Protein AF-0000000080786737 (afdb_homodimer)

Radius of gyration: 40.14 Å; Cα contacts (8 Å, |Δi|>4): 1150; chains: 2; bounding box: 91×126×85 Å

Foldseek 3Di:
DDDPDDPDDDDDPPPDPPPPDPPDPVCPCPPPPPPPPPCPPCPPPDPDDVPDCPPDDDDDDQPDPPHPDDDDPVVVVVVVVVVVVVVVVVVVVVLCVVPNQQDDPPPPPDDPQLVVVLVVLLVCLLVLLVQLLVLLVVVQVVLVVLVVVCVVPPDDPSLPPVVNVVSLVVSVVSLVVSLCCSQVVLLVCLLPPHQALVSSLVSNVSSVLSSLLSLQVSVVSSLLSVCVSDPDPPSCPDPQCVVPHPPNLSDPVNSVLSSLALFSHRDSDADFADAFDVVLLVVLVVLLVVLVVVLVSLCRSPVVVLLVVLLVCVVVVPVVVNLVSLQSNLVSVVSSVVSVLCNPLVRVNVSSCRVSRGDDNQQFDPLLLDLALVSNVCGSGPRLNVSLVPPQQVVCVVVPDDNLVSVLVSLQVVLVSQLSSNCSSLSHSPSLSSVLSNVSSVRRVVRVVLNVPPDPVSSVVSSVSNCCCVRRPRPSVSVSVSVSVSCCVPNPVVVVVD/DDDDDDPDDDDDPPPDPPPPDPPPPVCVCPPPPPPPPPCPPCPPPDPDPVPDCPPDDDDDDQPDPPHPDDDDPVVVVVVVVVVVVVVVVVVVVVLCVVPNQQDDPPPPPDDPQQVVVLVVLLVCLLVLLVQLLVLLVVVQVVLVVLVVVCVVPPDDPSLPPVVNVVSLVVSVVSLVVSLVCSQVVLLVCLLPRHQALVSSLVSNVSSVLSSLLSLQSSVVSSLLSVCVSDPDPPSCPDPQCVVQGPPSLSDPVNSVLSSLALFSHRDSDADFADAFDVVLLVVLVVLLVVLVVVLVSLCRSPVVVLLVVLLVCVVVVPVVVNLVSLVSNLVSVVSSVVSVLCNPLVRVNVSSCRVSRGDDNQQFDPLLLDLALVSNVCGSGPRLNVSLVPNQQVVCVVVPDDNLVSVLVSLQVVLVSQLSSNCSSLSHSPSLSSVLSNVSSVRRVVRVVLNVPPDPVSSVVSSVSNCCCVRRPRPSVSVSVSVSVSCCVPNPVVVVVD

Solvent-accessible surface area (backbone atoms only — not comparable to full-atom values): 53567 Å² total; per-residue (Å²): 140,83,81,82,73,78,80,80,79,77,84,78,82,73,78,77,77,74,75,71,76,70,71,79,70,76,67,73,68,68,63,72,69,67,69,62,67,62,66,64,60,79,73,60,71,33,81,50,46,48,57,66,65,87,52,71,51,71,34,62,30,56,89,41,85,80,32,89,58,82,72,78,62,63,29,56,52,53,47,50,52,49,51,49,52,48,54,51,51,32,50,52,50,51,45,40,72,74,66,47,82,61,77,51,86,81,67,60,85,73,51,67,62,35,53,53,50,41,51,50,48,60,64,50,54,61,50,51,51,54,51,49,48,53,53,50,50,52,50,48,53,51,49,52,50,52,55,52,48,50,69,69,46,84,71,88,69,65,78,71,46,69,67,59,57,52,52,53,50,51,50,53,49,52,52,48,50,46,36,49,47,44,40,51,53,51,47,51,47,24,46,75,63,25,74,51,42,70,59,19,30,55,44,42,45,50,29,51,52,52,30,46,36,40,48,28,44,51,48,22,50,51,46,48,50,48,45,66,76,52,78,49,91,64,46,60,69,52,74,69,36,69,84,39,46,82,67,72,43,77,41,70,67,53,49,53,48,52,70,66,41,80,52,38,64,57,62,75,50,68,36,59,52,93,69,69,58,63,70,58,35,52,51,22,48,50,48,25,52,52,40,52,50,49,42,50,48,47,40,54,58,47,47,48,56,52,51,56,54,39,51,56,31,56,75,67,66,38,64,69,58,39,53,37,42,44,49,54,40,13,55,52,47,43,54,42,49,53,43,48,47,45,24,45,58,59,15,43,40,47,27,46,18,40,77,68,23,47,24,57,40,53,43,35,51,74,30,66,54,22,23,16,45,54,54,26,63,58,20,56,43,26,42,61,36,51,34,44,40,36,71,45,32,45,45,38,39,72,75,67,43,52,69,65,60,26,46,52,50,51,36,48,55,50,10,51,51,40,26,49,44,51,15,34,17,54,66,46,81,78,52,58,50,25,50,55,40,50,51,44,55,61,48,24,62,69,21,47,62,27,53,69,39,88,43,72,64,28,36,50,50,15,28,46,51,37,47,46,47,50,36,58,52,42,53,34,48,51,50,49,53,53,48,51,53,36,30,51,70,72,31,69,58,35,54,70,73,96,138,81,86,84,70,82,81,75,76,80,78,81,79,77,74,77,74,77,77,72,79,70,72,79,71,74,67,71,67,70,63,72,70,64,67,62,65,61,66,63,58,80,72,60,72,34,80,49,46,47,57,65,65,84,51,72,51,72,34,62,30,56,86,41,86,79,34,89,58,82,73,78,62,64,27,56,53,52,48,50,54,50,52,50,51,48,55,51,50,33,50,51,50,51,46,40,72,74,65,46,82,60,76,51,88,81,68,60,86,73,53,67,62,35,52,52,50,42,53,49,48,62,65,51,53,61,52,50,50,54,50,49,48,53,54,49,51,52,50,48,52,51,50,53,50,52,53,52,47,52,70,69,46,84,71,88,69,63,79,72,45,69,66,57,56,50,51,53,50,52,50,53,48,50,52,50,52,48,33,49,46,44,40,50,52,51,49,50,45,25,46,76,65,26,74,52,41,70,58,18,31,54,45,42,47,50,29,50,53,51,28,47,36,41,49,28,45,50,49,23,51,51,47,46,49,49,45,68,76,52,76,50,92,63,46,60,69,52,74,68,37,70,83,38,45,82,66,70,44,76,41,69,68,54,49,54,49,52,70,66,42,82,55,38,63,57,62,73,49,68,35,60,52,92,70,68,58,64,70,58,34,51,51,21,48,49,46,26,52,52,36,50,50,50,42,49,47,48,40,54,57,48,46,48,55,52,52,56,54,39,52,56,31,55,75,67,66,37,65,68,57,40,54,37,42,45,50,55,41,13,56,52,47,43,53,42,49,55,41,47,48,45,23,46,56,61,14,44,41,45,27,46,20,40,77,68,24,47,23,57,40,52,44,33,51,74,30,68,54,23,23,17,45,55,53,26,63,58,19,56,43,26,42,62,37,50,36,43,41,36,71,46,31,46,45,39,39,72,74,67,43,51,69,66,59,27,46,51,48,52,37,49,56,49,9,51,53,42,26,51,43,50,15,33,17,54,66,47,80,79,53,57,50,24,49,55,42,49,52,44,55,62,47,23,61,68,21,47,62,26,54,68,38,88,43,71,64,29,36,51,49,14,28,47,51,36,47,45,46,51,36,58,52,43,55,34,48,51,50,50,52,53,47,50,54,36,29,51,71,72,31,68,58,34,57,70,71,95

InterPro domains:
  IPR004299 Membrane bound O-acyl transferase, MBOAT [PF03062] (257-482)
  IPR014371 Sterol O-acyltransferase, ACAT/DAG/ARE types [PIRSF000439] (31-489)
  IPR014371 Sterol O-acyltransferase, ACAT/DAG/ARE types [PTHR10408] (28-489)

pLDDT: mean 83.97, std 21.18, range [15.95, 98.56]

Sequence (996 aa):
MAGLSALSTPSALSCTSSTLSTPPTTSEEESPKRLQRVTHGSNRRSKYRHVAAYHSEIRPSCLSRESNASPSFFGFRNLMVIVLIVMNLRLVIENFMKYGVLICLRCHDYRRQDLILGVLLFSLVPCHLFIAYLIELAAAQRVKEVIGLRKKIDGREARQQPAAQLAWSYIAIAHTVNATLCLSLTSYAVYFYINHPGIGTLCEVHAIVVMLKNCSYAFTNRDLRHALLHPSPENNLPKIYNSCPYPQNITIKNLTYFWLAPTLVYQPVYPTTSYIRWNFVAKRVAEFCGLSVFMWIISAQYASPTLLNALEKIALREWASIAERVMKLSTISLVIWLAGFYALFQSFLNALAEVMRFGDREFYTDWWNSPSVGRYWRTWNIPVYQFMKRHIFSPLVGRGWSPFTASVMVFTVSAVLHELAVGIPTHNIIGVAFGGMMFQLPLIAVTLPLEKMNSQTGKILGNALFWLSFCLVGQPLAALLYFFAWQAKYGSISRAAKMAGLSALSTPSALSCTSSTLSTPPTTSEEESPKRLQRVTHGSNRRSKYRHVAAYHSEIRPSCLSRESNASPSFFGFRNLMVIVLIVMNLRLVIENFMKYGVLICLRCHDYRRQDLILGVLLFSLVPCHLFIAYLIELAAAQRVKEVIGLRKKIDGREARQQPAAQLAWSYIAIAHTVNATLCLSLTSYAVYFYINHPGIGTLCEVHAIVVMLKNCSYAFTNRDLRHALLHPSPENNLPKIYNSCPYPQNITIKNLTYFWLAPTLVYQPVYPTTSYIRWNFVAKRVAEFCGLSVFMWIISAQYASPTLLNALEKIALREWASIAERVMKLSTISLVIWLAGFYALFQSFLNALAEVMRFGDREFYTDWWNSPSVGRYWRTWNIPVYQFMKRHIFSPLVGRGWSPFTASVMVFTVSAVLHELAVGIPTHNIIGVAFGGMMFQLPLIAVTLPLEKMNSQTGKILGNALFWLSFCLVGQPLAALLYFFAWQAKYGSISRAAK

Secondary structure (DSSP, 8-state):
----------------------------------------------S-GGG--S--S-B--TTSTT-SSPPP-HHHHHHHHHHHHHHHHHHHHHHHHHH-----SS-----HHHHHHHHHHHHHTTHHHHHHHHHHHHHHHHHHHHHHHHHHS-STTGGG-HHHHHHHHHHHHHHHHHHHHHHHHHHHHHHHH---HHHHHHHHHHHHHHHHHHHHHHHHHHHHHHHHHS--GGG---GGGGGS-TTTT-SHHHHHHHHHSS-SS--S---B-SS--HHHHHHHHHHHHHHHHHHHHHIIIIIHHHHHHHHHHHHTT-HHHHHHHHHHHHHHHHHHHHHHHIIIIIIIHHHHHHHHTB-B--S---GGG-SSHHHHHHHS-HHHHHHHIIIIIHHHHHTT--HHHHHHHHHHHHHHHHHHHHHTTTT---SHHHHHHHTHHHHHHHHHHHHH--SHHHHHHHHHHHHIIIIIIIHHHHHHHHHHHHHHHHSHHHHHH-/----------------------------------------------S-GGG--S--S-B--TTSTT-SSPPP-HHHHHHHHHHHHHHHHHHHHHHHHHH-----STT----HHHHHHHHHHHHHTTHHHHHHHHHHHHHHHHHHHHHHHHHHS-STTTT--HHHHHHHHHHHHHHHHHHHHHHHHHHHHHHHH---HHHHHHHHHHHHHHHHHHHHHHHHHHHHHHHHHS--GGG---GGGGGS-TTTT-SHHHHHHHHHSS-SS--S---B-SS--HHHHHHHHHHHHHHHHHHHHHIIIIIHHHHHHHHHHHHTT-HHHHHHHHHHHHHHHHHHHHHHHIIIIIIIHHHHHHHHTB-B--S---GGG-SSHHHHHHHS-HHHHHHHIIIIIHHHHHTT--HHHHHHHHHHHHHHHHHHHHHTTTT---SHHHHHHHTHHHHHHHHHHHHH--SHHHHHHHHHHHHIIIIIIIHHHHHHHHHHHHHHHHSHHHHHH-

Nearest PDB structures (foldseek):
  8esm-assembly1_A  TM=7.474E-01  e=1.076E-17  Homo sapiens
  6vp0-assembly1_E  TM=7.236E-01  e=1.890E-18  Homo sapiens
  6vz1-assembly1_B  TM=7.148E-01  e=1.302E-18  Homo sapiens
  6vum-assembly1_A  TM=8.037E-01  e=9.662E-12  Homo sapiens
  6l47-assembly1_B  TM=7.816E-01  e=7.352E-11  Homo sapiens

Organism: Coccidioides immitis (strain RS) (NCBI:txid246410)

Structure (mmCIF, N/CA/C/O backbone):
data_AF-0000000080786737-model_v1
#
loop_
_entity.id
_entity.type
_entity.pdbx_description
1 polymer O-acyltransferase
#
loop_
_atom_site.group_PDB
_atom_site.id
_atom_site.type_symbol
_atom_site.label_atom_id
_atom_site.label_alt_id
_atom_site.label_comp_id
_atom_site.label_asym_id
_atom_site.label_entity_id
_atom_site.label_seq_id
_atom_site.pdbx_PDB_ins_code
_atom_site.Cartn_x
_atom_site.Cartn_y
_atom_site.Cartn_z
_atom_site.occupancy
_atom_site.B_iso_or_equiv
_atom_site.auth_seq_id
_atom_site.auth_comp_id
_atom_site.auth_asym_id
_atom_site.auth_atom_id
_atom_site.pdbx_PDB_model_num
ATOM 1 N N . MET A 1 1 ? 20.516 -46.062 39.438 1 16.3 1 MET A N 1
ATOM 2 C CA . MET A 1 1 ? 21.859 -46.125 40 1 16.3 1 MET A CA 1
ATOM 3 C C . MET A 1 1 ? 22.844 -45.375 39.094 1 16.3 1 MET A C 1
ATOM 5 O O . MET A 1 1 ? 22.5 -44.969 38 1 16.3 1 MET A O 1
ATOM 9 N N . ALA A 1 2 ? 24.016 -46.094 38.844 1 15.95 2 ALA A N 1
ATOM 10 C CA . ALA A 1 2 ? 25.406 -45.688 38.969 1 15.95 2 ALA A CA 1
ATOM 11 C C . ALA A 1 2 ? 25.875 -44.906 37.75 1 15.95 2 ALA A C 1
ATOM 13 O O . ALA A 1 2 ? 26.406 -43.781 37.875 1 15.95 2 ALA A O 1
ATOM 14 N N . GLY A 1 3 ? 26.453 -45.594 36.844 1 16.52 3 GLY A N 1
ATOM 15 C CA . GLY A 1 3 ? 27.859 -45.688 36.469 1 16.52 3 GLY A CA 1
ATOM 16 C C . GLY A 1 3 ? 28.203 -44.938 35.219 1 16.52 3 GLY A C 1
ATOM 17 O O . GLY A 1 3 ? 28.188 -45.5 34.125 1 16.52 3 GLY A O 1
ATOM 18 N N . LEU A 1 4 ? 27.531 -43.719 35.094 1 19.2 4 LEU A N 1
ATOM 19 C CA . LEU A 1 4 ? 27.375 -42.938 33.875 1 19.2 4 LEU A CA 1
ATOM 20 C C . LEU A 1 4 ? 28.719 -42.438 33.375 1 19.2 4 LEU A C 1
ATOM 22 O O . LEU A 1 4 ? 29.344 -41.562 34 1 19.2 4 LEU A O 1
ATOM 26 N N . SER A 1 5 ? 29.453 -43.469 32.906 1 17.27 5 SER A N 1
ATOM 27 C CA . SER A 1 5 ? 30.875 -43.531 32.594 1 17.27 5 SER A CA 1
ATOM 28 C C . SER A 1 5 ? 31.281 -42.375 31.672 1 17.27 5 SER A C 1
ATOM 30 O O . SER A 1 5 ? 30.469 -41.906 30.859 1 17.27 5 SER A O 1
ATOM 32 N N . ALA A 1 6 ? 32.531 -41.844 31.844 1 18.69 6 ALA A N 1
ATOM 33 C CA . ALA A 1 6 ? 33.469 -40.719 31.797 1 18.69 6 ALA A CA 1
ATOM 34 C C . ALA A 1 6 ? 34.031 -40.531 30.391 1 18.69 6 ALA A C 1
ATOM 36 O O . ALA A 1 6 ? 34.906 -41.281 29.984 1 18.69 6 ALA A O 1
ATOM 37 N N . LEU A 1 7 ? 33.125 -40.594 29.328 1 18.84 7 LEU A N 1
ATOM 38 C CA . LEU A 1 7 ? 33.688 -40.75 27.984 1 18.84 7 LEU A CA 1
ATOM 39 C C . LEU A 1 7 ? 34.812 -39.719 27.75 1 18.84 7 LEU A C 1
ATOM 41 O O . LEU A 1 7 ? 34.688 -38.562 28.109 1 18.84 7 LEU A O 1
ATOM 45 N N . SER A 1 8 ? 36 -40.219 27.406 1 18.34 8 SER A N 1
ATOM 46 C CA . SER A 1 8 ? 37.406 -39.875 27.312 1 18.34 8 SER A CA 1
ATOM 47 C C . SER A 1 8 ? 37.656 -38.688 26.391 1 18.34 8 SER A C 1
ATOM 49 O O . SER A 1 8 ? 36.938 -38.5 25.406 1 18.34 8 SER A O 1
ATOM 51 N N . THR A 1 9 ? 38.469 -37.656 26.828 1 20.69 9 THR A N 1
ATOM 52 C CA . THR A 1 9 ? 38.844 -36.25 26.75 1 20.69 9 THR A CA 1
ATOM 53 C C . THR A 1 9 ? 39.812 -36.031 25.594 1 20.69 9 THR A C 1
ATOM 55 O O . THR A 1 9 ? 40.344 -34.906 25.422 1 20.69 9 THR A O 1
ATOM 58 N N . PRO A 1 10 ? 39.469 -36.594 24.359 1 19.12 10 PRO A N 1
ATOM 59 C CA . PRO A 1 10 ? 40.656 -36.719 23.516 1 19.12 10 PRO A CA 1
ATOM 60 C C . PRO A 1 10 ? 41.469 -35.438 23.438 1 19.12 10 PRO A C 1
ATOM 62 O O . PRO A 1 10 ? 40.969 -34.375 23.688 1 19.12 10 PRO A O 1
ATOM 65 N N . SER A 1 11 ? 42.75 -35.594 23.156 1 17.72 11 SER A N 1
ATOM 66 C CA . SER A 1 11 ? 44.062 -34.969 23.25 1 17.72 11 SER A CA 1
ATOM 67 C C . SER A 1 11 ? 44.156 -33.75 22.328 1 17.72 11 SER A C 1
ATOM 69 O O . SER A 1 11 ? 43.438 -33.656 21.328 1 17.72 11 SER A O 1
ATOM 71 N N . ALA A 1 12 ? 45.094 -32.781 22.656 1 20.56 12 ALA A N 1
ATOM 72 C CA . ALA A 1 12 ? 45.5 -31.359 22.656 1 20.56 12 ALA A CA 1
ATOM 73 C C . ALA A 1 12 ? 46.281 -31.016 21.375 1 20.56 12 ALA A C 1
ATOM 75 O O . ALA A 1 12 ? 47.281 -30.328 21.438 1 20.56 12 ALA A O 1
ATOM 76 N N . LEU A 1 13 ? 46.062 -31.766 20.188 1 19.44 13 LEU A N 1
ATOM 77 C CA . LEU A 1 13 ? 47.156 -31.609 19.234 1 19.44 13 LEU A CA 1
ATOM 78 C C . LEU A 1 13 ? 47.438 -30.141 19 1 19.44 13 LEU A C 1
ATOM 80 O O . LEU A 1 13 ? 46.531 -29.312 18.875 1 19.44 13 LEU A O 1
ATOM 84 N N . SER A 1 14 ? 48.75 -29.719 19.188 1 20.36 14 SER A N 1
ATOM 85 C CA . SER A 1 14 ? 49.562 -28.516 19.344 1 20.36 14 SER A CA 1
ATOM 86 C C . SER A 1 14 ? 49.656 -27.734 18.031 1 20.36 14 SER A C 1
ATOM 88 O O . SER A 1 14 ? 50.719 -27.203 17.719 1 20.36 14 SER A O 1
ATOM 90 N N . CYS A 1 15 ? 48.594 -27.641 17.297 1 20.23 15 CYS A N 1
ATOM 91 C CA . CYS A 1 15 ? 48.781 -27.109 15.953 1 20.23 15 CYS A CA 1
ATOM 92 C C . CYS A 1 15 ? 49.594 -25.812 15.984 1 20.23 15 CYS A C 1
ATOM 94 O O . CYS A 1 15 ? 49.25 -24.891 16.75 1 20.23 15 CYS A O 1
ATOM 96 N N . THR A 1 16 ? 50.812 -25.891 15.617 1 21.14 16 THR A N 1
ATOM 97 C CA . THR A 1 16 ? 51.906 -24.938 15.477 1 21.14 16 THR A CA 1
ATOM 98 C C . THR A 1 16 ? 51.438 -23.688 14.75 1 21.14 16 THR A C 1
ATOM 100 O O . THR A 1 16 ? 50.812 -23.766 13.711 1 21.14 16 THR A O 1
ATOM 103 N N . SER A 1 17 ? 51.406 -22.562 15.422 1 21.81 17 SER A N 1
ATOM 104 C CA . SER A 1 17 ? 50.844 -21.219 15.281 1 21.81 17 SER A CA 1
ATOM 105 C C . SER A 1 17 ? 51.625 -20.422 14.234 1 21.81 17 SER A C 1
ATOM 107 O O . SER A 1 17 ? 52.75 -20.016 14.469 1 21.81 17 SER A O 1
ATOM 109 N N . SER A 1 18 ? 51.812 -21.125 13.055 1 21.33 18 SER A N 1
ATOM 110 C CA . SER A 1 18 ? 52.688 -20.391 12.148 1 21.33 18 SER A CA 1
ATOM 111 C C . SER A 1 18 ? 52.312 -18.922 12.086 1 21.33 18 SER A C 1
ATOM 113 O O . SER A 1 18 ? 51.156 -18.562 12.109 1 21.33 18 SER A O 1
ATOM 115 N N . THR A 1 19 ? 53.281 -18.047 12.406 1 22.73 19 THR A N 1
ATOM 116 C CA . THR A 1 19 ? 53.438 -16.625 12.703 1 22.73 19 THR A CA 1
ATOM 117 C C . THR A 1 19 ? 53.188 -15.781 11.461 1 22.73 19 THR A C 1
ATOM 119 O O . THR A 1 19 ? 54 -15.719 10.555 1 22.73 19 THR A O 1
ATOM 122 N N . LEU A 1 20 ? 52.188 -16.203 10.68 1 22.75 20 LEU A N 1
ATOM 123 C CA . LEU A 1 20 ? 52.094 -15.508 9.406 1 22.75 20 LEU A CA 1
ATOM 124 C C . LEU A 1 20 ? 52.25 -14 9.594 1 22.75 20 LEU A C 1
ATOM 126 O O . LEU A 1 20 ? 51.594 -13.422 10.469 1 22.75 20 LEU A O 1
ATOM 130 N N . SER A 1 21 ? 53.344 -13.508 9.133 1 22.36 21 SER A N 1
ATOM 131 C CA . SER A 1 21 ? 53.875 -12.156 9.102 1 22.36 21 SER A CA 1
ATOM 132 C C . SER A 1 21 ? 52.875 -11.156 8.578 1 22.36 21 SER A C 1
ATOM 134 O O . SER A 1 21 ? 52.312 -11.352 7.496 1 22.36 21 SER A O 1
ATOM 136 N N . THR A 1 22 ? 52.094 -10.641 9.391 1 24.91 22 THR A N 1
ATOM 137 C CA . THR A 1 22 ? 51 -9.742 9.102 1 24.91 22 THR A CA 1
ATOM 138 C C . THR A 1 22 ? 51.469 -8.539 8.289 1 24.91 22 THR A C 1
ATOM 140 O O . THR A 1 22 ? 52.469 -7.934 8.609 1 24.91 22 THR A O 1
ATOM 143 N N . PRO A 1 23 ? 51.219 -8.703 7 1 27.64 23 PRO A N 1
ATOM 144 C CA . PRO A 1 23 ? 51.688 -7.602 6.168 1 27.64 23 PRO A CA 1
ATOM 145 C C . PRO A 1 23 ? 51.438 -6.234 6.805 1 27.64 23 PRO A C 1
ATOM 147 O O . PRO A 1 23 ? 50.531 -6.082 7.625 1 27.64 23 PRO A O 1
ATOM 150 N N . PRO A 1 24 ? 52.531 -5.395 6.789 1 25.03 24 PRO A N 1
ATOM 151 C CA . PRO A 1 24 ? 52.562 -4.109 7.492 1 25.03 24 PRO A CA 1
ATOM 152 C C . PRO A 1 24 ? 51.344 -3.227 7.133 1 25.03 24 PRO A C 1
ATOM 154 O O . PRO A 1 24 ? 50.938 -3.201 5.977 1 25.03 24 PRO A O 1
ATOM 157 N N . THR A 1 25 ? 50.344 -3.338 7.922 1 25.36 25 THR A N 1
ATOM 158 C CA . THR A 1 25 ? 49.125 -2.512 7.762 1 25.36 25 THR A CA 1
ATOM 159 C C . THR A 1 25 ? 49.5 -1.041 7.613 1 25.36 25 THR A C 1
ATOM 161 O O . THR A 1 25 ? 50.094 -0.445 8.531 1 25.36 25 THR A O 1
ATOM 164 N N . THR A 1 26 ? 50.188 -0.739 6.5 1 24.27 26 THR A N 1
ATOM 165 C CA . THR A 1 26 ? 50.5 0.679 6.367 1 24.27 26 THR A CA 1
ATOM 166 C C . THR A 1 26 ? 49.281 1.538 6.777 1 24.27 26 THR A C 1
ATOM 168 O O . THR A 1 26 ? 48.219 1.435 6.188 1 24.27 26 THR A O 1
ATOM 171 N N . SER A 1 27 ? 49.156 1.632 8.07 1 25.14 27 SER A N 1
ATOM 172 C CA . SER A 1 27 ? 48.156 2.461 8.734 1 25.14 27 SER A CA 1
ATOM 173 C C . SER A 1 27 ? 48.125 3.869 8.148 1 25.14 27 SER A C 1
ATOM 175 O O . SER A 1 27 ? 49.031 4.656 8.367 1 25.14 27 SER A O 1
ATOM 177 N N . GLU A 1 28 ? 48.062 3.939 6.801 1 24.56 28 GLU A N 1
ATOM 178 C CA . GLU A 1 28 ? 48 5.352 6.434 1 24.56 28 GLU A CA 1
ATOM 179 C C . GLU A 1 28 ? 47.031 6.109 7.332 1 24.56 28 GLU A C 1
ATOM 181 O O . GLU A 1 28 ? 45.844 5.738 7.445 1 24.56 28 GLU A O 1
ATOM 186 N N . GLU A 1 29 ? 47.562 6.484 8.445 1 25.09 29 GLU A N 1
ATOM 187 C CA . GLU A 1 29 ? 46.969 7.363 9.422 1 25.09 29 GLU A CA 1
ATOM 188 C C . GLU A 1 29 ? 46.188 8.5 8.742 1 25.09 29 GLU A C 1
ATOM 190 O O . GLU A 1 29 ? 46.781 9.328 8.055 1 25.09 29 GLU A O 1
ATOM 195 N N . GLU A 1 30 ? 45.219 8.047 7.965 1 25.25 30 GLU A N 1
ATOM 196 C CA . GLU A 1 30 ? 44.438 9.203 7.52 1 25.25 30 GLU A CA 1
ATOM 197 C C . GLU A 1 30 ? 44.25 10.211 8.648 1 25.25 30 GLU A C 1
ATOM 199 O O . GLU A 1 30 ? 43.781 9.867 9.727 1 25.25 30 GLU A O 1
ATOM 204 N N . SER A 1 31 ? 45.25 10.992 8.789 1 26.75 31 SER A N 1
ATOM 205 C CA . SER A 1 31 ? 45.188 12.055 9.789 1 26.75 31 SER A CA 1
ATOM 206 C C . SER A 1 31 ? 43.75 12.609 9.898 1 26.75 31 SER A C 1
ATOM 208 O O . SER A 1 31 ? 43.062 12.742 8.891 1 26.75 31 SER A O 1
ATOM 210 N N . PRO A 1 32 ? 43.125 12.195 11.016 1 25.89 32 PRO A N 1
ATOM 211 C CA . PRO A 1 32 ? 41.812 12.797 11.188 1 25.89 32 PRO A CA 1
ATOM 212 C C . PRO A 1 32 ? 41.75 14.242 10.688 1 25.89 32 PRO A C 1
ATOM 214 O O . PRO A 1 32 ? 42.625 15.047 11.016 1 25.89 32 PRO A O 1
ATOM 217 N N . LYS A 1 33 ? 41.531 14.383 9.461 1 28.03 33 LYS A N 1
ATOM 218 C CA . LYS A 1 33 ? 41.312 15.781 9.086 1 28.03 33 LYS A CA 1
ATOM 219 C C . LYS A 1 33 ? 40.656 16.562 10.227 1 28.03 33 LYS A C 1
ATOM 221 O O . LYS A 1 33 ? 39.594 16.188 10.711 1 28.03 33 LYS A O 1
ATOM 226 N N . ARG A 1 34 ? 41.594 16.953 11.055 1 24.03 34 ARG A N 1
ATOM 227 C CA . ARG A 1 34 ? 41.094 17.875 12.062 1 24.03 34 ARG A CA 1
ATOM 228 C C . ARG A 1 34 ? 39.938 18.703 11.5 1 24.03 34 ARG A C 1
ATOM 230 O O . ARG A 1 34 ? 40.094 19.422 10.508 1 24.03 34 ARG A O 1
ATOM 237 N N . LEU A 1 35 ? 38.781 18.031 11.406 1 26.61 35 LEU A N 1
ATOM 238 C CA . LEU A 1 35 ? 37.688 19 11.32 1 26.61 35 LEU A CA 1
ATOM 239 C C . LEU A 1 35 ? 38.094 20.312 11.992 1 26.61 35 LEU A C 1
ATOM 241 O O . LEU A 1 35 ? 38.312 20.359 13.203 1 26.61 35 LEU A O 1
ATOM 245 N N . GLN A 1 36 ? 38.969 20.875 11.344 1 24.61 36 GLN A N 1
ATOM 246 C CA . GLN A 1 36 ? 39.031 22.234 11.852 1 24.61 36 GLN A CA 1
ATOM 247 C C . GLN A 1 36 ? 37.688 22.688 12.391 1 24.61 36 GLN A C 1
ATOM 249 O O . GLN A 1 36 ? 36.688 22.641 11.68 1 24.61 36 GLN A O 1
ATOM 254 N N . ARG A 1 37 ? 37.406 22.391 13.594 1 27.98 37 ARG A N 1
ATOM 255 C CA . ARG A 1 37 ? 36.438 23.203 14.266 1 27.98 37 ARG A CA 1
ATOM 256 C C . ARG A 1 37 ? 36.344 24.594 13.625 1 27.98 37 ARG A C 1
ATOM 258 O O . ARG A 1 37 ? 37.25 25.406 13.773 1 27.98 37 ARG A O 1
ATOM 265 N N . VAL A 1 38 ? 36.156 24.5 12.32 1 28.8 38 VAL A N 1
ATOM 266 C CA . VAL A 1 38 ? 35.812 25.875 12.023 1 28.8 38 VAL A CA 1
ATOM 267 C C . VAL A 1 38 ? 35.25 26.547 13.281 1 28.8 38 VAL A C 1
ATOM 269 O O . VAL A 1 38 ? 34.312 26.031 13.898 1 28.8 38 VAL A O 1
ATOM 272 N N . THR A 1 39 ? 36.094 26.984 13.961 1 29 39 THR A N 1
ATOM 273 C CA . THR A 1 39 ? 35.688 27.969 14.945 1 29 39 THR A CA 1
ATOM 274 C C . THR A 1 39 ? 34.406 28.672 14.484 1 29 39 THR A C 1
ATOM 276 O O . THR A 1 39 ? 34.438 29.453 13.531 1 29 39 THR A O 1
ATOM 279 N N . HIS A 1 40 ? 33.438 27.875 14.141 1 30.94 40 HIS A N 1
ATOM 280 C CA . HIS A 1 40 ? 32.219 28.688 14.156 1 30.94 40 HIS A CA 1
ATOM 281 C C . HIS A 1 40 ? 32.375 29.875 15.109 1 30.94 40 HIS A C 1
ATOM 283 O O . HIS A 1 40 ? 32.719 29.703 16.281 1 30.94 40 HIS A O 1
ATOM 289 N N . GLY A 1 41 ? 33.062 30.781 14.648 1 32.28 41 GLY A N 1
ATOM 290 C CA . GLY A 1 41 ? 33.031 32 15.445 1 32.28 41 GLY A CA 1
ATOM 291 C C . GLY A 1 41 ? 31.953 31.969 16.516 1 32.28 41 GLY A C 1
ATOM 292 O O . GLY A 1 41 ? 30.984 31.203 16.422 1 32.28 41 GLY A O 1
ATOM 293 N N . SER A 1 42 ? 32.375 32.125 17.719 1 37.72 42 SER A N 1
ATOM 294 C CA . SER A 1 42 ? 31.453 32.281 18.844 1 37.72 42 SER A CA 1
ATOM 295 C C . SER A 1 42 ? 30.094 32.781 18.391 1 37.72 42 SER A C 1
ATOM 297 O O . SER A 1 42 ? 29.938 33.938 18.031 1 37.72 42 SER A O 1
ATOM 299 N N . ASN A 1 43 ? 29.562 32.375 17.375 1 41.72 43 ASN A N 1
ATOM 300 C CA . ASN A 1 43 ? 28.188 32.812 17.203 1 41.72 43 ASN A CA 1
ATOM 301 C C . ASN A 1 43 ? 27.5 33.031 18.547 1 41.72 43 ASN A C 1
ATOM 303 O O . ASN A 1 43 ? 26.891 32.125 19.109 1 41.72 43 ASN A O 1
ATOM 307 N N . ARG A 1 44 ? 28.062 33.656 19.406 1 49.88 44 ARG A N 1
ATOM 308 C CA . ARG A 1 44 ? 27.531 34.094 20.688 1 49.88 44 ARG A CA 1
ATOM 309 C C . ARG A 1 44 ? 26.062 34.5 20.562 1 49.88 44 ARG A C 1
ATOM 311 O O . ARG A 1 44 ? 25.703 35.375 19.766 1 49.88 44 ARG A O 1
ATOM 318 N N . ARG A 1 45 ? 25.297 33.625 20.906 1 64.88 45 ARG A N 1
ATOM 319 C CA . ARG A 1 45 ? 23.844 33.781 20.938 1 64.88 45 ARG A CA 1
ATOM 320 C C . ARG A 1 45 ? 23.453 35.156 21.453 1 64.88 45 ARG A C 1
ATOM 322 O O . ARG A 1 45 ? 23.984 35.625 22.469 1 64.88 45 ARG A O 1
ATOM 329 N N . SER A 1 46 ? 22.875 35.812 20.688 1 75.94 46 SER A N 1
ATOM 330 C CA . SER A 1 46 ? 22.406 37.156 21.031 1 75.94 46 SER A CA 1
ATOM 331 C C . SER A 1 46 ? 21.672 37.156 22.375 1 75.94 46 SER A C 1
ATOM 333 O O . SER A 1 46 ? 21.016 36.188 22.719 1 75.94 46 SER A O 1
ATOM 335 N N . LYS A 1 47 ? 22.047 38.094 23.109 1 80 47 LYS A N 1
ATOM 336 C CA . LYS A 1 47 ? 21.344 38.344 24.359 1 80 47 LYS A CA 1
ATOM 337 C C . LYS A 1 47 ? 19.828 38.469 24.125 1 80 47 LYS A C 1
ATOM 339 O O . LYS A 1 47 ? 19.031 38.062 24.969 1 80 47 LYS A O 1
ATOM 344 N N . TYR A 1 48 ? 19.531 38.844 22.906 1 87.62 48 TYR A N 1
ATOM 345 C CA . TYR A 1 48 ? 18.125 39.031 22.547 1 87.62 48 TYR A CA 1
ATOM 346 C C . TYR A 1 48 ? 17.609 37.875 21.734 1 87.62 48 TYR A C 1
ATOM 348 O O . TYR A 1 48 ? 18.031 37.656 20.609 1 87.62 48 TYR A O 1
ATOM 356 N N . ARG A 1 49 ? 16.641 37.188 22.266 1 88.5 49 ARG A N 1
ATOM 357 C CA . ARG A 1 49 ? 16.203 35.906 21.703 1 88.5 49 ARG A CA 1
ATOM 358 C C . ARG A 1 49 ? 15.086 36.125 20.688 1 88.5 49 ARG A C 1
ATOM 360 O O . ARG A 1 49 ? 14.898 35.312 19.781 1 88.5 49 ARG A O 1
ATOM 367 N N . HIS A 1 50 ? 14.336 37.25 20.781 1 93.94 50 HIS A N 1
ATOM 368 C CA . HIS A 1 50 ? 13.18 37.469 19.922 1 93.94 50 HIS A CA 1
ATOM 369 C C . HIS A 1 50 ? 13.586 38.094 18.578 1 93.94 50 HIS A C 1
ATOM 371 O O . HIS A 1 50 ? 12.734 38.375 17.734 1 93.94 50 HIS A O 1
ATOM 377 N N . VAL A 1 51 ? 14.953 38.219 18.344 1 90.44 51 VAL A N 1
ATOM 378 C CA . VAL A 1 51 ? 15.383 38.938 17.141 1 90.44 51 VAL A CA 1
ATOM 379 C C . VAL A 1 51 ? 16.109 37.938 16.219 1 90.44 51 VAL A C 1
ATOM 381 O O . VAL A 1 51 ? 16.562 38.312 15.133 1 90.44 51 VAL A O 1
ATOM 384 N N . ALA A 1 52 ? 16.172 36.656 16.609 1 90.56 52 ALA A N 1
ATOM 385 C CA . ALA A 1 52 ? 16.828 35.688 15.734 1 90.56 52 ALA A CA 1
ATOM 386 C C . ALA A 1 52 ? 16.219 35.719 14.336 1 90.56 52 ALA A C 1
ATOM 388 O O . ALA A 1 52 ? 15 35.75 14.188 1 90.56 52 ALA A O 1
ATOM 389 N N . ALA A 1 53 ? 17.031 35.719 13.344 1 93.19 53 ALA A N 1
ATOM 390 C CA . ALA A 1 53 ? 16.562 35.781 11.961 1 93.19 53 ALA A CA 1
ATOM 391 C C . ALA A 1 53 ? 16.359 34.406 11.391 1 93.19 53 ALA A C 1
ATOM 393 O O . ALA A 1 53 ? 17.266 33.812 10.773 1 93.19 53 ALA A O 1
ATOM 394 N N . TYR A 1 54 ? 15.195 33.938 11.469 1 92.69 54 TYR A N 1
ATOM 395 C CA . TYR A 1 54 ? 14.875 32.625 10.938 1 92.69 54 TYR A CA 1
ATOM 396 C C . TYR A 1 54 ? 14.773 32.656 9.422 1 92.69 54 TYR A C 1
ATOM 398 O O . TYR A 1 54 ? 14.969 31.625 8.75 1 92.69 54 TYR A O 1
ATOM 406 N N . HIS A 1 55 ? 14.414 33.812 8.875 1 95.69 55 HIS A N 1
ATOM 407 C CA . HIS A 1 55 ? 14.367 34 7.43 1 95.69 55 HIS A CA 1
ATOM 408 C C . HIS A 1 55 ? 15.57 34.781 6.934 1 95.69 55 HIS A C 1
ATOM 410 O O . HIS A 1 55 ? 15.516 36.031 6.824 1 95.69 55 HIS A O 1
ATOM 416 N N . SER A 1 56 ? 16.656 34.125 6.672 1 93.5 56 SER A N 1
ATOM 417 C CA . SER A 1 56 ? 17.891 34.812 6.254 1 93.5 56 SER A CA 1
ATOM 418 C C . SER A 1 56 ? 18.328 34.375 4.863 1 93.5 56 SER A C 1
ATOM 420 O O . SER A 1 56 ? 19.141 35.031 4.223 1 93.5 56 SER A O 1
ATOM 422 N N . GLU A 1 57 ? 17.734 33.219 4.402 1 92.25 57 GLU A N 1
ATOM 423 C CA . GLU A 1 57 ? 18.141 32.688 3.109 1 92.25 57 GLU A CA 1
ATOM 424 C C . GLU A 1 57 ? 16.922 32.312 2.262 1 92.25 57 GLU A C 1
ATOM 426 O O . GLU A 1 57 ? 15.828 32.094 2.793 1 92.25 57 GLU A O 1
ATOM 431 N N . ILE A 1 58 ? 17.188 32.281 1.012 1 90.88 58 ILE A N 1
ATOM 432 C CA . ILE A 1 58 ? 16.172 31.844 0.076 1 90.88 58 ILE A CA 1
ATOM 433 C C . ILE A 1 58 ? 16.156 30.312 0.026 1 90.88 58 ILE A C 1
ATOM 435 O O . ILE A 1 58 ? 17.188 29.688 -0.215 1 90.88 58 ILE A O 1
ATOM 439 N N . ARG A 1 59 ? 14.992 29.766 0.353 1 89.25 59 ARG A N 1
ATOM 440 C CA . ARG A 1 59 ? 14.859 28.312 0.355 1 89.25 59 ARG A CA 1
ATOM 441 C C . ARG A 1 59 ? 13.617 27.875 -0.413 1 89.25 59 ARG A C 1
ATOM 443 O O . ARG A 1 59 ? 12.531 28.422 -0.208 1 89.25 59 ARG A O 1
ATOM 450 N N . PRO A 1 60 ? 13.812 26.875 -1.24 1 87.81 60 PRO A N 1
ATOM 451 C CA . PRO A 1 60 ? 12.633 26.344 -1.936 1 87.81 60 PRO A CA 1
ATOM 452 C C . PRO A 1 60 ? 11.828 25.375 -1.075 1 87.81 60 PRO A C 1
ATOM 454 O O . PRO A 1 60 ? 12.312 24.906 -0.046 1 87.81 60 PRO A O 1
ATOM 457 N N . SER A 1 61 ? 10.578 25.141 -1.511 1 88.94 61 SER A N 1
ATOM 458 C CA . SER A 1 61 ? 9.742 24.172 -0.81 1 88.94 61 SER A CA 1
ATOM 459 C C . SER A 1 61 ? 10.219 22.75 -1.073 1 88.94 61 SER A C 1
ATOM 461 O O . SER A 1 61 ? 10.766 22.453 -2.141 1 88.94 61 SER A O 1
ATOM 463 N N . CYS A 1 62 ? 9.992 21.891 -0.118 1 86.06 62 CYS A N 1
ATOM 464 C CA . CYS A 1 62 ? 10.469 20.5 -0.141 1 86.06 62 CYS A CA 1
ATOM 465 C C . CYS A 1 62 ? 9.922 19.766 -1.356 1 86.06 62 CYS A C 1
ATOM 467 O O . CYS A 1 62 ? 10.648 19 -1.992 1 86.06 62 CYS A O 1
ATOM 469 N N . LEU A 1 63 ? 8.727 19.984 -1.775 1 84.56 63 LEU A N 1
ATOM 470 C CA . LEU A 1 63 ? 8.094 19.234 -2.854 1 84.56 63 LEU A CA 1
ATOM 471 C C . LEU A 1 63 ? 8.195 19.984 -4.176 1 84.56 63 LEU A C 1
ATOM 473 O O . LEU A 1 63 ? 7.746 19.484 -5.211 1 84.56 63 LEU A O 1
ATOM 477 N N . SER A 1 64 ? 8.844 21.141 -4.09 1 81.94 64 SER A N 1
ATOM 478 C CA . SER A 1 64 ? 8.977 21.906 -5.328 1 81.94 64 SER A CA 1
ATOM 479 C C . SER A 1 64 ? 10.109 21.359 -6.191 1 81.94 64 SER A C 1
ATOM 481 O O . SER A 1 64 ? 11.062 20.766 -5.676 1 81.94 64 SER A O 1
ATOM 483 N N . ARG A 1 65 ? 10.031 21.438 -7.48 1 73.56 65 ARG A N 1
ATOM 484 C CA . ARG A 1 65 ? 10.992 20.938 -8.461 1 73.56 65 ARG A CA 1
ATOM 485 C C . ARG A 1 65 ? 12.336 21.656 -8.312 1 73.56 65 ARG A C 1
ATOM 487 O O . ARG A 1 65 ? 13.367 21.141 -8.758 1 73.56 65 ARG A O 1
ATOM 494 N N . GLU A 1 66 ? 12.227 22.781 -7.656 1 72.88 66 GLU A N 1
ATOM 495 C CA . GLU A 1 66 ? 13.438 23.594 -7.523 1 72.88 66 GLU A CA 1
ATOM 496 C C . GLU A 1 66 ? 14.328 23.062 -6.402 1 72.88 66 GLU A C 1
ATOM 498 O O . GLU A 1 66 ? 15.492 23.453 -6.301 1 72.88 66 GLU A O 1
ATOM 503 N N . SER A 1 67 ? 13.727 22.125 -5.758 1 72.38 67 SER A N 1
ATOM 504 C CA . SER A 1 67 ? 14.523 21.594 -4.66 1 72.38 67 SER A CA 1
ATOM 505 C C . SER A 1 67 ? 15.609 20.656 -5.18 1 72.38 67 SER A C 1
ATOM 507 O O . SER A 1 67 ? 15.406 19.938 -6.164 1 72.38 67 SER A O 1
ATOM 509 N N . ASN A 1 68 ? 16.781 20.688 -4.777 1 67.56 68 ASN A N 1
ATOM 510 C CA . ASN A 1 68 ? 17.969 19.953 -5.219 1 67.56 68 ASN A CA 1
ATOM 511 C C . ASN A 1 68 ? 17.906 18.484 -4.793 1 67.56 68 ASN A C 1
ATOM 513 O O . ASN A 1 68 ? 18.562 17.625 -5.402 1 67.56 68 ASN A O 1
ATOM 517 N N . ALA A 1 69 ? 17.172 18.219 -3.77 1 69.81 69 ALA A N 1
ATOM 518 C CA . ALA A 1 69 ? 17.172 16.844 -3.285 1 69.81 69 ALA A CA 1
ATOM 519 C C . ALA A 1 69 ? 15.812 16.188 -3.508 1 69.81 69 ALA A C 1
ATOM 521 O O . ALA A 1 69 ? 14.773 16.828 -3.334 1 69.81 69 ALA A O 1
ATOM 522 N N . SER A 1 70 ? 15.875 15.039 -4.18 1 72.19 70 SER A N 1
ATOM 523 C CA . SER A 1 70 ? 14.633 14.289 -4.312 1 72.19 70 SER A CA 1
ATOM 524 C C . SER A 1 70 ? 14.18 13.727 -2.969 1 72.19 70 SER A C 1
ATOM 526 O O . SER A 1 70 ? 14.938 13.023 -2.301 1 72.19 70 SER A O 1
ATOM 528 N N . PRO A 1 71 ? 13.055 14.156 -2.588 1 75.5 71 PRO A N 1
ATOM 529 C CA . PRO A 1 71 ? 12.586 13.688 -1.279 1 75.5 71 PRO A CA 1
ATOM 530 C C . PRO A 1 71 ? 12.312 12.188 -1.251 1 75.5 71 PRO A C 1
ATOM 532 O O . PRO A 1 71 ? 11.945 11.602 -2.273 1 75.5 71 PRO A O 1
ATOM 535 N N . SER A 1 72 ? 12.742 11.602 -0.186 1 80.38 72 SER A N 1
ATOM 536 C CA . SER A 1 72 ? 12.414 10.203 0.05 1 80.38 72 SER A CA 1
ATOM 537 C C . SER A 1 72 ? 10.945 10.039 0.431 1 80.38 72 SER A C 1
ATOM 539 O O . SER A 1 72 ? 10.398 10.852 1.171 1 80.38 72 SER A O 1
ATOM 541 N N . PHE A 1 73 ? 10.305 9.117 -0.176 1 78.25 73 PHE A N 1
ATOM 542 C CA . PHE A 1 73 ? 8.898 8.883 0.127 1 78.25 73 PHE A CA 1
ATOM 543 C C . PHE A 1 73 ? 8.727 7.586 0.915 1 78.25 73 PHE A C 1
ATOM 545 O O . PHE A 1 73 ? 7.699 6.91 0.788 1 78.25 73 PHE A O 1
ATOM 552 N N . PHE A 1 74 ? 9.664 7.25 1.674 1 81.62 74 PHE A N 1
ATOM 553 C CA . PHE A 1 74 ? 9.656 6.059 2.512 1 81.62 74 PHE A CA 1
ATOM 554 C C . PHE A 1 74 ? 8.477 6.082 3.479 1 81.62 74 PHE A C 1
ATOM 556 O O . PHE A 1 74 ? 7.824 5.062 3.697 1 81.62 74 PHE A O 1
ATOM 563 N N . GLY A 1 75 ? 8.195 7.191 4.039 1 86.81 75 GLY A N 1
ATOM 564 C CA . GLY A 1 75 ? 7.109 7.328 5 1 86.81 75 GLY A CA 1
ATOM 565 C C . GLY A 1 75 ? 5.742 7.062 4.402 1 86.81 75 GLY A C 1
ATOM 566 O O . GLY A 1 75 ? 4.879 6.465 5.051 1 86.81 75 GLY A O 1
ATOM 567 N N . PHE A 1 76 ? 5.566 7.418 3.205 1 86.69 76 PHE A N 1
ATOM 568 C CA . PHE A 1 76 ? 4.285 7.184 2.549 1 86.69 76 PHE A CA 1
ATOM 569 C C . PHE A 1 76 ? 4.09 5.699 2.258 1 86.69 76 PHE A C 1
ATOM 571 O O . PHE A 1 76 ? 2.961 5.199 2.27 1 86.69 76 PHE A O 1
ATOM 578 N N . ARG A 1 77 ? 5.16 5.023 2.061 1 86 77 ARG A N 1
ATOM 579 C CA . ARG A 1 77 ? 5.07 3.576 1.91 1 86 77 ARG A CA 1
ATOM 580 C C . ARG A 1 77 ? 4.594 2.92 3.201 1 86 77 ARG A C 1
ATOM 582 O O . ARG A 1 77 ? 3.742 2.027 3.172 1 86 77 ARG A O 1
ATOM 589 N N . ASN A 1 78 ? 5.145 3.352 4.238 1 88.12 78 ASN A N 1
ATOM 590 C CA . ASN A 1 78 ? 4.699 2.854 5.535 1 88.12 78 ASN A CA 1
ATOM 591 C C . ASN A 1 78 ? 3.227 3.168 5.781 1 88.12 78 ASN A C 1
ATOM 593 O O . ASN A 1 78 ? 2.488 2.332 6.305 1 88.12 78 ASN A O 1
ATOM 597 N N . LEU A 1 79 ? 2.865 4.32 5.398 1 90.12 79 LEU A N 1
ATOM 598 C CA . LEU A 1 79 ? 1.471 4.719 5.547 1 90.12 79 LEU A CA 1
ATOM 599 C C . LEU A 1 79 ? 0.555 3.809 4.734 1 90.12 79 LEU A C 1
ATOM 601 O O . LEU A 1 79 ? -0.493 3.381 5.223 1 90.12 79 LEU A O 1
ATOM 605 N N . MET A 1 80 ? 0.965 3.516 3.555 1 89.38 80 MET A N 1
ATOM 606 C CA . MET A 1 80 ? 0.161 2.656 2.688 1 89.38 80 MET A CA 1
ATOM 607 C C . MET A 1 80 ? -0.037 1.282 3.318 1 89.38 80 MET A C 1
ATOM 609 O O . MET A 1 80 ? -1.139 0.731 3.283 1 89.38 80 MET A O 1
ATOM 613 N N . VAL A 1 81 ? 1.011 0.777 3.879 1 89.38 81 VAL A N 1
ATOM 614 C CA . VAL A 1 81 ? 0.935 -0.526 4.527 1 89.38 81 VAL A CA 1
ATOM 615 C C . VAL A 1 81 ? -0.032 -0.46 5.707 1 89.38 81 VAL A C 1
ATOM 617 O O . VAL A 1 81 ? -0.872 -1.346 5.883 1 89.38 81 VAL A O 1
ATOM 620 N N . ILE A 1 82 ? 0.058 0.557 6.43 1 89.44 82 ILE A N 1
ATOM 621 C CA . ILE A 1 82 ? -0.791 0.716 7.605 1 89.44 82 ILE A CA 1
ATOM 622 C C . ILE A 1 82 ? -2.25 0.853 7.176 1 89.44 82 ILE A C 1
ATOM 624 O O . ILE A 1 82 ? -3.137 0.223 7.758 1 89.44 82 ILE A O 1
ATOM 628 N N . VAL A 1 83 ? -2.492 1.663 6.191 1 90.5 83 VAL A N 1
ATOM 629 C CA . VAL A 1 83 ? -3.852 1.871 5.703 1 90.5 83 VAL A CA 1
ATOM 630 C C . VAL A 1 83 ? -4.422 0.555 5.18 1 90.5 83 VAL A C 1
ATOM 632 O O . VAL A 1 83 ? -5.59 0.238 5.418 1 90.5 83 VAL A O 1
ATOM 635 N N . LEU A 1 84 ? -3.613 -0.185 4.52 1 90.5 84 LEU A N 1
ATOM 636 C CA . LEU A 1 84 ? -4.043 -1.482 4.012 1 90.5 84 LEU A CA 1
ATOM 637 C C . LEU A 1 84 ? -4.414 -2.42 5.156 1 90.5 84 LEU A C 1
ATOM 639 O O . LEU A 1 84 ? -5.426 -3.121 5.086 1 90.5 84 LEU A O 1
ATOM 643 N N . ILE A 1 85 ? -3.623 -2.439 6.168 1 88.94 85 ILE A N 1
ATOM 644 C CA . ILE A 1 85 ? -3.883 -3.293 7.324 1 88.94 85 ILE A CA 1
ATOM 645 C C . ILE A 1 85 ? -5.188 -2.871 7.992 1 88.94 85 ILE A C 1
ATOM 647 O O . ILE A 1 85 ? -6.027 -3.715 8.32 1 88.94 85 ILE A O 1
ATOM 651 N N . VAL A 1 86 ? -5.363 -1.629 8.117 1 89 86 VAL A N 1
ATOM 652 C CA . VAL A 1 86 ? -6.547 -1.104 8.789 1 89 86 VAL A CA 1
ATOM 653 C C . VAL A 1 86 ? -7.789 -1.392 7.945 1 89 86 VAL A C 1
ATOM 655 O O . VAL A 1 86 ? -8.82 -1.805 8.477 1 89 86 VAL A O 1
ATOM 658 N N . MET A 1 87 ? -7.703 -1.199 6.691 1 89.12 87 MET A N 1
ATOM 659 C CA . MET A 1 87 ? -8.836 -1.438 5.805 1 89.12 87 MET A CA 1
ATOM 660 C C . MET A 1 87 ? -9.219 -2.914 5.797 1 89.12 87 MET A C 1
ATOM 662 O O . MET A 1 87 ? -10.406 -3.252 5.762 1 89.12 87 MET A O 1
ATOM 666 N N . ASN A 1 88 ? -8.227 -3.787 5.816 1 89.56 88 ASN A N 1
ATOM 667 C CA . ASN A 1 88 ? -8.523 -5.215 5.863 1 89.56 88 ASN A CA 1
ATOM 668 C C . ASN A 1 88 ? -9.086 -5.629 7.219 1 89.56 88 ASN A C 1
ATOM 670 O O . ASN A 1 88 ? -9.961 -6.492 7.293 1 89.56 88 ASN A O 1
ATOM 674 N N . LEU A 1 89 ? -8.562 -5.055 8.297 1 89.5 89 LEU A N 1
ATOM 675 C CA . LEU A 1 89 ? -9.117 -5.324 9.625 1 89.5 89 LEU A CA 1
ATOM 676 C C . LEU A 1 89 ? -10.578 -4.891 9.695 1 89.5 89 LEU A C 1
ATOM 678 O O . LEU A 1 89 ? -11.406 -5.578 10.305 1 89.5 89 LEU A O 1
ATOM 682 N N . ARG A 1 90 ? -10.844 -3.766 9.078 1 90.38 90 ARG A N 1
ATOM 683 C CA . ARG A 1 90 ? -12.227 -3.295 9.008 1 90.38 90 ARG A CA 1
ATOM 684 C C . ARG A 1 90 ? -13.117 -4.32 8.312 1 90.38 90 ARG A C 1
ATOM 686 O O . ARG A 1 90 ? -14.219 -4.609 8.789 1 90.38 90 ARG A O 1
ATOM 693 N N . LEU A 1 91 ? -12.656 -4.898 7.266 1 87.62 91 LEU A N 1
ATOM 694 C CA . LEU A 1 91 ? -13.414 -5.902 6.523 1 87.62 91 LEU A CA 1
ATOM 695 C C . LEU A 1 91 ? -13.625 -7.156 7.363 1 87.62 91 LEU A C 1
ATOM 697 O O . LEU A 1 91 ? -14.68 -7.793 7.293 1 87.62 91 LEU A O 1
ATOM 701 N N . VAL A 1 92 ? -12.664 -7.484 8.156 1 90.69 92 VAL A N 1
ATOM 702 C CA . VAL A 1 92 ? -12.75 -8.648 9.031 1 90.69 92 VAL A CA 1
ATOM 703 C C . VAL A 1 92 ? -13.836 -8.414 10.086 1 90.69 92 VAL A C 1
ATOM 705 O O . VAL A 1 92 ? -14.664 -9.297 10.344 1 90.69 92 VAL A O 1
ATOM 708 N N . ILE A 1 93 ? -13.828 -7.234 10.625 1 91.12 93 ILE A N 1
ATOM 709 C CA . ILE A 1 93 ? -14.82 -6.898 11.641 1 91.12 93 ILE A CA 1
ATOM 710 C C . ILE A 1 93 ? -16.219 -6.855 11.016 1 91.12 93 ILE A C 1
ATOM 712 O O . ILE A 1 93 ? -17.172 -7.387 11.578 1 91.12 93 ILE A O 1
ATOM 716 N N . GLU A 1 94 ? -16.297 -6.234 9.898 1 88.69 94 GLU A N 1
ATOM 717 C CA . GLU A 1 94 ? -17.562 -6.172 9.195 1 88.69 94 GLU A CA 1
ATOM 718 C C . GLU A 1 94 ? -18.094 -7.566 8.875 1 88.69 94 GLU A C 1
ATOM 720 O O . GLU A 1 94 ? -19.281 -7.836 9.023 1 88.69 94 GLU A O 1
ATOM 725 N N . ASN A 1 95 ? -17.234 -8.469 8.422 1 89.56 95 ASN A N 1
ATOM 726 C CA . ASN A 1 95 ? -17.594 -9.852 8.133 1 89.56 95 ASN A CA 1
ATOM 727 C C . ASN A 1 95 ? -18.078 -10.578 9.383 1 89.56 95 ASN A C 1
ATOM 729 O O . ASN A 1 95 ? -19.078 -11.305 9.336 1 89.56 95 ASN A O 1
ATOM 733 N N . PHE A 1 96 ? -17.438 -10.375 10.492 1 90.06 96 PHE A N 1
ATOM 734 C CA . PHE A 1 96 ? -17.797 -11 11.75 1 90.06 96 PHE A CA 1
ATOM 735 C C . PHE A 1 96 ? -19.156 -10.516 12.219 1 90.06 96 PHE A C 1
ATOM 737 O O . PHE A 1 96 ? -19.984 -11.305 12.711 1 90.06 96 PHE A O 1
ATOM 744 N N . MET A 1 97 ? -19.406 -9.273 12.031 1 89.88 97 MET A N 1
ATOM 745 C CA . MET A 1 97 ? -20.688 -8.695 12.469 1 89.88 97 MET A CA 1
ATOM 746 C C . MET A 1 97 ? -21.828 -9.172 11.578 1 89.88 97 MET A C 1
ATOM 748 O O . MET A 1 97 ? -22.938 -9.398 12.055 1 89.88 97 MET A O 1
ATOM 752 N N . LYS A 1 98 ? -21.547 -9.352 10.352 1 88 98 LYS A N 1
ATOM 753 C CA . LYS A 1 98 ? -22.594 -9.711 9.398 1 88 98 LYS A CA 1
ATOM 754 C C . LYS A 1 98 ? -22.891 -11.211 9.445 1 88 98 LYS A C 1
ATOM 756 O O . LYS A 1 98 ? -24.047 -11.625 9.398 1 88 98 LYS A O 1
ATOM 761 N N . TYR A 1 99 ? -21.812 -12.07 9.578 1 89.5 99 TYR A N 1
ATOM 762 C CA . TYR A 1 99 ? -22 -13.5 9.375 1 89.5 99 TYR A CA 1
ATOM 763 C C . TYR A 1 99 ? -21.641 -14.289 10.633 1 89.5 99 TYR A C 1
ATOM 765 O O . TYR A 1 99 ? -21.984 -15.461 10.766 1 89.5 99 TYR A O 1
ATOM 773 N N . GLY A 1 100 ? -20.953 -13.68 11.57 1 89.81 100 GLY A N 1
ATOM 774 C CA . GLY A 1 100 ? -20.391 -14.445 12.664 1 89.81 100 GLY A CA 1
ATOM 775 C C . GLY A 1 100 ? -19.297 -15.406 12.219 1 89.81 100 GLY A C 1
ATOM 776 O O . GLY A 1 100 ? -18.609 -15.156 11.234 1 89.81 100 GLY A O 1
ATOM 777 N N . VAL A 1 101 ? -19.016 -16.406 12.922 1 86.5 101 VAL A N 1
ATOM 778 C CA . VAL A 1 101 ? -18 -17.391 12.578 1 86.5 101 VAL A CA 1
ATOM 779 C C . VAL A 1 101 ? -18.641 -18.516 11.766 1 86.5 101 VAL A C 1
ATOM 781 O O . VAL A 1 101 ? -19.516 -19.234 12.258 1 86.5 101 VAL A O 1
ATOM 784 N N . LEU A 1 102 ? -18.25 -18.594 10.57 1 85.88 102 LEU A N 1
ATOM 785 C CA . LEU A 1 102 ? -18.844 -19.562 9.656 1 85.88 102 LEU A CA 1
ATOM 786 C C . LEU A 1 102 ? -18 -20.844 9.602 1 85.88 102 LEU A C 1
ATOM 788 O O . LEU A 1 102 ? -18.422 -21.844 9.016 1 85.88 102 LEU A O 1
ATOM 792 N N . ILE A 1 103 ? -16.891 -20.828 10.25 1 80 103 ILE A N 1
ATOM 793 C CA . ILE A 1 103 ? -15.977 -21.969 10.188 1 80 103 ILE A CA 1
ATOM 794 C C . ILE A 1 103 ? -16.562 -23.141 10.961 1 80 103 ILE A C 1
ATOM 796 O O . ILE A 1 103 ? -17 -22.984 12.109 1 80 103 ILE A O 1
ATOM 800 N N . CYS A 1 104 ? -16.969 -24.125 10.219 1 75.94 104 CYS A N 1
ATOM 801 C CA . CYS A 1 104 ? -17.453 -25.344 10.852 1 75.94 104 CYS A CA 1
ATOM 802 C C . CYS A 1 104 ? -16.578 -26.531 10.492 1 75.94 104 CYS A C 1
ATOM 804 O O . CYS A 1 104 ? -16.484 -26.922 9.328 1 75.94 104 CYS A O 1
ATOM 806 N N . LEU A 1 105 ? -15.781 -26.938 11.406 1 65.56 105 LEU A N 1
ATOM 807 C CA . LEU A 1 105 ? -14.914 -28.078 11.18 1 65.56 105 LEU A CA 1
ATOM 808 C C . LEU A 1 105 ? -15.734 -29.344 10.898 1 65.56 105 LEU A C 1
ATOM 810 O O . LEU A 1 105 ? -15.344 -30.172 10.086 1 65.56 105 LEU A O 1
ATOM 814 N N . ARG A 1 106 ? -16.828 -29.453 11.578 1 62.19 106 ARG A N 1
ATOM 815 C CA . ARG A 1 106 ? -17.609 -30.672 11.477 1 62.19 106 ARG A CA 1
ATOM 816 C C . ARG A 1 106 ? -18.672 -30.562 10.375 1 62.19 106 ARG A C 1
ATOM 818 O O . ARG A 1 106 ? -19.266 -31.562 9.984 1 62.19 106 ARG A O 1
ATOM 825 N N . CYS A 1 107 ? -18.828 -29.406 9.852 1 63.22 107 CYS A N 1
ATOM 826 C CA . CYS A 1 107 ? -19.938 -29.219 8.93 1 63.22 107 CYS A CA 1
ATOM 827 C C . CYS A 1 107 ? -19.516 -29.531 7.5 1 63.22 107 CYS A C 1
ATOM 829 O O . CYS A 1 107 ? -20.328 -29.453 6.574 1 63.22 107 CYS A O 1
ATOM 831 N N . HIS A 1 108 ? -18.281 -29.938 7.348 1 62.5 108 HIS A N 1
ATOM 832 C CA . HIS A 1 108 ? -17.906 -30.219 5.965 1 62.5 108 HIS A CA 1
ATOM 833 C C . HIS A 1 108 ? -18.438 -31.578 5.523 1 62.5 108 HIS A C 1
ATOM 835 O O . HIS A 1 108 ? -18.328 -32.562 6.258 1 62.5 108 HIS A O 1
ATOM 841 N N . ASP A 1 109 ? -19.422 -31.562 4.641 1 64.31 109 ASP A N 1
ATOM 842 C CA . ASP A 1 109 ? -20.062 -32.75 4.094 1 64.31 109 ASP A CA 1
ATOM 843 C C . ASP A 1 109 ? -19.094 -33.531 3.221 1 64.31 109 ASP A C 1
ATOM 845 O O . ASP A 1 109 ? -19.125 -33.438 1.993 1 64.31 109 ASP A O 1
ATOM 849 N N . TYR A 1 110 ? -18.094 -34.125 3.879 1 77.31 110 TYR A N 1
ATOM 850 C CA . TYR A 1 110 ? -17.266 -35.062 3.139 1 77.31 110 TYR A CA 1
ATOM 851 C C . TYR A 1 110 ? -17.953 -36.438 3.039 1 77.31 110 TYR A C 1
ATOM 853 O O . TYR A 1 110 ? -18.203 -37.094 4.055 1 77.31 110 TYR A O 1
ATOM 861 N N . ARG A 1 111 ? -18.344 -36.781 1.816 1 84.38 111 ARG A N 1
ATOM 862 C CA . ARG A 1 111 ? -18.906 -38.094 1.603 1 84.38 111 ARG A CA 1
ATOM 863 C C . ARG A 1 111 ? -17.828 -39.188 1.71 1 84.38 111 ARG A C 1
ATOM 865 O O . ARG A 1 111 ? -16.703 -39 1.208 1 84.38 111 ARG A O 1
ATOM 872 N N . ARG A 1 112 ? -18.125 -40.219 2.416 1 89.75 112 ARG A N 1
ATOM 873 C CA . ARG A 1 112 ? -17.188 -41.312 2.576 1 89.75 112 ARG A CA 1
ATOM 874 C C . ARG A 1 112 ? -16.734 -41.844 1.222 1 89.75 112 ARG A C 1
ATOM 876 O O . ARG A 1 112 ? -15.562 -42.188 1.049 1 89.75 112 ARG A O 1
ATOM 883 N N . GLN A 1 113 ? -17.609 -41.875 0.301 1 91.69 113 GLN A N 1
ATOM 884 C CA . GLN A 1 113 ? -17.266 -42.375 -1.035 1 91.69 113 GLN A CA 1
ATOM 885 C C . GLN A 1 113 ? -16.203 -41.5 -1.688 1 91.69 113 GLN A C 1
ATOM 887 O O . GLN A 1 113 ? -15.289 -42 -2.342 1 91.69 113 GLN A O 1
ATOM 892 N N . ASP A 1 114 ? -16.344 -40.219 -1.559 1 92.56 114 ASP A N 1
ATOM 893 C CA . ASP A 1 114 ? -15.367 -39.281 -2.141 1 92.56 114 ASP A CA 1
ATOM 894 C C . ASP A 1 114 ? -13.984 -39.5 -1.523 1 92.56 114 ASP A C 1
ATOM 896 O O . ASP A 1 114 ? -12.977 -39.469 -2.23 1 92.56 114 ASP A O 1
ATOM 900 N N . LEU A 1 115 ? -14.008 -39.75 -0.239 1 91.75 115 LEU A N 1
ATOM 901 C CA . LEU A 1 115 ? -12.742 -39.938 0.451 1 91.75 115 LEU A CA 1
ATOM 902 C C . LEU A 1 115 ? -12.086 -41.25 0.013 1 91.75 115 LEU A C 1
ATOM 904 O O . LEU A 1 115 ? -10.891 -41.281 -0.285 1 91.75 115 LEU A O 1
ATOM 908 N N . ILE A 1 116 ? -12.836 -42.281 -0.058 1 94.88 116 ILE A N 1
ATOM 909 C CA . ILE A 1 116 ? -12.305 -43.594 -0.423 1 94.88 116 ILE A CA 1
ATOM 910 C C . ILE A 1 116 ? -11.82 -43.594 -1.87 1 94.88 116 ILE A C 1
ATOM 912 O O . ILE A 1 116 ? -10.703 -44 -2.162 1 94.88 116 ILE A O 1
ATOM 916 N N . LEU A 1 117 ? -12.625 -43.094 -2.699 1 94.31 117 LEU A N 1
ATOM 917 C CA . LEU A 1 117 ? -12.25 -43.031 -4.109 1 94.31 117 LEU A CA 1
ATOM 918 C C . LEU A 1 117 ? -11.07 -42.094 -4.316 1 94.31 117 LEU A C 1
ATOM 920 O O . LEU A 1 117 ? -10.211 -42.344 -5.164 1 94.31 117 LEU A O 1
ATOM 924 N N . GLY A 1 118 ? -11.102 -41 -3.59 1 95 118 GLY A N 1
ATOM 925 C CA . GLY A 1 118 ? -9.969 -40.094 -3.672 1 95 118 GLY A CA 1
ATOM 926 C C . GLY A 1 118 ? -8.656 -40.719 -3.295 1 95 118 GLY A C 1
ATOM 927 O O . GLY A 1 118 ? -7.66 -40.594 -4.016 1 95 118 GLY A O 1
ATOM 928 N N . VAL A 1 119 ? -8.703 -41.469 -2.234 1 95.44 119 VAL A N 1
ATOM 929 C CA . VAL A 1 119 ? -7.492 -42.125 -1.769 1 95.44 119 VAL A CA 1
ATOM 930 C C . VAL A 1 119 ? -7.09 -43.219 -2.762 1 95.44 119 VAL A C 1
ATOM 932 O O . VAL A 1 119 ? -5.906 -43.375 -3.064 1 95.44 119 VAL A O 1
ATOM 935 N N . LEU A 1 120 ? -8.023 -43.906 -3.266 1 95.5 120 LEU A N 1
ATOM 936 C CA . LEU A 1 120 ? -7.758 -44.969 -4.238 1 95.5 120 LEU A CA 1
ATOM 937 C C . LEU A 1 120 ? -7.129 -44.375 -5.504 1 95.5 120 LEU A C 1
ATOM 939 O O . LEU A 1 120 ? -6.133 -44.906 -6.004 1 95.5 120 LEU A O 1
ATOM 943 N N . LEU A 1 121 ? -7.688 -43.375 -5.988 1 94.69 121 LEU A N 1
ATOM 944 C CA . LEU A 1 121 ? -7.152 -42.75 -7.191 1 94.69 121 LEU A CA 1
ATOM 945 C C . LEU A 1 121 ? -5.754 -42.188 -6.941 1 94.69 121 LEU A C 1
ATOM 947 O O . LEU A 1 121 ? -4.855 -42.375 -7.77 1 94.69 121 LEU A O 1
ATOM 951 N N . PHE A 1 122 ? -5.633 -41.594 -5.828 1 91.88 122 PHE A N 1
ATOM 952 C CA . PHE A 1 122 ? -4.348 -41 -5.492 1 91.88 122 PHE A CA 1
ATOM 953 C C . PHE A 1 122 ? -3.26 -42.062 -5.414 1 91.88 122 PHE A C 1
ATOM 955 O O . PHE A 1 122 ? -2.113 -41.812 -5.789 1 91.88 122 PHE A O 1
ATOM 962 N N . SER A 1 123 ? -3.623 -43.281 -5.062 1 93.38 123 SER A N 1
ATOM 963 C CA . SER A 1 123 ? -2.67 -44.375 -4.934 1 93.38 123 SER A CA 1
ATOM 964 C C . SER A 1 123 ? -2.461 -45.094 -6.266 1 93.38 123 SER A C 1
ATOM 966 O O . SER A 1 123 ? -1.385 -45.625 -6.52 1 93.38 123 SER A O 1
ATOM 968 N N . LEU A 1 124 ? -3.363 -45.031 -7.145 1 94.44 124 LEU A N 1
ATOM 969 C CA . LEU A 1 124 ? -3.305 -45.812 -8.375 1 94.44 124 LEU A CA 1
ATOM 970 C C . LEU A 1 124 ? -2.645 -45 -9.492 1 94.44 124 LEU A C 1
ATOM 972 O O . LEU A 1 124 ? -2.023 -45.562 -10.391 1 94.44 124 LEU A O 1
ATOM 976 N N . VAL A 1 125 ? -2.725 -43.719 -9.398 1 94.94 125 VAL A N 1
ATOM 977 C CA . VAL A 1 125 ? -2.268 -42.875 -10.484 1 94.94 125 VAL A CA 1
ATOM 978 C C . VAL A 1 125 ? -0.77 -43.062 -10.703 1 94.94 125 VAL A C 1
ATOM 980 O O . VAL A 1 125 ? -0.319 -43.188 -11.844 1 94.94 125 VAL A O 1
ATOM 983 N N . PRO A 1 126 ? 0.029 -43.25 -9.688 1 95.12 126 PRO A N 1
ATOM 984 C CA . PRO A 1 126 ? 1.47 -43.406 -9.898 1 95.12 126 PRO A CA 1
ATOM 985 C C . PRO A 1 126 ? 1.824 -44.719 -10.562 1 95.12 126 PRO A C 1
ATOM 987 O O . PRO A 1 126 ? 2.943 -44.906 -11.055 1 95.12 126 PRO A O 1
ATOM 990 N N . CYS A 1 127 ? 0.901 -45.656 -10.633 1 96.38 127 CYS A N 1
ATOM 991 C CA . CYS A 1 127 ? 1.152 -46.938 -11.289 1 96.38 127 CYS A CA 1
ATOM 992 C C . CYS A 1 127 ? 1.458 -46.75 -12.766 1 96.38 127 CYS A C 1
ATOM 994 O O . CYS A 1 127 ? 2.172 -47.531 -13.375 1 96.38 127 CYS A O 1
ATOM 996 N N . HIS A 1 128 ? 0.963 -45.688 -13.273 1 97.44 128 HIS A N 1
ATOM 997 C CA . HIS A 1 128 ? 1.209 -45.375 -14.68 1 97.44 128 HIS A CA 1
ATOM 998 C C . HIS A 1 128 ? 2.68 -45.062 -14.93 1 97.44 128 HIS A C 1
ATOM 1000 O O . HIS A 1 128 ? 3.172 -45.219 -16.047 1 97.44 128 HIS A O 1
ATOM 1006 N N . LEU A 1 129 ? 3.412 -44.594 -13.938 1 97.5 129 LEU A N 1
ATOM 1007 C CA . LEU A 1 129 ? 4.852 -44.406 -14.07 1 97.5 129 LEU A CA 1
ATOM 1008 C C . LEU A 1 129 ? 5.574 -45.75 -14.148 1 97.5 129 LEU A C 1
ATOM 1010 O O . LEU A 1 129 ? 6.527 -45.906 -14.914 1 97.5 129 LEU A O 1
ATOM 1014 N N . PHE A 1 130 ? 5.078 -46.688 -13.438 1 97.31 130 PHE A N 1
ATOM 1015 C CA . PHE A 1 130 ? 5.684 -48.031 -13.461 1 97.31 130 PHE A CA 1
ATOM 1016 C C . PHE A 1 130 ? 5.398 -48.719 -14.789 1 97.31 130 PHE A C 1
ATOM 1018 O O . PHE A 1 130 ? 6.238 -49.469 -15.297 1 97.31 130 PHE A O 1
ATOM 1025 N N . ILE A 1 131 ? 4.227 -48.469 -15.281 1 98.06 131 ILE A N 1
ATOM 1026 C CA . ILE A 1 131 ? 3.926 -48.969 -16.609 1 98.06 131 ILE A CA 1
ATOM 1027 C C . ILE A 1 131 ? 4.887 -48.375 -17.625 1 98.06 131 ILE A C 1
ATOM 1029 O O . ILE A 1 131 ? 5.398 -49.062 -18.5 1 98.06 131 ILE A O 1
ATOM 1033 N N . ALA A 1 132 ? 5.148 -47.094 -17.516 1 98.31 132 ALA A N 1
ATOM 1034 C CA . ALA A 1 132 ? 6.113 -46.438 -18.391 1 98.31 132 ALA A CA 1
ATOM 1035 C C . ALA A 1 132 ? 7.496 -47.062 -18.266 1 98.31 132 ALA A C 1
ATOM 1037 O O . ALA A 1 132 ? 8.203 -47.219 -19.25 1 98.31 132 ALA A O 1
ATOM 1038 N N . TYR A 1 133 ? 7.84 -47.375 -17.078 1 97.75 133 TYR A N 1
ATOM 1039 C CA . TYR A 1 133 ? 9.109 -48.062 -16.828 1 97.75 133 TYR A CA 1
ATOM 1040 C C . TYR A 1 133 ? 9.18 -49.406 -17.578 1 97.75 133 TYR A C 1
ATOM 1042 O O . TYR A 1 133 ? 10.188 -49.688 -18.203 1 97.75 133 TYR A O 1
ATOM 1050 N N . LEU A 1 134 ? 8.125 -50.188 -17.516 1 98 134 LEU A N 1
ATOM 1051 C CA . LEU A 1 134 ? 8.086 -51.469 -18.203 1 98 134 LEU A CA 1
ATOM 1052 C C . LEU A 1 134 ? 8.203 -51.281 -19.703 1 98 134 LEU A C 1
ATOM 1054 O O . LEU A 1 134 ? 8.875 -52.062 -20.375 1 98 134 LEU A O 1
ATOM 1058 N N . ILE A 1 135 ? 7.559 -50.281 -20.203 1 97.94 135 ILE A N 1
ATOM 1059 C CA . ILE A 1 135 ? 7.656 -50 -21.625 1 97.94 135 ILE A CA 1
ATOM 1060 C C . ILE A 1 135 ? 9.102 -49.656 -21.984 1 97.94 135 ILE A C 1
ATOM 1062 O O . ILE A 1 135 ? 9.633 -50.188 -22.969 1 97.94 135 ILE A O 1
ATOM 1066 N N . GLU A 1 136 ? 9.758 -48.875 -21.219 1 97.62 136 GLU A N 1
ATOM 1067 C CA . GLU A 1 136 ? 11.133 -48.5 -21.5 1 97.62 136 GLU A CA 1
ATOM 1068 C C . GLU A 1 136 ? 12.102 -49.656 -21.281 1 97.62 136 GLU A C 1
ATOM 1070 O O . GLU A 1 136 ? 13.141 -49.75 -21.938 1 97.62 136 GLU A O 1
ATOM 1075 N N . LEU A 1 137 ? 11.758 -50.531 -20.344 1 97 137 LEU A N 1
ATOM 1076 C CA . LEU A 1 137 ? 12.555 -51.719 -20.156 1 97 137 LEU A CA 1
ATOM 1077 C C . LEU A 1 137 ? 12.539 -52.594 -21.422 1 97 137 LEU A C 1
ATOM 1079 O O . LEU A 1 137 ? 13.578 -53.094 -21.844 1 97 137 LEU A O 1
ATOM 1083 N N . ALA A 1 138 ? 11.383 -52.719 -22 1 96.56 138 ALA A N 1
ATOM 1084 C CA . ALA A 1 138 ? 11.25 -53.469 -23.25 1 96.56 138 ALA A CA 1
ATOM 1085 C C . ALA A 1 138 ? 12.016 -52.75 -24.375 1 96.56 138 ALA A C 1
ATOM 1087 O O . ALA A 1 138 ? 12.656 -53.406 -25.203 1 96.56 138 ALA A O 1
ATOM 1088 N N . ALA A 1 139 ? 11.953 -51.5 -24.391 1 96.38 139 ALA A N 1
ATOM 1089 C CA . ALA A 1 139 ? 12.68 -50.719 -25.391 1 96.38 139 ALA A CA 1
ATOM 1090 C C . ALA A 1 139 ? 14.188 -50.906 -25.234 1 96.38 139 ALA A C 1
ATOM 1092 O O . ALA A 1 139 ? 14.906 -51.062 -26.234 1 96.38 139 ALA A O 1
ATOM 1093 N N . ALA A 1 140 ? 14.625 -50.844 -24.031 1 95.69 140 ALA A N 1
ATOM 1094 C CA . ALA A 1 140 ? 16.047 -51.031 -23.766 1 95.69 140 ALA A CA 1
ATOM 1095 C C . ALA A 1 140 ? 16.547 -52.406 -24.203 1 95.69 140 ALA A C 1
ATOM 1097 O O . ALA A 1 140 ? 17.656 -52.531 -24.734 1 95.69 140 ALA A O 1
ATOM 1098 N N . GLN A 1 141 ? 15.766 -53.406 -24 1 94.06 141 GLN A N 1
ATOM 1099 C CA . GLN A 1 141 ? 16.125 -54.75 -24.438 1 94.06 141 GLN A CA 1
ATOM 1100 C C . GLN A 1 141 ? 16.203 -54.812 -25.969 1 94.06 141 GLN A C 1
ATOM 1102 O O . GLN A 1 141 ? 17.094 -55.469 -26.516 1 94.06 141 GLN A O 1
ATOM 1107 N N . ARG A 1 142 ? 15.266 -54.219 -26.547 1 92.12 142 ARG A N 1
ATOM 1108 C CA . ARG A 1 142 ? 15.258 -54.219 -28.016 1 92.12 142 ARG A CA 1
ATOM 1109 C C . ARG A 1 142 ? 16.5 -53.5 -28.547 1 92.12 142 ARG A C 1
ATOM 1111 O O . ARG A 1 142 ? 17.047 -53.906 -29.594 1 92.12 142 ARG A O 1
ATOM 1118 N N . VAL A 1 143 ? 16.906 -52.438 -27.953 1 92.81 143 VAL A N 1
ATOM 1119 C CA . VAL A 1 143 ? 18.094 -51.719 -28.359 1 92.81 143 VAL A CA 1
ATOM 1120 C C . VAL A 1 143 ? 19.328 -52.625 -28.25 1 92.81 143 VAL A C 1
ATOM 1122 O O . VAL A 1 143 ? 20.188 -52.625 -29.141 1 92.81 143 VAL A O 1
ATOM 1125 N N . LYS A 1 144 ? 19.422 -53.344 -27.234 1 90.62 144 LYS A N 1
ATOM 1126 C CA . LYS A 1 144 ? 20.547 -54.281 -27.047 1 90.62 144 LYS A CA 1
ATOM 1127 C C . LYS A 1 144 ? 20.562 -55.344 -28.156 1 90.62 144 LYS A C 1
ATOM 1129 O O . LYS A 1 144 ? 21.641 -55.688 -28.641 1 90.62 144 LYS A O 1
ATOM 1134 N N . GLU A 1 145 ? 19.453 -55.719 -28.516 1 89.62 145 GLU A N 1
ATOM 1135 C CA . GLU A 1 145 ? 19.344 -56.719 -29.594 1 89.62 145 GLU A CA 1
ATOM 1136 C C . GLU A 1 145 ? 19.797 -56.125 -30.922 1 89.62 145 GLU A C 1
ATOM 1138 O O . GLU A 1 145 ? 20.5 -56.781 -31.688 1 89.62 145 GLU A O 1
ATOM 1143 N N . VAL A 1 146 ? 19.344 -54.969 -31.109 1 87.75 146 VAL A N 1
ATOM 1144 C CA . VAL A 1 146 ? 19.672 -54.312 -32.375 1 87.75 146 VAL A CA 1
ATOM 1145 C C . VAL A 1 146 ? 21.188 -54.062 -32.438 1 87.75 146 VAL A C 1
ATOM 1147 O O . VAL A 1 146 ? 21.812 -54.281 -33.469 1 87.75 146 VAL A O 1
ATOM 1150 N N . ILE A 1 147 ? 21.734 -53.594 -31.406 1 87.31 147 ILE A N 1
ATOM 1151 C CA . ILE A 1 147 ? 23.156 -53.344 -31.344 1 87.31 147 ILE A CA 1
ATOM 1152 C C . ILE A 1 147 ? 23.938 -54.656 -31.469 1 87.31 147 ILE A C 1
ATOM 1154 O O . ILE A 1 147 ? 24.969 -54.719 -32.156 1 87.31 147 ILE A O 1
ATOM 1158 N N . GLY A 1 148 ? 23.469 -55.688 -30.891 1 85.19 148 GLY A N 1
ATOM 1159 C CA . GLY A 1 148 ? 24.094 -57 -31 1 85.19 148 GLY A CA 1
ATOM 1160 C C . GLY A 1 148 ? 24.062 -57.562 -32.438 1 85.19 148 GLY A C 1
ATOM 1161 O O . GLY A 1 148 ? 25.047 -58.125 -32.875 1 85.19 148 GLY A O 1
ATOM 1162 N N . LEU A 1 149 ? 23.031 -57.344 -33.031 1 83.56 149 LEU A N 1
ATOM 1163 C CA . LEU A 1 149 ? 22.891 -57.812 -34.406 1 83.56 149 LEU A CA 1
ATOM 1164 C C . LEU A 1 149 ? 23.812 -57.031 -35.344 1 83.56 149 LEU A C 1
ATOM 1166 O O . LEU A 1 149 ? 24.391 -57.594 -36.281 1 83.56 149 LEU A O 1
ATOM 1170 N N . ARG A 1 150 ? 23.859 -55.688 -35.188 1 81.56 150 ARG A N 1
ATOM 1171 C CA . ARG A 1 150 ? 24.719 -54.844 -36 1 81.56 150 ARG A CA 1
ATOM 1172 C C . ARG A 1 150 ? 26.188 -55.25 -35.844 1 81.56 150 ARG A C 1
ATOM 1174 O O . ARG A 1 150 ? 26.969 -55.156 -36.812 1 81.56 150 ARG A O 1
ATOM 1181 N N . LYS A 1 151 ? 26.562 -55.656 -34.719 1 79.94 151 LYS A N 1
ATOM 1182 C CA . LYS A 1 151 ? 27.938 -56.125 -34.5 1 79.94 151 LYS A CA 1
ATOM 1183 C C . LYS A 1 151 ? 28.203 -57.438 -35.219 1 79.94 151 LYS A C 1
ATOM 1185 O O . LYS A 1 151 ? 29.344 -57.688 -35.656 1 79.94 151 LYS A O 1
ATOM 1190 N N . LYS A 1 152 ? 27.281 -58.219 -35.406 1 79.62 152 LYS A N 1
ATOM 1191 C CA . LYS A 1 152 ? 27.438 -59.5 -36.031 1 79.62 152 LYS A CA 1
ATOM 1192 C C . LYS A 1 152 ? 27.422 -59.375 -37.562 1 79.62 152 LYS A C 1
ATOM 1194 O O . LYS A 1 152 ? 28.125 -60.125 -38.25 1 79.62 152 LYS A O 1
ATOM 1199 N N . ILE A 1 153 ? 26.562 -58.531 -37.969 1 66.69 153 ILE A N 1
ATOM 1200 C CA . ILE A 1 153 ? 26.438 -58.406 -39.406 1 66.69 153 ILE A CA 1
ATOM 1201 C C . ILE A 1 153 ? 27.344 -57.312 -39.938 1 66.69 153 ILE A C 1
ATOM 1203 O O . ILE A 1 153 ? 27.344 -56.188 -39.375 1 66.69 153 ILE A O 1
ATOM 1207 N N . ASP A 1 154 ? 28.625 -57.438 -40.281 1 57.22 154 ASP A N 1
ATOM 1208 C CA . ASP A 1 154 ? 29.578 -56.438 -40.719 1 57.22 154 ASP A CA 1
ATOM 1209 C C . ASP A 1 154 ? 28.844 -55.25 -41.406 1 57.22 154 ASP A C 1
ATOM 1211 O O . ASP A 1 154 ? 29.422 -54.188 -41.562 1 57.22 154 ASP A O 1
ATOM 1215 N N . GLY A 1 155 ? 28.234 -55.469 -42.719 1 45 155 GLY A N 1
ATOM 1216 C CA . GLY A 1 155 ? 27.984 -54.625 -43.875 1 45 155 GLY A CA 1
ATOM 1217 C C . GLY A 1 155 ? 26.906 -53.562 -43.625 1 45 155 GLY A C 1
ATOM 1218 O O . GLY A 1 155 ? 26.234 -53.594 -42.594 1 45 155 GLY A O 1
ATOM 1219 N N . ARG A 1 156 ? 26.547 -52.562 -44.719 1 50.34 156 ARG A N 1
ATOM 1220 C CA . ARG A 1 156 ? 25.734 -51.406 -45.094 1 50.34 156 ARG A CA 1
ATOM 1221 C C . ARG A 1 156 ? 24.266 -51.625 -44.75 1 50.34 156 ARG A C 1
ATOM 1223 O O . ARG A 1 156 ? 23.453 -50.688 -44.781 1 50.34 156 ARG A O 1
ATOM 1230 N N . GLU A 1 157 ? 23.797 -52.844 -44.875 1 46.09 157 GLU A N 1
ATOM 1231 C CA . GLU A 1 157 ? 22.375 -53.125 -44.969 1 46.09 157 GLU A CA 1
ATOM 1232 C C . GLU A 1 157 ? 21.703 -53.094 -43.594 1 46.09 157 GLU A C 1
ATOM 1234 O O . GLU A 1 157 ? 20.484 -53.125 -43.5 1 46.09 157 GLU A O 1
ATOM 1239 N N . ALA A 1 158 ? 22.25 -53.188 -42.562 1 50.72 158 ALA A N 1
ATOM 1240 C CA . ALA A 1 158 ? 21.656 -53.344 -41.25 1 50.72 158 ALA A CA 1
ATOM 1241 C C . ALA A 1 158 ? 20.969 -52.062 -40.812 1 50.72 158 ALA A C 1
ATOM 1243 O O . ALA A 1 158 ? 20.266 -52.031 -39.781 1 50.72 158 ALA A O 1
ATOM 1244 N N . ARG A 1 159 ? 21.375 -51.031 -41.281 1 52.09 159 ARG A N 1
ATOM 1245 C CA . ARG A 1 159 ? 20.969 -49.688 -40.844 1 52.09 159 ARG A CA 1
ATOM 1246 C C . ARG A 1 159 ? 19.453 -49.531 -40.938 1 52.09 159 ARG A C 1
ATOM 1248 O O . ARG A 1 159 ? 18.875 -48.75 -40.219 1 52.09 159 ARG A O 1
ATOM 1255 N N . GLN A 1 160 ? 18.875 -50.062 -42.094 1 54.34 160 GLN A N 1
ATOM 1256 C CA . GLN A 1 160 ? 17.469 -49.719 -42.312 1 54.34 160 GLN A CA 1
ATOM 1257 C C . GLN A 1 160 ? 16.578 -50.938 -42.031 1 54.34 160 GLN A C 1
ATOM 1259 O O . GLN A 1 160 ? 16.156 -51.625 -42.969 1 54.34 160 GLN A O 1
ATOM 1264 N N . GLN A 1 161 ? 16.797 -51.5 -40.875 1 59.59 161 GLN A N 1
ATOM 1265 C CA . GLN A 1 161 ? 15.891 -52.625 -40.656 1 59.59 161 GLN A CA 1
ATOM 1266 C C . GLN A 1 161 ? 14.469 -52.125 -40.406 1 59.59 161 GLN A C 1
ATOM 1268 O O . GLN A 1 161 ? 14.188 -51.531 -39.375 1 59.59 161 GLN A O 1
ATOM 1273 N N . PRO A 1 162 ? 13.578 -52.125 -41.375 1 66.75 162 PRO A N 1
ATOM 1274 C CA . PRO A 1 162 ? 12.164 -51.75 -41.25 1 66.75 162 PRO A CA 1
ATOM 1275 C C . PRO A 1 162 ? 11.531 -52.281 -39.969 1 66.75 162 PRO A C 1
ATOM 1277 O O . PRO A 1 162 ? 10.68 -51.625 -39.375 1 66.75 162 PRO A O 1
ATOM 1280 N N . ALA A 1 163 ? 12.031 -53.375 -39.469 1 68.31 163 ALA A N 1
ATOM 1281 C CA . ALA A 1 163 ? 11.453 -54 -38.281 1 68.31 163 ALA A CA 1
ATOM 1282 C C . ALA A 1 163 ? 11.781 -53.156 -37.031 1 68.31 163 ALA A C 1
ATOM 1284 O O . ALA A 1 163 ? 10.953 -53.031 -36.125 1 68.31 163 ALA A O 1
ATOM 1285 N N . ALA A 1 164 ? 12.898 -52.562 -37.094 1 74.06 164 ALA A N 1
ATOM 1286 C CA . ALA A 1 164 ? 13.297 -51.75 -35.938 1 74.06 164 ALA A CA 1
ATOM 1287 C C . ALA A 1 164 ? 12.484 -50.469 -35.875 1 74.06 164 ALA A C 1
ATOM 1289 O O . ALA A 1 164 ? 12.086 -50.031 -34.781 1 74.06 164 ALA A O 1
ATOM 1290 N N . GLN A 1 165 ? 12.141 -50.031 -36.969 1 79.44 165 GLN A N 1
ATOM 1291 C CA . GLN A 1 165 ? 11.344 -48.812 -37.031 1 79.44 165 GLN A CA 1
ATOM 1292 C C . GLN A 1 165 ? 9.93 -49.062 -36.531 1 79.44 165 GLN A C 1
ATOM 1294 O O . GLN A 1 165 ? 9.352 -48.188 -35.844 1 79.44 165 GLN A O 1
ATOM 1299 N N . LEU A 1 166 ? 9.492 -50.156 -36.781 1 84 166 LEU A N 1
ATOM 1300 C CA . LEU A 1 166 ? 8.156 -50.531 -36.344 1 84 166 LEU A CA 1
ATOM 1301 C C . LEU A 1 166 ? 8.133 -50.688 -34.812 1 84 166 LEU A C 1
ATOM 1303 O O . LEU A 1 166 ? 7.16 -50.312 -34.156 1 84 166 LEU A O 1
ATOM 1307 N N . ALA A 1 167 ? 9.141 -51.188 -34.281 1 87.06 167 ALA A N 1
ATOM 1308 C CA . ALA A 1 167 ? 9.227 -51.344 -32.812 1 87.06 167 ALA A CA 1
ATOM 1309 C C . ALA A 1 167 ? 9.203 -50 -32.094 1 87.06 167 ALA A C 1
ATOM 1311 O O . ALA A 1 167 ? 8.555 -49.875 -31.062 1 87.06 167 ALA A O 1
ATOM 1312 N N . TRP A 1 168 ? 9.859 -49.094 -32.719 1 90.06 168 TRP A N 1
ATOM 1313 C CA . TRP A 1 168 ? 9.906 -47.781 -32.094 1 90.06 168 TRP A CA 1
ATOM 1314 C C . TRP A 1 168 ? 8.539 -47.094 -32.156 1 90.06 168 TRP A C 1
ATOM 1316 O O . TRP A 1 168 ? 8.148 -46.406 -31.203 1 90.06 168 TRP A O 1
ATOM 1326 N N . SER A 1 169 ? 7.777 -47.375 -33.156 1 93.31 169 SER A N 1
ATOM 1327 C CA . SER A 1 169 ? 6.422 -46.844 -33.25 1 93.31 169 SER A CA 1
ATOM 1328 C C . SER A 1 169 ? 5.5 -47.469 -32.219 1 93.31 169 SER A C 1
ATOM 1330 O O . SER A 1 169 ? 4.656 -46.781 -31.625 1 93.31 169 SER A O 1
ATOM 1332 N N . TYR A 1 170 ? 5.715 -48.688 -31.969 1 94.5 170 TYR A N 1
ATOM 1333 C CA . TYR A 1 170 ? 4.902 -49.375 -30.969 1 94.5 170 TYR A CA 1
ATOM 1334 C C . TYR A 1 170 ? 5.207 -48.844 -29.562 1 94.5 170 TYR A C 1
ATOM 1336 O O . TYR A 1 170 ? 4.309 -48.719 -28.734 1 94.5 170 TYR A O 1
ATOM 1344 N N . ILE A 1 171 ? 6.418 -48.562 -29.375 1 95.38 171 ILE A N 1
ATOM 1345 C CA . ILE A 1 171 ? 6.828 -48.031 -28.078 1 95.38 171 ILE A CA 1
ATOM 1346 C C . ILE A 1 171 ? 6.223 -46.656 -27.891 1 95.38 171 ILE A C 1
ATOM 1348 O O . ILE A 1 171 ? 5.695 -46.344 -26.812 1 95.38 171 ILE A O 1
ATOM 1352 N N . ALA A 1 172 ? 6.238 -45.875 -28.891 1 95.88 172 ALA A N 1
ATOM 1353 C CA . ALA A 1 172 ? 5.656 -44.531 -28.844 1 95.88 172 ALA A CA 1
ATOM 1354 C C . ALA A 1 172 ? 4.152 -44.594 -28.578 1 95.88 172 ALA A C 1
ATOM 1356 O O . ALA A 1 172 ? 3.619 -43.844 -27.781 1 95.88 172 ALA A O 1
ATOM 1357 N N . ILE A 1 173 ? 3.52 -45.531 -29.25 1 97.31 173 ILE A N 1
ATOM 1358 C CA . ILE A 1 173 ? 2.078 -45.719 -29.094 1 97.31 173 ILE A CA 1
ATOM 1359 C C . ILE A 1 173 ? 1.765 -46.188 -27.672 1 97.31 173 ILE A C 1
ATOM 1361 O O . ILE A 1 173 ? 0.814 -45.688 -27.047 1 97.31 173 ILE A O 1
ATOM 1365 N N . ALA A 1 174 ? 2.559 -47.062 -27.156 1 97.69 174 ALA A N 1
ATOM 1366 C CA . ALA A 1 174 ? 2.354 -47.562 -25.797 1 97.69 174 ALA A CA 1
ATOM 1367 C C . ALA A 1 174 ? 2.467 -46.438 -24.766 1 97.69 174 ALA A C 1
ATOM 1369 O O . ALA A 1 174 ? 1.643 -46.344 -23.859 1 97.69 174 ALA A O 1
ATOM 1370 N N . HIS A 1 175 ? 3.473 -45.625 -24.906 1 97.69 175 HIS A N 1
ATOM 1371 C CA . HIS A 1 175 ? 3.639 -44.5 -24 1 97.69 175 HIS A CA 1
ATOM 1372 C C . HIS A 1 175 ? 2.463 -43.531 -24.094 1 97.69 175 HIS A C 1
ATOM 1374 O O . HIS A 1 175 ? 1.982 -43 -23.094 1 97.69 175 HIS A O 1
ATOM 1380 N N . THR A 1 176 ? 1.968 -43.281 -25.312 1 97.44 176 THR A N 1
ATOM 1381 C CA . THR A 1 176 ? 0.861 -42.375 -25.547 1 97.44 176 THR A CA 1
ATOM 1382 C C . THR A 1 176 ? -0.423 -42.906 -24.906 1 97.44 176 THR A C 1
ATOM 1384 O O . THR A 1 176 ? -1.161 -42.156 -24.266 1 97.44 176 THR A O 1
ATOM 1387 N N . VAL A 1 177 ? -0.64 -44.156 -25.078 1 97.75 177 VAL A N 1
ATOM 1388 C CA . VAL A 1 177 ? -1.829 -44.781 -24.516 1 97.75 177 VAL A CA 1
ATOM 1389 C C . VAL A 1 177 ? -1.753 -44.719 -22.984 1 97.75 177 VAL A C 1
ATOM 1391 O O . VAL A 1 177 ? -2.742 -44.406 -22.312 1 97.75 177 VAL A O 1
ATOM 1394 N N . ASN A 1 178 ? -0.597 -44.969 -22.422 1 97.94 178 ASN A N 1
ATOM 1395 C CA . ASN A 1 178 ? -0.405 -44.938 -20.984 1 97.94 178 ASN A CA 1
ATOM 1396 C C . ASN A 1 178 ? -0.658 -43.562 -20.406 1 97.94 178 ASN A C 1
ATOM 1398 O O . ASN A 1 178 ? -1.388 -43.406 -19.422 1 97.94 178 ASN A O 1
ATOM 1402 N N . ALA A 1 179 ? -0.093 -42.625 -21.031 1 96.81 179 ALA A N 1
ATOM 1403 C CA . ALA A 1 179 ? -0.257 -41.25 -20.578 1 96.81 179 ALA A CA 1
ATOM 1404 C C . ALA A 1 179 ? -1.709 -40.781 -20.688 1 96.81 179 ALA A C 1
ATOM 1406 O O . ALA A 1 179 ? -2.244 -40.156 -19.781 1 96.81 179 ALA A O 1
ATOM 1407 N N . THR A 1 180 ? -2.367 -41.156 -21.781 1 97 180 THR A N 1
ATOM 1408 C CA . THR A 1 180 ? -3.756 -40.781 -22.016 1 97 180 THR A CA 1
ATOM 1409 C C . THR A 1 180 ? -4.68 -41.469 -21.016 1 97 180 THR A C 1
ATOM 1411 O O . THR A 1 180 ? -5.629 -40.875 -20.516 1 97 180 THR A O 1
ATOM 1414 N N . LEU A 1 181 ? -4.383 -42.688 -20.75 1 96.94 181 LEU A N 1
ATOM 1415 C CA . LEU A 1 181 ? -5.195 -43.469 -19.812 1 96.94 181 LEU A CA 1
ATOM 1416 C C . LEU A 1 181 ? -5.055 -42.906 -18.391 1 96.94 181 LEU A C 1
ATOM 1418 O O . LEU A 1 181 ? -6.02 -42.875 -17.625 1 96.94 181 LEU A O 1
ATOM 1422 N N . CYS A 1 182 ? -3.875 -42.5 -18.062 1 96.75 182 CYS A N 1
ATOM 1423 C CA . CYS A 1 182 ? -3.631 -41.906 -16.766 1 96.75 182 CYS A CA 1
ATOM 1424 C C . CYS A 1 182 ? -4.562 -40.719 -16.531 1 96.75 182 CYS A C 1
ATOM 1426 O O . CYS A 1 182 ? -5.246 -40.656 -15.5 1 96.75 182 CYS A O 1
ATOM 1428 N N . LEU A 1 183 ? -4.66 -39.844 -17.469 1 96.44 183 LEU A N 1
ATOM 1429 C CA . LEU A 1 183 ? -5.453 -38.656 -17.328 1 96.44 183 LEU A CA 1
ATOM 1430 C C . LEU A 1 183 ? -6.938 -38.938 -17.531 1 96.44 183 LEU A C 1
ATOM 1432 O O . LEU A 1 183 ? -7.777 -38.469 -16.75 1 96.44 183 LEU A O 1
ATOM 1436 N N . SER A 1 184 ? -7.332 -39.781 -18.5 1 96.88 184 SER A N 1
ATOM 1437 C CA . SER A 1 184 ? -8.727 -40.031 -18.844 1 96.88 184 SER A CA 1
ATOM 1438 C C . SER A 1 184 ? -9.445 -40.812 -17.75 1 96.88 184 SER A C 1
ATOM 1440 O O . SER A 1 184 ? -10.594 -40.5 -17.422 1 96.88 184 SER A O 1
ATOM 1442 N N . LEU A 1 185 ? -8.766 -41.75 -17.219 1 96.44 185 LEU A N 1
ATOM 1443 C CA . LEU A 1 185 ? -9.391 -42.562 -16.172 1 96.44 185 LEU A CA 1
ATOM 1444 C C . LEU A 1 185 ? -9.625 -41.719 -14.914 1 96.44 185 LEU A C 1
ATOM 1446 O O . LEU A 1 185 ? -10.688 -41.812 -14.289 1 96.44 185 LEU A O 1
ATOM 1450 N N . THR A 1 186 ? -8.648 -40.969 -14.539 1 97 186 THR A N 1
ATOM 1451 C CA . THR A 1 186 ? -8.789 -40.094 -13.367 1 97 186 THR A CA 1
ATOM 1452 C C . THR A 1 186 ? -9.867 -39.031 -13.594 1 97 186 THR A C 1
ATOM 1454 O O . THR A 1 186 ? -10.719 -38.812 -12.734 1 97 186 THR A O 1
ATOM 1457 N N . SER A 1 187 ? -9.859 -38.375 -14.75 1 97.38 187 SER A N 1
ATOM 1458 C CA . SER A 1 187 ? -10.852 -37.375 -15.07 1 97.38 187 SER A CA 1
ATOM 1459 C C . SER A 1 187 ? -12.266 -37.938 -15.055 1 97.38 187 SER A C 1
ATOM 1461 O O . SER A 1 187 ? -13.195 -37.312 -14.555 1 97.38 187 SER A O 1
ATOM 1463 N N . TYR A 1 188 ? -12.344 -39.125 -15.594 1 96.94 188 TYR A N 1
ATOM 1464 C CA . TYR A 1 188 ? -13.641 -39.812 -15.625 1 96.94 188 TYR A CA 1
ATOM 1465 C C . TYR A 1 188 ? -14.125 -40.094 -14.211 1 96.94 188 TYR A C 1
ATOM 1467 O O . TYR A 1 188 ? -15.281 -39.812 -13.875 1 96.94 188 TYR A O 1
ATOM 1475 N N . ALA A 1 189 ? -13.305 -40.594 -13.375 1 96.62 189 ALA A N 1
ATOM 1476 C CA . ALA A 1 189 ? -13.664 -40.938 -12 1 96.62 189 ALA A CA 1
ATOM 1477 C C . ALA A 1 189 ? -14.023 -39.688 -11.195 1 96.62 189 ALA A C 1
ATOM 1479 O O . ALA A 1 189 ? -14.992 -39.688 -10.438 1 96.62 189 ALA A O 1
ATOM 1480 N N . VAL A 1 190 ? -13.297 -38.625 -11.383 1 96.31 190 VAL A N 1
ATOM 1481 C CA . VAL A 1 190 ? -13.508 -37.406 -10.633 1 96.31 190 VAL A CA 1
ATOM 1482 C C . VAL A 1 190 ? -14.805 -36.719 -11.102 1 96.31 190 VAL A C 1
ATOM 1484 O O . VAL A 1 190 ? -15.609 -36.281 -10.281 1 96.31 190 VAL A O 1
ATOM 1487 N N . TYR A 1 191 ? -15.039 -36.719 -12.406 1 95.62 191 TYR A N 1
ATOM 1488 C CA . TYR A 1 191 ? -16.188 -36.031 -12.969 1 95.62 191 TYR A CA 1
ATOM 1489 C C . TYR A 1 191 ? -17.484 -36.719 -12.578 1 95.62 191 TYR A C 1
ATOM 1491 O O . TYR A 1 191 ? -18.484 -36.062 -12.266 1 95.62 191 TYR A O 1
ATOM 1499 N N . PHE A 1 192 ? -17.484 -38.062 -12.445 1 94.88 192 PHE A N 1
ATOM 1500 C CA . PHE A 1 192 ? -18.75 -38.75 -12.305 1 94.88 192 PHE A CA 1
ATOM 1501 C C . PHE A 1 192 ? -18.922 -39.281 -10.891 1 94.88 192 PHE A C 1
ATOM 1503 O O . PHE A 1 192 ? -20.047 -39.469 -10.414 1 94.88 192 PHE A O 1
ATOM 1510 N N . TYR A 1 193 ? -17.797 -39.438 -10.195 1 94.88 193 TYR A N 1
ATOM 1511 C CA . TYR A 1 193 ? -17.969 -40.219 -8.961 1 94.88 193 TYR A CA 1
ATOM 1512 C C . TYR A 1 193 ? -17.484 -39.438 -7.754 1 94.88 193 TYR A C 1
ATOM 1514 O O . TYR A 1 193 ? -17.734 -39.812 -6.613 1 94.88 193 TYR A O 1
ATOM 1522 N N . ILE A 1 194 ? -16.781 -38.344 -7.891 1 93.56 194 ILE A N 1
ATOM 1523 C CA . ILE A 1 194 ? -16.328 -37.531 -6.777 1 93.56 194 ILE A CA 1
ATOM 1524 C C . ILE A 1 194 ? -17.078 -36.188 -6.781 1 93.56 194 ILE A C 1
ATOM 1526 O O . ILE A 1 194 ? -16.969 -35.406 -7.727 1 93.56 194 ILE A O 1
ATOM 1530 N N . ASN A 1 195 ? -17.797 -35.938 -5.727 1 88.75 195 ASN A N 1
ATOM 1531 C CA . ASN A 1 195 ? -18.656 -34.75 -5.676 1 88.75 195 ASN A CA 1
ATOM 1532 C C . ASN A 1 195 ? -17.938 -33.562 -5.047 1 88.75 195 ASN A C 1
ATOM 1534 O O . ASN A 1 195 ? -18.141 -32.438 -5.457 1 88.75 195 ASN A O 1
ATOM 1538 N N . HIS A 1 196 ? -17.109 -33.844 -4.09 1 88.56 196 HIS A N 1
ATOM 1539 C CA . HIS A 1 196 ? -16.422 -32.75 -3.406 1 88.56 196 HIS A CA 1
ATOM 1540 C C . HIS A 1 196 ? -15.352 -32.125 -4.297 1 88.56 196 HIS A C 1
ATOM 1542 O O . HIS A 1 196 ? -14.375 -32.781 -4.656 1 88.56 196 HIS A O 1
ATOM 1548 N N . PRO A 1 197 ? -15.469 -30.844 -4.562 1 88.31 197 PRO A N 1
ATOM 1549 C CA . PRO A 1 197 ? -14.539 -30.219 -5.504 1 88.31 197 PRO A CA 1
ATOM 1550 C C . PRO A 1 197 ? -13.102 -30.188 -4.988 1 88.31 197 PRO A C 1
ATOM 1552 O O . PRO A 1 197 ? -12.156 -30.281 -5.777 1 88.31 197 PRO A O 1
ATOM 1555 N N . GLY A 1 198 ? -12.93 -30.047 -3.715 1 88.88 198 GLY A N 1
ATOM 1556 C CA . GLY A 1 198 ? -11.586 -30.047 -3.158 1 88.88 198 GLY A CA 1
ATOM 1557 C C . GLY A 1 198 ? -10.844 -31.344 -3.381 1 88.88 198 GLY A C 1
ATOM 1558 O O . GLY A 1 198 ? -9.688 -31.328 -3.824 1 88.88 198 GLY A O 1
ATOM 1559 N N . ILE A 1 199 ? -11.508 -32.469 -3.125 1 92.12 199 ILE A N 1
ATOM 1560 C CA . ILE A 1 199 ? -10.914 -33.781 -3.326 1 92.12 199 ILE A CA 1
ATOM 1561 C C . ILE A 1 199 ? -10.695 -34.031 -4.816 1 92.12 199 ILE A C 1
ATOM 1563 O O . ILE A 1 199 ? -9.648 -34.531 -5.223 1 92.12 199 ILE A O 1
ATOM 1567 N N . GLY A 1 200 ? -11.68 -33.594 -5.543 1 93.69 200 GLY A N 1
ATOM 1568 C CA . GLY A 1 200 ? -11.555 -33.75 -6.984 1 93.69 200 GLY A CA 1
ATOM 1569 C C . GLY A 1 200 ? -10.375 -32.969 -7.559 1 93.69 200 GLY A C 1
ATOM 1570 O O . GLY A 1 200 ? -9.664 -33.469 -8.438 1 93.69 200 GLY A O 1
ATOM 1571 N N . THR A 1 201 ? -10.203 -31.797 -7.09 1 94.5 201 THR A N 1
ATOM 1572 C CA . THR A 1 201 ? -9.109 -30.969 -7.574 1 94.5 201 THR A CA 1
ATOM 1573 C C . THR A 1 201 ? -7.762 -31.594 -7.234 1 94.5 201 THR A C 1
ATOM 1575 O O . THR A 1 201 ? -6.863 -31.641 -8.078 1 94.5 201 THR A O 1
ATOM 1578 N N . LEU A 1 202 ? -7.613 -32.094 -6.07 1 94.31 202 LEU A N 1
ATOM 1579 C CA . LEU A 1 202 ? -6.359 -32.719 -5.656 1 94.31 202 LEU A CA 1
ATOM 1580 C C . LEU A 1 202 ? -6.047 -33.938 -6.516 1 94.31 202 LEU A C 1
ATOM 1582 O O . LEU A 1 202 ? -4.906 -34.125 -6.949 1 94.31 202 LEU A O 1
ATOM 1586 N N . CYS A 1 203 ? -7.02 -34.719 -6.785 1 96.12 203 CYS A N 1
ATOM 1587 C CA . CYS A 1 203 ? -6.844 -35.906 -7.605 1 96.12 203 CYS A CA 1
ATOM 1588 C C . CYS A 1 203 ? -6.512 -35.531 -9.047 1 96.12 203 CYS A C 1
ATOM 1590 O O . CYS A 1 203 ? -5.602 -36.094 -9.648 1 96.12 203 CYS A O 1
ATOM 1592 N N . GLU A 1 204 ? -7.254 -34.625 -9.531 1 97.12 204 GLU A N 1
ATOM 1593 C CA . GLU A 1 204 ? -7.055 -34.219 -10.914 1 97.12 204 GLU A CA 1
ATOM 1594 C C . GLU A 1 204 ? -5.676 -33.594 -11.117 1 97.12 204 GLU A C 1
ATOM 1596 O O . GLU A 1 204 ? -4.992 -33.875 -12.102 1 97.12 204 GLU A O 1
ATOM 1601 N N . VAL A 1 205 ? -5.285 -32.75 -10.234 1 97.06 205 VAL A N 1
ATOM 1602 C CA . VAL A 1 205 ? -3.975 -32.125 -10.328 1 97.06 205 VAL A CA 1
ATOM 1603 C C . VAL A 1 205 ? -2.881 -33.188 -10.227 1 97.06 205 VAL A C 1
ATOM 1605 O O . VAL A 1 205 ? -1.894 -33.125 -10.961 1 97.06 205 VAL A O 1
ATOM 1608 N N . HIS A 1 206 ? -3.049 -34.125 -9.367 1 97.38 206 HIS A N 1
ATOM 1609 C CA . HIS A 1 206 ? -2.102 -35.219 -9.242 1 97.38 206 HIS A CA 1
ATOM 1610 C C . HIS A 1 206 ? -1.971 -36 -10.547 1 97.38 206 HIS A C 1
ATOM 1612 O O . HIS A 1 206 ? -0.859 -36.312 -10.977 1 97.38 206 HIS A O 1
ATOM 1618 N N . ALA A 1 207 ? -3.064 -36.281 -11.133 1 97.94 207 ALA A N 1
ATOM 1619 C CA . ALA A 1 207 ? -3.066 -37 -12.398 1 97.94 207 ALA A CA 1
ATOM 1620 C C . ALA A 1 207 ? -2.355 -36.219 -13.484 1 97.94 207 ALA A C 1
ATOM 1622 O O . ALA A 1 207 ? -1.625 -36.781 -14.305 1 97.94 207 ALA A O 1
ATOM 1623 N N . ILE A 1 208 ? -2.592 -34.938 -13.477 1 98 208 ILE A N 1
ATOM 1624 C CA . ILE A 1 208 ? -1.953 -34.094 -14.477 1 98 208 ILE A CA 1
ATOM 1625 C C . ILE A 1 208 ? -0.439 -34.094 -14.266 1 98 208 ILE A C 1
ATOM 1627 O O . ILE A 1 208 ? 0.322 -34.25 -15.227 1 98 208 ILE A O 1
ATOM 1631 N N . VAL A 1 209 ? -0.002 -34 -13.07 1 97.88 209 VAL A N 1
ATOM 1632 C CA . VAL A 1 209 ? 1.422 -33.969 -12.75 1 97.88 209 VAL A CA 1
ATOM 1633 C C . VAL A 1 209 ? 2.057 -35.312 -13.188 1 97.88 209 VAL A C 1
ATOM 1635 O O . VAL A 1 209 ? 3.1 -35.312 -13.852 1 97.88 209 VAL A O 1
ATOM 1638 N N . VAL A 1 210 ? 1.462 -36.406 -12.898 1 97.94 210 VAL A N 1
ATOM 1639 C CA . VAL A 1 210 ? 2.002 -37.719 -13.227 1 97.94 210 VAL A CA 1
ATOM 1640 C C . VAL A 1 210 ? 2.002 -37.938 -14.742 1 97.94 210 VAL A C 1
ATOM 1642 O O . VAL A 1 210 ? 2.936 -38.5 -15.305 1 97.94 210 VAL A O 1
ATOM 1645 N N . MET A 1 211 ? 0.933 -37.5 -15.352 1 98.19 211 MET A N 1
ATOM 1646 C CA . MET A 1 211 ? 0.875 -37.594 -16.812 1 98.19 211 MET A CA 1
ATOM 1647 C C . MET A 1 211 ? 2.021 -36.812 -17.438 1 98.19 211 MET A C 1
ATOM 1649 O O . MET A 1 211 ? 2.66 -37.281 -18.375 1 98.19 211 MET A O 1
ATOM 1653 N N . LEU A 1 212 ? 2.301 -35.625 -16.969 1 98.38 212 LEU A N 1
ATOM 1654 C CA . LEU A 1 212 ? 3.404 -34.812 -17.484 1 98.38 212 LEU A CA 1
ATOM 1655 C C . LEU A 1 212 ? 4.742 -35.5 -17.234 1 98.38 212 LEU A C 1
ATOM 1657 O O . LEU A 1 212 ? 5.613 -35.531 -18.109 1 98.38 212 LEU A O 1
ATOM 1661 N N . LYS A 1 213 ? 4.918 -36.062 -16.094 1 98.5 213 LYS A N 1
ATOM 1662 C CA . LYS A 1 213 ? 6.145 -36.781 -15.781 1 98.5 213 LYS A CA 1
ATOM 1663 C C . LYS A 1 213 ? 6.309 -38 -16.672 1 98.5 213 LYS A C 1
ATOM 1665 O O . LYS A 1 213 ? 7.414 -38.281 -17.125 1 98.5 213 LYS A O 1
ATOM 1670 N N . ASN A 1 214 ? 5.195 -38.656 -16.906 1 98.19 214 ASN A N 1
ATOM 1671 C CA . ASN A 1 214 ? 5.215 -39.812 -17.828 1 98.19 214 ASN A CA 1
ATOM 1672 C C . ASN A 1 214 ? 5.68 -39.375 -19.219 1 98.19 214 ASN A C 1
ATOM 1674 O O . ASN A 1 214 ? 6.512 -40.062 -19.828 1 98.19 214 ASN A O 1
ATOM 1678 N N . CYS A 1 215 ? 5.164 -38.344 -19.625 1 98.12 215 CYS A N 1
ATOM 1679 C CA . CYS A 1 215 ? 5.531 -37.844 -20.953 1 98.12 215 CYS A CA 1
ATOM 1680 C C . CYS A 1 215 ? 7.012 -37.469 -21 1 98.12 215 CYS A C 1
ATOM 1682 O O . CYS A 1 215 ? 7.711 -37.812 -21.953 1 98.12 215 CYS A O 1
ATOM 1684 N N . SER A 1 216 ? 7.461 -36.75 -20 1 98.56 216 SER A N 1
ATOM 1685 C CA . SER A 1 216 ? 8.867 -36.375 -19.953 1 98.56 216 SER A CA 1
ATOM 1686 C C . SER A 1 216 ? 9.781 -37.562 -19.969 1 98.56 216 SER A C 1
ATOM 1688 O O . SER A 1 216 ? 10.789 -37.594 -20.672 1 98.56 216 SER A O 1
ATOM 1690 N N . TYR A 1 217 ? 9.406 -38.562 -19.172 1 98.5 217 TYR A N 1
ATOM 1691 C CA . TYR A 1 217 ? 10.172 -39.781 -19.109 1 98.5 217 TYR A CA 1
ATOM 1692 C C . TYR A 1 217 ? 10.242 -40.469 -20.469 1 98.5 217 TYR A C 1
ATOM 1694 O O . TYR A 1 217 ? 11.312 -40.875 -20.906 1 98.5 217 TYR A O 1
ATOM 1702 N N . ALA A 1 218 ? 9.164 -40.531 -21.156 1 98 218 ALA A N 1
ATOM 1703 C CA . ALA A 1 218 ? 9.07 -41.156 -22.453 1 98 218 ALA A CA 1
ATOM 1704 C C . ALA A 1 218 ? 9.859 -40.406 -23.516 1 98 218 ALA A C 1
ATOM 1706 O O . ALA A 1 218 ? 10.656 -41 -24.25 1 98 218 ALA A O 1
ATOM 1707 N N . PHE A 1 219 ? 9.672 -39.094 -23.578 1 97.81 219 PHE A N 1
ATOM 1708 C CA . PHE A 1 219 ? 10.328 -38.281 -24.594 1 97.81 219 PHE A CA 1
ATOM 1709 C C . PHE A 1 219 ? 11.836 -38.281 -24.406 1 97.81 219 PHE A C 1
ATOM 1711 O O . PHE A 1 219 ? 12.594 -38.406 -25.375 1 97.81 219 PHE A O 1
ATOM 1718 N N . THR A 1 220 ? 12.273 -38.156 -23.188 1 97.81 220 THR A N 1
ATOM 1719 C CA . THR A 1 220 ? 13.703 -38.094 -22.891 1 97.81 220 THR A CA 1
ATOM 1720 C C . THR A 1 220 ? 14.375 -39.406 -23.25 1 97.81 220 THR A C 1
ATOM 1722 O O . THR A 1 220 ? 15.406 -39.438 -23.922 1 97.81 220 THR A O 1
ATOM 1725 N N . ASN A 1 221 ? 13.781 -40.531 -22.844 1 97.5 221 ASN A N 1
ATOM 1726 C CA . ASN A 1 221 ? 14.383 -41.844 -23.109 1 97.5 221 ASN A CA 1
ATOM 1727 C C . ASN A 1 221 ? 14.328 -42.188 -24.594 1 97.5 221 ASN A C 1
ATOM 1729 O O . ASN A 1 221 ? 15.203 -42.875 -25.094 1 97.5 221 ASN A O 1
ATOM 1733 N N . ARG A 1 222 ? 13.328 -41.75 -25.266 1 96.06 222 ARG A N 1
ATOM 1734 C CA . ARG A 1 222 ? 13.297 -41.906 -26.719 1 96.06 222 ARG A CA 1
ATOM 1735 C C . ARG A 1 222 ? 14.516 -41.25 -27.375 1 96.06 222 ARG A C 1
ATOM 1737 O O . ARG A 1 222 ? 15.188 -41.875 -28.203 1 96.06 222 ARG A O 1
ATOM 1744 N N . ASP A 1 223 ? 14.797 -40.031 -26.984 1 95.19 223 ASP A N 1
ATOM 1745 C CA . ASP A 1 223 ? 15.922 -39.312 -27.562 1 95.19 223 ASP A CA 1
ATOM 1746 C C . ASP A 1 223 ? 17.25 -39.938 -27.141 1 95.19 223 ASP A C 1
ATOM 1748 O O . A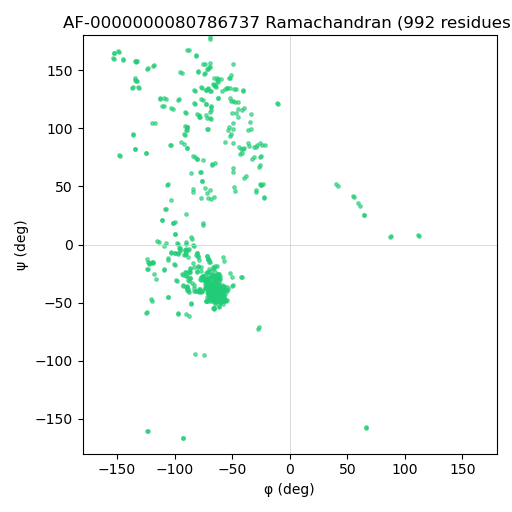SP A 1 223 ? 18.188 -40.031 -27.938 1 95.19 223 ASP A O 1
ATOM 1752 N N . LEU A 1 224 ? 17.328 -40.344 -25.906 1 95.44 224 LEU A N 1
ATOM 1753 C CA . LEU A 1 224 ? 18.531 -41 -25.453 1 95.44 224 LEU A CA 1
ATOM 1754 C C . LEU A 1 224 ? 18.766 -42.312 -26.203 1 95.44 224 LEU A C 1
ATOM 1756 O O . LEU A 1 224 ? 19.891 -42.656 -26.562 1 95.44 224 LEU A O 1
ATOM 1760 N N . ARG A 1 225 ? 17.734 -43.031 -26.438 1 94.06 225 ARG A N 1
ATOM 1761 C CA . ARG A 1 225 ? 17.797 -44.25 -27.203 1 94.06 225 ARG A CA 1
ATOM 1762 C C . ARG A 1 225 ? 18.281 -44 -28.625 1 94.06 225 ARG A C 1
ATOM 1764 O O . ARG A 1 225 ? 19.141 -44.719 -29.141 1 94.06 225 ARG A O 1
ATOM 1771 N N . HIS A 1 226 ? 17.75 -43.031 -29.203 1 92.19 226 HIS A N 1
ATOM 1772 C CA . HIS A 1 226 ? 18.156 -42.656 -30.547 1 92.19 226 HIS A CA 1
ATOM 1773 C C . HIS A 1 226 ? 19.625 -42.25 -30.594 1 92.19 226 HIS A C 1
ATOM 1775 O O . HIS A 1 226 ? 20.344 -42.562 -31.547 1 92.19 226 HIS A O 1
ATOM 1781 N N . ALA A 1 227 ? 20 -41.531 -29.625 1 92.38 227 ALA A N 1
ATOM 1782 C CA . ALA A 1 227 ? 21.391 -41.094 -29.562 1 92.38 227 ALA A CA 1
ATOM 1783 C C . ALA A 1 227 ? 22.328 -42.281 -29.422 1 92.38 227 ALA A C 1
ATOM 1785 O O . ALA A 1 227 ? 23.438 -42.281 -29.969 1 92.38 227 ALA A O 1
ATOM 1786 N N . LEU A 1 228 ? 21.922 -43.25 -28.734 1 91.5 228 LEU A N 1
ATOM 1787 C CA . LEU A 1 228 ? 22.719 -44.469 -28.547 1 91.5 228 LEU A CA 1
ATOM 1788 C C . LEU A 1 228 ? 22.797 -45.281 -29.844 1 91.5 228 LEU A C 1
ATOM 1790 O O . LEU A 1 228 ? 23.844 -45.812 -30.188 1 91.5 228 LEU A O 1
ATOM 1794 N N . LEU A 1 229 ? 21.75 -45.344 -30.562 1 90.19 229 LEU A N 1
ATOM 1795 C CA . LEU A 1 229 ? 21.656 -46.125 -31.781 1 90.19 229 LEU A CA 1
ATOM 1796 C C . LEU A 1 229 ? 22.375 -45.438 -32.938 1 90.19 229 LEU A C 1
ATOM 1798 O O . LEU A 1 229 ? 22.844 -46.094 -33.875 1 90.19 229 LEU A O 1
ATOM 1802 N N . HIS A 1 230 ? 22.422 -44.125 -32.844 1 88.56 230 HIS A N 1
ATOM 1803 C CA . HIS A 1 230 ? 23.078 -43.344 -33.875 1 88.56 230 HIS A CA 1
ATOM 1804 C C . HIS A 1 230 ? 24.156 -42.438 -33.281 1 88.56 230 HIS A C 1
ATOM 1806 O O . HIS A 1 230 ? 24 -41.219 -33.25 1 88.56 230 HIS A O 1
ATOM 1812 N N . PRO A 1 231 ? 25.297 -43.094 -33 1 86.06 231 PRO A N 1
ATOM 1813 C CA . PRO A 1 231 ? 26.359 -42.312 -32.375 1 86.06 231 PRO A CA 1
ATOM 1814 C C . PRO A 1 231 ? 26.969 -41.281 -33.344 1 86.06 231 PRO A C 1
ATOM 1816 O O . PRO A 1 231 ? 27.25 -41.625 -34.5 1 86.06 231 PRO A O 1
ATOM 1819 N N . SER A 1 232 ? 26.781 -40.094 -33.062 1 86 232 SER A N 1
ATOM 1820 C CA . SER A 1 232 ? 27.375 -39 -33.844 1 86 232 SER A CA 1
ATOM 1821 C C . SER A 1 232 ? 28.016 -37.969 -32.938 1 86 232 SER A C 1
ATOM 1823 O O . SER A 1 232 ? 27.562 -37.75 -31.812 1 86 232 SER A O 1
ATOM 1825 N N . PRO A 1 233 ? 29.172 -37.469 -33.375 1 77.94 233 PRO A N 1
ATOM 1826 C CA . PRO A 1 233 ? 29.797 -36.406 -32.562 1 77.94 233 PRO A CA 1
ATOM 1827 C C . PRO A 1 233 ? 28.891 -35.188 -32.375 1 77.94 233 PRO A C 1
ATOM 1829 O O . PRO A 1 233 ? 29.078 -34.406 -31.438 1 77.94 233 PRO A O 1
ATOM 1832 N N . GLU A 1 234 ? 27.828 -35.125 -33.094 1 80.5 234 GLU A N 1
ATOM 1833 C CA . GLU A 1 234 ? 26.922 -34 -33.031 1 80.5 234 GLU A CA 1
ATOM 1834 C C . GLU A 1 234 ? 25.828 -34.188 -32 1 80.5 234 GLU A C 1
ATOM 1836 O O . GLU A 1 234 ? 25.047 -33.281 -31.703 1 80.5 234 GLU A O 1
ATOM 1841 N N . ASN A 1 235 ? 25.828 -35.375 -31.375 1 84.69 235 ASN A N 1
ATOM 1842 C CA . ASN A 1 235 ? 24.766 -35.625 -30.406 1 84.69 235 ASN A CA 1
ATOM 1843 C C . ASN A 1 235 ? 24.875 -34.719 -29.188 1 84.69 235 ASN A C 1
ATOM 1845 O O . ASN A 1 235 ? 23.875 -34.281 -28.641 1 84.69 235 ASN A O 1
ATOM 1849 N N . ASN A 1 236 ? 26.016 -34.25 -28.734 1 85.88 236 ASN A N 1
ATOM 1850 C CA . ASN A 1 236 ? 26.297 -33.281 -27.703 1 85.88 236 ASN A CA 1
ATOM 1851 C C . ASN A 1 236 ? 25.406 -33.469 -26.484 1 85.88 236 ASN A C 1
ATOM 1853 O O . ASN A 1 236 ? 24.734 -32.562 -26.031 1 85.88 236 ASN A O 1
ATOM 1857 N N . LEU A 1 237 ? 25.297 -34.688 -25.922 1 90.75 237 LEU A N 1
ATOM 1858 C CA . LEU A 1 237 ? 24.531 -34.938 -24.703 1 90.75 237 LEU A CA 1
ATOM 1859 C C . LEU A 1 237 ? 25.125 -34.188 -23.531 1 90.75 237 LEU A C 1
ATOM 1861 O O . LEU A 1 237 ? 26.344 -34 -23.469 1 90.75 237 LEU A O 1
ATOM 1865 N N . PRO A 1 238 ? 24.25 -33.688 -22.656 1 92.62 238 PRO A N 1
ATOM 1866 C CA . PRO A 1 238 ? 24.75 -32.969 -21.484 1 92.62 238 PRO A CA 1
ATOM 1867 C C . PRO A 1 238 ? 25.797 -33.75 -20.703 1 92.62 238 PRO A C 1
ATOM 1869 O O . PRO A 1 238 ? 25.641 -34.969 -20.547 1 92.62 238 PRO A O 1
ATOM 1872 N N . LYS A 1 239 ? 26.812 -33.094 -20.156 1 92.25 239 LYS A N 1
ATOM 1873 C CA . LYS A 1 239 ? 27.922 -33.719 -19.469 1 92.25 239 LYS A CA 1
ATOM 1874 C C . LYS A 1 239 ? 27.453 -34.438 -18.203 1 92.25 239 LYS A C 1
ATOM 1876 O O . LYS A 1 239 ? 28.016 -35.469 -17.828 1 92.25 239 LYS A O 1
ATOM 1881 N N . ILE A 1 240 ? 26.438 -34 -17.641 1 93.94 240 ILE A N 1
ATOM 1882 C CA . ILE A 1 240 ? 25.953 -34.531 -16.375 1 93.94 240 ILE A CA 1
ATOM 1883 C C . ILE A 1 240 ? 25.406 -35.969 -16.594 1 93.94 240 ILE A C 1
ATOM 1885 O O . ILE A 1 240 ? 25.375 -36.781 -15.672 1 93.94 240 ILE A O 1
ATOM 1889 N N . TYR A 1 241 ? 25.031 -36.281 -17.828 1 94.31 241 TYR A N 1
ATOM 1890 C CA . TYR A 1 241 ? 24.438 -37.594 -18.141 1 94.31 241 TYR A CA 1
ATOM 1891 C C . TYR A 1 241 ? 25.516 -38.656 -18.266 1 94.31 241 TYR A C 1
ATOM 1893 O O . TYR A 1 241 ? 25.203 -39.844 -18.281 1 94.31 241 TYR A O 1
ATOM 1901 N N . ASN A 1 242 ? 26.766 -38.219 -18.281 1 93.31 242 ASN A N 1
ATOM 1902 C CA . ASN A 1 242 ? 27.859 -39.188 -18.422 1 93.31 242 ASN A CA 1
ATOM 1903 C C . ASN A 1 242 ? 27.953 -40.094 -17.203 1 93.31 242 ASN A C 1
ATOM 1905 O O . ASN A 1 242 ? 28.438 -41.219 -17.312 1 93.31 242 ASN A O 1
ATOM 1909 N N . SER A 1 243 ? 27.422 -39.656 -16.156 1 94.69 243 SER A N 1
ATOM 1910 C CA . SER A 1 243 ? 27.5 -40.438 -14.93 1 94.69 243 SER A CA 1
ATOM 1911 C C . SER A 1 243 ? 26.469 -41.562 -14.938 1 94.69 243 SER A C 1
ATOM 1913 O O . SER A 1 243 ? 26.578 -42.531 -14.172 1 94.69 243 SER A O 1
ATOM 1915 N N . CYS A 1 244 ? 25.469 -41.438 -15.797 1 96.06 244 CYS A N 1
ATOM 1916 C CA . CYS A 1 244 ? 24.453 -42.469 -15.938 1 96.06 244 CYS A CA 1
ATOM 1917 C C . CYS A 1 244 ? 23.922 -42.531 -17.359 1 96.06 244 CYS A C 1
ATOM 1919 O O . CYS A 1 244 ? 22.781 -42.156 -17.625 1 96.06 244 CYS A O 1
ATOM 1921 N N . PRO A 1 245 ? 24.672 -43.094 -18.203 1 94.38 245 PRO A N 1
ATOM 1922 C CA . PRO A 1 245 ? 24.281 -43.156 -19.609 1 94.38 245 PRO A CA 1
ATOM 1923 C C . PRO A 1 245 ? 23.172 -44.156 -19.891 1 94.38 245 PRO A C 1
ATOM 1925 O O . PRO A 1 245 ? 23.031 -45.125 -19.156 1 94.38 245 PRO A O 1
ATOM 1928 N N . TYR A 1 246 ? 22.406 -44 -20.922 1 95.12 246 TYR A N 1
ATOM 1929 C CA . TYR A 1 246 ? 21.375 -44.938 -21.375 1 95.12 246 TYR A CA 1
ATOM 1930 C C . TYR A 1 246 ? 22.016 -46.25 -21.812 1 95.12 246 TYR A C 1
ATOM 1932 O O . TYR A 1 246 ? 23.047 -46.25 -22.484 1 95.12 246 TYR A O 1
ATOM 1940 N N . PRO A 1 247 ? 21.453 -47.312 -21.438 1 96.44 247 PRO A N 1
ATOM 1941 C CA . PRO A 1 247 ? 20.188 -47.625 -20.781 1 96.44 247 PRO A CA 1
ATOM 1942 C C . PRO A 1 247 ? 20.359 -47.906 -19.281 1 96.44 247 PRO A C 1
ATOM 1944 O O . PRO A 1 247 ? 19.5 -48.531 -18.672 1 96.44 247 PRO A O 1
ATOM 1947 N N . GLN A 1 248 ? 21.484 -47.469 -18.703 1 96.12 248 GLN A N 1
ATOM 1948 C CA . GLN A 1 248 ? 21.75 -47.719 -17.281 1 96.12 248 GLN A CA 1
ATOM 1949 C C . GLN A 1 248 ? 20.75 -46.938 -16.406 1 96.12 248 GLN A C 1
ATOM 1951 O O . GLN A 1 248 ? 20.578 -47.281 -15.234 1 96.12 248 GLN A O 1
ATOM 1956 N N . ASN A 1 249 ? 20.156 -45.938 -17.016 1 97.25 249 ASN A N 1
ATOM 1957 C CA . ASN A 1 249 ? 19.219 -45.094 -16.281 1 97.25 249 ASN A CA 1
ATOM 1958 C C . ASN A 1 249 ? 17.859 -45.781 -16.156 1 97.25 249 ASN A C 1
ATOM 1960 O O . ASN A 1 249 ? 17.016 -45.344 -15.367 1 97.25 249 ASN A O 1
ATOM 1964 N N . ILE A 1 250 ? 17.609 -46.844 -16.906 1 97.88 250 ILE A N 1
ATOM 1965 C CA . ILE A 1 250 ? 16.312 -47.531 -16.891 1 97.88 250 ILE A CA 1
ATOM 1966 C C . ILE A 1 250 ? 16.25 -48.5 -15.703 1 97.88 250 ILE A C 1
ATOM 1968 O O . ILE A 1 250 ? 16.359 -49.719 -15.883 1 97.88 250 ILE A O 1
ATOM 1972 N N . THR A 1 251 ? 16.078 -48 -14.484 1 97.5 251 THR A N 1
ATOM 1973 C CA . THR A 1 251 ? 15.945 -48.719 -13.234 1 97.5 251 THR A CA 1
ATOM 1974 C C . THR A 1 251 ? 14.781 -48.188 -12.406 1 97.5 251 THR A C 1
ATOM 1976 O O . THR A 1 251 ? 14.352 -47.031 -12.594 1 97.5 251 THR A O 1
ATOM 1979 N N . ILE A 1 252 ? 14.297 -49 -11.547 1 96.81 252 ILE A N 1
ATOM 1980 C CA . ILE A 1 252 ? 13.172 -48.625 -10.695 1 96.81 252 ILE A CA 1
ATOM 1981 C C . ILE A 1 252 ? 13.602 -47.5 -9.734 1 96.81 252 ILE A C 1
ATOM 1983 O O . ILE A 1 252 ? 12.812 -46.625 -9.398 1 96.81 252 ILE A O 1
ATOM 1987 N N . LYS A 1 253 ? 14.812 -47.562 -9.312 1 97 253 LYS A N 1
ATOM 1988 C CA . LYS A 1 253 ? 15.344 -46.562 -8.406 1 97 253 LYS A CA 1
ATOM 1989 C C . LYS A 1 253 ? 15.383 -45.188 -9.07 1 97 253 LYS A C 1
ATOM 1991 O O . LYS A 1 253 ? 14.984 -44.188 -8.469 1 97 253 LYS A O 1
ATOM 1996 N N . ASN A 1 254 ? 15.852 -45.188 -10.258 1 97.81 254 ASN A N 1
ATOM 1997 C CA . ASN A 1 254 ? 15.922 -43.969 -11.016 1 97.81 254 ASN A CA 1
ATOM 1998 C C . ASN A 1 254 ? 14.539 -43.375 -11.266 1 97.81 254 ASN A C 1
ATOM 2000 O O . ASN A 1 254 ? 14.328 -42.156 -11.086 1 97.81 254 ASN A O 1
ATOM 2004 N N . LEU A 1 255 ? 13.625 -44.219 -11.602 1 97.62 255 LEU A N 1
ATOM 2005 C CA . LEU A 1 255 ? 12.266 -43.781 -11.875 1 97.62 255 LEU A CA 1
ATOM 2006 C C . LEU A 1 255 ? 11.586 -43.281 -10.602 1 97.62 255 LEU A C 1
ATOM 2008 O O . LEU A 1 255 ? 10.891 -42.281 -10.617 1 97.62 255 LEU A O 1
ATOM 2012 N N . THR A 1 256 ? 11.75 -44.031 -9.508 1 97.31 256 THR A N 1
ATOM 2013 C CA . THR A 1 256 ? 11.125 -43.656 -8.242 1 97.31 256 THR A CA 1
ATOM 2014 C C . THR A 1 256 ? 11.648 -42.312 -7.762 1 97.31 256 THR A C 1
ATOM 2016 O O . THR A 1 256 ? 10.898 -41.5 -7.207 1 97.31 256 THR A O 1
ATOM 2019 N N . TYR A 1 257 ? 12.906 -42.031 -7.953 1 97.75 257 TYR A N 1
ATOM 2020 C CA . TYR A 1 257 ? 13.445 -40.719 -7.621 1 97.75 257 TYR A CA 1
ATOM 2021 C C . TYR A 1 257 ? 12.758 -39.625 -8.43 1 97.75 257 TYR A C 1
ATOM 2023 O O . TYR A 1 257 ? 12.336 -38.594 -7.875 1 97.75 257 TYR A O 1
ATOM 2031 N N . PHE A 1 258 ? 12.633 -39.844 -9.711 1 98 258 PHE A N 1
ATOM 2032 C CA . PHE A 1 258 ? 11.984 -38.875 -10.586 1 98 258 PHE A CA 1
ATOM 2033 C C . PHE A 1 258 ? 10.531 -38.688 -10.18 1 98 258 PHE A C 1
ATOM 2035 O O . PHE A 1 258 ? 10.031 -37.562 -10.219 1 98 258 PHE A O 1
ATOM 2042 N N . TRP A 1 259 ? 9.93 -39.75 -9.805 1 97.62 259 TRP A N 1
ATOM 2043 C CA . TRP A 1 259 ? 8.539 -39.688 -9.367 1 97.62 259 TRP A CA 1
ATOM 2044 C C . TRP A 1 259 ? 8.367 -38.688 -8.234 1 97.62 259 TRP A C 1
ATOM 2046 O O . TRP A 1 259 ? 7.465 -37.844 -8.273 1 97.62 259 TRP A O 1
ATOM 2056 N N . LEU A 1 260 ? 9.281 -38.594 -7.309 1 96.94 260 LEU A N 1
ATOM 2057 C CA . LEU A 1 260 ? 9.125 -37.781 -6.102 1 96.94 260 LEU A CA 1
ATOM 2058 C C . LEU A 1 260 ? 9.852 -36.438 -6.234 1 96.94 260 LEU A C 1
ATOM 2060 O O . LEU A 1 260 ? 9.586 -35.531 -5.473 1 96.94 260 LEU A O 1
ATOM 2064 N N . ALA A 1 261 ? 10.758 -36.375 -7.188 1 97.5 261 ALA A N 1
ATOM 2065 C CA . ALA A 1 261 ? 11.539 -35.125 -7.352 1 97.5 261 ALA A CA 1
ATOM 2066 C C . ALA A 1 261 ? 10.648 -33.969 -7.711 1 97.5 261 ALA A C 1
ATOM 2068 O O . ALA A 1 261 ? 9.664 -34.125 -8.438 1 97.5 261 ALA A O 1
ATOM 2069 N N . PRO A 1 262 ? 10.906 -32.781 -7.16 1 97.38 262 PRO A N 1
ATOM 2070 C CA . PRO A 1 262 ? 10.078 -31.594 -7.43 1 97.38 262 PRO A CA 1
ATOM 2071 C C . PRO A 1 262 ? 10.352 -30.984 -8.805 1 97.38 262 PRO A C 1
ATOM 2073 O O . PRO A 1 262 ? 10.734 -29.828 -8.898 1 97.38 262 PRO A O 1
ATOM 2076 N N . THR A 1 263 ? 10.273 -31.688 -9.789 1 98.06 263 THR A N 1
ATOM 2077 C CA . THR A 1 263 ? 10.438 -31.281 -11.18 1 98.06 263 THR A CA 1
ATOM 2078 C C . THR A 1 263 ? 9.5 -32.062 -12.094 1 98.06 263 THR A C 1
ATOM 2080 O O . THR A 1 263 ? 8.945 -33.094 -11.688 1 98.06 263 THR A O 1
ATOM 2083 N N . LEU A 1 264 ? 9.258 -31.562 -13.219 1 98.44 264 LEU A N 1
ATOM 2084 C CA . LEU A 1 264 ? 8.422 -32.25 -14.203 1 98.44 264 LEU A CA 1
ATOM 2085 C C . LEU A 1 264 ? 9.266 -32.75 -15.375 1 98.44 264 LEU A C 1
ATOM 2087 O O . LEU A 1 264 ? 8.758 -33.406 -16.281 1 98.44 264 LEU A O 1
ATOM 2091 N N . VAL A 1 265 ? 10.539 -32.469 -15.305 1 98.19 265 VAL A N 1
ATOM 2092 C CA . VAL A 1 265 ? 11.453 -32.844 -16.375 1 98.19 265 VAL A CA 1
ATOM 2093 C C . VAL A 1 265 ? 12.336 -34 -15.922 1 98.19 265 VAL A C 1
ATOM 2095 O O . VAL A 1 265 ? 13.016 -33.906 -14.898 1 98.19 265 VAL A O 1
ATOM 2098 N N . TYR A 1 266 ? 12.328 -35.062 -16.703 1 98.56 266 TYR A N 1
ATOM 2099 C CA . TYR A 1 266 ? 13.133 -36.25 -16.375 1 98.56 266 TYR A CA 1
ATOM 2100 C C . TYR A 1 266 ? 14.578 -36.062 -16.828 1 98.56 266 TYR A C 1
ATOM 2102 O O . TYR A 1 266 ? 14.828 -35.625 -17.953 1 98.56 266 TYR A O 1
ATOM 2110 N N . GLN A 1 267 ? 15.477 -36.344 -15.969 1 97.88 267 GLN A N 1
ATOM 2111 C CA . GLN A 1 267 ? 16.906 -36.438 -16.219 1 97.88 267 GLN A CA 1
ATOM 2112 C C . GLN A 1 267 ? 17.484 -37.688 -15.57 1 97.88 267 GLN A C 1
ATOM 2114 O O . GLN A 1 267 ? 17.094 -38.062 -14.461 1 97.88 267 GLN A O 1
ATOM 2119 N N . PRO A 1 268 ? 18.391 -38.281 -16.281 1 97.44 268 PRO A N 1
ATOM 2120 C CA . PRO A 1 268 ? 19.031 -39.438 -15.648 1 97.44 268 PRO A CA 1
ATOM 2121 C C . PRO A 1 268 ? 19.781 -39.094 -14.367 1 97.44 268 PRO A C 1
ATOM 2123 O O . PRO A 1 268 ? 19.891 -39.906 -13.461 1 97.44 268 PRO A O 1
ATOM 2126 N N . VAL A 1 269 ? 20.25 -37.938 -14.375 1 97.06 269 VAL A N 1
ATOM 2127 C CA . VAL A 1 269 ? 21.031 -37.469 -13.227 1 97.06 269 VAL A CA 1
ATOM 2128 C C . VAL A 1 269 ? 20.641 -36.031 -12.867 1 97.06 269 VAL A C 1
ATOM 2130 O O . VAL A 1 269 ? 20.453 -35.188 -13.742 1 97.06 269 VAL A O 1
ATOM 2133 N N . TYR A 1 270 ? 20.469 -35.875 -11.539 1 97.12 270 TYR A N 1
ATOM 2134 C CA . TYR A 1 270 ? 20.172 -34.531 -11.008 1 97.12 270 TYR A CA 1
ATOM 2135 C C . TYR A 1 270 ? 21.266 -34.062 -10.062 1 97.12 270 TYR A C 1
ATOM 2137 O O . TYR A 1 270 ? 21.969 -34.875 -9.461 1 97.12 270 TYR A O 1
ATOM 2145 N N . PRO A 1 271 ? 21.391 -32.75 -9.953 1 96.31 271 PRO A N 1
ATOM 2146 C CA . PRO A 1 271 ? 22.266 -32.281 -8.875 1 96.31 271 PRO A CA 1
ATOM 2147 C C . PRO A 1 271 ? 21.688 -32.531 -7.488 1 96.31 271 PRO A C 1
ATOM 2149 O O . PRO A 1 271 ? 20.5 -32.312 -7.262 1 96.31 271 PRO A O 1
ATOM 2152 N N . THR A 1 272 ? 22.453 -33.062 -6.629 1 96.31 272 THR A N 1
ATOM 2153 C CA . THR A 1 272 ? 21.969 -33.438 -5.305 1 96.31 272 THR A CA 1
ATOM 2154 C C . THR A 1 272 ? 22.797 -32.75 -4.219 1 96.31 272 THR A C 1
ATOM 2156 O O . THR A 1 272 ? 23.953 -32.406 -4.434 1 96.31 272 THR A O 1
ATOM 2159 N N . THR A 1 273 ? 22.219 -32.5 -3.086 1 94.56 273 THR A N 1
ATOM 2160 C CA . THR A 1 273 ? 22.906 -31.984 -1.908 1 94.56 273 THR A CA 1
ATOM 2161 C C . THR A 1 273 ? 23.469 -33.125 -1.071 1 94.56 273 THR A C 1
ATOM 2163 O O . THR A 1 273 ? 23.109 -34.281 -1.258 1 94.56 273 THR A O 1
ATOM 2166 N N . SER A 1 274 ? 24.328 -32.812 -0.111 1 93.62 274 SER A N 1
ATOM 2167 C CA . SER A 1 274 ? 25.109 -33.844 0.6 1 93.62 274 SER A CA 1
ATOM 2168 C C . SER A 1 274 ? 24.312 -34.438 1.756 1 93.62 274 SER A C 1
ATOM 2170 O O . SER A 1 274 ? 24.5 -35.594 2.1 1 93.62 274 SER A O 1
ATOM 2172 N N . TYR A 1 275 ? 23.469 -33.625 2.387 1 94.69 275 TYR A N 1
ATOM 2173 C CA . TYR A 1 275 ? 22.719 -34.125 3.521 1 94.69 275 TYR A CA 1
ATOM 2174 C C . TYR A 1 275 ? 21.359 -33.469 3.637 1 94.69 275 TYR A C 1
ATOM 2176 O O . TYR A 1 275 ? 21.094 -32.469 2.965 1 94.69 275 TYR A O 1
ATOM 2184 N N . ILE A 1 276 ? 20.469 -34.031 4.438 1 96.88 276 ILE A N 1
ATOM 2185 C CA . ILE A 1 276 ? 19.125 -33.531 4.66 1 96.88 276 ILE A CA 1
ATOM 2186 C C . ILE A 1 276 ? 19.078 -32.688 5.941 1 96.88 276 ILE A C 1
ATOM 2188 O O . ILE A 1 276 ? 19.5 -33.156 7.004 1 96.88 276 ILE A O 1
ATOM 2192 N N . ARG A 1 277 ? 18.656 -31.453 5.984 1 94.81 277 ARG A N 1
ATOM 2193 C CA . ARG A 1 277 ? 18.438 -30.609 7.148 1 94.81 277 ARG A CA 1
ATOM 2194 C C . ARG A 1 277 ? 17 -30.766 7.676 1 94.81 277 ARG A C 1
ATOM 2196 O O . ARG A 1 277 ? 16.094 -30.078 7.207 1 94.81 277 ARG A O 1
ATOM 2203 N N . TRP A 1 278 ? 16.859 -31.484 8.664 1 97 278 TRP A N 1
ATOM 2204 C CA . TRP A 1 278 ? 15.531 -31.859 9.141 1 97 278 TRP A CA 1
ATOM 2205 C C . TRP A 1 278 ? 14.828 -30.672 9.797 1 97 278 TRP A C 1
ATOM 2207 O O . TRP A 1 278 ? 13.602 -30.594 9.789 1 97 278 TRP A O 1
ATOM 2217 N N . ASN A 1 279 ? 15.547 -29.734 10.422 1 96.38 279 ASN A N 1
ATOM 2218 C CA . ASN A 1 279 ? 14.938 -28.516 10.93 1 96.38 279 ASN A CA 1
ATOM 2219 C C . ASN A 1 279 ? 14.32 -27.688 9.812 1 96.38 279 ASN A C 1
ATOM 2221 O O . ASN A 1 279 ? 13.25 -27.094 9.984 1 96.38 279 ASN A O 1
ATOM 2225 N N . PHE A 1 280 ? 15.016 -27.688 8.734 1 95.12 2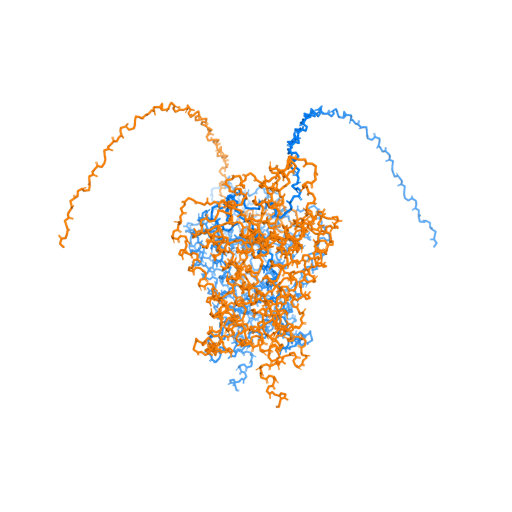80 PHE A N 1
ATOM 2226 C CA . PHE A 1 280 ? 14.5 -27 7.562 1 95.12 280 PHE A CA 1
ATOM 2227 C C . PHE A 1 280 ? 13.219 -27.641 7.066 1 95.12 280 PHE A C 1
ATOM 2229 O O . PHE A 1 280 ? 12.25 -26.953 6.75 1 95.12 280 PHE A O 1
ATOM 2236 N N . VAL A 1 281 ? 13.219 -28.922 7.043 1 97.62 281 VAL A N 1
ATOM 2237 C CA . VAL A 1 281 ? 12.047 -29.672 6.594 1 97.62 281 VAL A CA 1
ATOM 2238 C C . VAL A 1 281 ? 10.875 -29.406 7.535 1 97.62 281 VAL A C 1
ATOM 2240 O O . VAL A 1 281 ? 9.758 -29.141 7.086 1 97.62 281 VAL A O 1
ATOM 2243 N N . ALA A 1 282 ? 11.117 -29.406 8.812 1 98.06 282 ALA A N 1
ATOM 2244 C CA . ALA A 1 282 ? 10.055 -29.188 9.797 1 98.06 282 ALA A CA 1
ATOM 2245 C C . ALA A 1 282 ? 9.461 -27.781 9.664 1 98.06 282 ALA A C 1
ATOM 2247 O O . ALA A 1 282 ? 8.242 -27.609 9.734 1 98.06 282 ALA A O 1
ATOM 2248 N N . LYS A 1 283 ? 10.297 -26.875 9.469 1 97.12 283 LYS A N 1
ATOM 2249 C CA . LYS A 1 283 ? 9.844 -25.484 9.305 1 97.12 283 LYS A CA 1
ATOM 2250 C C . LYS A 1 283 ? 8.977 -25.344 8.062 1 97.12 283 LYS A C 1
ATOM 2252 O O . LYS A 1 283 ? 7.906 -24.734 8.109 1 97.12 283 LYS A O 1
ATOM 2257 N N . ARG A 1 284 ? 9.445 -25.891 6.977 1 97.69 284 ARG A N 1
ATOM 2258 C CA . ARG A 1 284 ? 8.711 -25.781 5.719 1 97.69 284 ARG A CA 1
ATOM 2259 C C . ARG A 1 284 ? 7.383 -26.531 5.797 1 97.69 284 ARG A C 1
ATOM 2261 O O . ARG A 1 284 ? 6.371 -26.062 5.273 1 97.69 284 ARG A O 1
ATOM 2268 N N . VAL A 1 285 ? 7.41 -27.609 6.449 1 98.25 285 VAL A N 1
ATOM 2269 C CA . VAL A 1 285 ? 6.188 -28.391 6.594 1 98.25 285 VAL A CA 1
ATOM 2270 C C . VAL A 1 285 ? 5.203 -27.656 7.496 1 98.25 285 VAL A C 1
ATOM 2272 O O . VAL A 1 285 ? 4.004 -27.609 7.211 1 98.25 285 VAL A O 1
ATOM 2275 N N . ALA A 1 286 ? 5.672 -27.062 8.547 1 98.25 286 ALA A N 1
ATOM 2276 C CA . ALA A 1 286 ? 4.816 -26.266 9.422 1 98.25 286 ALA A CA 1
ATOM 2277 C C . ALA A 1 286 ? 4.211 -25.078 8.672 1 98.25 286 ALA A C 1
ATOM 2279 O O . ALA A 1 286 ? 3.031 -24.766 8.844 1 98.25 286 ALA A O 1
ATOM 2280 N N . GLU A 1 287 ? 5.039 -24.469 7.863 1 97.62 287 GLU A N 1
ATOM 2281 C CA . GLU A 1 287 ? 4.555 -23.359 7.043 1 97.62 287 GLU A CA 1
ATOM 2282 C C . GLU A 1 287 ? 3.473 -23.828 6.074 1 97.62 287 GLU A C 1
ATOM 2284 O O . GLU A 1 287 ? 2.451 -23.156 5.91 1 97.62 287 GLU A O 1
ATOM 2289 N N . PHE A 1 288 ? 3.723 -24.906 5.512 1 97.94 288 PHE A N 1
ATOM 2290 C CA . PHE A 1 288 ? 2.764 -25.453 4.559 1 97.94 288 PHE A CA 1
ATOM 2291 C C . PHE A 1 288 ? 1.436 -25.75 5.242 1 97.94 288 PHE A C 1
ATOM 2293 O O . PHE A 1 288 ? 0.373 -25.375 4.742 1 97.94 288 PHE A O 1
ATOM 2300 N N . CYS A 1 289 ? 1.459 -26.375 6.316 1 97.88 289 CYS A N 1
ATOM 2301 C CA . CYS A 1 289 ? 0.25 -26.719 7.055 1 97.88 289 CYS A CA 1
ATOM 2302 C C . CYS A 1 289 ? -0.462 -25.469 7.559 1 97.88 289 CYS A C 1
ATOM 2304 O O . CYS A 1 289 ? -1.681 -25.344 7.418 1 97.88 289 CYS A O 1
ATOM 2306 N N . GLY A 1 290 ? 0.297 -24.578 8.125 1 97.69 290 GLY A N 1
ATOM 2307 C CA . GLY A 1 290 ? -0.285 -23.328 8.594 1 97.69 290 GLY A CA 1
ATOM 2308 C C . GLY A 1 290 ? -0.965 -22.531 7.5 1 97.69 290 GLY A C 1
ATOM 2309 O O . GLY A 1 290 ? -2.078 -22.031 7.684 1 97.69 290 GLY A O 1
ATOM 2310 N N . LEU A 1 291 ? -0.336 -22.406 6.348 1 97.62 291 LEU A N 1
ATOM 2311 C CA . LEU A 1 291 ? -0.883 -21.656 5.219 1 97.62 291 LEU A CA 1
ATOM 2312 C C . LEU A 1 291 ? -2.088 -22.375 4.621 1 97.62 291 LEU A C 1
ATOM 2314 O O . LEU A 1 291 ? -3.021 -21.734 4.133 1 97.62 291 LEU A O 1
ATOM 2318 N N . SER A 1 292 ? -2.057 -23.734 4.684 1 96 292 SER A N 1
ATOM 2319 C CA . SER A 1 292 ? -3.209 -24.484 4.203 1 96 292 SER A CA 1
ATOM 2320 C C . SER A 1 292 ? -4.441 -24.219 5.062 1 96 292 SER A C 1
ATOM 2322 O O . SER A 1 292 ? -5.539 -24.031 4.539 1 96 292 SER A O 1
ATOM 2324 N N . VAL A 1 293 ? -4.25 -24.172 6.32 1 94.25 293 VAL A N 1
ATOM 2325 C CA . VAL A 1 293 ? -5.348 -23.875 7.23 1 94.25 293 VAL A CA 1
ATOM 2326 C C . VAL A 1 293 ? -5.805 -22.422 7.023 1 94.25 293 VAL A C 1
ATOM 2328 O O . VAL A 1 293 ? -7.004 -22.156 6.996 1 94.25 293 VAL A O 1
ATOM 2331 N N . PHE A 1 294 ? -4.91 -21.547 6.906 1 95.31 294 PHE A N 1
ATOM 2332 C CA . PHE A 1 294 ? -5.203 -20.141 6.66 1 95.31 294 PHE A CA 1
ATOM 2333 C C . PHE A 1 294 ? -6.047 -19.984 5.398 1 95.31 294 PHE A C 1
ATOM 2335 O O . PHE A 1 294 ? -7.051 -19.266 5.406 1 95.31 294 PHE A O 1
ATOM 2342 N N . MET A 1 295 ? -5.629 -20.641 4.348 1 95.12 295 MET A N 1
ATOM 2343 C CA . MET A 1 295 ? -6.371 -20.578 3.09 1 95.12 295 MET A CA 1
ATOM 2344 C C . MET A 1 295 ? -7.781 -21.141 3.262 1 95.12 295 MET A C 1
ATOM 2346 O O . MET A 1 295 ? -8.742 -20.594 2.711 1 95.12 295 MET A O 1
ATOM 2350 N N . TRP A 1 296 ? -7.879 -22.141 3.99 1 90.94 296 TRP A N 1
ATOM 2351 C CA . TRP A 1 296 ? -9.188 -22.75 4.25 1 90.94 296 TRP A CA 1
ATOM 2352 C C . TRP A 1 296 ? -10.086 -21.781 5.02 1 90.94 296 TRP A C 1
ATOM 2354 O O . TRP A 1 296 ? -11.258 -21.625 4.691 1 90.94 296 TRP A O 1
ATOM 2364 N N . ILE A 1 297 ? -9.539 -21.109 5.965 1 91.31 297 ILE A N 1
ATOM 2365 C CA . ILE A 1 297 ? -10.297 -20.172 6.785 1 91.31 297 ILE A CA 1
ATOM 2366 C C . ILE A 1 297 ? -10.766 -19 5.922 1 91.31 297 ILE A C 1
ATOM 2368 O O . ILE A 1 297 ? -11.938 -18.625 5.969 1 91.31 297 ILE A O 1
ATOM 2372 N N . ILE A 1 298 ? -9.891 -18.469 5.152 1 92.88 298 ILE A N 1
ATOM 2373 C CA . ILE A 1 298 ? -10.234 -17.328 4.316 1 92.88 298 ILE A CA 1
ATOM 2374 C C . ILE A 1 298 ? -11.281 -17.734 3.283 1 92.88 298 ILE A C 1
ATOM 2376 O O . ILE A 1 298 ? -12.18 -16.953 2.959 1 92.88 298 ILE A O 1
ATOM 2380 N N . SER A 1 299 ? -11.203 -18.953 2.793 1 91.06 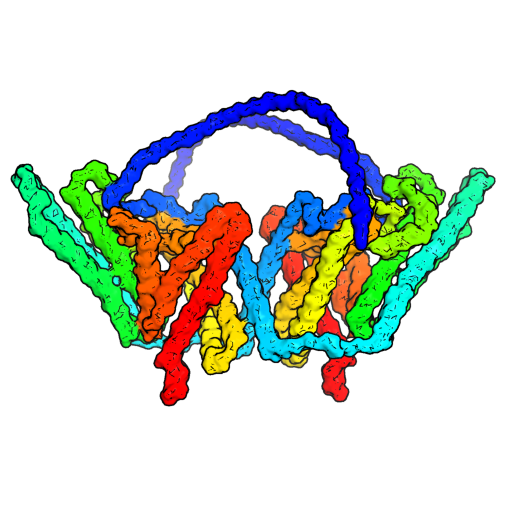299 SER A N 1
ATOM 2381 C CA . SER A 1 299 ? -12.156 -19.422 1.8 1 91.06 299 SER A CA 1
ATOM 2382 C C . SER A 1 299 ? -13.539 -19.625 2.41 1 91.06 299 SER A C 1
ATOM 2384 O O . SER A 1 299 ? -14.539 -19.156 1.849 1 91.06 299 SER A O 1
ATOM 2386 N N . ALA A 1 300 ? -13.594 -20.172 3.584 1 89.06 300 ALA A N 1
ATOM 2387 C CA . ALA A 1 300 ? -14.875 -20.484 4.219 1 89.06 300 ALA A CA 1
ATOM 2388 C C . ALA A 1 300 ? -15.508 -19.234 4.824 1 89.06 300 ALA A C 1
ATOM 2390 O O . ALA A 1 300 ? -16.719 -19.047 4.734 1 89.06 300 ALA A O 1
ATOM 2391 N N . GLN A 1 301 ? -14.68 -18.422 5.379 1 91.56 301 GLN A N 1
ATOM 2392 C CA . GLN A 1 301 ? -15.195 -17.281 6.148 1 91.56 301 GLN A CA 1
ATOM 2393 C C . GLN A 1 301 ? -15.445 -16.078 5.25 1 91.56 301 GLN A C 1
ATOM 2395 O O . GLN A 1 301 ? -16.359 -15.297 5.488 1 91.56 301 GLN A O 1
ATOM 2400 N N . TYR A 1 302 ? -14.664 -15.914 4.18 1 91.69 302 TYR A N 1
ATOM 2401 C CA . TYR A 1 302 ? -14.719 -14.672 3.43 1 91.69 302 TYR A CA 1
ATOM 2402 C C . TYR A 1 302 ? -15.133 -14.922 1.983 1 91.69 302 TYR A C 1
ATOM 2404 O O . TYR A 1 302 ? -16.062 -14.281 1.477 1 91.69 302 TYR A O 1
ATOM 2412 N N . ALA A 1 303 ? -14.516 -15.859 1.336 1 90.5 303 ALA A N 1
ATOM 2413 C CA . ALA A 1 303 ? -14.758 -16.078 -0.088 1 90.5 303 ALA A CA 1
ATOM 2414 C C . ALA A 1 303 ? -16.156 -16.641 -0.326 1 90.5 303 ALA A C 1
ATOM 2416 O O . ALA A 1 303 ? -16.891 -16.156 -1.185 1 90.5 303 ALA A O 1
ATOM 2417 N N . SER A 1 304 ? -16.594 -17.625 0.427 1 88.62 304 SER A N 1
ATOM 2418 C CA . SER A 1 304 ? -17.859 -18.312 0.204 1 88.62 304 SER A CA 1
ATOM 2419 C C . SER A 1 304 ? -19.047 -17.375 0.38 1 88.62 304 SER A C 1
ATOM 2421 O O . SER A 1 304 ? -19.891 -17.266 -0.508 1 88.62 304 SER A O 1
ATOM 2423 N N . PRO A 1 305 ? -19.062 -16.672 1.464 1 89.5 305 PRO A N 1
ATOM 2424 C CA . PRO A 1 305 ? -20.203 -15.758 1.604 1 89.5 305 PRO A CA 1
ATOM 2425 C C . PRO A 1 305 ? -20.203 -14.648 0.55 1 89.5 305 PRO A C 1
ATOM 2427 O O . PRO A 1 305 ? -21.266 -14.227 0.096 1 89.5 305 PRO A O 1
ATOM 2430 N N . THR A 1 306 ? -19.031 -14.164 0.199 1 89.44 306 THR A N 1
ATOM 2431 C CA . THR A 1 306 ? -18.938 -13.133 -0.823 1 89.44 306 THR A CA 1
ATOM 2432 C C . THR A 1 306 ? -19.453 -13.648 -2.164 1 89.44 306 THR A C 1
ATOM 2434 O O . THR A 1 306 ? -20.172 -12.938 -2.877 1 89.44 306 THR A O 1
ATOM 2437 N N . LEU A 1 307 ? -19.172 -14.859 -2.5 1 89.31 307 LEU A N 1
ATOM 2438 C CA . LEU A 1 307 ? -19.609 -15.469 -3.744 1 89.31 307 LEU A CA 1
ATOM 2439 C C . LEU A 1 307 ? -21.125 -15.68 -3.732 1 89.31 307 LEU A C 1
ATOM 2441 O O . LEU A 1 307 ? -21.797 -15.406 -4.727 1 89.31 307 LEU A O 1
ATOM 2445 N N . LEU A 1 308 ? -21.672 -16.078 -2.633 1 88.56 308 LEU A N 1
ATOM 2446 C CA . LEU A 1 308 ? -23.109 -16.297 -2.508 1 88.56 308 LEU A CA 1
ATOM 2447 C C . LEU A 1 308 ? -23.891 -14.984 -2.656 1 88.56 308 LEU A C 1
ATOM 2449 O O . LEU A 1 308 ? -24.906 -14.938 -3.336 1 88.56 308 LEU A O 1
ATOM 2453 N N . ASN A 1 309 ? -23.312 -14.008 -2.051 1 87.56 309 ASN A N 1
ATOM 2454 C CA . ASN A 1 309 ? -23.953 -12.695 -2.162 1 87.56 309 ASN A CA 1
ATOM 2455 C C . ASN A 1 309 ? -23.859 -12.148 -3.584 1 87.56 309 ASN A C 1
ATOM 2457 O O . ASN A 1 309 ? -24.781 -11.484 -4.055 1 87.56 309 ASN A O 1
ATOM 2461 N N . ALA A 1 310 ? -22.797 -12.438 -4.215 1 86.81 310 ALA A N 1
ATOM 2462 C CA . ALA A 1 310 ? -22.609 -11.977 -5.59 1 86.81 310 ALA A CA 1
ATOM 2463 C C . ALA A 1 310 ? -23.609 -12.633 -6.527 1 86.81 310 ALA A C 1
ATOM 2465 O O . ALA A 1 310 ? -24.109 -12 -7.465 1 86.81 310 ALA A O 1
ATOM 2466 N N . LEU A 1 311 ? -23.984 -13.859 -6.27 1 86.19 311 LEU A N 1
ATOM 2467 C CA . LEU A 1 311 ? -24.953 -14.578 -7.094 1 86.19 311 LEU A CA 1
ATOM 2468 C C . LEU A 1 311 ? -26.312 -13.906 -7.035 1 86.19 311 LEU A C 1
ATOM 2470 O O . LEU A 1 311 ? -26.984 -13.773 -8.055 1 86.19 311 LEU A O 1
ATOM 2474 N N . GLU A 1 312 ? -26.625 -13.492 -5.879 1 85.75 312 GLU A N 1
ATOM 2475 C CA . GLU A 1 312 ? -27.922 -12.82 -5.699 1 85.75 312 GLU A CA 1
ATOM 2476 C C . GLU A 1 312 ? -27.953 -11.5 -6.457 1 85.75 312 GLU A C 1
ATOM 2478 O O . GLU A 1 312 ? -28.969 -11.164 -7.078 1 85.75 312 GLU A O 1
ATOM 2483 N N . LYS A 1 313 ? -26.844 -10.867 -6.457 1 86.81 313 LYS A N 1
ATOM 2484 C CA . LYS A 1 313 ? -26.812 -9.562 -7.113 1 86.81 313 LYS A CA 1
ATOM 2485 C C . LYS A 1 313 ? -26.75 -9.719 -8.633 1 86.81 313 LYS A C 1
ATOM 2487 O O . LYS A 1 313 ? -27.281 -8.875 -9.359 1 86.81 313 LYS A O 1
ATOM 2492 N N . ILE A 1 314 ? -26.156 -10.742 -9.109 1 82.88 314 ILE A N 1
ATOM 2493 C CA . ILE A 1 314 ? -26.109 -11.023 -10.539 1 82.88 314 ILE A CA 1
ATOM 2494 C C . ILE A 1 314 ? -27.516 -11.375 -11.039 1 82.88 314 ILE A C 1
ATOM 2496 O O . ILE A 1 314 ? -27.922 -10.914 -12.109 1 82.88 314 ILE A O 1
ATOM 2500 N N . ALA A 1 315 ? -28.234 -12.117 -10.242 1 82.81 315 ALA A N 1
ATOM 2501 C CA . ALA A 1 315 ? -29.609 -12.477 -10.594 1 82.81 315 ALA A CA 1
ATOM 2502 C C . ALA A 1 315 ? -30.484 -11.234 -10.711 1 82.81 315 ALA A C 1
ATOM 2504 O O . ALA A 1 315 ? -31.375 -11.164 -11.562 1 82.81 315 ALA A O 1
ATOM 2505 N N . LEU A 1 316 ? -30.125 -10.195 -9.969 1 89.06 316 LEU A N 1
ATOM 2506 C CA . LEU A 1 316 ? -30.922 -8.969 -9.945 1 89.06 316 LEU A CA 1
ATOM 2507 C C . LEU A 1 316 ? -30.375 -7.949 -10.93 1 89.06 316 LEU A C 1
ATOM 2509 O O . LEU A 1 316 ? -30.969 -6.879 -11.117 1 89.06 316 LEU A O 1
ATOM 2513 N N . ARG A 1 317 ? -29.297 -8.234 -11.602 1 88.56 317 ARG A N 1
ATOM 2514 C CA . ARG A 1 317 ? -28.641 -7.406 -12.609 1 88.56 317 ARG A CA 1
ATOM 2515 C C . ARG A 1 317 ? -28.312 -6.023 -12.055 1 88.56 317 ARG A C 1
ATOM 2517 O O . ARG A 1 317 ? -28.594 -5.008 -12.703 1 88.56 317 ARG A O 1
ATOM 2524 N N . GLU A 1 318 ? -27.844 -5.988 -10.859 1 91.31 318 GLU A N 1
ATOM 2525 C CA . GLU A 1 318 ? -27.375 -4.758 -10.234 1 91.31 318 GLU A CA 1
ATOM 2526 C C . GLU A 1 318 ? -25.891 -4.535 -10.508 1 91.31 318 GLU A C 1
ATOM 2528 O O . GLU A 1 318 ? -25.031 -4.977 -9.734 1 91.31 318 GLU A O 1
ATOM 2533 N N . TRP A 1 319 ? -25.531 -3.756 -11.43 1 88.88 319 TRP A N 1
ATOM 2534 C CA . TRP A 1 319 ? -24.172 -3.66 -11.953 1 88.88 319 TRP A CA 1
ATOM 2535 C C . TRP A 1 319 ? -23.234 -3.039 -10.922 1 88.88 319 TRP A C 1
ATOM 2537 O O . TRP A 1 319 ? -22.078 -3.467 -10.781 1 88.88 319 TRP A O 1
ATOM 2547 N N . ALA A 1 320 ? -23.719 -2.033 -10.211 1 89.38 320 ALA A N 1
ATOM 2548 C CA . ALA A 1 320 ? -22.859 -1.401 -9.203 1 89.38 320 ALA A CA 1
ATOM 2549 C C . ALA A 1 320 ? -22.547 -2.369 -8.07 1 89.38 320 ALA A C 1
ATOM 2551 O O . ALA A 1 320 ? -21.406 -2.422 -7.59 1 89.38 320 ALA A O 1
ATOM 2552 N N . SER A 1 321 ? -23.5 -3.146 -7.773 1 89.12 321 SER A N 1
ATOM 2553 C CA . SER A 1 321 ? -23.297 -4.121 -6.707 1 89.12 321 SER A CA 1
ATOM 2554 C C . SER A 1 321 ? -22.375 -5.25 -7.152 1 89.12 321 SER A C 1
ATOM 2556 O O . SER A 1 321 ? -21.578 -5.758 -6.363 1 89.12 321 SER A O 1
ATOM 2558 N N . ILE A 1 322 ? -22.547 -5.574 -8.391 1 86.88 322 ILE A N 1
ATOM 2559 C CA . ILE A 1 322 ? -21.688 -6.621 -8.938 1 86.88 322 ILE A CA 1
ATOM 2560 C C . ILE A 1 322 ? -20.234 -6.145 -8.938 1 86.88 322 ILE A C 1
ATOM 2562 O O . ILE A 1 322 ? -19.328 -6.883 -8.531 1 86.88 322 ILE A O 1
ATOM 2566 N N . ALA A 1 323 ? -20.031 -4.945 -9.375 1 87.94 323 ALA A N 1
ATOM 2567 C CA . ALA A 1 323 ? -18.688 -4.379 -9.391 1 87.94 323 ALA A CA 1
ATOM 2568 C C . ALA A 1 323 ? -18.078 -4.34 -7.988 1 87.94 323 ALA A C 1
ATOM 2570 O O . ALA A 1 323 ? -16.922 -4.688 -7.793 1 87.94 323 ALA A O 1
ATOM 2571 N N . GLU A 1 324 ? -18.859 -3.973 -7.062 1 89.94 324 GLU A N 1
ATOM 2572 C CA . GLU A 1 324 ? -18.422 -3.912 -5.672 1 89.94 324 GLU A CA 1
ATOM 2573 C C . GLU A 1 324 ? -18.031 -5.297 -5.152 1 89.94 324 GLU A C 1
ATOM 2575 O O . GLU A 1 324 ? -17.016 -5.449 -4.48 1 89.94 324 GLU A O 1
ATOM 2580 N N . ARG A 1 325 ? -18.781 -6.25 -5.488 1 87.62 325 ARG A N 1
ATOM 2581 C CA . ARG A 1 325 ? -18.531 -7.605 -5.016 1 87.62 325 ARG A CA 1
ATOM 2582 C C . ARG A 1 325 ? -17.312 -8.211 -5.707 1 87.62 325 ARG A C 1
ATOM 2584 O O . ARG A 1 325 ? -16.547 -8.961 -5.094 1 87.62 325 ARG A O 1
ATOM 2591 N N . VAL A 1 326 ? -17.188 -7.891 -6.906 1 86.62 326 VAL A N 1
ATOM 2592 C CA . VAL A 1 326 ? -16.031 -8.383 -7.641 1 86.62 326 VAL A CA 1
ATOM 2593 C C . VAL A 1 326 ? -14.75 -7.797 -7.051 1 86.62 326 VAL A C 1
ATOM 2595 O O . VAL A 1 326 ? -13.75 -8.5 -6.91 1 86.62 326 VAL A O 1
ATOM 2598 N N . MET A 1 327 ? -14.789 -6.559 -6.68 1 88.81 327 MET A N 1
ATOM 2599 C CA . MET A 1 327 ? -13.617 -5.93 -6.074 1 88.81 327 MET A CA 1
ATOM 2600 C C . MET A 1 327 ? -13.32 -6.531 -4.707 1 88.81 327 MET A C 1
ATOM 2602 O O . MET A 1 327 ? -12.164 -6.73 -4.348 1 88.81 327 MET A O 1
ATOM 2606 N N . LYS A 1 328 ? -14.328 -6.781 -4.004 1 89 328 LYS A N 1
ATOM 2607 C CA . LYS A 1 328 ? -14.164 -7.457 -2.721 1 89 328 LYS A CA 1
ATOM 2608 C C . LYS A 1 328 ? -13.555 -8.844 -2.904 1 89 328 LYS A C 1
ATOM 2610 O O . LYS A 1 328 ? -12.641 -9.227 -2.176 1 89 328 LYS A O 1
ATOM 2615 N N . LEU A 1 329 ? -14.055 -9.539 -3.844 1 89.19 329 LEU A N 1
ATOM 2616 C CA . LEU A 1 329 ? -13.578 -10.883 -4.137 1 89.19 329 LEU A CA 1
ATOM 2617 C C . LEU A 1 329 ? -12.133 -10.852 -4.625 1 89.19 329 LEU A C 1
ATOM 2619 O O . LEU A 1 329 ? -11.359 -11.766 -4.34 1 89.19 329 LEU A O 1
ATOM 2623 N N . SER A 1 330 ? -11.812 -9.805 -5.316 1 89.25 330 SER A N 1
ATOM 2624 C CA . SER A 1 330 ? -10.461 -9.68 -5.848 1 89.25 330 SER A CA 1
ATOM 2625 C C . SER A 1 330 ? -9.43 -9.633 -4.727 1 89.25 330 SER A C 1
ATOM 2627 O O . SER A 1 330 ? -8.375 -10.266 -4.82 1 89.25 330 SER A O 1
ATOM 2629 N N . THR A 1 331 ? -9.734 -8.961 -3.715 1 88.12 331 THR A N 1
ATOM 2630 C CA . THR A 1 331 ? -8.812 -8.867 -2.59 1 88.12 331 THR A CA 1
ATOM 2631 C C . THR A 1 331 ? -8.688 -10.211 -1.88 1 88.12 331 THR A C 1
ATOM 2633 O O . THR A 1 331 ? -7.59 -10.641 -1.526 1 88.12 331 THR A O 1
ATOM 2636 N N . ILE A 1 332 ? -9.766 -10.859 -1.725 1 90.62 332 ILE A N 1
ATOM 2637 C CA . ILE A 1 332 ? -9.789 -12.156 -1.056 1 90.62 332 ILE A CA 1
ATOM 2638 C C . ILE A 1 332 ? -9.023 -13.18 -1.891 1 90.62 332 ILE A C 1
ATOM 2640 O O . ILE A 1 332 ? -8.172 -13.906 -1.368 1 90.62 332 ILE A O 1
ATOM 2644 N N . SER A 1 333 ? -9.32 -13.195 -3.146 1 91.56 333 SER A N 1
ATOM 2645 C CA . SER A 1 333 ? -8.664 -14.133 -4.051 1 91.56 333 SER A CA 1
ATOM 2646 C C . SER A 1 333 ? -7.16 -13.891 -4.109 1 91.56 333 SER A C 1
ATOM 2648 O O . SER A 1 333 ? -6.375 -14.836 -4.211 1 91.56 333 SER A O 1
ATOM 2650 N N . LEU A 1 334 ? -6.789 -12.633 -4.09 1 91.19 334 LEU A N 1
ATOM 2651 C CA . LEU A 1 334 ? -5.371 -12.297 -4.105 1 91.19 334 LEU A CA 1
ATOM 2652 C C . LEU A 1 334 ? -4.66 -12.867 -2.883 1 91.19 334 LEU A C 1
ATOM 2654 O O . LEU A 1 334 ? -3.582 -13.453 -3.004 1 91.19 334 LEU A O 1
ATOM 2658 N N . VAL A 1 335 ? -5.238 -12.742 -1.759 1 91.25 335 VAL A N 1
ATOM 2659 C CA . VAL A 1 335 ? -4.641 -13.234 -0.521 1 91.25 335 VAL A CA 1
ATOM 2660 C C . VAL A 1 335 ? -4.504 -14.758 -0.578 1 91.25 335 VAL A C 1
ATOM 2662 O O . VAL A 1 335 ? -3.465 -15.305 -0.214 1 91.25 335 VAL A O 1
ATOM 2665 N N . ILE A 1 336 ? -5.477 -15.383 -1.061 1 92.88 336 ILE A N 1
ATOM 2666 C CA . ILE A 1 336 ? -5.457 -16.844 -1.165 1 92.88 336 ILE A CA 1
ATOM 2667 C C . ILE A 1 336 ? -4.395 -17.266 -2.174 1 92.88 336 ILE A C 1
ATOM 2669 O O . ILE A 1 336 ? -3.662 -18.234 -1.939 1 92.88 336 ILE A O 1
ATOM 2673 N N . TRP A 1 337 ? -4.305 -16.562 -3.238 1 92.56 337 TRP A N 1
ATOM 2674 C CA . TRP A 1 337 ? -3.332 -16.891 -4.273 1 92.56 337 TRP A CA 1
ATOM 2675 C C . TRP A 1 337 ? -1.908 -16.734 -3.75 1 92.56 337 TRP A C 1
ATOM 2677 O O . TRP A 1 337 ? -1.058 -17.609 -3.975 1 92.56 337 TRP A O 1
ATOM 2687 N N . LEU A 1 338 ? -1.676 -15.641 -3.115 1 92.75 338 LEU A N 1
ATOM 2688 C CA . LEU A 1 338 ? -0.34 -15.414 -2.576 1 92.75 338 LEU A CA 1
ATOM 2689 C C . LEU A 1 338 ? 0.007 -16.453 -1.518 1 92.75 338 LEU A C 1
ATOM 2691 O O . LEU A 1 338 ? 1.132 -16.953 -1.483 1 92.75 338 LEU A O 1
ATOM 2695 N N . ALA A 1 339 ? -0.965 -16.781 -0.715 1 95.25 339 ALA A N 1
ATOM 2696 C CA . ALA A 1 339 ? -0.756 -17.812 0.287 1 95.25 339 ALA A CA 1
ATOM 2697 C C . ALA A 1 339 ? -0.502 -19.172 -0.373 1 95.25 339 ALA A C 1
ATOM 2699 O O . ALA A 1 339 ? 0.372 -19.922 0.061 1 95.25 339 ALA A O 1
ATOM 2700 N N . GLY A 1 340 ? -1.228 -19.438 -1.364 1 95.81 340 GLY A N 1
ATOM 2701 C CA . GLY A 1 340 ? -1.055 -20.688 -2.088 1 95.81 340 GLY A CA 1
ATOM 2702 C C . GLY A 1 340 ? 0.284 -20.797 -2.795 1 95.81 340 GLY A C 1
ATOM 2703 O O . GLY A 1 340 ? 0.925 -21.844 -2.777 1 95.81 340 GLY A O 1
ATOM 2704 N N . PHE A 1 341 ? 0.668 -19.688 -3.391 1 94.75 341 PHE A N 1
ATOM 2705 C CA . PHE A 1 341 ? 1.978 -19.656 -4.031 1 94.75 341 PHE A CA 1
ATOM 2706 C C . PHE A 1 341 ? 3.08 -19.969 -3.025 1 94.75 341 PHE A C 1
ATOM 2708 O O . PHE A 1 341 ? 3.939 -20.812 -3.277 1 94.75 341 PHE A O 1
ATOM 2715 N N . TYR A 1 342 ? 3.027 -19.25 -1.934 1 96.44 342 TYR A N 1
ATOM 2716 C CA . TYR A 1 342 ? 4.047 -19.438 -0.91 1 96.44 342 TYR A CA 1
ATOM 2717 C C . TYR A 1 342 ? 3.998 -20.859 -0.353 1 96.44 342 TYR A C 1
ATOM 2719 O O . TYR A 1 342 ? 5.039 -21.5 -0.167 1 96.44 342 TYR A O 1
ATOM 2727 N N . ALA A 1 343 ? 2.867 -21.359 -0.139 1 97.44 343 ALA A N 1
ATOM 2728 C CA . ALA A 1 343 ? 2.697 -22.703 0.425 1 97.44 343 ALA A CA 1
ATOM 2729 C C . ALA A 1 343 ? 3.248 -23.766 -0.516 1 97.44 343 ALA A C 1
ATOM 2731 O O . ALA A 1 343 ? 3.979 -24.656 -0.087 1 97.44 343 ALA A O 1
ATOM 2732 N N . LEU A 1 344 ? 3.025 -23.609 -1.741 1 97.06 344 LEU A N 1
ATOM 2733 C CA . LEU A 1 344 ? 3.389 -24.656 -2.693 1 97.06 344 LEU A CA 1
ATOM 2734 C C . LEU A 1 344 ? 4.848 -24.516 -3.119 1 97.06 344 LEU A C 1
ATOM 2736 O O . LEU A 1 344 ? 5.629 -25.469 -2.98 1 97.06 344 LEU A O 1
ATOM 2740 N N . PHE A 1 345 ? 5.223 -23.359 -3.531 1 96.88 345 PHE A N 1
ATOM 2741 C CA . PHE A 1 345 ? 6.512 -23.203 -4.191 1 96.88 345 PHE A CA 1
ATOM 2742 C C . PHE A 1 345 ? 7.609 -22.922 -3.176 1 96.88 345 PHE A C 1
ATOM 2744 O O . PHE A 1 345 ? 8.75 -23.375 -3.336 1 96.88 345 PHE A O 1
ATOM 2751 N N . GLN A 1 346 ? 7.262 -22.203 -2.219 1 95.56 346 GLN A N 1
ATOM 2752 C CA . GLN A 1 346 ? 8.281 -21.859 -1.228 1 95.56 346 GLN A CA 1
ATOM 2753 C C . GLN A 1 346 ? 8.359 -22.922 -0.138 1 95.56 346 GLN A C 1
ATOM 2755 O O . GLN A 1 346 ? 9.453 -23.312 0.277 1 95.56 346 GLN A O 1
ATOM 2760 N N . SER A 1 347 ? 7.273 -23.422 0.302 1 97.38 347 SER A N 1
ATOM 2761 C CA . SER A 1 347 ? 7.285 -24.312 1.459 1 97.38 347 SER A CA 1
ATOM 2762 C C . SER A 1 347 ? 7.281 -25.766 1.031 1 97.38 347 SER A C 1
ATOM 2764 O O . SER A 1 347 ? 8.25 -26.5 1.266 1 97.38 347 SER A O 1
ATOM 2766 N N . PHE A 1 348 ? 6.348 -26.234 0.333 1 97.81 348 PHE A N 1
ATOM 2767 C CA . PHE A 1 348 ? 6.164 -27.641 0.005 1 97.81 348 PHE A CA 1
ATOM 2768 C C . PHE A 1 348 ? 7.297 -28.141 -0.884 1 97.81 348 PHE A C 1
ATOM 2770 O O . PHE A 1 348 ? 7.941 -29.141 -0.57 1 97.81 348 PHE A O 1
ATOM 2777 N N . LEU A 1 349 ? 7.559 -27.516 -1.986 1 97.88 349 LEU A N 1
ATOM 2778 C CA . LEU A 1 349 ? 8.57 -27.984 -2.926 1 97.88 349 LEU A CA 1
ATOM 2779 C C . LEU A 1 349 ? 9.961 -27.938 -2.295 1 97.88 349 LEU A C 1
ATOM 2781 O O . LEU A 1 349 ? 10.797 -28.797 -2.566 1 97.88 349 LEU A O 1
ATOM 2785 N N . ASN A 1 350 ? 10.164 -26.906 -1.52 1 97.12 350 ASN A N 1
ATOM 2786 C CA . ASN A 1 350 ? 11.453 -26.859 -0.842 1 97.12 350 ASN A CA 1
ATOM 2787 C C . ASN A 1 350 ? 11.594 -27.984 0.187 1 97.12 350 ASN A C 1
ATOM 2789 O O . ASN A 1 350 ? 12.672 -28.547 0.36 1 97.12 350 ASN A O 1
ATOM 2793 N N . ALA A 1 351 ? 10.547 -28.25 0.921 1 97.75 351 ALA A N 1
ATOM 2794 C CA . ALA A 1 351 ? 10.578 -29.375 1.849 1 97.75 351 ALA A CA 1
ATOM 2795 C C . ALA A 1 351 ? 10.844 -30.688 1.112 1 97.75 351 ALA A C 1
ATOM 2797 O O . ALA A 1 351 ? 11.68 -31.484 1.538 1 97.75 351 ALA A O 1
ATOM 2798 N N . LEU A 1 352 ? 10.18 -30.891 0.026 1 97.88 352 LEU A N 1
ATOM 2799 C CA . LEU A 1 352 ? 10.352 -32.094 -0.786 1 97.88 352 LEU A CA 1
ATOM 2800 C C . LEU A 1 352 ? 11.766 -32.188 -1.348 1 97.88 352 LEU A C 1
ATOM 2802 O O . LEU A 1 352 ? 12.383 -33.25 -1.34 1 97.88 352 LEU A O 1
ATOM 2806 N N . ALA A 1 353 ? 12.219 -31.047 -1.857 1 97.94 353 ALA A N 1
ATOM 2807 C CA . ALA A 1 353 ? 13.57 -31 -2.398 1 97.94 353 ALA A CA 1
ATOM 2808 C C . ALA A 1 353 ? 14.602 -31.391 -1.337 1 97.94 353 ALA A C 1
ATOM 2810 O O . ALA A 1 353 ? 15.57 -32.094 -1.632 1 97.94 353 ALA A O 1
ATOM 2811 N N . GLU A 1 354 ? 14.359 -30.938 -0.178 1 97.31 354 GLU A N 1
ATOM 2812 C CA . GLU A 1 354 ? 15.289 -31.25 0.908 1 97.31 354 GLU A CA 1
ATOM 2813 C C . GLU A 1 354 ? 15.297 -32.75 1.218 1 97.31 354 GLU A C 1
ATOM 2815 O O . GLU A 1 354 ? 16.359 -33.344 1.339 1 97.31 354 GLU A O 1
ATOM 2820 N N . VAL A 1 355 ? 14.141 -33.375 1.314 1 97.81 355 VAL A N 1
ATOM 2821 C CA . VAL A 1 355 ? 14.016 -34.781 1.628 1 97.81 355 VAL A CA 1
ATOM 2822 C C . VAL A 1 355 ? 14.625 -35.625 0.503 1 97.81 355 VAL A C 1
ATOM 2824 O O . VAL A 1 355 ? 15.258 -36.656 0.756 1 97.81 355 VAL A O 1
ATOM 2827 N N . MET A 1 356 ? 14.562 -35.188 -0.735 1 97.62 356 MET A N 1
ATOM 2828 C CA . MET A 1 356 ? 15.062 -35.875 -1.909 1 97.62 356 MET A CA 1
ATOM 2829 C C . MET A 1 356 ? 16.516 -35.531 -2.189 1 97.62 356 MET A C 1
ATOM 2831 O O . MET A 1 356 ? 17.141 -36.094 -3.088 1 97.62 356 MET A O 1
ATOM 2835 N N . ARG A 1 357 ? 16.984 -34.562 -1.497 1 97.75 357 ARG A N 1
ATOM 2836 C CA . ARG A 1 357 ? 18.312 -34 -1.729 1 97.75 357 ARG A CA 1
ATOM 2837 C C . ARG A 1 357 ? 18.438 -33.469 -3.146 1 97.75 357 ARG A C 1
ATOM 2839 O O . ARG A 1 357 ? 19.484 -33.625 -3.789 1 97.75 357 ARG A O 1
ATOM 2846 N N . PHE A 1 358 ? 17.344 -32.938 -3.613 1 97.44 358 PHE A N 1
ATOM 2847 C CA . PHE A 1 358 ? 17.297 -32.312 -4.922 1 97.44 358 PHE A CA 1
ATOM 2848 C C . PHE A 1 358 ? 17.984 -30.938 -4.879 1 97.44 358 PHE A C 1
ATOM 2850 O O . PHE A 1 358 ? 17.547 -30.047 -4.148 1 97.44 358 PHE A O 1
ATOM 2857 N N . GLY A 1 359 ? 18.938 -30.625 -5.656 1 95.75 359 GLY A N 1
ATOM 2858 C CA . GLY A 1 359 ? 19.812 -29.484 -5.508 1 95.75 359 GLY A CA 1
ATOM 2859 C C . GLY A 1 359 ? 19.297 -28.234 -6.219 1 95.75 359 GLY A C 1
ATOM 2860 O O . GLY A 1 359 ? 19.625 -27.109 -5.84 1 95.75 359 GLY A O 1
ATOM 2861 N N . ASP A 1 360 ? 18.531 -28.359 -7.25 1 96 360 ASP A N 1
ATOM 2862 C CA . ASP A 1 360 ? 18.031 -27.219 -7.992 1 96 360 ASP A CA 1
ATOM 2863 C C . ASP A 1 360 ? 16.688 -26.766 -7.43 1 96 360 ASP A C 1
ATOM 2865 O O . ASP A 1 360 ? 15.633 -27.266 -7.836 1 96 360 ASP A O 1
ATOM 2869 N N . ARG A 1 361 ? 16.734 -25.703 -6.664 1 95.38 361 ARG A N 1
ATOM 2870 C CA . ARG A 1 361 ? 15.539 -25.281 -5.949 1 95.38 361 ARG A CA 1
ATOM 2871 C C . ARG A 1 361 ? 15 -23.969 -6.508 1 95.38 361 ARG A C 1
ATOM 2873 O O . ARG A 1 361 ? 14.352 -23.203 -5.793 1 95.38 361 ARG A O 1
ATOM 2880 N N . GLU A 1 362 ? 15.328 -23.641 -7.652 1 94.94 362 GLU A N 1
ATOM 2881 C CA . GLU A 1 362 ? 14.766 -22.469 -8.32 1 94.94 362 GLU A CA 1
ATOM 2882 C C . GLU A 1 362 ? 13.398 -22.766 -8.914 1 94.94 362 GLU A C 1
ATOM 2884 O O . GLU A 1 362 ? 13.242 -22.828 -10.133 1 94.94 362 GLU A O 1
ATOM 2889 N N . PHE A 1 363 ? 12.484 -22.859 -8.047 1 97.06 363 PHE A N 1
ATOM 2890 C CA . PHE A 1 363 ? 11.125 -23.188 -8.461 1 97.06 363 PHE A CA 1
ATOM 2891 C C . PHE A 1 363 ? 10.406 -21.953 -9 1 97.06 363 PHE A C 1
ATOM 2893 O O . PHE A 1 363 ? 9.398 -22.078 -9.695 1 97.06 363 PHE A O 1
ATOM 2900 N N . TYR A 1 364 ? 10.875 -20.812 -8.586 1 95.69 364 TYR A N 1
ATOM 2901 C CA . TYR A 1 364 ? 10.367 -19.516 -9.016 1 95.69 364 TYR A CA 1
ATOM 2902 C C . TYR A 1 364 ? 11.445 -18.453 -8.922 1 95.69 364 TYR A C 1
ATOM 2904 O O . TYR A 1 364 ? 12.484 -18.656 -8.297 1 95.69 364 TYR A O 1
ATOM 2912 N N . THR A 1 365 ? 11.227 -17.422 -9.617 1 93.81 365 THR A N 1
ATOM 2913 C CA . THR A 1 365 ? 12.07 -16.234 -9.477 1 93.81 365 THR A CA 1
ATOM 2914 C C . THR A 1 365 ? 11.227 -15.008 -9.141 1 93.81 365 THR A C 1
ATOM 2916 O O . THR A 1 365 ? 10.133 -15.133 -8.586 1 93.81 365 THR A O 1
ATOM 2919 N N . ASP A 1 366 ? 11.68 -13.805 -9.344 1 91.75 366 ASP A N 1
ATOM 2920 C CA . ASP A 1 366 ? 11.008 -12.602 -8.875 1 91.75 366 ASP A CA 1
ATOM 2921 C C . ASP A 1 366 ? 9.82 -12.25 -9.766 1 91.75 366 ASP A C 1
ATOM 2923 O O . ASP A 1 366 ? 9.719 -11.133 -10.273 1 91.75 366 ASP A O 1
ATOM 2927 N N . TRP A 1 367 ? 8.859 -13.117 -9.812 1 93.31 367 TRP A N 1
ATOM 2928 C CA . TRP A 1 367 ? 7.699 -12.961 -10.688 1 93.31 367 TRP A CA 1
ATOM 2929 C C . TRP A 1 367 ? 6.879 -11.742 -10.289 1 93.31 367 TRP A C 1
ATOM 2931 O O . TRP A 1 367 ? 6.207 -11.141 -11.133 1 93.31 367 TRP A O 1
ATOM 2941 N N . TRP A 1 368 ? 6.891 -11.312 -9.062 1 91.94 368 TRP A N 1
ATOM 2942 C CA . TRP A 1 368 ? 6.105 -10.172 -8.586 1 91.94 368 TRP A CA 1
ATOM 2943 C C . TRP A 1 368 ? 6.637 -8.867 -9.164 1 91.94 368 TRP A C 1
ATOM 2945 O O . TRP A 1 368 ? 5.949 -7.844 -9.133 1 91.94 368 TRP A O 1
ATOM 2955 N N . ASN A 1 369 ? 7.84 -8.898 -9.711 1 90.44 369 ASN A N 1
ATOM 2956 C CA . ASN A 1 369 ? 8.445 -7.723 -10.328 1 90.44 369 ASN A CA 1
ATOM 2957 C C . ASN A 1 369 ? 8.305 -7.746 -11.844 1 90.44 369 ASN A C 1
ATOM 2959 O O . ASN A 1 369 ? 8.898 -6.918 -12.547 1 90.44 369 ASN A O 1
ATOM 2963 N N . SER A 1 370 ? 7.551 -8.656 -12.32 1 91.12 370 SER A N 1
ATOM 2964 C CA . SER A 1 370 ? 7.48 -8.844 -13.766 1 91.12 370 SER A CA 1
ATOM 2965 C C . SER A 1 370 ? 6.93 -7.605 -14.461 1 91.12 370 SER A C 1
ATOM 2967 O O . SER A 1 370 ? 5.84 -7.129 -14.133 1 91.12 370 SER A O 1
ATOM 2969 N N . PRO A 1 371 ? 7.652 -7.066 -15.453 1 90.38 371 PRO A N 1
ATOM 2970 C CA . PRO A 1 371 ? 7.184 -5.891 -16.188 1 90.38 371 PRO A CA 1
ATOM 2971 C C . PRO A 1 371 ? 6.227 -6.246 -17.328 1 90.38 371 PRO A C 1
ATOM 2973 O O . PRO A 1 371 ? 5.773 -5.359 -18.047 1 90.38 371 PRO A O 1
ATOM 2976 N N . SER A 1 372 ? 5.961 -7.531 -17.5 1 90.69 372 SER A N 1
ATOM 2977 C CA . SER A 1 372 ? 5.055 -8.008 -18.531 1 90.69 372 SER A CA 1
ATOM 2978 C C . SER A 1 372 ? 4.414 -9.336 -18.141 1 90.69 372 SER A C 1
ATOM 2980 O O . SER A 1 372 ? 4.926 -10.039 -17.266 1 90.69 372 SER A O 1
ATOM 2982 N N . VAL A 1 373 ? 3.396 -9.648 -18.859 1 91.06 373 VAL A N 1
ATOM 2983 C CA . VAL A 1 373 ? 2.68 -10.891 -18.594 1 91.06 373 VAL A CA 1
ATOM 2984 C C . VAL A 1 373 ? 3.516 -12.078 -19.062 1 91.06 373 VAL A C 1
ATOM 2986 O O . VAL A 1 373 ? 3.506 -13.141 -18.438 1 91.06 373 VAL A O 1
ATOM 2989 N N . GLY A 1 374 ? 4.285 -11.883 -20.078 1 92.25 374 GLY A N 1
ATOM 2990 C CA . GLY A 1 374 ? 5.156 -12.938 -20.578 1 92.25 374 GLY A CA 1
ATOM 2991 C C . GLY A 1 374 ? 6.223 -13.344 -19.562 1 92.25 374 GLY A C 1
ATOM 2992 O O . GLY A 1 374 ? 6.449 -14.531 -19.344 1 92.25 374 GLY A O 1
ATOM 2993 N N . ARG A 1 375 ? 6.824 -12.383 -19 1 92.81 375 ARG A N 1
ATOM 2994 C CA . ARG A 1 375 ? 7.844 -12.656 -18 1 92.81 375 ARG A CA 1
ATOM 2995 C C . ARG A 1 375 ? 7.234 -13.344 -16.781 1 92.81 375 ARG A C 1
ATOM 2997 O O . ARG A 1 375 ? 7.867 -14.203 -16.172 1 92.81 375 ARG A O 1
ATOM 3004 N N . TYR A 1 376 ? 6.078 -12.969 -16.469 1 92.38 376 TYR A N 1
ATOM 3005 C CA . TYR A 1 376 ? 5.391 -13.602 -15.352 1 92.38 376 TYR A CA 1
ATOM 3006 C C . TYR A 1 376 ? 5.254 -15.102 -15.57 1 92.38 376 TYR A C 1
ATOM 3008 O O . TYR A 1 376 ? 5.609 -15.898 -14.703 1 92.38 376 TYR A O 1
ATOM 3016 N N . TRP A 1 377 ? 4.809 -15.523 -16.719 1 93.25 377 TRP A N 1
ATOM 3017 C CA . TRP A 1 377 ? 4.523 -16.922 -17.016 1 93.25 377 TRP A CA 1
ATOM 3018 C C . TRP A 1 377 ? 5.816 -17.734 -17.125 1 93.25 377 TRP A C 1
ATOM 3020 O O . TRP A 1 377 ? 5.797 -18.953 -17.031 1 93.25 377 TRP A O 1
ATOM 3030 N N . ARG A 1 378 ? 6.922 -17.031 -17.203 1 94.75 378 ARG A N 1
ATOM 3031 C CA . ARG A 1 378 ? 8.203 -17.734 -17.312 1 94.75 378 ARG A CA 1
ATOM 3032 C C . ARG A 1 378 ? 8.898 -17.797 -15.953 1 94.75 378 ARG A C 1
ATOM 3034 O O . ARG A 1 378 ? 9.883 -18.531 -15.789 1 94.75 378 ARG A O 1
ATOM 3041 N N . THR A 1 379 ? 8.305 -17.078 -14.938 1 95.06 379 THR A N 1
ATOM 3042 C CA . THR A 1 379 ? 9.125 -16.922 -13.742 1 95.06 379 THR A CA 1
ATOM 3043 C C . THR A 1 379 ? 8.391 -17.438 -12.516 1 95.06 379 THR A C 1
ATOM 3045 O O . THR A 1 379 ? 9.016 -17.734 -11.492 1 95.06 379 THR A O 1
ATOM 3048 N N . TRP A 1 380 ? 7.07 -17.547 -12.516 1 93.88 380 TRP A N 1
ATOM 3049 C CA . TRP A 1 380 ? 6.352 -17.844 -11.281 1 93.88 380 TRP A CA 1
ATOM 3050 C C . TRP A 1 380 ? 6.277 -19.359 -11.047 1 93.88 380 TRP A C 1
ATOM 3052 O O . TRP A 1 380 ? 6.215 -19.812 -9.898 1 93.88 380 TRP A O 1
ATOM 3062 N N . ASN A 1 381 ? 6.281 -20.141 -12.102 1 96.12 381 ASN A N 1
ATOM 3063 C CA . ASN A 1 381 ? 6.188 -21.594 -12.094 1 96.12 381 ASN A CA 1
ATOM 3064 C C . ASN A 1 381 ? 7.219 -22.219 -13.031 1 96.12 381 ASN A C 1
ATOM 3066 O O . ASN A 1 381 ? 6.871 -22.703 -14.109 1 96.12 381 ASN A O 1
ATOM 3070 N N . ILE A 1 382 ? 8.414 -22.359 -12.555 1 97.5 382 ILE A N 1
ATOM 3071 C CA . ILE A 1 382 ? 9.547 -22.734 -13.391 1 97.5 382 ILE A CA 1
ATOM 3072 C C . ILE A 1 382 ? 9.453 -24.219 -13.758 1 97.5 382 ILE A C 1
ATOM 3074 O O . ILE A 1 382 ? 9.75 -24.609 -14.891 1 97.5 382 ILE A O 1
ATOM 3078 N N . PRO A 1 383 ? 8.992 -25.094 -12.859 1 97.62 383 PRO A N 1
ATOM 3079 C CA . PRO A 1 383 ? 8.875 -26.5 -13.25 1 97.62 383 PRO A CA 1
ATOM 3080 C C . PRO A 1 383 ? 7.98 -26.703 -14.469 1 97.62 383 PRO A C 1
ATOM 3082 O O . PRO A 1 383 ? 8.352 -27.406 -15.406 1 97.62 383 PRO A O 1
ATOM 3085 N N . VAL A 1 384 ? 6.836 -26.047 -14.469 1 97.75 384 VAL A N 1
ATOM 3086 C CA . VAL A 1 384 ? 5.93 -26.188 -15.602 1 97.75 384 VAL A CA 1
ATOM 3087 C C . VAL A 1 384 ? 6.523 -25.5 -16.828 1 97.75 384 VAL A C 1
ATOM 3089 O O . VAL A 1 384 ? 6.43 -26 -17.938 1 97.75 384 VAL A O 1
ATOM 3092 N N . TYR A 1 385 ? 7.109 -24.344 -16.609 1 97.56 385 TYR A N 1
ATOM 3093 C CA . TYR A 1 385 ? 7.75 -23.625 -17.703 1 97.56 385 TYR A CA 1
ATOM 3094 C C . TYR A 1 385 ? 8.82 -24.469 -18.359 1 97.56 385 TYR A C 1
ATOM 3096 O O . TYR A 1 385 ? 8.891 -24.547 -19.594 1 97.56 385 TYR A O 1
ATOM 3104 N N . GLN A 1 386 ? 9.664 -25.141 -17.594 1 97.88 386 GLN A N 1
ATOM 3105 C CA . GLN A 1 386 ? 10.75 -25.969 -18.125 1 97.88 386 GLN A CA 1
ATOM 3106 C C . GLN A 1 386 ? 10.195 -27.156 -18.922 1 97.88 386 GLN A C 1
ATOM 3108 O O . GLN A 1 386 ? 10.758 -27.531 -19.953 1 97.88 386 GLN A O 1
ATOM 3113 N N . PHE A 1 387 ? 9.148 -27.719 -18.391 1 98.31 387 PHE A N 1
ATOM 3114 C CA . PHE A 1 387 ? 8.523 -28.812 -19.125 1 98.31 387 PHE A CA 1
ATOM 3115 C C . PHE A 1 387 ? 8.039 -28.344 -20.484 1 98.31 387 PHE A C 1
ATOM 3117 O O . PHE A 1 387 ? 8.32 -28.969 -21.516 1 98.31 387 PHE A O 1
ATOM 3124 N N . MET A 1 388 ? 7.297 -27.219 -20.5 1 98.19 388 MET A N 1
ATOM 3125 C CA . MET A 1 388 ? 6.727 -26.703 -21.734 1 98.19 388 MET A CA 1
ATOM 3126 C C . MET A 1 388 ? 7.824 -26.297 -22.719 1 98.19 388 MET A C 1
ATOM 3128 O O . MET A 1 388 ? 7.719 -26.547 -23.922 1 98.19 388 MET A O 1
ATOM 3132 N N . LYS A 1 389 ? 8.836 -25.75 -22.188 1 97.38 389 LYS A N 1
ATOM 3133 C CA . LYS A 1 389 ? 9.953 -25.297 -23.031 1 97.38 389 LYS A CA 1
ATOM 3134 C C . LYS A 1 389 ? 10.688 -26.484 -23.641 1 97.38 389 LYS A C 1
ATOM 3136 O O . LYS A 1 389 ? 10.938 -26.516 -24.844 1 97.38 389 LYS A O 1
ATOM 3141 N N . ARG A 1 390 ? 10.977 -27.484 -22.859 1 97.44 390 ARG A N 1
ATOM 3142 C CA . ARG A 1 390 ? 11.812 -28.594 -23.281 1 97.44 390 ARG A CA 1
ATOM 3143 C C . ARG A 1 390 ? 11.039 -29.547 -24.188 1 97.44 390 ARG A C 1
ATOM 3145 O O . ARG A 1 390 ? 11.602 -30.078 -25.156 1 97.44 390 ARG A O 1
ATOM 3152 N N . HIS A 1 391 ? 9.797 -29.812 -23.891 1 97.88 391 HIS A N 1
ATOM 3153 C CA . HIS A 1 391 ? 9.109 -30.922 -24.531 1 97.88 391 HIS A CA 1
ATOM 3154 C C . HIS A 1 391 ? 8.117 -30.422 -25.578 1 97.88 391 HIS A C 1
ATOM 3156 O O . HIS A 1 391 ? 7.609 -31.219 -26.391 1 97.88 391 HIS A O 1
ATOM 3162 N N . ILE A 1 392 ? 7.809 -29.109 -25.578 1 97.62 392 ILE A N 1
ATOM 3163 C CA . ILE A 1 392 ? 6.84 -28.609 -26.547 1 97.62 392 ILE A CA 1
ATOM 3164 C C . ILE A 1 392 ? 7.457 -27.484 -27.375 1 97.62 392 ILE A C 1
ATOM 3166 O O . ILE A 1 392 ? 7.656 -27.625 -28.578 1 97.62 392 ILE A O 1
ATOM 3170 N N . PHE A 1 393 ? 7.891 -26.469 -26.766 1 97.31 393 PHE A N 1
ATOM 3171 C CA . PHE A 1 393 ? 8.344 -25.266 -27.453 1 97.31 393 PHE A CA 1
ATOM 3172 C C . PHE A 1 393 ? 9.594 -25.562 -28.281 1 97.31 393 PHE A C 1
ATOM 3174 O O . PHE A 1 393 ? 9.594 -25.359 -29.5 1 97.31 393 PHE A O 1
ATOM 3181 N N . SER A 1 394 ? 10.656 -26.094 -27.688 1 96.44 394 SER A N 1
ATOM 3182 C CA . SER A 1 394 ? 11.953 -26.297 -28.328 1 96.44 394 SER A CA 1
ATOM 3183 C C . SER A 1 394 ? 11.852 -27.312 -29.469 1 96.44 394 SER A C 1
ATOM 3185 O O . SER A 1 394 ? 12.352 -27.062 -30.562 1 96.44 394 SER A O 1
ATOM 3187 N N . PRO A 1 395 ? 11.211 -28.391 -29.266 1 96 395 PRO A N 1
ATOM 3188 C CA . PRO A 1 395 ? 11.086 -29.344 -30.359 1 96 395 PRO A CA 1
ATOM 3189 C C . PRO A 1 395 ? 10.312 -28.766 -31.547 1 96 395 PRO A C 1
ATOM 3191 O O . PRO A 1 395 ? 10.648 -29.031 -32.719 1 96 395 PRO A O 1
ATOM 3194 N N . LEU A 1 396 ? 9.297 -27.984 -31.281 1 96.75 396 LEU A N 1
ATOM 3195 C CA . LEU A 1 396 ? 8.523 -27.391 -32.344 1 96.75 396 LEU A CA 1
ATOM 3196 C C . LEU A 1 396 ? 9.359 -26.359 -33.125 1 96.75 396 LEU A C 1
ATOM 3198 O O . LEU A 1 396 ? 9.336 -26.328 -34.344 1 96.75 396 LEU A O 1
ATOM 3202 N N . VAL A 1 397 ? 10.062 -25.594 -32.438 1 95.38 397 VAL A N 1
ATOM 3203 C CA . VAL A 1 397 ? 10.953 -24.641 -33.094 1 95.38 397 VAL A CA 1
ATOM 3204 C C . VAL A 1 397 ? 12.031 -25.375 -33.875 1 95.38 397 VAL A C 1
ATOM 3206 O O . VAL A 1 397 ? 12.398 -24.953 -35 1 95.38 397 VAL A O 1
ATOM 3209 N N . GLY A 1 398 ? 12.531 -26.469 -33.312 1 92.69 398 GLY A N 1
ATOM 3210 C CA . GLY A 1 398 ? 13.5 -27.297 -34 1 92.69 398 GLY A CA 1
ATOM 3211 C C . GLY A 1 398 ? 12.977 -27.891 -35.281 1 92.69 398 GLY A C 1
ATOM 3212 O O . GLY A 1 398 ? 13.742 -28.125 -36.219 1 92.69 398 GLY A O 1
ATOM 3213 N N . ARG A 1 399 ? 11.719 -28.078 -35.438 1 94.56 399 ARG A N 1
ATOM 3214 C CA . ARG A 1 399 ? 11.094 -28.625 -36.625 1 94.56 399 ARG A CA 1
ATOM 3215 C C . ARG A 1 399 ? 10.758 -27.516 -37.625 1 94.56 399 ARG A C 1
ATOM 3217 O O . ARG A 1 399 ? 10.109 -27.766 -38.656 1 94.56 399 ARG A O 1
ATOM 3224 N N . GLY A 1 400 ? 10.977 -26.25 -37.25 1 95 400 GLY A N 1
ATOM 3225 C CA . GLY A 1 400 ? 10.836 -25.156 -38.188 1 95 400 GLY A CA 1
ATOM 3226 C C . GLY A 1 400 ? 9.664 -24.234 -37.875 1 95 400 GLY A C 1
ATOM 3227 O O . GLY A 1 400 ? 9.383 -23.297 -38.625 1 95 400 GLY A O 1
ATOM 3228 N N . TRP A 1 401 ? 9.023 -24.438 -36.719 1 96.38 401 TRP A N 1
ATOM 3229 C CA . TRP A 1 401 ? 7.926 -23.562 -36.344 1 96.38 401 TRP A CA 1
ATOM 3230 C C . TRP A 1 401 ? 8.453 -22.203 -35.906 1 96.38 401 TRP A C 1
ATOM 3232 O O . TRP A 1 401 ? 9.555 -22.109 -35.344 1 96.38 401 TRP A O 1
ATOM 3242 N N . SER A 1 402 ? 7.648 -21.203 -36.188 1 96.62 402 SER A N 1
ATOM 3243 C CA . SER A 1 402 ? 8.008 -19.891 -35.656 1 96.62 402 SER A CA 1
ATOM 3244 C C . SER A 1 402 ? 7.828 -19.859 -34.125 1 96.62 402 SER A C 1
ATOM 3246 O O . SER A 1 402 ? 7.012 -20.594 -33.562 1 96.62 402 SER A O 1
ATOM 3248 N N . PRO A 1 403 ? 8.57 -19.031 -33.469 1 93.94 403 PRO A N 1
ATOM 3249 C CA . PRO A 1 403 ? 8.414 -18.906 -32.031 1 93.94 403 PRO A CA 1
ATOM 3250 C C . PRO A 1 403 ? 6.996 -18.531 -31.609 1 93.94 403 PRO A C 1
ATOM 3252 O O . PRO A 1 403 ? 6.5 -19.016 -30.594 1 93.94 403 PRO A O 1
ATOM 3255 N N . PHE A 1 404 ? 6.375 -17.75 -32.344 1 93.38 404 PHE A N 1
ATOM 3256 C CA . PHE A 1 404 ? 5.004 -17.359 -32.031 1 93.38 404 PHE A CA 1
ATOM 3257 C C . PHE A 1 404 ? 4.066 -18.547 -32.125 1 93.38 404 PHE A C 1
ATOM 3259 O O . PHE A 1 404 ? 3.271 -18.781 -31.203 1 93.38 404 PHE A O 1
ATOM 3266 N N . THR A 1 405 ? 4.156 -19.281 -33.125 1 96.38 405 THR A N 1
ATOM 3267 C CA . THR A 1 405 ? 3.281 -20.438 -33.312 1 96.38 405 THR A CA 1
ATOM 3268 C C . THR A 1 405 ? 3.568 -21.5 -32.25 1 96.38 405 THR A C 1
ATOM 3270 O O . THR A 1 405 ? 2.65 -22.172 -31.766 1 96.38 405 THR A O 1
ATOM 3273 N N . ALA A 1 406 ? 4.816 -21.656 -31.906 1 97.25 406 ALA A N 1
ATOM 3274 C CA . ALA A 1 406 ? 5.18 -22.578 -30.828 1 97.25 406 ALA A CA 1
ATOM 3275 C C . ALA A 1 406 ? 4.582 -22.156 -29.5 1 97.25 406 ALA A C 1
ATOM 3277 O O . ALA A 1 406 ? 4.09 -22.984 -28.734 1 97.25 406 ALA A O 1
ATOM 3278 N N . SER A 1 407 ? 4.574 -20.875 -29.344 1 95.62 407 SER A N 1
ATOM 3279 C CA . SER A 1 407 ? 3.994 -20.344 -28.125 1 95.62 407 SER A CA 1
ATOM 3280 C C . SER A 1 407 ? 2.484 -20.562 -28.078 1 95.62 407 SER A C 1
ATOM 3282 O O . SER A 1 407 ? 1.922 -20.859 -27.016 1 95.62 407 SER A O 1
ATOM 3284 N N . VAL A 1 408 ? 1.856 -20.359 -29.141 1 97.12 408 VAL A N 1
ATOM 3285 C CA . VAL A 1 408 ? 0.419 -20.594 -29.219 1 97.12 408 VAL A CA 1
ATOM 3286 C C . VAL A 1 408 ? 0.112 -22.047 -28.844 1 97.12 408 VAL A C 1
ATOM 3288 O O . VAL A 1 408 ? -0.856 -22.312 -28.141 1 97.12 408 VAL A O 1
ATOM 3291 N N . MET A 1 409 ? 0.929 -22.922 -29.266 1 97.38 409 MET A N 1
ATOM 3292 C CA . MET A 1 409 ? 0.733 -24.328 -28.938 1 97.38 409 MET A CA 1
ATOM 3293 C C . MET A 1 409 ? 0.935 -24.578 -27.438 1 97.38 409 MET A C 1
ATOM 3295 O O . MET A 1 409 ? 0.162 -25.297 -26.812 1 97.38 409 MET A O 1
ATOM 3299 N N . VAL A 1 410 ? 1.951 -23.969 -26.906 1 97.69 410 VAL A N 1
ATOM 3300 C CA . VAL A 1 410 ? 2.219 -24.094 -25.484 1 97.69 410 VAL A CA 1
ATOM 3301 C C . VAL A 1 410 ? 1.009 -23.625 -24.688 1 97.69 410 VAL A C 1
ATOM 3303 O O . VAL A 1 410 ? 0.544 -24.312 -23.766 1 97.69 410 VAL A O 1
ATOM 3306 N N . PHE A 1 411 ? 0.43 -22.5 -25.078 1 97.31 411 PHE A N 1
ATOM 3307 C CA . PHE A 1 411 ? -0.69 -21.938 -24.344 1 97.31 411 PHE A CA 1
ATOM 3308 C C . PHE A 1 411 ? -1.969 -22.719 -24.609 1 97.31 411 PHE A C 1
ATOM 3310 O O . PHE A 1 411 ? -2.84 -22.797 -23.734 1 97.31 411 PHE A O 1
ATOM 3317 N N . THR A 1 412 ? -2.043 -23.328 -25.734 1 97.94 412 THR A N 1
ATOM 3318 C CA . THR A 1 412 ? -3.193 -24.172 -26.016 1 97.94 412 THR A CA 1
ATOM 3319 C C . THR A 1 412 ? -3.17 -25.422 -25.125 1 97.94 412 THR A C 1
ATOM 3321 O O . THR A 1 412 ? -4.18 -25.781 -24.516 1 97.94 412 THR A O 1
ATOM 3324 N N . VAL A 1 413 ? -2.014 -26.047 -25.047 1 97.56 413 VAL A N 1
ATOM 3325 C CA . VAL A 1 413 ? -1.869 -27.219 -24.188 1 97.56 413 VAL A CA 1
ATOM 3326 C C . VAL A 1 413 ? -2.143 -26.828 -22.734 1 97.56 413 VAL A C 1
ATOM 3328 O O . VAL A 1 413 ? -2.871 -27.531 -22.016 1 97.56 413 VAL A O 1
ATOM 3331 N N . SER A 1 414 ? -1.619 -25.734 -22.344 1 97.06 414 SER A N 1
ATOM 3332 C CA . SER A 1 414 ? -1.839 -25.219 -20.984 1 97.06 414 SER A CA 1
ATOM 3333 C C . SER A 1 414 ? -3.316 -24.938 -20.734 1 97.06 414 SER A C 1
ATOM 3335 O O . SER A 1 414 ? -3.836 -25.219 -19.656 1 97.06 414 SER A O 1
ATOM 3337 N N . ALA A 1 415 ? -3.982 -24.344 -21.734 1 97.12 415 ALA A N 1
ATOM 3338 C CA . ALA A 1 415 ? -5.402 -24.016 -21.625 1 97.12 415 ALA A CA 1
ATOM 3339 C C . ALA A 1 415 ? -6.238 -25.266 -21.406 1 97.12 415 ALA A C 1
ATOM 3341 O O . ALA A 1 415 ? -7.141 -25.281 -20.562 1 97.12 415 ALA A O 1
ATOM 3342 N N . VAL A 1 416 ? -5.883 -26.297 -22.078 1 97.38 416 VAL A N 1
ATOM 3343 C CA . VAL A 1 416 ? -6.605 -27.547 -21.953 1 97.38 416 VAL A CA 1
ATOM 3344 C C . VAL A 1 416 ? -6.391 -28.141 -20.562 1 97.38 416 VAL A C 1
ATOM 3346 O O . VAL A 1 416 ? -7.344 -28.562 -19.891 1 97.38 416 VAL A O 1
ATOM 3349 N N . LEU A 1 417 ? -5.219 -28.141 -20.141 1 97.12 417 LEU A N 1
ATOM 3350 C CA . LEU A 1 417 ? -4.902 -28.703 -18.828 1 97.12 417 LEU A CA 1
ATOM 3351 C C . LEU A 1 417 ? -5.57 -27.891 -17.719 1 97.12 417 LEU A C 1
ATOM 3353 O O . LEU A 1 417 ? -6.035 -28.453 -16.734 1 97.12 417 LEU A O 1
ATOM 3357 N N . HIS A 1 418 ? -5.648 -26.594 -17.906 1 95.31 418 HIS A N 1
ATOM 3358 C CA . HIS A 1 418 ? -6.312 -25.766 -16.922 1 95.31 418 HIS A CA 1
ATOM 3359 C C . HIS A 1 418 ? -7.812 -26.047 -16.875 1 95.31 418 HIS A C 1
ATOM 3361 O O . HIS A 1 418 ? -8.406 -26.078 -15.797 1 95.31 418 HIS A O 1
ATOM 3367 N N . GLU A 1 419 ? -8.359 -26.219 -17.984 1 96 419 GLU A N 1
ATOM 3368 C CA . GLU A 1 419 ? -9.789 -26.547 -18.016 1 96 419 GLU A CA 1
ATOM 3369 C C . GLU A 1 419 ? -10.055 -27.891 -17.359 1 96 419 GLU A C 1
ATOM 3371 O O . GLU A 1 419 ? -11.047 -28.047 -16.641 1 96 419 GLU A O 1
ATOM 3376 N N . LEU A 1 420 ? -9.164 -28.781 -17.594 1 96.56 420 LEU A N 1
ATOM 3377 C CA . LEU A 1 420 ? -9.312 -30.078 -16.953 1 96.56 420 LEU A CA 1
ATOM 3378 C C . LEU A 1 420 ? -9.141 -29.953 -15.438 1 96.56 420 LEU A C 1
ATOM 3380 O O . LEU A 1 420 ? -9.867 -30.578 -14.672 1 96.56 420 LEU A O 1
ATOM 3384 N N . ALA A 1 421 ? -8.273 -29.109 -15.031 1 95.5 421 ALA A N 1
ATOM 3385 C CA . ALA A 1 421 ? -7.945 -28.969 -13.609 1 95.5 421 ALA A CA 1
ATOM 3386 C C . ALA A 1 421 ? -9.07 -28.281 -12.852 1 95.5 421 ALA A C 1
ATOM 3388 O O . ALA A 1 421 ? -9.266 -28.516 -11.656 1 95.5 421 ALA A O 1
ATOM 3389 N N . VAL A 1 422 ? -9.781 -27.422 -13.547 1 93.81 422 VAL A N 1
ATOM 3390 C CA . VAL A 1 422 ? -10.812 -26.641 -12.859 1 93.81 422 VAL A CA 1
ATOM 3391 C C . VAL A 1 422 ? -12.188 -27.188 -13.234 1 93.81 422 VAL A C 1
ATOM 3393 O O . VAL A 1 422 ? -13.023 -27.438 -12.359 1 93.81 422 VAL A O 1
ATOM 3396 N N . GLY A 1 423 ? -12.453 -27.453 -14.453 1 94.56 423 GLY A N 1
ATOM 3397 C CA . GLY A 1 423 ? -13.758 -27.844 -14.961 1 94.56 423 GLY A CA 1
ATOM 3398 C C . GLY A 1 423 ? -14.18 -29.234 -14.508 1 94.56 423 GLY A C 1
ATOM 3399 O O . GLY A 1 423 ? -15.352 -29.469 -14.195 1 94.56 423 GLY A O 1
ATOM 3400 N N . ILE A 1 424 ? -13.273 -30.141 -14.438 1 95.75 424 ILE A N 1
ATOM 3401 C CA . ILE A 1 424 ? -13.602 -31.516 -14.125 1 95.75 424 ILE A CA 1
ATOM 3402 C C . ILE A 1 424 ? -13.992 -31.641 -12.648 1 95.75 424 ILE A C 1
ATOM 3404 O O . ILE A 1 424 ? -15.055 -32.156 -12.32 1 95.75 424 ILE A O 1
ATOM 3408 N N . PRO A 1 425 ? -13.219 -31.094 -11.75 1 93.75 425 PRO A N 1
ATOM 3409 C CA . PRO A 1 425 ? -13.578 -31.219 -10.336 1 93.75 425 PRO A CA 1
ATOM 3410 C C . PRO A 1 425 ? -14.852 -30.453 -9.984 1 93.75 425 PRO A C 1
ATOM 3412 O O . PRO A 1 425 ? -15.547 -30.797 -9.031 1 93.75 425 PRO A O 1
ATOM 3415 N N . THR A 1 426 ? -15.18 -29.422 -10.719 1 92 426 THR A N 1
ATOM 3416 C CA . THR A 1 426 ? -16.391 -28.641 -10.469 1 92 426 THR A CA 1
ATOM 3417 C C . THR A 1 426 ? -17.562 -29.203 -11.273 1 92 426 THR A C 1
ATOM 3419 O O . THR A 1 426 ? -18.672 -28.672 -11.203 1 92 426 THR A O 1
ATOM 3422 N N . HIS A 1 427 ? -17.328 -30.141 -12.07 1 92.56 427 HIS A N 1
ATOM 3423 C CA . HIS A 1 427 ? -18.328 -30.797 -12.906 1 92.56 427 HIS A CA 1
ATOM 3424 C C . HIS A 1 427 ? -18.922 -29.828 -13.922 1 92.56 427 HIS A C 1
ATOM 3426 O O . HIS A 1 427 ? -20.109 -29.922 -14.242 1 92.56 427 HIS A O 1
ATOM 3432 N N . ASN A 1 428 ? -18.188 -28.828 -14.258 1 92.88 428 ASN A N 1
ATOM 3433 C CA . ASN A 1 428 ? -18.609 -27.797 -15.211 1 92.88 428 ASN A CA 1
ATOM 3434 C C . ASN A 1 428 ? -17.5 -27.453 -16.188 1 92.88 428 ASN A C 1
ATOM 3436 O O . ASN A 1 428 ? -16.688 -26.562 -15.922 1 92.88 428 ASN A O 1
ATOM 3440 N N . ILE A 1 429 ? -17.531 -28.078 -17.312 1 93.94 429 ILE A N 1
ATOM 3441 C CA . ILE A 1 429 ? -16.562 -27.734 -18.344 1 93.94 429 ILE A CA 1
ATOM 3442 C C . ILE A 1 429 ? -17.125 -26.625 -19.219 1 93.94 429 ILE A C 1
ATOM 3444 O O . ILE A 1 429 ? -17.672 -26.875 -20.297 1 93.94 429 ILE A O 1
ATOM 3448 N N . ILE A 1 430 ? -17.016 -25.406 -18.812 1 93.44 430 ILE A N 1
ATOM 3449 C CA . ILE A 1 430 ? -17.656 -24.266 -19.469 1 93.44 430 ILE A CA 1
ATOM 3450 C C . ILE A 1 430 ? -16.641 -23.484 -20.297 1 93.44 430 ILE A C 1
ATOM 3452 O O . ILE A 1 430 ? -17 -22.531 -20.984 1 93.44 430 ILE A O 1
ATOM 3456 N N . GLY A 1 431 ? -15.359 -23.797 -20.25 1 94.31 431 GLY A N 1
ATOM 3457 C CA . GLY A 1 431 ? -14.359 -23.219 -21.141 1 94.31 431 GLY A CA 1
ATOM 3458 C C . GLY A 1 431 ? -13.773 -21.922 -20.609 1 94.31 431 GLY A C 1
ATOM 3459 O O . GLY A 1 431 ? -12.984 -21.266 -21.281 1 94.31 431 GLY A O 1
ATOM 3460 N N . VAL A 1 432 ? -14.094 -21.531 -19.391 1 91.81 432 VAL A N 1
ATOM 3461 C CA . VAL A 1 432 ? -13.625 -20.266 -18.828 1 91.81 432 VAL A CA 1
ATOM 3462 C C . VAL A 1 432 ? -12.133 -20.359 -18.516 1 91.81 432 VAL A C 1
ATOM 3464 O O . VAL A 1 432 ? -11.375 -19.438 -18.812 1 91.81 432 VAL A O 1
ATOM 3467 N N . ALA A 1 433 ? -11.742 -21.422 -17.922 1 93.5 433 ALA A N 1
ATOM 3468 C CA . ALA A 1 433 ? -10.32 -21.609 -17.641 1 93.5 433 ALA A CA 1
ATOM 3469 C C . ALA A 1 433 ? -9.508 -21.703 -18.922 1 93.5 433 ALA A C 1
ATOM 3471 O O . ALA A 1 433 ? -8.422 -21.125 -19.031 1 93.5 433 ALA A O 1
ATOM 3472 N N . PHE A 1 434 ? -10.039 -22.344 -19.891 1 95.44 434 PHE A N 1
ATOM 3473 C CA . PHE A 1 434 ? -9.43 -22.438 -21.219 1 95.44 434 PHE A CA 1
ATOM 3474 C C . PHE A 1 434 ? -9.297 -21.062 -21.844 1 95.44 434 PHE A C 1
ATOM 3476 O O . PHE A 1 434 ? -8.211 -20.672 -22.281 1 95.44 434 PHE A O 1
ATOM 3483 N N . GLY A 1 435 ? -10.398 -20.375 -21.891 1 93.5 435 GLY A N 1
ATOM 3484 C CA . GLY A 1 435 ? -10.383 -19.031 -22.453 1 93.5 435 GLY A CA 1
ATOM 3485 C C . GLY A 1 435 ? -9.453 -18.078 -21.703 1 93.5 435 GLY A C 1
ATOM 3486 O O . GLY A 1 435 ? -8.766 -17.281 -22.328 1 93.5 435 GLY A O 1
ATOM 3487 N N . GLY A 1 436 ? -9.43 -18.234 -20.375 1 90.38 436 GLY A N 1
ATOM 3488 C CA . GLY A 1 436 ? -8.523 -17.422 -19.578 1 90.38 436 GLY A CA 1
ATOM 3489 C C . GLY A 1 436 ? -7.066 -17.609 -19.922 1 90.38 436 GLY A C 1
ATOM 3490 O O . GLY A 1 436 ? -6.301 -16.656 -20 1 90.38 436 GLY A O 1
ATOM 3491 N N . MET A 1 437 ? -6.68 -18.812 -20.172 1 91.94 437 MET A N 1
ATOM 3492 C CA . MET A 1 437 ? -5.305 -19.125 -20.547 1 91.94 437 MET A CA 1
ATOM 3493 C C . MET A 1 437 ? -4.992 -18.625 -21.953 1 91.94 437 MET A C 1
ATOM 3495 O O . MET A 1 437 ? -3.93 -18.047 -22.188 1 91.94 437 MET A O 1
ATOM 3499 N N . MET A 1 438 ? -5.91 -18.797 -22.828 1 94.12 438 MET A N 1
ATOM 3500 C CA . MET A 1 438 ? -5.695 -18.375 -24.203 1 94.12 438 MET A CA 1
ATOM 3501 C C . MET A 1 438 ? -5.594 -16.859 -24.312 1 94.12 438 MET A C 1
ATOM 3503 O O . MET A 1 438 ? -4.84 -16.328 -25.125 1 94.12 438 MET A O 1
ATOM 3507 N N . PHE A 1 439 ? -6.312 -16.203 -23.516 1 91.88 439 PHE A N 1
ATOM 3508 C CA . PHE A 1 439 ? -6.352 -14.742 -23.531 1 91.88 439 PHE A CA 1
ATOM 3509 C C . PHE A 1 439 ? -5.055 -14.148 -22.984 1 91.88 439 PHE A C 1
ATOM 3511 O O . PHE A 1 439 ? -4.809 -12.953 -23.125 1 91.88 439 PHE A O 1
ATOM 3518 N N . GLN A 1 440 ? -4.238 -14.992 -22.422 1 91.19 440 GLN A N 1
ATOM 3519 C CA . GLN A 1 440 ? -2.936 -14.523 -21.969 1 91.19 440 GLN A CA 1
ATOM 3520 C C . GLN A 1 440 ? -2.059 -14.125 -23.156 1 91.19 440 GLN A C 1
ATOM 3522 O O . GLN A 1 440 ? -1.202 -13.242 -23.031 1 91.19 440 GLN A O 1
ATOM 3527 N N . LEU A 1 441 ? -2.291 -14.719 -24.297 1 93.06 441 LEU A N 1
ATOM 3528 C CA . LEU A 1 441 ? -1.46 -14.453 -25.469 1 93.06 441 LEU A CA 1
ATOM 3529 C C . LEU A 1 441 ? -1.606 -13.008 -25.922 1 93.06 441 LEU A C 1
ATOM 3531 O O . LEU A 1 441 ? -0.612 -12.297 -26.062 1 93.06 441 LEU A O 1
ATOM 3535 N N . PRO A 1 442 ? -2.857 -12.508 -26.109 1 91.38 442 PRO A N 1
ATOM 3536 C CA . PRO A 1 442 ? -2.992 -11.086 -26.438 1 91.38 442 PRO A CA 1
ATOM 3537 C C . PRO A 1 442 ? -2.461 -10.172 -25.328 1 91.38 442 PRO A C 1
ATOM 3539 O O . PRO A 1 442 ? -1.919 -9.102 -25.625 1 91.38 442 PRO A O 1
ATOM 3542 N N . LEU A 1 443 ? -2.596 -10.555 -24.125 1 90 443 LEU A N 1
ATOM 3543 C CA . LEU A 1 443 ? -2.1 -9.742 -23.031 1 90 443 LEU A CA 1
ATOM 3544 C C . LEU A 1 443 ? -0.575 -9.68 -23.047 1 90 443 LEU A C 1
ATOM 3546 O O . LEU A 1 443 ? 0.01 -8.641 -22.703 1 90 443 LEU A O 1
ATOM 3550 N N . ILE A 1 444 ? 0.05 -10.789 -23.391 1 91.69 444 ILE A N 1
ATOM 3551 C CA . ILE A 1 444 ? 1.502 -10.82 -23.516 1 91.69 444 ILE A CA 1
ATOM 3552 C C . ILE A 1 444 ? 1.935 -9.875 -24.641 1 91.69 444 ILE A C 1
ATOM 3554 O O . ILE A 1 444 ? 2.885 -9.102 -24.469 1 91.69 444 ILE A O 1
ATOM 3558 N N . ALA A 1 445 ? 1.198 -9.867 -25.703 1 90.62 445 ALA A N 1
ATOM 3559 C CA . ALA A 1 445 ? 1.519 -9.008 -26.844 1 90.62 445 ALA A CA 1
ATOM 3560 C C . ALA A 1 445 ? 1.394 -7.531 -26.469 1 90.62 445 ALA A C 1
ATOM 3562 O O . ALA A 1 445 ? 2.232 -6.715 -26.844 1 90.62 445 ALA A O 1
ATOM 3563 N N . VAL A 1 446 ? 0.447 -7.191 -25.672 1 89.56 446 VAL A N 1
ATOM 3564 C CA . VAL A 1 446 ? 0.173 -5.809 -25.297 1 89.56 446 VAL A CA 1
ATOM 3565 C C . VAL A 1 446 ? 1.227 -5.32 -24.312 1 89.56 446 VAL A C 1
ATOM 3567 O O . VAL A 1 446 ? 1.611 -4.152 -24.328 1 89.56 446 VAL A O 1
ATOM 3570 N N . THR A 1 447 ? 1.766 -6.199 -23.5 1 90.5 447 THR A N 1
ATOM 3571 C CA . THR A 1 447 ? 2.684 -5.789 -22.453 1 90.5 447 THR A CA 1
ATOM 3572 C C . THR A 1 447 ? 4.133 -5.949 -22.891 1 90.5 447 THR A C 1
ATOM 3574 O O . THR A 1 447 ? 5.055 -5.488 -22.219 1 90.5 447 THR A O 1
ATOM 3577 N N . LEU A 1 448 ? 4.402 -6.551 -24.031 1 88.56 448 LEU A N 1
ATOM 3578 C CA . LEU A 1 448 ? 5.758 -6.809 -24.516 1 88.56 448 LEU A CA 1
ATOM 3579 C C . LEU A 1 448 ? 6.512 -5.504 -24.734 1 88.56 448 LEU A C 1
ATOM 3581 O O . LEU A 1 448 ? 7.672 -5.375 -24.328 1 88.56 448 LEU A O 1
ATOM 3585 N N . PRO A 1 449 ? 5.848 -4.488 -25.328 1 88.94 449 PRO A N 1
ATOM 3586 C CA . PRO A 1 449 ? 6.57 -3.232 -25.531 1 88.94 449 PRO A CA 1
ATOM 3587 C C . PRO A 1 449 ? 6.953 -2.553 -24.219 1 88.94 449 PRO A C 1
ATOM 3589 O O . PRO A 1 449 ? 7.973 -1.863 -24.156 1 88.94 449 PRO A O 1
ATOM 3592 N N . LEU A 1 450 ? 6.188 -2.756 -23.25 1 86.94 450 LEU A N 1
ATOM 3593 C CA . LEU A 1 450 ? 6.469 -2.152 -21.953 1 86.94 450 LEU A CA 1
ATOM 3594 C C . LEU A 1 450 ? 7.707 -2.781 -21.328 1 86.94 450 LEU A C 1
ATOM 3596 O O . LEU A 1 450 ? 8.461 -2.105 -20.609 1 86.94 450 LEU A O 1
ATOM 3600 N N . GLU A 1 451 ? 7.844 -3.99 -21.547 1 83.62 451 GLU A N 1
ATOM 3601 C CA . GLU A 1 451 ? 9.023 -4.695 -21.062 1 83.62 451 GLU A CA 1
ATOM 3602 C C . GLU A 1 451 ? 10.297 -4.164 -21.719 1 83.62 451 GLU A C 1
ATOM 3604 O O . GLU A 1 451 ? 11.352 -4.113 -21.078 1 83.62 451 GLU A O 1
ATOM 3609 N N . LYS A 1 452 ? 10.195 -3.688 -22.891 1 84.88 452 LYS A N 1
ATOM 3610 C CA . LYS A 1 452 ? 11.352 -3.221 -23.641 1 84.88 452 LYS A CA 1
ATOM 3611 C C . LYS A 1 452 ? 11.672 -1.766 -23.312 1 84.88 452 LYS A C 1
ATOM 3613 O O . LYS A 1 452 ? 12.797 -1.304 -23.547 1 84.88 452 LYS A O 1
ATOM 3618 N N . MET A 1 453 ? 10.664 -1.104 -22.797 1 82.69 453 MET A N 1
ATOM 3619 C CA . MET A 1 453 ? 10.875 0.288 -22.406 1 82.69 453 MET A CA 1
ATOM 3620 C C . MET A 1 453 ? 11.805 0.381 -21.203 1 82.69 453 MET A C 1
ATOM 3622 O O . MET A 1 453 ? 11.578 -0.291 -20.188 1 82.69 453 MET A O 1
ATOM 3626 N N . ASN A 1 454 ? 12.992 0.797 -21.234 1 78.31 454 ASN A N 1
ATOM 3627 C CA . ASN A 1 454 ? 13.961 0.872 -20.141 1 78.31 454 ASN A CA 1
ATOM 3628 C C . ASN A 1 454 ? 13.656 2.037 -19.203 1 78.31 454 ASN A C 1
ATOM 3630 O O . ASN A 1 454 ? 14.477 2.387 -18.359 1 78.31 454 ASN A O 1
ATOM 3634 N N . SER A 1 455 ? 12.461 2.508 -19.281 1 82.5 455 SER A N 1
ATOM 3635 C CA . SER A 1 455 ? 12.109 3.607 -18.391 1 82.5 455 SER A CA 1
ATOM 3636 C C . SER A 1 455 ? 11.43 3.094 -17.125 1 82.5 455 SER A C 1
ATOM 3638 O O . SER A 1 455 ? 10.812 2.027 -17.141 1 82.5 455 SER A O 1
ATOM 3640 N N . GLN A 1 456 ? 11.633 3.781 -16.078 1 82.31 456 GLN A N 1
ATOM 3641 C CA . GLN A 1 456 ? 11.008 3.424 -14.805 1 82.31 456 GLN A CA 1
ATOM 3642 C C . GLN A 1 456 ? 9.492 3.408 -14.922 1 82.31 456 GLN A C 1
ATOM 3644 O O . GLN A 1 456 ? 8.828 2.531 -14.359 1 82.31 456 GLN A O 1
ATOM 3649 N N . THR A 1 457 ? 9.008 4.293 -15.664 1 84.31 457 THR A N 1
ATOM 3650 C CA . THR A 1 457 ? 7.566 4.379 -15.844 1 84.31 457 THR A CA 1
ATOM 3651 C C . THR A 1 457 ? 7.047 3.18 -16.641 1 84.31 457 THR A C 1
ATOM 3653 O O . THR A 1 457 ? 5.977 2.652 -16.328 1 84.31 457 THR A O 1
ATOM 3656 N N . GLY A 1 458 ? 7.859 2.812 -17.578 1 84.75 458 GLY A N 1
ATOM 3657 C CA . GLY A 1 458 ? 7.469 1.641 -18.344 1 84.75 458 GLY A CA 1
ATOM 3658 C C . GLY A 1 458 ? 7.41 0.373 -17.516 1 84.75 458 GLY A C 1
ATOM 3659 O O . GLY A 1 458 ? 6.465 -0.411 -17.625 1 84.75 458 GLY A O 1
ATOM 3660 N N . LYS A 1 459 ? 8.312 0.213 -16.672 1 86.94 459 LYS A N 1
ATOM 3661 C CA . LYS A 1 459 ? 8.352 -0.962 -15.805 1 86.94 459 LYS A CA 1
ATOM 3662 C C . LYS A 1 459 ? 7.199 -0.95 -14.805 1 86.94 459 LYS A C 1
ATOM 3664 O O . LYS A 1 459 ? 6.598 -1.991 -14.531 1 86.94 459 LYS A O 1
ATOM 3669 N N . ILE A 1 460 ? 6.879 0.21 -14.336 1 88.81 460 ILE A N 1
ATOM 3670 C CA . ILE A 1 460 ? 5.793 0.344 -13.375 1 88.81 460 ILE A CA 1
ATOM 3671 C C . ILE A 1 460 ? 4.461 0.045 -14.055 1 88.81 460 ILE A C 1
ATOM 3673 O O . ILE A 1 460 ? 3.629 -0.688 -13.508 1 88.81 460 ILE A O 1
ATOM 3677 N N . LEU A 1 461 ? 4.344 0.557 -15.25 1 90.25 461 LEU A N 1
ATOM 3678 C CA . LEU A 1 461 ? 3.094 0.355 -15.969 1 90.25 461 LEU A CA 1
ATOM 3679 C C . LEU A 1 461 ? 2.928 -1.106 -16.375 1 90.25 461 LEU A C 1
ATOM 3681 O O . LEU A 1 461 ? 1.834 -1.665 -16.266 1 90.25 461 LEU A O 1
ATOM 3685 N N . GLY A 1 462 ? 4.012 -1.659 -16.828 1 90.19 462 GLY A N 1
ATOM 3686 C CA . GLY A 1 462 ? 3.959 -3.07 -17.188 1 90.19 462 GLY A CA 1
ATOM 3687 C C . GLY A 1 462 ? 3.633 -3.967 -16 1 90.19 462 GLY A C 1
ATOM 3688 O O . GLY A 1 462 ? 2.811 -4.879 -16.109 1 90.19 462 GLY A O 1
ATOM 3689 N N . ASN A 1 463 ? 4.215 -3.656 -14.914 1 92.19 463 ASN A N 1
ATOM 3690 C CA . ASN A 1 463 ? 3.947 -4.43 -13.703 1 92.19 463 ASN A CA 1
ATOM 3691 C C . ASN A 1 463 ? 2.525 -4.203 -13.203 1 92.19 463 ASN A C 1
ATOM 3693 O O . ASN A 1 463 ? 1.87 -5.141 -12.734 1 92.19 463 ASN A O 1
ATOM 3697 N N . ALA A 1 464 ? 2.055 -3.021 -13.305 1 90.69 464 ALA A N 1
ATOM 3698 C CA . ALA A 1 464 ? 0.693 -2.705 -12.883 1 90.69 464 ALA A CA 1
ATOM 3699 C C . ALA A 1 464 ? -0.331 -3.438 -13.742 1 90.69 464 ALA A C 1
ATOM 3701 O O . ALA A 1 464 ? -1.322 -3.963 -13.234 1 90.69 464 ALA A O 1
ATOM 3702 N N . LEU A 1 465 ? -0.073 -3.445 -14.961 1 88.38 465 LEU A N 1
ATOM 3703 C CA . LEU A 1 465 ? -0.988 -4.129 -15.875 1 88.38 465 LEU A CA 1
ATOM 3704 C C . LEU A 1 465 ? -1.019 -5.625 -15.586 1 88.38 465 LEU A C 1
ATOM 3706 O O . LEU A 1 465 ? -2.078 -6.254 -15.648 1 88.38 465 LEU A O 1
ATOM 3710 N N . PHE A 1 466 ? 0.072 -6.152 -15.336 1 89.5 466 PHE A N 1
ATOM 3711 C CA . PHE A 1 466 ? 0.149 -7.551 -14.945 1 89.5 466 PHE A CA 1
ATOM 3712 C C . PHE A 1 466 ? -0.692 -7.812 -13.703 1 89.5 466 PHE A C 1
ATOM 3714 O O . PHE A 1 466 ? -1.515 -8.727 -13.68 1 89.5 466 PHE A O 1
ATOM 3721 N N . TRP A 1 467 ? -0.526 -6.977 -12.688 1 90 467 TRP A N 1
ATOM 3722 C CA . TRP A 1 467 ? -1.251 -7.184 -11.438 1 90 467 TRP A CA 1
ATOM 3723 C C . TRP A 1 467 ? -2.748 -6.965 -11.633 1 90 467 TRP A C 1
ATOM 3725 O O . TRP A 1 467 ? -3.566 -7.703 -11.086 1 90 467 TRP A O 1
ATOM 3735 N N . LEU A 1 468 ? -3.119 -6.012 -12.375 1 88.06 468 LEU A N 1
ATOM 3736 C CA . LEU A 1 468 ? -4.527 -5.711 -12.617 1 88.06 468 LEU A CA 1
ATOM 3737 C C . LEU A 1 468 ? -5.211 -6.855 -13.359 1 88.06 468 LEU A C 1
ATOM 3739 O O . LEU A 1 468 ? -6.324 -7.246 -13.008 1 88.06 468 LEU A O 1
ATOM 3743 N N . SER A 1 469 ? -4.523 -7.34 -14.32 1 83.38 469 SER A N 1
ATOM 3744 C CA . SER A 1 469 ? -5.098 -8.445 -15.078 1 83.38 469 SER A CA 1
ATOM 3745 C C . SER A 1 469 ? -5.176 -9.711 -14.227 1 83.38 469 SER A C 1
ATOM 3747 O O . SER A 1 469 ? -6.152 -10.461 -14.312 1 83.38 469 SER A O 1
ATOM 3749 N N . PHE A 1 470 ? -4.203 -9.883 -13.516 1 78.94 470 PHE A N 1
ATOM 3750 C CA . PHE A 1 470 ? -4.105 -11.086 -12.695 1 78.94 470 PHE A CA 1
ATOM 3751 C C . PHE A 1 470 ? -5.082 -11.023 -11.523 1 78.94 470 PHE A C 1
ATOM 3753 O O . PHE A 1 470 ? -5.828 -11.977 -11.281 1 78.94 470 PHE A O 1
ATOM 3760 N N . CYS A 1 471 ? -5.113 -9.867 -10.75 1 71.25 471 CYS A N 1
ATOM 3761 C CA . CYS A 1 471 ? -5.797 -9.781 -9.461 1 71.25 471 CYS A CA 1
ATOM 3762 C C . CYS A 1 471 ? -7.246 -9.344 -9.641 1 71.25 471 CYS A C 1
ATOM 3764 O O . CYS A 1 471 ? -8.133 -9.797 -8.914 1 71.25 471 CYS A O 1
ATOM 3766 N N . LEU A 1 472 ? -7.48 -8.484 -10.562 1 67.69 472 LEU A N 1
ATOM 3767 C CA . LEU A 1 472 ? -8.797 -7.855 -10.539 1 67.69 472 LEU A CA 1
ATOM 3768 C C . LEU A 1 472 ? -9.734 -8.531 -11.539 1 67.69 472 LEU A C 1
ATOM 3770 O O . LEU A 1 472 ? -10.914 -8.727 -11.25 1 67.69 472 LEU A O 1
ATOM 3774 N N . VAL A 1 473 ? -9.109 -9.039 -12.625 1 68.12 473 VAL A N 1
ATOM 3775 C CA . VAL A 1 473 ? -10.055 -9.43 -13.664 1 68.12 473 VAL A CA 1
ATOM 3776 C C . VAL A 1 473 ? -9.953 -10.93 -13.922 1 68.12 473 VAL A C 1
ATOM 3778 O O . VAL A 1 473 ? -10.977 -11.617 -14.031 1 68.12 473 VAL A O 1
ATOM 3781 N N . GLY A 1 474 ? -8.883 -11.484 -13.664 1 77 474 GLY A N 1
ATOM 3782 C CA . GLY A 1 474 ? -8.727 -12.844 -14.156 1 77 474 GLY A CA 1
ATOM 3783 C C . GLY A 1 474 ? -9.203 -13.898 -13.172 1 77 474 GLY A C 1
ATOM 3784 O O . GLY A 1 474 ? -10.289 -14.461 -13.344 1 77 474 GLY A O 1
ATOM 3785 N N . GLN A 1 475 ? -8.617 -13.93 -12.016 1 78.19 475 GLN A N 1
ATOM 3786 C CA . GLN A 1 475 ? -8.859 -15.039 -11.102 1 78.19 475 GLN A CA 1
ATOM 3787 C C . GLN A 1 475 ? -10.211 -14.898 -10.398 1 78.19 475 GLN A C 1
ATOM 3789 O O . GLN A 1 475 ? -11.008 -15.836 -10.383 1 78.19 475 GLN A O 1
ATOM 3794 N N . PRO A 1 476 ? -10.586 -13.703 -9.984 1 78.56 476 PRO A N 1
ATOM 3795 C CA . PRO A 1 476 ? -11.867 -13.594 -9.289 1 78.56 476 PRO A CA 1
ATOM 3796 C C . PRO A 1 476 ? -13.062 -13.812 -10.219 1 78.56 476 PRO A C 1
ATOM 3798 O O . PRO A 1 476 ? -14.047 -14.438 -9.82 1 78.56 476 PRO A O 1
ATOM 3801 N N . LEU A 1 477 ? -12.93 -13.398 -11.422 1 80.94 477 LEU A N 1
ATOM 3802 C CA . LEU A 1 477 ? -14.016 -13.586 -12.375 1 80.94 477 LEU A CA 1
ATOM 3803 C C . LEU A 1 477 ? -14.18 -15.062 -12.734 1 80.94 477 LEU A C 1
ATOM 3805 O O . LEU A 1 477 ? -15.297 -15.562 -12.828 1 80.94 477 LEU A O 1
ATOM 3809 N N . ALA A 1 478 ? -13.086 -15.719 -12.898 1 84.38 478 ALA A N 1
ATOM 3810 C CA . ALA A 1 478 ? -13.133 -17.156 -13.195 1 84.38 478 ALA A CA 1
ATOM 3811 C C . ALA A 1 478 ? -13.734 -17.938 -12.031 1 84.38 478 ALA A C 1
ATOM 3813 O O . ALA A 1 478 ? -14.562 -18.828 -12.234 1 84.38 478 ALA A O 1
ATOM 3814 N N . ALA A 1 479 ? -13.336 -17.531 -10.859 1 81.69 479 ALA A N 1
ATOM 3815 C CA . ALA A 1 479 ? -13.867 -18.188 -9.672 1 81.69 479 ALA A CA 1
ATOM 3816 C C . ALA A 1 479 ? -15.367 -17.953 -9.539 1 81.69 479 ALA A C 1
ATOM 3818 O O . ALA A 1 479 ? -16.125 -18.875 -9.211 1 81.69 479 ALA A O 1
ATOM 3819 N N . LEU A 1 480 ? -15.758 -16.781 -9.828 1 83.31 480 LEU A N 1
ATOM 3820 C CA . LEU A 1 480 ? -17.172 -16.438 -9.75 1 83.31 480 LEU A CA 1
ATOM 3821 C C . LEU A 1 480 ? -17.984 -17.234 -10.766 1 83.31 480 LEU A C 1
ATOM 3823 O O . LEU A 1 480 ? -19.047 -17.766 -10.438 1 83.31 480 LEU A O 1
ATOM 3827 N N . LEU A 1 481 ? -17.484 -17.391 -11.961 1 85.12 481 LEU A N 1
ATOM 3828 C CA . LEU A 1 481 ? -18.219 -18.062 -13.031 1 85.12 481 LEU A CA 1
ATOM 3829 C C . LEU A 1 481 ? -18.328 -19.562 -12.75 1 85.12 481 LEU A C 1
ATOM 3831 O O . LEU A 1 481 ? -19.391 -20.156 -12.961 1 85.12 481 LEU A O 1
ATOM 3835 N N . TYR A 1 482 ? -17.312 -20.141 -12.281 1 87.94 482 TYR A N 1
ATOM 3836 C CA . TYR A 1 482 ? -17.375 -21.562 -11.961 1 87.94 482 TYR A CA 1
ATOM 3837 C C . TYR A 1 482 ? -18.234 -21.812 -10.727 1 87.94 482 TYR A C 1
ATOM 3839 O O . TYR A 1 482 ? -18.922 -22.828 -10.633 1 87.94 482 TYR A O 1
ATOM 3847 N N . PHE A 1 483 ? -18.156 -20.875 -9.844 1 85 483 PHE A N 1
ATOM 3848 C CA . PHE A 1 483 ? -19.016 -20.984 -8.672 1 85 483 PHE A CA 1
ATOM 3849 C C . PHE A 1 483 ? -20.484 -20.875 -9.062 1 85 483 PHE A C 1
ATOM 3851 O O . PHE A 1 483 ? -21.328 -21.609 -8.555 1 85 483 PHE A O 1
ATOM 3858 N N . PHE A 1 484 ? -20.75 -19.969 -9.891 1 84.06 484 PHE A N 1
ATOM 3859 C CA . PHE A 1 484 ? -22.109 -19.797 -10.398 1 84.06 484 PHE A CA 1
ATOM 3860 C C . PHE A 1 484 ? -22.594 -21.078 -11.078 1 84.06 484 PHE A C 1
ATOM 3862 O O . PHE A 1 484 ? -23.719 -21.516 -10.836 1 84.06 484 PHE A O 1
ATOM 3869 N N . ALA A 1 485 ? -21.766 -21.609 -11.883 1 86.31 485 ALA A N 1
ATOM 3870 C CA . ALA A 1 485 ? -22.125 -22.828 -12.602 1 86.31 485 ALA A CA 1
ATOM 3871 C C . ALA A 1 485 ? -22.359 -23.984 -11.633 1 86.31 485 ALA A C 1
ATOM 3873 O O . ALA A 1 485 ? -23.281 -24.781 -11.812 1 86.31 485 ALA A O 1
ATOM 3874 N N . TRP A 1 486 ? -21.547 -24 -10.656 1 85.62 486 TRP A N 1
ATOM 3875 C CA . TRP A 1 486 ? -21.672 -25.062 -9.656 1 85.62 486 TRP A CA 1
ATOM 3876 C C . TRP A 1 486 ? -22.969 -24.906 -8.875 1 85.62 486 TRP A C 1
ATOM 3878 O O . TRP A 1 486 ? -23.688 -25.891 -8.641 1 85.62 486 TRP A O 1
ATOM 3888 N N . GLN A 1 487 ? -23.312 -23.719 -8.484 1 81.75 487 GLN A N 1
ATOM 3889 C CA . GLN A 1 487 ? -24.531 -23.453 -7.719 1 81.75 487 GLN A CA 1
ATOM 3890 C C . GLN A 1 487 ? -25.781 -23.672 -8.57 1 81.75 487 GLN A C 1
ATOM 3892 O O . GLN A 1 487 ? -26.812 -24.109 -8.062 1 81.75 487 GLN A O 1
ATOM 3897 N N . ALA A 1 488 ? -25.641 -23.359 -9.773 1 80.19 488 ALA A N 1
ATOM 3898 C CA . ALA A 1 488 ? -26.766 -23.594 -10.688 1 80.19 488 ALA A CA 1
ATOM 3899 C C . ALA A 1 488 ? -27.062 -25.078 -10.82 1 80.19 488 AL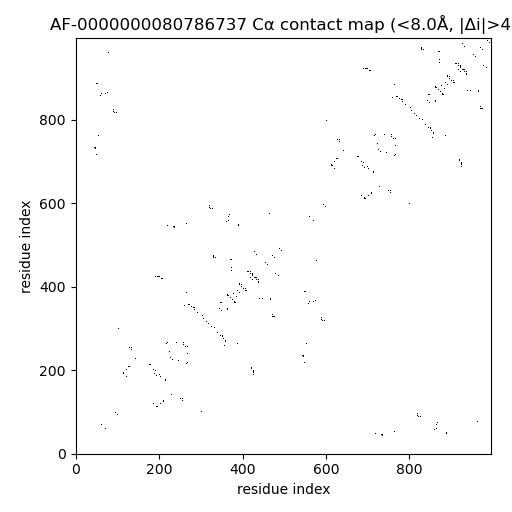A A C 1
ATOM 3901 O O . ALA A 1 488 ? -28.219 -25.484 -10.938 1 80.19 488 ALA A O 1
ATOM 3902 N N . LYS A 1 489 ? -26.031 -25.891 -10.734 1 81.94 489 LYS A N 1
ATOM 3903 C CA . LYS A 1 489 ? -26.203 -27.344 -10.922 1 81.94 489 LYS A CA 1
ATOM 3904 C C . LYS A 1 489 ? -26.516 -28.031 -9.602 1 81.94 489 LYS A C 1
ATOM 3906 O O . LYS A 1 489 ? -27.359 -28.938 -9.547 1 81.94 489 LYS A O 1
ATOM 3911 N N . TYR A 1 490 ? -25.844 -27.562 -8.453 1 75.88 490 TYR A N 1
ATOM 3912 C CA . TYR A 1 490 ? -25.938 -28.328 -7.215 1 75.88 490 TYR A CA 1
ATOM 3913 C C . TYR A 1 490 ? -26.516 -27.469 -6.09 1 75.88 490 TYR A C 1
ATOM 3915 O O . TYR A 1 490 ? -26.844 -27.984 -5.02 1 75.88 490 TYR A O 1
ATOM 3923 N N . GLY A 1 491 ? -26.516 -26.188 -6.277 1 67.31 491 GLY A N 1
ATOM 3924 C CA . GLY A 1 491 ? -26.891 -25.312 -5.176 1 67.31 491 GLY A CA 1
ATOM 3925 C C . GLY A 1 491 ? -28.359 -24.969 -5.164 1 67.31 491 GLY A C 1
ATOM 3926 O O . GLY A 1 491 ? -29.172 -25.672 -5.777 1 67.31 491 GLY A O 1
ATOM 3927 N N . SER A 1 492 ? -28.625 -23.891 -4.289 1 55.81 492 SER A N 1
ATOM 3928 C CA . SER A 1 492 ? -29.969 -23.438 -3.969 1 55.81 492 SER A CA 1
ATOM 3929 C C . SER A 1 492 ? -30.688 -22.953 -5.215 1 55.81 492 SER A C 1
ATOM 3931 O O . SER A 1 492 ? -31.922 -23.047 -5.309 1 55.81 492 SER A O 1
ATOM 3933 N N . ILE A 1 493 ? -29.922 -22.484 -6.137 1 49.09 493 ILE A N 1
ATOM 3934 C CA . ILE A 1 493 ? -30.609 -21.984 -7.328 1 49.09 493 ILE A CA 1
ATOM 3935 C C . ILE A 1 493 ? -31.281 -23.141 -8.055 1 49.09 493 ILE A C 1
ATOM 3937 O O . ILE A 1 493 ? -32.375 -22.984 -8.617 1 49.09 493 ILE A O 1
ATOM 3941 N N . SER A 1 494 ? -30.594 -24.297 -8.102 1 45.56 494 SER A N 1
ATOM 3942 C CA . SER A 1 494 ? -31.25 -25.453 -8.688 1 45.56 494 SER A CA 1
ATOM 3943 C C . SER A 1 494 ? -32.5 -25.844 -7.906 1 45.56 494 SER A C 1
ATOM 3945 O O . SER A 1 494 ? -33.469 -26.312 -8.492 1 45.56 494 SER A O 1
ATOM 3947 N N . ARG A 1 495 ? -32.438 -25.625 -6.672 1 49.06 495 ARG A N 1
ATOM 3948 C CA . ARG A 1 495 ? -33.625 -25.969 -5.895 1 49.06 495 ARG A CA 1
ATOM 3949 C C . ARG A 1 495 ? -34.75 -24.969 -6.133 1 49.06 495 ARG A C 1
ATOM 3951 O O . ARG A 1 495 ? -35.938 -25.344 -6.09 1 49.06 495 ARG A O 1
ATOM 3958 N N . ALA A 1 496 ? -34.562 -23.719 -6.348 1 42.12 496 ALA A N 1
ATOM 3959 C CA . ALA A 1 496 ? -35.594 -22.734 -6.602 1 42.12 496 ALA A CA 1
ATOM 3960 C C . ALA A 1 496 ? -36.219 -22.922 -7.988 1 42.12 496 ALA A C 1
ATOM 3962 O O . ALA A 1 496 ? -37.344 -22.531 -8.234 1 42.12 496 ALA A O 1
ATOM 3963 N N . ALA A 1 497 ? -35.438 -23.438 -8.859 1 38.28 497 ALA A N 1
ATOM 3964 C CA . ALA A 1 497 ? -35.969 -23.703 -10.195 1 38.28 497 ALA A CA 1
ATOM 3965 C C . ALA A 1 497 ? -36.688 -25.047 -10.234 1 38.28 497 ALA A C 1
ATOM 3967 O O . ALA A 1 497 ? -37.438 -25.328 -11.188 1 38.28 497 ALA A O 1
ATOM 3968 N N . LYS A 1 498 ? -36.562 -25.844 -9.414 1 31.73 498 LYS A N 1
ATOM 3969 C CA . LYS A 1 498 ? -37.438 -27.016 -9.367 1 31.73 498 LYS A CA 1
ATOM 3970 C C . LYS A 1 498 ? -38.656 -26.734 -8.531 1 31.73 498 LYS A C 1
ATOM 3972 O O . LYS A 1 498 ? -38.562 -26.172 -7.438 1 31.73 498 LYS A O 1
ATOM 3977 N N . MET B 1 1 ? -7.723 50.25 -37.281 1 19.84 1 MET B N 1
ATOM 3978 C CA . MET B 1 1 ? -7.027 50.344 -38.562 1 19.84 1 MET B CA 1
ATOM 3979 C C . MET B 1 1 ? -5.527 50.531 -38.375 1 19.84 1 MET B C 1
ATOM 3981 O O . MET B 1 1 ? -4.797 50.844 -39.312 1 19.84 1 MET B O 1
ATOM 3985 N N . ALA B 1 2 ? -5.16 50.656 -37.062 1 20.25 2 ALA B N 1
ATOM 3986 C CA . ALA B 1 2 ? -4.051 51.406 -36.469 1 20.25 2 ALA B CA 1
ATOM 3987 C C . ALA B 1 2 ? -2.709 50.812 -36.906 1 20.25 2 ALA B C 1
ATOM 3989 O O . ALA B 1 2 ? -2.594 49.594 -37.094 1 20.25 2 ALA B O 1
ATOM 3990 N N . GLY B 1 3 ? -1.713 51.625 -37.125 1 18.67 3 GLY B N 1
ATOM 3991 C CA . GLY B 1 3 ? -0.481 51.812 -37.875 1 18.67 3 GLY B CA 1
ATOM 3992 C C . GLY B 1 3 ? 0.612 50.844 -37.469 1 18.67 3 GLY B C 1
ATOM 3993 O O . GLY B 1 3 ? 0.625 50.344 -36.344 1 18.67 3 GLY B O 1
ATOM 3994 N N . LEU B 1 4 ? 1.437 50.219 -38.344 1 19.59 4 LEU B N 1
ATOM 3995 C CA . LEU B 1 4 ? 2.221 49.125 -38.906 1 19.59 4 LEU B CA 1
ATOM 3996 C C . LEU B 1 4 ? 3.611 49.094 -38.281 1 19.59 4 LEU B C 1
ATOM 3998 O O . LEU B 1 4 ? 4.336 48.094 -38.438 1 19.59 4 LEU B O 1
ATOM 4002 N N . SER B 1 5 ? 4.043 50.281 -37.75 1 17.27 5 SER B N 1
ATOM 4003 C CA . SER B 1 5 ? 5.344 50.625 -38.312 1 17.27 5 SER B CA 1
ATOM 4004 C C . SER B 1 5 ? 6.449 49.75 -37.719 1 17.27 5 SER B C 1
ATOM 4006 O O . SER B 1 5 ? 7.242 49.156 -38.438 1 17.27 5 SER B O 1
ATOM 4008 N N . ALA B 1 6 ? 7.137 50.188 -36.688 1 18.78 6 ALA B N 1
ATOM 4009 C CA . ALA B 1 6 ? 8.516 50.688 -36.656 1 18.78 6 ALA B CA 1
ATOM 4010 C C . ALA B 1 6 ? 9.477 49.594 -36.156 1 18.78 6 ALA B C 1
ATOM 4012 O O . ALA B 1 6 ? 9.945 49.656 -35.031 1 18.78 6 ALA B O 1
ATOM 4013 N N . LEU B 1 7 ? 9.109 48.25 -36.188 1 19.78 7 LEU B N 1
ATOM 4014 C CA . LEU B 1 7 ? 9.648 47.344 -35.188 1 19.78 7 LEU B CA 1
ATOM 4015 C C . LEU B 1 7 ? 11.109 47 -35.5 1 19.78 7 LEU B C 1
ATOM 4017 O O . LEU B 1 7 ? 11.398 46.312 -36.469 1 19.78 7 LEU B O 1
ATOM 4021 N N . SER B 1 8 ? 12.016 48.062 -35.25 1 19.5 8 SER B N 1
ATOM 4022 C CA . SER B 1 8 ? 13.398 48.156 -35.688 1 19.5 8 SER B CA 1
ATOM 4023 C C . SER B 1 8 ? 14.227 46.969 -35.219 1 19.5 8 SER B C 1
ATOM 4025 O O . SER B 1 8 ? 13.984 46.438 -34.125 1 19.5 8 SER B O 1
ATOM 4027 N N . THR B 1 9 ? 15.047 46.344 -36.062 1 21.34 9 THR B N 1
ATOM 4028 C CA . THR B 1 9 ? 15.742 45.094 -36.406 1 21.34 9 THR B CA 1
ATOM 4029 C C . THR B 1 9 ? 17.062 45 -35.656 1 21.34 9 THR B C 1
ATOM 4031 O O . THR B 1 9 ? 18 45.75 -35.906 1 21.34 9 THR B O 1
ATOM 4034 N N . PRO B 1 10 ? 17 44.969 -34.25 1 19.72 10 PRO B N 1
ATOM 4035 C CA . PRO B 1 10 ? 18.234 45.25 -33.531 1 19.72 10 PRO B CA 1
ATOM 4036 C C . PRO B 1 10 ? 19.406 44.406 -34 1 19.72 10 PRO B C 1
ATOM 4038 O O . PRO B 1 10 ? 19.203 43.312 -34.531 1 19.72 10 PRO B O 1
ATOM 4041 N N . SER B 1 11 ? 20.531 45.031 -34.188 1 18.27 11 SER B N 1
ATOM 4042 C CA . SER B 1 11 ? 21.859 44.812 -34.781 1 18.27 11 SER B CA 1
ATOM 4043 C C . SER B 1 11 ? 22.578 43.656 -34.125 1 18.27 11 SER B C 1
ATOM 4045 O O . SER B 1 11 ? 22.375 43.375 -32.938 1 18.27 11 SER B O 1
ATOM 4047 N N . ALA B 1 12 ? 23.328 42.875 -34.969 1 21.16 12 ALA B N 1
ATOM 4048 C CA . ALA B 1 12 ? 23.984 41.562 -35.156 1 21.16 12 ALA B CA 1
ATOM 4049 C C . ALA B 1 12 ? 25.281 41.5 -34.375 1 21.16 12 ALA B C 1
ATOM 4051 O O . ALA B 1 12 ? 26.312 42.031 -34.781 1 21.16 12 ALA B O 1
ATOM 4052 N N . LEU B 1 13 ? 25.312 42.094 -33.062 1 19.34 13 LEU B N 1
ATOM 4053 C CA . LEU B 1 13 ? 26.672 42.25 -32.531 1 19.34 13 LEU B CA 1
ATOM 4054 C C . LEU B 1 13 ? 27.438 40.938 -32.625 1 19.34 13 LEU B C 1
ATOM 4056 O O . LEU B 1 13 ? 26.891 39.844 -32.406 1 19.34 13 LEU B O 1
ATOM 4060 N N . SER B 1 14 ? 28.625 40.969 -33.312 1 20.88 14 SER B N 1
ATOM 4061 C CA . SER B 1 14 ? 29.625 40.062 -33.906 1 20.88 14 SER B CA 1
ATOM 4062 C C . SER B 1 14 ? 30.391 39.312 -32.844 1 20.88 14 SER B C 1
ATOM 4064 O O . SER B 1 14 ? 31.219 39.906 -32.125 1 20.88 14 SER B O 1
ATOM 4066 N N . CYS B 1 15 ? 29.688 38.75 -31.859 1 20.34 15 CYS B N 1
ATOM 4067 C CA . CYS B 1 15 ? 30.422 38.219 -30.734 1 20.34 15 CYS B CA 1
ATOM 4068 C C . CYS B 1 15 ? 31.516 37.25 -31.203 1 20.34 15 CYS B C 1
ATOM 4070 O O . CYS B 1 15 ? 31.25 36.344 -31.969 1 20.34 15 CYS B O 1
ATOM 4072 N N . THR B 1 16 ? 32.75 37.75 -31.234 1 21.23 16 THR B N 1
ATOM 4073 C CA . THR B 1 16 ? 34.031 37.188 -31.578 1 21.23 16 THR B CA 1
ATOM 4074 C C . THR B 1 16 ? 34.219 35.812 -30.938 1 21.23 16 THR B C 1
ATOM 4076 O O . THR B 1 16 ? 33.938 35.656 -29.75 1 21.23 16 THR B O 1
ATOM 4079 N N . SER B 1 17 ? 34.344 34.75 -31.719 1 21.64 17 SER B N 1
ATOM 4080 C CA . SER B 1 17 ? 34.312 33.312 -31.672 1 21.64 17 SER B CA 1
ATOM 4081 C C . SER B 1 17 ? 35.562 32.75 -30.969 1 21.64 17 SER B C 1
ATOM 4083 O O . SER B 1 17 ? 35.844 31.547 -31.016 1 21.64 17 SER B O 1
ATOM 4085 N N . SER B 1 18 ? 35.938 33.406 -29.797 1 21.39 18 SER B N 1
ATOM 4086 C CA . SER B 1 18 ? 37.219 32.969 -29.297 1 21.39 18 SER B CA 1
ATOM 4087 C C . SER B 1 18 ? 37.312 31.438 -29.281 1 21.39 18 SER B C 1
ATOM 4089 O O . SER B 1 18 ? 36.344 30.766 -28.984 1 21.39 18 SER B O 1
ATOM 4091 N N . THR B 1 19 ? 38.344 30.875 -30 1 22.31 19 THR B N 1
ATOM 4092 C CA . THR B 1 19 ? 38.781 29.562 -30.453 1 22.31 19 THR B CA 1
ATOM 4093 C C . THR B 1 19 ? 39.156 28.672 -29.266 1 22.31 19 THR B C 1
ATOM 4095 O O . THR B 1 19 ? 40.219 28.844 -28.672 1 22.31 19 THR B O 1
ATOM 4098 N N . LEU B 1 20 ? 38.406 28.703 -28.219 1 21.94 20 LEU B N 1
ATOM 4099 C CA . LEU B 1 20 ? 38.938 28 -27.062 1 21.94 20 LEU B CA 1
ATOM 4100 C C . LEU B 1 20 ? 39.375 26.594 -27.438 1 21.94 20 LEU B C 1
ATOM 4102 O O . LEU B 1 20 ? 38.656 25.875 -28.125 1 21.94 20 LEU B O 1
ATOM 4106 N N . SER B 1 21 ? 40.719 26.391 -27.359 1 22.25 21 SER B N 1
ATOM 4107 C CA . SER B 1 21 ? 41.531 25.219 -27.641 1 22.25 21 SER B CA 1
ATOM 4108 C C . SER B 1 21 ? 40.969 23.984 -26.953 1 22.25 21 SER B C 1
ATOM 4110 O O . SER B 1 21 ? 40.625 24.016 -25.766 1 22.25 21 SER B O 1
ATOM 4112 N N . THR B 1 22 ? 40.25 23.188 -27.688 1 24.94 22 THR B N 1
ATOM 4113 C CA . THR B 1 22 ? 39.531 21.969 -27.312 1 24.94 22 THR B CA 1
ATOM 4114 C C . THR B 1 22 ? 40.5 20.969 -26.672 1 24.94 22 THR B C 1
ATOM 4116 O O . THR B 1 22 ? 41.562 20.672 -27.234 1 24.94 22 THR B O 1
ATOM 4119 N N . PRO B 1 23 ? 40.625 21.141 -25.328 1 27.09 23 PRO B N 1
ATOM 4120 C CA . PRO B 1 23 ? 41.594 20.188 -24.75 1 27.09 23 PRO B CA 1
ATOM 4121 C C . PRO B 1 23 ? 41.469 18.781 -25.344 1 27.09 23 PRO B C 1
ATOM 4123 O O . PRO B 1 23 ? 40.375 18.422 -25.828 1 27.09 23 PRO B O 1
ATOM 4126 N N . PRO B 1 24 ? 42.656 18.219 -25.719 1 24.45 24 PRO B N 1
ATOM 4127 C CA . PRO B 1 24 ? 42.75 16.938 -26.438 1 24.45 24 PRO B CA 1
ATOM 4128 C C . PRO B 1 24 ? 41.938 15.828 -25.75 1 24.45 24 PRO B C 1
ATOM 4130 O O . PRO B 1 24 ? 41.906 15.773 -24.516 1 24.45 24 PRO B O 1
ATOM 4133 N N . THR B 1 25 ? 40.719 15.672 -26.234 1 25.03 25 THR B N 1
ATOM 4134 C CA . THR B 1 25 ? 39.875 14.586 -25.766 1 25.03 25 THR B CA 1
ATOM 4135 C C . THR B 1 25 ? 40.625 13.258 -25.797 1 25.03 25 THR B C 1
ATOM 4137 O O . THR B 1 25 ? 40.969 12.766 -26.875 1 25.03 25 THR B O 1
ATOM 4140 N N . THR B 1 26 ? 41.719 13.211 -24.984 1 23.75 26 THR B N 1
ATOM 4141 C CA . THR B 1 26 ? 42.375 11.906 -25.016 1 23.75 26 THR B CA 1
ATOM 4142 C C . THR B 1 26 ? 41.344 10.781 -24.969 1 23.75 26 THR B C 1
ATOM 4144 O O . THR B 1 26 ? 40.594 10.68 -24.016 1 23.75 26 THR B O 1
ATOM 4147 N N . SER B 1 27 ? 40.781 10.617 -26.156 1 24.42 27 SER B N 1
ATOM 4148 C CA . SER B 1 27 ? 39.844 9.531 -26.406 1 24.42 27 SER B CA 1
ATOM 4149 C C . SER B 1 27 ? 40.375 8.203 -25.891 1 24.42 27 SER B C 1
ATOM 4151 O O . SER B 1 27 ? 41.312 7.641 -26.484 1 24.42 27 SER B O 1
ATOM 4153 N N . GLU B 1 28 ? 40.906 8.242 -24.609 1 23.78 28 GLU B N 1
ATOM 4154 C CA . GLU B 1 28 ? 41.344 6.875 -24.281 1 23.78 28 GLU B CA 1
ATOM 4155 C C . GLU B 1 28 ? 40.281 5.859 -24.75 1 23.78 28 GLU B C 1
ATOM 4157 O O . GLU B 1 28 ? 39.125 5.93 -24.359 1 23.78 28 GLU B O 1
ATOM 4162 N N . GLU B 1 29 ? 40.438 5.613 -26.047 1 24.36 29 GLU B N 1
ATOM 4163 C CA . GLU B 1 29 ? 39.719 4.547 -26.719 1 24.36 29 GLU B CA 1
ATOM 4164 C C . GLU B 1 29 ? 39.625 3.297 -25.844 1 24.36 29 GLU B C 1
ATOM 4166 O O . GLU B 1 29 ? 40.656 2.682 -25.531 1 24.36 29 GLU B O 1
ATOM 4171 N N . GLU B 1 30 ? 39.031 3.533 -24.625 1 24.69 30 GLU B N 1
ATOM 4172 C CA . GLU B 1 30 ? 38.875 2.238 -23.969 1 24.69 30 GLU B CA 1
ATOM 4173 C C . GLU B 1 30 ? 38.438 1.167 -24.969 1 24.69 30 GLU B C 1
ATOM 4175 O O . GLU B 1 30 ? 37.438 1.324 -25.672 1 24.69 30 GLU B O 1
ATOM 4180 N N . SER B 1 31 ? 39.469 0.689 -25.641 1 26.39 31 SER B N 1
ATOM 4181 C CA . SER B 1 31 ? 39.219 -0.394 -26.594 1 26.39 31 SER B CA 1
ATOM 4182 C C . SER B 1 31 ? 38.094 -1.309 -26.109 1 26.39 31 SER B C 1
ATOM 4184 O O . SER B 1 31 ? 37.938 -1.529 -24.906 1 26.39 31 SER B O 1
ATOM 4186 N N . PRO B 1 32 ? 37 -1.22 -26.875 1 25.62 32 PRO B N 1
ATOM 4187 C CA . PRO B 1 32 ? 35.938 -2.143 -26.453 1 25.62 32 PRO B CA 1
ATOM 4188 C C . PRO B 1 32 ? 36.5 -3.477 -25.953 1 25.62 32 PRO B C 1
ATOM 4190 O O . PRO B 1 32 ? 37.375 -4.066 -26.594 1 25.62 32 PRO B O 1
ATOM 4193 N N . LYS B 1 33 ? 36.812 -3.533 -24.719 1 27.36 33 LYS B N 1
ATOM 4194 C CA . LYS B 1 33 ? 37.125 -4.906 -24.328 1 27.36 33 LYS B CA 1
ATOM 4195 C C . LYS B 1 33 ? 36.344 -5.906 -25.172 1 27.36 33 LYS B C 1
ATOM 4197 O O . LYS B 1 33 ? 35.125 -5.863 -25.219 1 27.36 33 LYS B O 1
ATOM 4202 N N . ARG B 1 34 ? 36.969 -6.113 -26.297 1 23.11 34 ARG B N 1
ATOM 4203 C CA . ARG B 1 34 ? 36.406 -7.211 -27.062 1 23.11 34 ARG B CA 1
ATOM 4204 C C . ARG B 1 34 ? 35.844 -8.289 -26.156 1 23.11 34 ARG B C 1
ATOM 4206 O O . ARG B 1 34 ? 36.562 -8.883 -25.359 1 23.11 34 ARG B O 1
ATOM 4213 N N . LEU B 1 35 ? 34.688 -7.887 -25.578 1 25.78 35 LEU B N 1
ATOM 4214 C CA . LEU B 1 35 ? 34.031 -9.109 -25.094 1 25.78 35 LEU B CA 1
ATOM 4215 C C . LEU B 1 35 ? 34.469 -10.312 -25.938 1 25.78 35 LEU B C 1
ATOM 4217 O O . LEU B 1 35 ? 34.188 -10.359 -27.141 1 25.78 35 LEU B O 1
ATOM 4221 N N . GLN B 1 36 ? 35.719 -10.539 -25.734 1 24.45 36 GLN B N 1
ATOM 4222 C CA . GLN B 1 36 ? 35.938 -11.859 -26.312 1 24.45 36 GLN B CA 1
ATOM 4223 C C . GLN B 1 36 ? 34.656 -12.68 -26.328 1 24.45 36 GLN B C 1
ATOM 4225 O O . GLN B 1 36 ? 34 -12.844 -25.297 1 24.45 36 GLN B O 1
ATOM 4230 N N . ARG B 1 37 ? 33.906 -12.516 -27.359 1 27.44 37 ARG B N 1
ATOM 4231 C CA . ARG B 1 37 ? 33 -13.617 -27.625 1 27.44 37 ARG B CA 1
ATOM 4232 C C . ARG B 1 37 ? 33.531 -14.93 -27.078 1 27.44 37 ARG B C 1
ATOM 4234 O O . ARG B 1 37 ? 34.531 -15.477 -27.594 1 27.44 37 ARG B O 1
ATOM 4241 N N . VAL B 1 38 ? 33.875 -14.797 -25.766 1 28.45 38 VAL B N 1
ATOM 4242 C CA . VAL B 1 38 ? 34.031 -16.219 -25.438 1 28.45 38 VAL B CA 1
ATOM 4243 C C . VAL B 1 38 ? 33.25 -17.062 -26.453 1 28.45 38 VAL B C 1
ATOM 4245 O O . VAL B 1 38 ? 32.062 -16.812 -26.688 1 28.45 38 VAL B O 1
ATOM 4248 N N . THR B 1 39 ? 33.938 -17.266 -27.438 1 29.09 39 THR B N 1
ATOM 4249 C CA . THR B 1 39 ? 33.469 -18.375 -28.234 1 29.09 39 THR B CA 1
ATOM 4250 C C . THR B 1 39 ? 32.656 -19.359 -27.375 1 29.09 39 THR B C 1
ATOM 4252 O O . THR B 1 39 ? 33.219 -20.047 -26.516 1 29.09 39 THR B O 1
ATOM 4255 N N . HIS B 1 40 ? 31.719 -18.781 -26.688 1 31.2 40 HIS B N 1
ATOM 4256 C CA . HIS B 1 40 ? 30.828 -19.859 -26.312 1 31.2 40 HIS B CA 1
ATOM 4257 C C . HIS B 1 40 ? 30.922 -21.016 -27.297 1 31.2 40 HIS B C 1
ATOM 4259 O O . HIS B 1 40 ? 30.734 -20.828 -28.5 1 31.2 40 HIS B O 1
ATOM 4265 N N . GLY B 1 41 ? 31.984 -21.703 -27.156 1 32.28 41 GLY B N 1
ATOM 4266 C CA . GLY B 1 41 ? 31.953 -22.922 -27.938 1 32.28 41 GLY B CA 1
ATOM 4267 C C . GLY B 1 41 ? 30.594 -23.219 -28.547 1 32.28 41 GLY B C 1
ATOM 4268 O O . GLY B 1 41 ? 29.578 -22.719 -28.078 1 32.28 41 GLY B O 1
ATOM 4269 N N . SER B 1 42 ? 30.609 -23.297 -29.812 1 37.91 42 SER B N 1
ATOM 4270 C CA . SER B 1 42 ? 29.422 -23.75 -30.531 1 37.91 42 SER B CA 1
ATOM 4271 C C . SER B 1 42 ? 28.516 -24.578 -29.625 1 37.91 42 SER B C 1
ATOM 4273 O O . SER B 1 42 ? 28.844 -25.719 -29.297 1 37.91 42 SER B O 1
ATOM 4275 N N . ASN B 1 43 ? 28.328 -24.281 -28.469 1 42.12 43 ASN B N 1
ATOM 4276 C CA . ASN B 1 43 ? 27.281 -25.047 -27.812 1 42.12 43 ASN B CA 1
ATOM 4277 C C . ASN B 1 43 ? 26.219 -25.5 -28.812 1 42.12 43 ASN B C 1
ATOM 4279 O O . ASN B 1 43 ? 25.219 -24.797 -29.016 1 42.12 43 ASN B O 1
ATOM 4283 N N . ARG B 1 44 ? 26.562 -25.969 -29.859 1 49.97 44 ARG B N 1
ATOM 4284 C CA . ARG B 1 44 ? 25.719 -26.594 -30.875 1 49.97 44 ARG B CA 1
ATOM 4285 C C . ARG B 1 44 ? 24.547 -27.344 -30.234 1 49.97 44 ARG B C 1
ATOM 4287 O O . ARG B 1 44 ? 24.766 -28.25 -29.422 1 49.97 44 ARG B O 1
ATOM 4294 N N . ARG B 1 45 ? 23.547 -26.75 -30.25 1 65.38 45 ARG B N 1
ATOM 4295 C CA . ARG B 1 45 ? 22.281 -27.266 -29.75 1 65.38 45 ARG B CA 1
ATOM 4296 C C . ARG B 1 45 ? 22.094 -28.719 -30.156 1 65.38 45 ARG B C 1
ATOM 4298 O O . ARG B 1 45 ? 22.312 -29.078 -31.328 1 65.38 45 ARG B O 1
ATOM 4305 N N . SER B 1 46 ? 22.062 -29.484 -29.266 1 76.56 46 SER B N 1
ATOM 4306 C CA . SER B 1 46 ? 21.875 -30.906 -29.484 1 76.56 46 SER B CA 1
ATOM 4307 C C . SER B 1 46 ? 20.719 -31.156 -30.469 1 76.56 46 SER B C 1
ATOM 4309 O O . SER B 1 46 ? 19.75 -30.406 -30.5 1 76.56 46 SER B O 1
ATOM 4311 N N . LYS B 1 47 ? 21.047 -32 -31.344 1 80.56 47 LYS B N 1
ATOM 4312 C CA . LYS B 1 47 ? 20.016 -32.5 -32.25 1 80.56 47 LYS B CA 1
ATOM 4313 C C . LYS B 1 47 ? 18.797 -32.969 -31.484 1 80.56 47 LYS B C 1
ATOM 4315 O O . LYS B 1 47 ? 17.656 -32.875 -31.969 1 80.56 47 LYS B O 1
ATOM 4320 N N . TYR B 1 48 ? 19.062 -33.375 -30.281 1 87.94 48 TYR B N 1
ATOM 4321 C CA . TYR B 1 48 ? 18 -33.906 -29.438 1 87.94 48 TYR B CA 1
ATOM 4322 C C . TYR B 1 48 ? 17.531 -32.875 -28.422 1 87.94 48 TYR B C 1
ATOM 4324 O O . TYR B 1 48 ? 18.266 -32.5 -27.516 1 87.94 48 TYR B O 1
ATOM 4332 N N . ARG B 1 49 ? 16.312 -32.5 -28.531 1 88.88 49 ARG B N 1
ATOM 4333 C CA . ARG B 1 49 ? 15.789 -31.359 -27.781 1 88.88 49 ARG B CA 1
ATOM 4334 C C . ARG B 1 49 ? 15.219 -31.797 -26.438 1 88.88 49 ARG B C 1
ATOM 4336 O O . ARG B 1 49 ? 15.188 -31.016 -25.484 1 88.88 49 ARG B O 1
ATOM 4343 N N . HIS B 1 50 ? 14.805 -33.094 -26.312 1 94.31 50 HIS B N 1
ATOM 4344 C CA . HIS B 1 50 ? 14.133 -33.562 -25.094 1 94.31 50 HIS B CA 1
ATOM 4345 C C . HIS B 1 50 ? 15.148 -33.969 -24.047 1 94.31 50 HIS B C 1
ATOM 4347 O O . HIS B 1 50 ? 14.773 -34.438 -22.953 1 94.31 50 HIS B O 1
ATOM 4353 N N . VAL B 1 51 ? 16.484 -33.75 -24.344 1 91 51 VAL B N 1
ATOM 4354 C CA . VAL B 1 51 ? 17.5 -34.25 -23.406 1 91 51 VAL B CA 1
ATOM 4355 C C . VAL B 1 51 ? 18.219 -33.062 -22.766 1 91 51 VAL B C 1
ATOM 4357 O O . VAL B 1 51 ? 19.125 -33.281 -21.953 1 91 51 VAL B O 1
ATOM 4360 N N . ALA B 1 52 ? 17.812 -31.844 -23.094 1 91.06 52 ALA B N 1
ATOM 4361 C CA . ALA B 1 52 ? 18.469 -30.703 -22.469 1 91.06 52 ALA B CA 1
ATOM 4362 C C . ALA B 1 52 ? 18.438 -30.812 -20.953 1 91.06 52 ALA B C 1
ATOM 4364 O O . ALA B 1 52 ? 17.406 -31.141 -20.359 1 91.06 52 ALA B O 1
ATOM 4365 N N . ALA B 1 53 ? 19.531 -30.547 -20.328 1 93.5 53 ALA B N 1
ATOM 4366 C CA . ALA B 1 53 ? 19.625 -30.672 -18.875 1 93.5 53 ALA B CA 1
ATOM 4367 C C . ALA B 1 53 ? 19.297 -29.344 -18.188 1 93.5 53 ALA B C 1
ATOM 4369 O O . ALA B 1 53 ? 20.172 -28.516 -17.938 1 93.5 53 ALA B O 1
ATOM 4370 N N . TYR B 1 54 ? 18.109 -29.203 -17.812 1 93.06 54 TYR B N 1
ATOM 4371 C CA . TYR B 1 54 ? 17.672 -28 -17.125 1 93.06 54 TYR B CA 1
ATOM 4372 C C . TYR B 1 54 ? 18.141 -27.984 -15.68 1 93.06 54 TYR B C 1
ATOM 4374 O O . TYR B 1 54 ? 18.297 -26.906 -15.086 1 93.06 54 TYR B O 1
ATOM 4382 N N . HIS B 1 55 ? 18.328 -29.156 -15.117 1 95.75 55 HIS B N 1
ATOM 4383 C CA . HIS B 1 55 ? 18.859 -29.281 -13.766 1 95.75 55 HIS B CA 1
ATOM 4384 C C . HIS B 1 55 ? 20.328 -29.703 -13.781 1 95.75 55 HIS B C 1
ATOM 4386 O O . HIS B 1 55 ? 20.625 -30.891 -13.719 1 95.75 55 HIS B O 1
ATOM 4392 N N . SER B 1 56 ? 21.219 -28.766 -13.898 1 93.56 56 SER B N 1
ATOM 4393 C CA . SER B 1 56 ? 22.641 -29.094 -13.992 1 93.56 56 SER B CA 1
ATOM 4394 C C . SER B 1 56 ? 23.422 -28.484 -12.836 1 93.56 56 SER B C 1
ATOM 4396 O O . SER B 1 56 ? 24.562 -28.875 -12.57 1 93.56 56 SER B O 1
ATOM 4398 N N . GLU B 1 57 ? 22.781 -27.516 -12.133 1 92.5 57 GLU B N 1
ATOM 4399 C CA . GLU B 1 57 ? 23.469 -26.828 -11.047 1 92.5 57 GLU B CA 1
ATOM 4400 C C . GLU B 1 57 ? 22.594 -26.75 -9.805 1 92.5 57 GLU B C 1
ATOM 4402 O O . GLU B 1 57 ? 21.375 -26.844 -9.891 1 92.5 57 GLU B O 1
ATOM 4407 N N . ILE B 1 58 ? 23.281 -26.578 -8.742 1 91.19 58 ILE B N 1
ATOM 4408 C CA . ILE B 1 58 ? 22.578 -26.359 -7.477 1 91.19 58 ILE B CA 1
ATOM 4409 C C . ILE B 1 58 ? 22.203 -24.891 -7.348 1 91.19 58 ILE B C 1
ATOM 4411 O O . ILE B 1 58 ? 23.047 -24.016 -7.469 1 91.19 58 ILE B O 1
ATOM 4415 N N . ARG B 1 59 ? 20.906 -24.672 -7.199 1 89.38 59 ARG B N 1
ATOM 4416 C CA . ARG B 1 59 ? 20.422 -23.297 -7.074 1 89.38 59 ARG B CA 1
ATOM 4417 C C . ARG B 1 59 ? 19.469 -23.172 -5.887 1 89.38 59 ARG B C 1
ATOM 4419 O O . ARG B 1 59 ? 18.562 -24 -5.707 1 89.38 59 ARG B O 1
ATOM 4426 N N . PRO B 1 60 ? 19.688 -22.109 -5.137 1 87.81 60 PRO B N 1
ATOM 4427 C CA . PRO B 1 60 ? 18.75 -21.875 -4.035 1 87.81 60 PRO B CA 1
ATOM 4428 C C . PRO B 1 60 ? 17.453 -21.188 -4.496 1 87.81 60 PRO B C 1
ATOM 4430 O O . PRO B 1 60 ? 17.406 -20.656 -5.605 1 87.81 60 PRO B O 1
ATOM 4433 N N . SER B 1 61 ? 16.438 -21.281 -3.635 1 89.06 61 SER B N 1
ATOM 4434 C CA . SER B 1 61 ? 15.195 -20.578 -3.936 1 89.06 61 SER B CA 1
ATOM 4435 C C . SER B 1 61 ? 15.352 -19.078 -3.787 1 89.06 61 SER B C 1
ATOM 4437 O O . SER B 1 61 ? 16.141 -18.609 -2.975 1 89.06 61 SER B O 1
ATOM 4439 N N . CYS B 1 62 ? 14.578 -18.328 -4.543 1 86.12 62 CYS B N 1
ATOM 4440 C CA . CYS B 1 62 ? 14.656 -16.875 -4.621 1 86.12 62 CYS B CA 1
ATOM 4441 C C . CYS B 1 62 ? 14.43 -16.25 -3.256 1 86.12 62 CYS B C 1
ATOM 4443 O O . CYS B 1 62 ? 15.117 -15.289 -2.889 1 86.12 62 CYS B O 1
ATOM 4445 N N . LEU B 1 63 ? 13.562 -16.734 -2.436 1 84.81 63 LEU B N 1
ATOM 4446 C CA . LEU B 1 63 ? 13.203 -16.125 -1.165 1 84.81 63 LEU B CA 1
ATOM 4447 C C . LEU B 1 63 ? 13.969 -16.766 -0.012 1 84.81 63 LEU B C 1
ATOM 4449 O O . LEU B 1 63 ? 13.828 -16.344 1.14 1 84.81 63 LEU B O 1
ATOM 4453 N N . SER B 1 64 ? 14.805 -17.719 -0.398 1 81.81 64 SER B N 1
ATOM 4454 C CA . SER B 1 64 ? 15.578 -18.359 0.662 1 81.81 64 SER B CA 1
ATOM 4455 C C . SER B 1 64 ? 16.766 -17.5 1.076 1 81.81 64 SER B C 1
ATOM 4457 O O . SER B 1 64 ? 17.281 -16.703 0.279 1 81.81 64 SER B O 1
ATOM 4459 N N . ARG B 1 65 ? 17.203 -17.547 2.297 1 72.81 65 ARG B N 1
ATOM 4460 C CA . ARG B 1 65 ? 18.281 -16.766 2.877 1 72.81 65 ARG B CA 1
ATOM 4461 C C . ARG B 1 65 ? 19.625 -17.109 2.217 1 72.81 65 ARG B C 1
ATOM 4463 O O . ARG B 1 65 ? 20.562 -16.328 2.277 1 72.81 65 ARG B O 1
ATOM 4470 N N . GLU B 1 66 ? 19.562 -18.266 1.595 1 72.5 66 GLU B N 1
ATOM 4471 C CA . GLU B 1 66 ? 20.797 -18.734 0.991 1 72.5 66 GLU B CA 1
ATOM 4472 C C . GLU B 1 66 ? 21.062 -18.062 -0.353 1 72.5 66 GLU B C 1
ATOM 4474 O O . GLU B 1 66 ? 22.156 -18.141 -0.896 1 72.5 66 GLU B O 1
ATOM 4479 N N . SER B 1 67 ? 20.031 -17.344 -0.684 1 72.19 67 SER B N 1
ATOM 4480 C CA . SER B 1 67 ? 20.203 -16.672 -1.968 1 72.19 67 SER B CA 1
ATOM 4481 C C . SER B 1 67 ? 21.125 -15.469 -1.841 1 72.19 67 SER B C 1
ATOM 4483 O O . SER B 1 67 ? 21.125 -14.781 -0.816 1 72.19 67 SER B O 1
ATOM 4485 N N . ASN B 1 68 ? 22.047 -15.203 -2.635 1 66.88 68 ASN B N 1
ATOM 4486 C CA . ASN B 1 68 ? 23.078 -14.172 -2.627 1 66.88 68 ASN B CA 1
ATOM 4487 C C . ASN B 1 68 ? 22.5 -12.789 -2.926 1 66.88 68 ASN B C 1
ATOM 4489 O O . ASN B 1 68 ? 23.078 -11.773 -2.562 1 66.88 68 ASN B O 1
ATOM 4493 N N . ALA B 1 69 ? 21.391 -12.773 -3.588 1 69.81 69 ALA B N 1
ATOM 4494 C CA . ALA B 1 69 ? 20.859 -11.469 -3.961 1 69.81 69 ALA B CA 1
ATOM 4495 C C . ALA B 1 69 ? 19.547 -11.172 -3.219 1 69.81 69 ALA B C 1
ATOM 4497 O O . ALA B 1 69 ? 18.719 -12.062 -3.043 1 69.81 69 ALA B O 1
ATOM 4498 N N . SER B 1 70 ? 19.578 -10.031 -2.549 1 72.25 70 SER B N 1
ATOM 4499 C CA . SER B 1 70 ? 18.328 -9.617 -1.928 1 72.25 70 SER B CA 1
ATOM 4500 C C . SER B 1 70 ? 17.297 -9.242 -2.979 1 72.25 70 SER B C 1
ATOM 4502 O O . SER B 1 70 ? 17.547 -8.398 -3.838 1 72.25 70 SER B O 1
ATOM 4504 N N . PRO B 1 71 ? 16.25 -9.977 -2.947 1 75.56 71 PRO B N 1
ATOM 4505 C CA . PRO B 1 71 ? 15.234 -9.703 -3.967 1 75.56 71 PRO B CA 1
ATOM 4506 C C . PRO B 1 71 ? 14.602 -8.328 -3.816 1 75.56 71 PRO B C 1
ATOM 4508 O O . PRO B 1 71 ? 14.492 -7.812 -2.701 1 75.56 71 PRO B O 1
ATOM 4511 N N . SER B 1 72 ? 14.438 -7.695 -4.941 1 80.44 72 SER B N 1
ATOM 4512 C CA . SER B 1 72 ? 13.695 -6.441 -4.969 1 80.44 72 SER B CA 1
ATOM 4513 C C . SER B 1 72 ? 12.203 -6.676 -4.781 1 80.44 72 SER B C 1
ATOM 4515 O O . SER B 1 72 ? 11.648 -7.637 -5.32 1 80.44 72 SER B O 1
ATOM 4517 N N . PHE B 1 73 ? 11.609 -5.918 -3.941 1 78.31 73 PHE B N 1
ATOM 4518 C CA . PHE B 1 73 ? 10.18 -6.07 -3.699 1 78.31 73 PHE B CA 1
ATOM 4519 C C . PHE B 1 73 ? 9.406 -4.91 -4.305 1 78.31 73 PHE B C 1
ATOM 4521 O O . PHE B 1 73 ? 8.359 -4.512 -3.779 1 78.31 73 PHE B O 1
ATOM 4528 N N . PHE B 1 74 ? 9.898 -4.383 -5.328 1 81.69 74 PHE B N 1
ATOM 4529 C CA . PHE B 1 74 ? 9.273 -3.275 -6.047 1 81.69 74 PHE B CA 1
ATOM 4530 C C . PHE B 1 74 ? 7.879 -3.65 -6.52 1 81.69 74 PHE B C 1
ATOM 4532 O O . PHE B 1 74 ? 6.949 -2.846 -6.43 1 81.69 74 PHE B O 1
ATOM 4539 N N . GLY B 1 75 ? 7.711 -4.836 -6.988 1 87 75 GLY B N 1
ATOM 4540 C CA . GLY B 1 75 ? 6.426 -5.289 -7.5 1 87 75 GLY B CA 1
ATOM 4541 C C . GLY B 1 75 ? 5.352 -5.359 -6.43 1 87 75 GLY B C 1
ATOM 4542 O O . GLY B 1 75 ? 4.191 -5.043 -6.691 1 87 75 GLY B O 1
ATOM 4543 N N . PHE B 1 76 ? 5.723 -5.691 -5.273 1 86.88 76 PHE B N 1
ATOM 4544 C CA . PHE B 1 76 ? 4.754 -5.766 -4.188 1 86.88 76 PHE B CA 1
ATOM 4545 C C . PHE B 1 76 ? 4.305 -4.367 -3.771 1 86.88 76 PHE B C 1
ATOM 4547 O O . PHE B 1 76 ? 3.162 -4.18 -3.346 1 86.88 76 PHE B O 1
ATOM 4554 N N . ARG B 1 77 ? 5.16 -3.428 -3.936 1 86.12 77 ARG B N 1
ATOM 4555 C CA . ARG B 1 77 ? 4.758 -2.047 -3.689 1 86.12 77 ARG B CA 1
ATOM 4556 C C . ARG B 1 77 ? 3.691 -1.6 -4.684 1 86.12 77 ARG B C 1
ATOM 4558 O O . ARG B 1 77 ? 2.711 -0.957 -4.301 1 86.12 77 ARG B O 1
ATOM 4565 N N . ASN B 1 78 ? 3.908 -1.918 -5.879 1 88.12 78 ASN B N 1
ATOM 4566 C CA . ASN B 1 78 ? 2.906 -1.616 -6.895 1 88.12 78 ASN B CA 1
ATOM 4567 C C . ASN B 1 78 ? 1.582 -2.312 -6.605 1 88.12 78 ASN B C 1
ATOM 4569 O O . ASN B 1 78 ? 0.514 -1.724 -6.777 1 88.12 78 ASN B O 1
ATOM 4573 N N . LEU B 1 79 ? 1.697 -3.496 -6.176 1 90.25 79 LEU B N 1
ATOM 4574 C CA . LEU B 1 79 ? 0.499 -4.25 -5.824 1 90.25 79 LEU B CA 1
ATOM 4575 C C . LEU B 1 79 ? -0.259 -3.568 -4.688 1 90.25 79 LEU B C 1
ATOM 4577 O O . LEU B 1 79 ? -1.485 -3.449 -4.738 1 90.25 79 LEU B O 1
ATOM 4581 N N . MET B 1 80 ? 0.463 -3.125 -3.721 1 89.38 80 MET B N 1
ATOM 4582 C CA . MET B 1 80 ? -0.162 -2.463 -2.58 1 89.38 80 MET B CA 1
ATOM 4583 C C . MET B 1 80 ? -0.923 -1.219 -3.021 1 89.38 80 MET B C 1
ATOM 4585 O O . MET B 1 80 ? -2.039 -0.972 -2.561 1 89.38 80 MET B O 1
ATOM 4589 N N . VAL B 1 81 ? -0.32 -0.479 -3.9 1 89.44 81 VAL B N 1
ATOM 4590 C CA . VAL B 1 81 ? -0.961 0.728 -4.41 1 89.44 81 VAL B CA 1
ATOM 4591 C C . VAL B 1 81 ? -2.238 0.357 -5.16 1 89.44 81 VAL B C 1
ATOM 4593 O O . VAL B 1 81 ? -3.283 0.985 -4.969 1 89.44 81 VAL B O 1
ATOM 4596 N N . ILE B 1 82 ? -2.166 -0.633 -5.918 1 89.5 82 ILE B N 1
ATOM 4597 C CA . ILE B 1 82 ? -3.312 -1.063 -6.707 1 89.5 82 ILE B CA 1
ATOM 4598 C C . ILE B 1 82 ? -4.422 -1.554 -5.785 1 89.5 82 ILE B C 1
ATOM 4600 O O . ILE B 1 82 ? -5.594 -1.208 -5.973 1 89.5 82 ILE B O 1
ATOM 4604 N N . VAL B 1 83 ? -4.07 -2.357 -4.824 1 90.5 83 VAL B N 1
ATOM 4605 C CA . VAL B 1 83 ? -5.055 -2.885 -3.885 1 90.5 83 VAL B CA 1
ATOM 4606 C C . VAL B 1 83 ? -5.715 -1.734 -3.125 1 90.5 83 VAL B C 1
ATOM 4608 O O . VAL B 1 83 ? -6.926 -1.742 -2.902 1 90.5 83 VAL B O 1
ATOM 4611 N N . LEU B 1 84 ? -4.938 -0.773 -2.764 1 90.5 84 LEU B N 1
ATOM 4612 C CA . LEU B 1 84 ? -5.473 0.393 -2.07 1 90.5 84 LEU B CA 1
ATOM 4613 C C . LEU B 1 84 ? -6.461 1.145 -2.955 1 90.5 84 LEU B C 1
ATOM 4615 O O . LEU B 1 84 ? -7.523 1.566 -2.486 1 90.5 84 LEU B O 1
ATOM 4619 N N . ILE B 1 85 ? -6.141 1.319 -4.184 1 89.06 85 ILE B N 1
ATOM 4620 C CA . ILE B 1 85 ? -7.012 2.018 -5.125 1 89.06 85 ILE B CA 1
ATOM 4621 C C . ILE B 1 85 ? -8.312 1.239 -5.289 1 89.06 85 ILE B C 1
ATOM 4623 O O . ILE B 1 85 ? -9.406 1.821 -5.246 1 89.06 85 ILE B O 1
ATOM 4627 N N . VAL B 1 86 ? -8.195 -0.01 -5.395 1 89 86 VAL B N 1
ATOM 4628 C CA . VAL B 1 86 ? -9.367 -0.854 -5.609 1 89 86 VAL B CA 1
ATOM 4629 C C . VAL B 1 86 ? -10.242 -0.854 -4.359 1 89 86 VAL B C 1
ATOM 4631 O O . VAL B 1 86 ? -11.469 -0.748 -4.453 1 89 86 VAL B O 1
ATOM 4634 N N . MET B 1 87 ? -9.656 -0.957 -3.238 1 89.19 87 MET B N 1
ATOM 4635 C CA . MET B 1 87 ? -10.406 -0.972 -1.987 1 89.19 87 MET B CA 1
ATOM 4636 C C . MET B 1 87 ? -11.125 0.357 -1.767 1 89.19 87 MET B C 1
ATOM 4638 O O . MET B 1 87 ? -12.258 0.384 -1.284 1 89.19 87 MET B O 1
ATOM 4642 N N . ASN B 1 88 ? -10.469 1.454 -2.105 1 89.5 88 ASN B N 1
ATOM 4643 C CA . ASN B 1 88 ? -11.109 2.756 -1.971 1 89.5 88 ASN B CA 1
ATOM 4644 C C . ASN B 1 88 ? -12.219 2.943 -3.004 1 89.5 88 ASN B C 1
ATOM 4646 O O . ASN B 1 88 ? -13.25 3.551 -2.713 1 89.5 88 ASN B O 1
ATOM 4650 N N . LEU B 1 89 ? -12.008 2.469 -4.227 1 89.56 89 LEU B N 1
ATOM 4651 C CA . LEU B 1 89 ? -13.055 2.518 -5.242 1 89.56 89 LEU B CA 1
ATOM 4652 C C . LEU B 1 89 ? -14.273 1.722 -4.801 1 89.56 89 LEU B C 1
ATOM 4654 O O . LEU B 1 89 ? -15.414 2.141 -5.031 1 89.56 89 LEU B O 1
ATOM 4658 N N . ARG B 1 90 ? -14 0.601 -4.18 1 90.25 90 ARG B N 1
ATOM 4659 C CA . ARG B 1 90 ? -15.086 -0.202 -3.633 1 90.25 90 ARG B CA 1
ATOM 4660 C C . ARG B 1 90 ? -15.898 0.595 -2.615 1 90.25 90 ARG B C 1
ATOM 4662 O O . ARG B 1 90 ? -17.125 0.566 -2.635 1 90.25 90 ARG B O 1
ATOM 4669 N N . LEU B 1 91 ? -15.242 1.331 -1.776 1 87.5 91 LEU B N 1
ATOM 4670 C CA . LEU B 1 91 ? -15.914 2.141 -0.763 1 87.5 91 LEU B CA 1
ATOM 4671 C C . LEU B 1 91 ? -16.719 3.256 -1.408 1 87.5 91 LEU B C 1
ATOM 4673 O O . LEU B 1 91 ? -17.797 3.604 -0.923 1 87.5 91 LEU B O 1
ATOM 4677 N N . VAL B 1 92 ? -16.234 3.779 -2.482 1 90.56 92 VAL B N 1
ATOM 4678 C CA . VAL B 1 92 ? -16.938 4.832 -3.211 1 90.56 92 VAL B CA 1
ATOM 4679 C C . VAL B 1 92 ? -18.234 4.281 -3.805 1 90.56 92 VAL B C 1
ATOM 4681 O O . VAL B 1 92 ? -19.297 4.902 -3.693 1 90.56 92 VAL B O 1
ATOM 4684 N N . ILE B 1 93 ? -18.125 3.109 -4.355 1 91.06 93 ILE B N 1
ATOM 4685 C CA . ILE B 1 93 ? -19.297 2.48 -4.953 1 91.06 93 ILE B CA 1
ATOM 4686 C C . ILE B 1 93 ? -20.297 2.115 -3.863 1 91.06 93 ILE B C 1
ATOM 4688 O O . ILE B 1 93 ? -21.5 2.352 -4.012 1 91.06 93 ILE B O 1
ATOM 4692 N N . GLU B 1 94 ? -19.797 1.555 -2.826 1 88.81 94 GLU B N 1
ATOM 4693 C CA . GLU B 1 94 ? -20.672 1.202 -1.706 1 88.81 94 GLU B CA 1
ATOM 4694 C C . GLU B 1 94 ? -21.375 2.432 -1.149 1 88.81 94 GLU B C 1
ATOM 4696 O O . GLU B 1 94 ? -22.578 2.379 -0.836 1 88.81 94 GLU B O 1
ATOM 4701 N N . ASN B 1 95 ? -20.672 3.541 -1.008 1 89.62 95 ASN B N 1
ATOM 4702 C CA . ASN B 1 95 ? -21.25 4.797 -0.533 1 89.62 95 ASN B CA 1
ATOM 4703 C C . ASN B 1 95 ? -22.328 5.312 -1.483 1 89.62 95 ASN B C 1
ATOM 4705 O O . ASN B 1 95 ? -23.375 5.762 -1.043 1 89.62 95 ASN B O 1
ATOM 4709 N N . PHE B 1 96 ? -22.094 5.219 -2.756 1 90 96 PHE B N 1
ATOM 4710 C CA . PHE B 1 96 ? -23.047 5.668 -3.764 1 90 96 PHE B CA 1
ATOM 4711 C C . PHE B 1 96 ? -24.312 4.824 -3.729 1 90 96 PHE B C 1
ATOM 4713 O O . PHE B 1 96 ? -25.422 5.348 -3.848 1 90 96 PHE B O 1
ATOM 4720 N N . MET B 1 97 ? -24.156 3.578 -3.52 1 89.75 97 MET B N 1
ATOM 4721 C CA . MET B 1 97 ? -25.297 2.672 -3.486 1 89.75 97 MET B CA 1
ATOM 4722 C C . MET B 1 97 ? -26.125 2.879 -2.217 1 89.75 97 MET B C 1
ATOM 4724 O O . MET B 1 97 ? -27.344 2.789 -2.246 1 89.75 97 MET B O 1
ATOM 4728 N N . LYS B 1 98 ? -25.469 3.174 -1.171 1 87.88 98 LYS B N 1
ATOM 4729 C CA . LYS B 1 98 ? -26.141 3.305 0.116 1 87.88 98 LYS B CA 1
ATOM 4730 C C . LYS B 1 98 ? -26.797 4.672 0.251 1 87.88 98 LYS B C 1
ATOM 4732 O O . LYS B 1 98 ? -27.938 4.777 0.735 1 87.88 98 LYS B O 1
ATOM 4737 N N . TYR B 1 99 ? -26.125 5.785 -0.228 1 89.44 99 TYR B N 1
ATOM 4738 C CA . TYR B 1 99 ? -26.578 7.129 0.102 1 89.44 99 TYR B CA 1
ATOM 4739 C C . TYR B 1 99 ? -26.922 7.914 -1.159 1 89.44 99 TYR B C 1
ATOM 4741 O O . TYR B 1 99 ? -27.578 8.953 -1.095 1 89.44 99 TYR B O 1
ATOM 4749 N N . GLY B 1 100 ? -26.484 7.461 -2.311 1 89.75 100 GLY B N 1
ATOM 4750 C CA . GLY B 1 100 ? -26.578 8.297 -3.498 1 89.75 100 GLY B CA 1
ATOM 4751 C C . GLY B 1 100 ? -25.703 9.523 -3.445 1 89.75 100 GLY B C 1
ATOM 4752 O O . GLY B 1 100 ? -24.641 9.508 -2.799 1 89.75 100 GLY B O 1
ATOM 4753 N N . VAL B 1 101 ? -25.969 10.508 -4.152 1 86.31 101 VAL B N 1
ATOM 4754 C CA . VAL B 1 101 ? -25.188 11.75 -4.16 1 86.31 101 VAL B CA 1
ATOM 4755 C C . VAL B 1 101 ? -25.75 12.711 -3.119 1 86.31 101 VAL B C 1
ATOM 4757 O O . VAL B 1 101 ? -26.906 13.148 -3.225 1 86.31 101 VAL B O 1
ATOM 4760 N N . LEU B 1 102 ? -24.969 12.93 -2.154 1 85.81 102 LEU B N 1
ATOM 4761 C CA . LEU B 1 102 ? -25.422 13.766 -1.043 1 85.81 102 LEU B CA 1
ATOM 4762 C C . LEU B 1 102 ? -24.969 15.211 -1.235 1 85.81 102 LEU B C 1
ATOM 4764 O O . LEU B 1 102 ? -25.406 16.094 -0.494 1 85.81 102 LEU B O 1
ATOM 4768 N N . ILE B 1 103 ? -24.219 15.461 -2.254 1 79.75 103 ILE B N 1
ATOM 4769 C CA . ILE B 1 103 ? -23.672 16.797 -2.475 1 79.75 103 ILE B CA 1
ATOM 4770 C C . ILE B 1 103 ? -24.797 17.734 -2.926 1 79.75 103 ILE B C 1
ATOM 4772 O O . ILE B 1 103 ? -25.547 17.406 -3.836 1 79.75 103 ILE B O 1
ATOM 4776 N N . CYS B 1 104 ? -25.109 18.641 -2.039 1 75.75 104 CYS B N 1
ATOM 4777 C CA . CYS B 1 104 ? -26.094 19.656 -2.4 1 75.75 104 CYS B CA 1
ATOM 4778 C C . CYS B 1 104 ? -25.484 21.047 -2.324 1 75.75 104 CYS B C 1
ATOM 4780 O O . CYS B 1 104 ? -25.094 21.516 -1.248 1 75.75 104 CYS B O 1
ATOM 4782 N N . LEU B 1 105 ? -25.203 21.594 -3.432 1 65.56 105 LEU B N 1
ATOM 4783 C CA . LEU B 1 105 ? -24.641 22.938 -3.479 1 65.56 105 LEU B CA 1
ATOM 4784 C C . LEU B 1 105 ? -25.594 23.953 -2.861 1 65.56 105 LEU B C 1
ATOM 4786 O O . LEU B 1 105 ? -25.172 24.891 -2.201 1 65.56 105 LEU B O 1
ATOM 4790 N N . ARG B 1 106 ? -26.859 23.75 -3.104 1 62.28 106 ARG B N 1
ATOM 4791 C CA . ARG B 1 106 ? -27.844 24.734 -2.666 1 62.28 106 ARG B CA 1
ATOM 4792 C C . ARG B 1 106 ? -28.359 24.406 -1.268 1 62.28 106 ARG B C 1
ATOM 4794 O O . ARG B 1 106 ? -29.031 25.219 -0.635 1 62.28 106 ARG B O 1
ATOM 4801 N N . CYS B 1 107 ? -28 23.281 -0.765 1 63.31 107 CYS B N 1
ATOM 4802 C CA . CYS B 1 107 ? -28.609 22.859 0.49 1 63.31 107 CYS B CA 1
ATOM 4803 C C . CYS B 1 107 ? -27.797 23.344 1.684 1 63.31 107 CYS B C 1
ATOM 4805 O O . CYS B 1 107 ? -28.172 23.109 2.834 1 63.31 107 CYS B O 1
ATOM 4807 N N . HIS B 1 108 ? -26.734 24.047 1.397 1 62.5 108 HIS B N 1
ATOM 4808 C CA . HIS B 1 108 ? -25.969 24.5 2.564 1 62.5 108 HIS B CA 1
ATOM 4809 C C . HIS B 1 108 ? -26.641 25.703 3.229 1 62.5 108 HIS B C 1
ATOM 4811 O O . HIS B 1 108 ? -27.047 26.641 2.547 1 62.5 108 HIS B O 1
ATOM 4817 N N . ASP B 1 109 ? -27.188 25.469 4.395 1 64.19 109 ASP B N 1
ATOM 4818 C CA . ASP B 1 109 ? -27.875 26.484 5.191 1 64.19 109 ASP B CA 1
ATOM 4819 C C . ASP B 1 109 ? -26.891 27.531 5.691 1 64.19 109 ASP B C 1
ATOM 4821 O O . ASP B 1 109 ? -26.453 27.484 6.844 1 64.19 109 ASP B O 1
ATOM 4825 N N . TYR B 1 110 ? -26.375 28.312 4.75 1 77.44 110 TYR B N 1
ATOM 4826 C CA . TYR B 1 110 ? -25.625 29.484 5.188 1 77.44 110 TYR B CA 1
ATOM 4827 C C . TYR B 1 110 ? -26.547 30.625 5.598 1 77.44 110 TYR B C 1
ATOM 4829 O O . TYR B 1 110 ? -27.297 31.141 4.773 1 77.44 110 TYR B O 1
ATOM 4837 N N . ARG B 1 111 ? -26.531 30.891 6.891 1 84.31 111 ARG B N 1
ATOM 4838 C CA . ARG B 1 111 ? -27.297 32.031 7.359 1 84.31 111 ARG B CA 1
ATOM 4839 C C . ARG B 1 111 ? -26.641 33.344 6.918 1 84.31 111 ARG B C 1
ATOM 4841 O O . ARG B 1 111 ? -25.422 33.5 6.973 1 84.31 111 ARG B O 1
ATOM 4848 N N . ARG B 1 112 ? -27.438 34.25 6.418 1 89.69 112 ARG B N 1
ATOM 4849 C CA . ARG B 1 112 ? -26.953 35.562 5.988 1 89.69 112 ARG B CA 1
ATOM 4850 C C . ARG B 1 112 ? -26.188 36.25 7.105 1 89.69 112 ARG B C 1
ATOM 4852 O O . ARG B 1 112 ? -25.172 36.906 6.855 1 89.69 112 ARG B O 1
ATOM 4859 N N . GLN B 1 113 ? -26.641 36.094 8.281 1 91.56 113 GLN B N 1
ATOM 4860 C CA . GLN B 1 113 ? -25.984 36.688 9.43 1 91.56 113 GLN B CA 1
ATOM 4861 C C . GLN B 1 113 ? -24.562 36.156 9.602 1 91.56 113 GLN B C 1
ATOM 4863 O O . GLN B 1 113 ? -23.641 36.938 9.906 1 91.56 113 GLN B O 1
ATOM 4868 N N . ASP B 1 114 ? -24.406 34.906 9.461 1 92.56 114 ASP B N 1
ATOM 4869 C CA . ASP B 1 114 ? -23.078 34.281 9.602 1 92.56 114 ASP B CA 1
ATOM 4870 C C . ASP B 1 114 ? -22.125 34.812 8.531 1 92.56 114 ASP B C 1
ATOM 4872 O O . ASP B 1 114 ? -20.953 35.094 8.812 1 92.56 114 ASP B O 1
ATOM 4876 N N . LEU B 1 115 ? -22.672 34.969 7.359 1 91.69 115 LEU B N 1
ATOM 4877 C CA . LEU B 1 115 ? -21.844 35.469 6.262 1 91.69 115 LEU B CA 1
ATOM 4878 C C . LEU B 1 115 ? -21.438 36.906 6.492 1 91.69 115 LEU B C 1
ATOM 4880 O O . LEU B 1 115 ? -20.266 37.281 6.328 1 91.69 115 LEU B O 1
ATOM 4884 N N . ILE B 1 116 ? -22.344 37.75 6.883 1 94.75 116 ILE B N 1
ATOM 4885 C CA . ILE B 1 116 ? -22.078 39.156 7.094 1 94.75 116 ILE B CA 1
ATOM 4886 C C . ILE B 1 116 ? -21.109 39.344 8.258 1 94.75 116 ILE B C 1
ATOM 4888 O O . ILE B 1 116 ? -20.109 40.031 8.141 1 94.75 116 ILE B O 1
ATOM 4892 N N . LEU B 1 117 ? -21.406 38.688 9.312 1 94.25 117 LEU B N 1
ATOM 4893 C CA . LEU B 1 117 ? -20.547 38.781 10.484 1 94.25 117 LEU B CA 1
ATOM 4894 C C . LEU B 1 117 ? -19.156 38.188 10.195 1 94.25 117 LEU B C 1
ATOM 4896 O O . LEU B 1 117 ? -18.156 38.719 10.688 1 94.25 117 LEU B O 1
ATOM 4900 N N . GLY B 1 118 ? -19.172 37.125 9.477 1 94.81 118 GLY B N 1
ATOM 4901 C CA . GLY B 1 118 ? -17.891 36.531 9.094 1 94.81 118 GLY B CA 1
ATOM 4902 C C . GLY B 1 118 ? -17.016 37.469 8.297 1 94.81 118 GLY B C 1
ATOM 4903 O O . GLY B 1 118 ? -15.836 37.625 8.594 1 94.81 118 GLY B O 1
ATOM 4904 N N . VAL B 1 119 ? -17.641 38.094 7.352 1 95.31 119 VAL B N 1
ATOM 4905 C CA . VAL B 1 119 ? -16.906 39.031 6.508 1 95.31 119 VAL B CA 1
ATOM 4906 C C . VAL B 1 119 ? -16.469 40.25 7.336 1 95.31 119 VAL B C 1
ATOM 4908 O O . VAL B 1 119 ? -15.344 40.719 7.188 1 95.31 119 VAL B O 1
ATOM 4911 N N . LEU B 1 120 ? -17.297 40.688 8.18 1 95.38 120 LEU B N 1
ATOM 4912 C CA . LEU B 1 120 ? -16.969 41.812 9.047 1 95.38 120 LEU B CA 1
ATOM 4913 C C . LEU B 1 120 ? -15.805 41.5 9.961 1 95.38 120 LEU B C 1
ATOM 4915 O O . LEU B 1 120 ? -14.867 42.281 10.094 1 95.38 120 LEU B O 1
ATOM 4919 N N . LEU B 1 121 ? -15.859 40.406 10.57 1 94.56 121 LEU B N 1
ATOM 4920 C CA . LEU B 1 121 ? -14.773 40 11.461 1 94.56 121 LEU B CA 1
ATOM 4921 C C . LEU B 1 121 ? -13.477 39.812 10.695 1 94.56 121 LEU B C 1
ATOM 4923 O O . LEU B 1 121 ? -12.414 40.25 11.148 1 94.56 121 LEU B O 1
ATOM 4927 N N . PHE B 1 122 ? -13.617 39.188 9.586 1 91.88 122 PHE B N 1
ATOM 4928 C CA . PHE B 1 122 ? -12.438 38.938 8.773 1 91.88 122 PHE B CA 1
ATOM 4929 C C . PHE B 1 122 ? -11.766 40.25 8.359 1 91.88 122 PHE B C 1
ATOM 4931 O O . PHE B 1 122 ? -10.539 40.312 8.273 1 91.88 122 PHE B O 1
ATOM 4938 N N . SER B 1 123 ? -12.531 41.312 8.219 1 93.25 123 SER B N 1
ATOM 4939 C CA . SER B 1 123 ? -12.008 42.594 7.801 1 93.25 123 SER B CA 1
ATOM 4940 C C . SER B 1 123 ? -11.516 43.406 9 1 93.25 123 SER B C 1
ATOM 4942 O O . SER B 1 123 ? -10.609 44.219 8.875 1 93.25 123 SER B O 1
ATOM 4944 N N . LEU B 1 124 ? -11.992 43.156 10.156 1 94.25 124 LEU B N 1
ATOM 4945 C CA . LEU B 1 124 ? -11.688 44 11.32 1 94.25 124 LEU B CA 1
ATOM 4946 C C . LEU B 1 124 ? -10.484 43.438 12.078 1 94.25 124 LEU B C 1
ATOM 4948 O O . LEU B 1 124 ? -9.75 44.188 12.711 1 94.25 124 LEU B O 1
ATOM 4952 N N . VAL B 1 125 ? -10.266 42.188 11.945 1 94.69 125 VAL B N 1
ATOM 4953 C CA . VAL B 1 125 ? -9.242 41.531 12.75 1 94.69 125 VAL B CA 1
ATOM 4954 C C . VAL B 1 125 ? -7.867 42.094 12.422 1 94.69 125 VAL B C 1
ATOM 4956 O O . VAL B 1 125 ? -7.086 42.406 13.32 1 94.69 125 VAL B O 1
ATOM 4959 N N . PRO B 1 126 ? -7.566 42.438 11.195 1 94.94 126 PRO B N 1
ATOM 4960 C CA . PRO B 1 126 ? -6.242 42.969 10.875 1 94.94 126 PRO B CA 1
ATOM 4961 C C . PRO B 1 126 ? -6.023 44.375 11.422 1 94.94 126 PRO B C 1
ATOM 4963 O O . PRO B 1 126 ? -4.887 44.844 11.469 1 94.94 126 PRO B O 1
ATOM 4966 N N . CYS B 1 127 ? -7.059 45.031 11.859 1 96.25 127 CYS B N 1
ATOM 4967 C CA . CYS B 1 127 ? -6.922 46.375 12.438 1 96.25 127 CYS B CA 1
ATOM 4968 C C . CYS B 1 127 ? -6.059 46.344 13.695 1 96.25 127 CYS B C 1
ATOM 4970 O O . CYS B 1 127 ? -5.402 47.312 14.031 1 96.25 127 CYS B O 1
ATOM 4972 N N . HIS B 1 128 ? -6.047 45.219 14.297 1 97.25 128 HIS B N 1
ATOM 4973 C CA . HIS B 1 128 ? -5.242 45.062 15.5 1 97.25 128 HIS B CA 1
ATOM 4974 C C . HIS B 1 128 ? -3.752 45.156 15.18 1 97.25 128 HIS B C 1
ATOM 4976 O O . HIS B 1 128 ? -2.947 45.5 16.047 1 97.25 128 HIS B O 1
ATOM 4982 N N . LEU B 1 129 ? -3.342 44.812 13.977 1 97.44 129 LEU B N 1
ATOM 4983 C CA . LEU B 1 129 ? -1.955 45 13.562 1 97.44 129 LEU B CA 1
ATOM 4984 C C . LEU B 1 129 ? -1.626 46.5 13.43 1 97.44 129 LEU B C 1
ATOM 4986 O O . LEU B 1 129 ? -0.531 46.938 13.797 1 97.44 129 LEU B O 1
ATOM 4990 N N . PHE B 1 130 ? -2.574 47.25 12.992 1 97.19 130 PHE B N 1
ATOM 4991 C CA . PHE B 1 130 ? -2.365 48.688 12.852 1 97.19 130 PHE B CA 1
ATOM 4992 C C . PHE B 1 130 ? -2.314 49.344 14.227 1 97.19 130 PHE B C 1
ATOM 4994 O O . PHE B 1 130 ? -1.564 50.312 14.422 1 97.19 130 PHE B O 1
ATOM 5001 N N . ILE B 1 131 ? -3.105 48.844 15.102 1 98.06 131 ILE B N 1
ATOM 5002 C CA . ILE B 1 131 ? -3.018 49.344 16.469 1 98.06 131 ILE B CA 1
ATOM 5003 C C . ILE B 1 131 ? -1.631 49.031 17.031 1 98.06 131 ILE B C 1
ATOM 5005 O O . ILE B 1 131 ? -1.032 49.875 17.703 1 98.06 131 ILE B O 1
ATOM 5009 N N . ALA B 1 132 ? -1.107 47.844 16.781 1 98.25 132 ALA B N 1
ATOM 5010 C CA . ALA B 1 132 ? 0.245 47.5 17.203 1 98.25 132 ALA B CA 1
ATOM 5011 C C . ALA B 1 132 ? 1.271 48.469 16.609 1 98.25 132 ALA B C 1
ATOM 5013 O O . ALA B 1 132 ? 2.234 48.844 17.281 1 98.25 132 ALA B O 1
ATOM 5014 N N . TYR B 1 133 ? 1.062 48.812 15.406 1 97.69 133 TYR B N 1
ATOM 5015 C CA . TYR B 1 133 ? 1.932 49.781 14.742 1 97.69 133 TYR B CA 1
ATOM 5016 C C . TYR B 1 133 ? 1.918 51.125 15.469 1 97.69 133 TYR B C 1
ATOM 5018 O O . TYR B 1 133 ? 2.973 51.719 15.711 1 97.69 133 TYR B O 1
ATOM 5026 N N . LEU B 1 134 ? 0.754 51.594 15.844 1 97.94 134 LEU B N 1
ATOM 5027 C CA . LEU B 1 134 ? 0.632 52.875 16.547 1 97.94 134 LEU B CA 1
ATOM 5028 C C . LEU B 1 134 ? 1.332 52.812 17.906 1 97.94 134 LEU B C 1
ATOM 5030 O O . LEU B 1 134 ? 1.972 53.781 18.312 1 97.94 134 LEU B O 1
ATOM 5034 N N . ILE B 1 135 ? 1.195 51.688 18.547 1 97.88 135 ILE B N 1
ATOM 5035 C CA . ILE B 1 135 ? 1.877 51.5 19.828 1 97.88 135 ILE B CA 1
ATOM 5036 C C . ILE B 1 135 ? 3.389 51.594 19.625 1 97.88 135 ILE B C 1
ATOM 5038 O O . ILE B 1 135 ? 4.086 52.281 20.359 1 97.88 135 ILE B O 1
ATOM 5042 N N . GLU B 1 136 ? 3.891 50.969 18.625 1 97.56 136 GLU B N 1
ATOM 5043 C CA . GLU B 1 136 ? 5.328 50.938 18.375 1 97.56 136 GLU B CA 1
ATOM 5044 C C . GLU B 1 136 ? 5.812 52.312 17.875 1 97.56 136 GLU B C 1
ATOM 5046 O O . GLU B 1 136 ? 6.961 52.688 18.109 1 97.56 136 GLU B O 1
ATOM 5051 N N . LEU B 1 137 ? 4.941 53 17.156 1 96.88 137 LEU B N 1
ATOM 5052 C CA . LEU B 1 137 ? 5.277 54.375 16.75 1 96.88 137 LEU B CA 1
ATOM 5053 C C . LEU B 1 137 ? 5.5 55.25 17.969 1 96.88 137 LEU B C 1
ATOM 5055 O O . LEU B 1 137 ? 6.441 56.062 18 1 96.88 137 LEU B O 1
ATOM 5059 N N . ALA B 1 138 ? 4.625 55.125 18.938 1 96.5 138 ALA B N 1
ATOM 5060 C CA . ALA B 1 138 ? 4.781 55.844 20.188 1 96.5 138 ALA B CA 1
ATOM 5061 C C . ALA B 1 138 ? 6.055 55.438 20.922 1 96.5 138 ALA B C 1
ATOM 5063 O O . ALA B 1 138 ? 6.762 56.281 21.484 1 96.5 138 ALA B O 1
ATOM 5064 N N . ALA B 1 139 ? 6.336 54.219 20.891 1 96.31 139 ALA B N 1
ATOM 5065 C CA . ALA B 1 139 ? 7.551 53.688 21.531 1 96.31 139 ALA B CA 1
ATOM 5066 C C . ALA B 1 139 ? 8.797 54.25 20.844 1 96.31 139 ALA B C 1
ATOM 5068 O O . ALA B 1 139 ? 9.766 54.625 21.5 1 96.31 139 ALA B O 1
ATOM 5069 N N . ALA B 1 140 ? 8.758 54.25 19.562 1 95.62 140 ALA B N 1
ATOM 5070 C CA . ALA B 1 140 ? 9.891 54.75 18.781 1 95.62 140 ALA B CA 1
ATOM 5071 C C . ALA B 1 140 ? 10.133 56.25 19.094 1 95.62 140 ALA B C 1
ATOM 5073 O O . ALA B 1 140 ? 11.281 56.688 19.172 1 95.62 140 ALA B O 1
ATOM 5074 N N . GLN B 1 141 ? 9.109 57 19.219 1 93.94 141 GLN B N 1
ATOM 5075 C CA . GLN B 1 141 ? 9.234 58.406 19.578 1 93.94 141 GLN B CA 1
ATOM 5076 C C . GLN B 1 141 ? 9.844 58.594 20.969 1 93.94 141 GLN B C 1
ATOM 5078 O O . GLN B 1 141 ? 10.68 59.469 21.172 1 93.94 141 GLN B O 1
ATOM 5083 N N . ARG B 1 142 ? 9.375 57.781 21.812 1 92 142 ARG B N 1
ATOM 5084 C CA . ARG B 1 142 ? 9.906 57.844 23.172 1 92 142 ARG B CA 1
ATOM 5085 C C . ARG B 1 142 ? 11.391 57.531 23.188 1 92 142 ARG B C 1
ATOM 5087 O O . ARG B 1 142 ? 12.148 58.094 23.984 1 92 142 ARG B O 1
ATOM 5094 N N . VAL B 1 143 ? 11.805 56.562 22.438 1 92.69 143 VAL B N 1
ATOM 5095 C CA . VAL B 1 143 ? 13.211 56.188 22.344 1 92.69 143 VAL B CA 1
ATOM 5096 C C . VAL B 1 143 ? 14.039 57.375 21.844 1 92.69 143 VAL B C 1
ATOM 5098 O O . VAL B 1 143 ? 15.125 57.625 22.359 1 92.69 143 VAL B O 1
ATOM 5101 N N . LYS B 1 144 ? 13.562 58.062 20.891 1 90.19 144 LYS B N 1
ATOM 5102 C CA . LYS B 1 144 ? 14.258 59.219 20.359 1 90.19 144 LYS B CA 1
ATOM 5103 C C . LYS B 1 144 ? 14.414 60.312 21.422 1 90.19 144 LYS B C 1
ATOM 5105 O O . LYS B 1 144 ? 15.461 60.969 21.5 1 90.19 144 LYS B O 1
ATOM 5110 N N . GLU B 1 145 ? 13.445 60.406 22.188 1 89.44 145 GLU B N 1
ATOM 5111 C CA . GLU B 1 145 ? 13.492 61.406 23.266 1 89.44 145 GLU B CA 1
ATOM 5112 C C . GLU B 1 145 ? 14.531 61 24.312 1 89.44 145 GLU B C 1
ATOM 5114 O O . GLU B 1 145 ? 15.273 61.844 24.812 1 89.44 145 GLU B O 1
ATOM 5119 N N . VAL B 1 146 ? 14.484 59.812 24.609 1 87.62 146 VAL B N 1
ATOM 5120 C CA . VAL B 1 146 ? 15.422 59.312 25.625 1 87.62 146 VAL B CA 1
ATOM 5121 C C . VAL B 1 146 ? 16.844 59.438 25.109 1 87.62 146 VAL B C 1
ATOM 5123 O O . VAL B 1 146 ? 17.734 59.875 25.859 1 87.62 146 VAL B O 1
ATOM 5126 N N . ILE B 1 147 ? 17.094 59.094 23.938 1 87.25 147 ILE B N 1
ATOM 5127 C CA . ILE B 1 147 ? 18.422 59.219 23.344 1 87.25 147 ILE B CA 1
ATOM 5128 C C . ILE B 1 147 ? 18.828 60.688 23.25 1 87.25 147 ILE B C 1
ATOM 5130 O O . ILE B 1 147 ? 19.984 61.031 23.5 1 87.25 147 ILE B O 1
ATOM 5134 N N . GLY B 1 148 ? 17.922 61.531 22.906 1 85 148 GLY B N 1
ATOM 5135 C CA . GLY B 1 148 ? 18.188 62.969 22.859 1 85 148 GLY B CA 1
ATOM 5136 C C . GLY B 1 148 ? 18.547 63.562 24.203 1 85 148 GLY B C 1
ATOM 5137 O O . GLY B 1 148 ? 19.438 64.375 24.312 1 85 148 GLY B O 1
ATOM 5138 N N . LEU B 1 149 ? 17.891 63.125 25.156 1 83.38 149 LEU B N 1
ATOM 5139 C CA . LEU B 1 149 ? 18.156 63.594 26.5 1 83.38 149 LEU B CA 1
ATOM 5140 C C . LEU B 1 149 ? 19.516 63.125 27 1 83.38 149 LEU B C 1
ATOM 5142 O O . LEU B 1 149 ? 20.234 63.844 27.688 1 83.38 149 LEU B O 1
ATOM 5146 N N . ARG B 1 150 ? 19.844 61.875 26.766 1 81.56 150 ARG B N 1
ATOM 5147 C CA . ARG B 1 150 ? 21.125 61.281 27.172 1 81.56 150 ARG B CA 1
ATOM 5148 C C . ARG B 1 150 ? 22.281 62.062 26.516 1 81.56 150 ARG B C 1
ATOM 5150 O O . ARG B 1 150 ? 23.359 62.188 27.109 1 81.56 150 ARG B O 1
ATOM 5157 N N . LYS B 1 151 ? 22.094 62.5 25.328 1 80 151 LYS B N 1
ATOM 5158 C CA . LYS B 1 151 ? 23.125 63.25 24.656 1 80 151 LYS B CA 1
ATOM 5159 C C . LYS B 1 151 ? 23.312 64.625 25.281 1 80 151 LYS B C 1
ATOM 5161 O O . LYS B 1 151 ? 24.422 65.188 25.281 1 80 151 LYS B O 1
ATOM 5166 N N . LYS B 1 152 ? 22.328 65.125 25.812 1 78.56 152 LYS B N 1
ATOM 5167 C CA . LYS B 1 152 ? 22.375 66.5 26.406 1 78.56 152 LYS B CA 1
ATOM 5168 C C . LYS B 1 152 ? 22.953 66.438 27.828 1 78.56 152 LYS B C 1
ATOM 5170 O O . LYS B 1 152 ? 23.641 67.375 28.266 1 78.56 152 LYS B O 1
ATOM 5175 N N . ILE B 1 153 ? 22.562 65.375 28.469 1 66.5 153 ILE B N 1
ATOM 5176 C CA . ILE B 1 153 ? 23 65.312 29.859 1 66.5 153 ILE B CA 1
ATOM 5177 C C . ILE B 1 153 ? 24.297 64.5 29.953 1 66.5 153 ILE B C 1
ATOM 5179 O O . ILE B 1 153 ? 24.375 63.406 29.391 1 66.5 153 ILE B O 1
ATOM 5183 N N . ASP B 1 154 ? 25.547 65 29.828 1 57.44 154 ASP B N 1
ATOM 5184 C CA . ASP B 1 154 ? 26.812 64.25 29.859 1 57.44 154 ASP B CA 1
ATOM 5185 C C . ASP B 1 154 ? 26.672 62.969 30.703 1 57.44 154 ASP B C 1
ATOM 5187 O O . ASP B 1 154 ? 27.5 62.062 30.594 1 57.44 154 ASP B O 1
ATOM 5191 N N . GLY B 1 155 ? 26.578 63.062 32.156 1 45.03 155 GLY B N 1
ATOM 5192 C CA . GLY B 1 155 ? 26.969 62.25 33.281 1 45.03 155 GLY B CA 1
ATOM 5193 C C . GLY B 1 155 ? 26.172 60.969 33.406 1 45.03 155 GLY B C 1
ATOM 5194 O O . GLY B 1 155 ? 25.188 60.781 32.688 1 45.03 155 GLY B O 1
ATOM 5195 N N . ARG B 1 156 ? 26.516 59.938 34.531 1 50.84 156 ARG B N 1
ATOM 5196 C CA . ARG B 1 156 ? 26.219 58.625 35.125 1 50.84 156 ARG B CA 1
ATOM 5197 C C . ARG B 1 156 ? 24.719 58.5 35.344 1 50.84 156 ARG B C 1
ATOM 5199 O O . ARG B 1 156 ? 24.234 57.406 35.656 1 50.84 156 ARG B O 1
ATOM 5206 N N . GLU B 1 157 ? 24.031 59.531 35.688 1 46.16 157 GLU B N 1
ATOM 5207 C CA . GLU B 1 157 ? 22.703 59.5 36.281 1 46.16 157 GLU B CA 1
ATOM 5208 C C . GLU B 1 157 ? 21.625 59.219 35.25 1 46.16 157 GLU B C 1
ATOM 5210 O O . GLU B 1 157 ? 20.484 58.938 35.594 1 46.16 157 GLU B O 1
ATOM 5215 N N . ALA B 1 158 ? 21.703 59.406 34.125 1 50.72 158 ALA B N 1
ATOM 5216 C CA . ALA B 1 158 ? 20.656 59.344 33.094 1 50.72 158 ALA B CA 1
ATOM 5217 C C . ALA B 1 158 ? 20.234 57.875 32.844 1 50.72 158 ALA B C 1
ATOM 5219 O O . ALA B 1 158 ? 19.234 57.625 32.188 1 50.72 158 ALA B O 1
ATOM 5220 N N . ARG B 1 159 ? 21.016 57.031 33.125 1 52.16 159 ARG B N 1
ATOM 5221 C CA . ARG B 1 159 ? 20.828 55.625 32.781 1 52.16 159 ARG B CA 1
ATOM 5222 C C . ARG B 1 159 ? 19.562 55.062 33.438 1 52.16 159 ARG B C 1
ATOM 5224 O O . ARG B 1 159 ? 18.953 54.125 32.906 1 52.16 159 ARG B O 1
ATOM 5231 N N . GLN B 1 160 ? 19.344 55.469 34.75 1 54.5 160 GLN B N 1
ATOM 5232 C CA . GLN B 1 160 ? 18.25 54.812 35.469 1 54.5 160 GLN B CA 1
ATOM 5233 C C . GLN B 1 160 ? 17.047 55.75 35.594 1 54.5 160 GLN B C 1
ATOM 5235 O O . GLN B 1 160 ? 16.844 56.375 36.625 1 54.5 160 GLN B O 1
ATOM 5240 N N . GLN B 1 161 ? 16.656 56.281 34.438 1 59.84 161 GLN B N 1
ATOM 5241 C CA . GLN B 1 161 ? 15.484 57.125 34.625 1 59.84 161 GLN B CA 1
ATOM 5242 C C . GLN B 1 161 ? 14.242 56.281 34.906 1 59.84 161 GLN B C 1
ATOM 5244 O O . GLN B 1 161 ? 13.758 55.594 34 1 59.84 161 GLN B O 1
ATOM 5249 N N . PRO B 1 162 ? 13.812 56.125 36.125 1 66.62 162 PRO B N 1
ATOM 5250 C CA . PRO B 1 162 ? 12.602 55.375 36.5 1 66.62 162 PRO B CA 1
ATOM 5251 C C . PRO B 1 162 ? 11.43 55.656 35.562 1 66.62 162 PRO B C 1
ATOM 5253 O O . PRO B 1 162 ? 10.625 54.781 35.281 1 66.62 162 PRO B O 1
ATOM 5256 N N . ALA B 1 163 ? 11.406 56.812 34.969 1 68.38 163 ALA B N 1
ATOM 5257 C CA . ALA B 1 163 ? 10.305 57.188 34.094 1 68.38 163 ALA B CA 1
ATOM 5258 C C . ALA B 1 163 ? 10.359 56.406 32.781 1 68.38 163 ALA B C 1
ATOM 5260 O O . ALA B 1 163 ? 9.32 56.031 32.25 1 68.38 163 ALA B O 1
ATOM 5261 N N . ALA B 1 164 ? 11.531 56.125 32.406 1 74.06 164 ALA B N 1
ATOM 5262 C CA . ALA B 1 164 ? 11.688 55.375 31.156 1 74.06 164 ALA B CA 1
ATOM 5263 C C . ALA B 1 164 ? 11.266 53.906 31.328 1 74.06 164 ALA B C 1
ATOM 5265 O O . ALA B 1 164 ? 10.625 53.344 30.453 1 74.06 164 ALA B O 1
ATOM 5266 N N . GLN B 1 165 ? 11.477 53.469 32.438 1 79.44 165 GLN B N 1
ATOM 5267 C CA . GLN B 1 165 ? 11.102 52.094 32.75 1 79.44 165 GLN B CA 1
ATOM 5268 C C . GLN B 1 165 ? 9.578 51.938 32.781 1 79.44 165 GLN B C 1
ATOM 5270 O O . GLN B 1 165 ? 9.039 50.938 32.344 1 79.44 165 GLN B O 1
ATOM 5275 N N . LEU B 1 166 ? 9.008 52.906 33.25 1 84 166 LEU B N 1
ATOM 5276 C CA . LEU B 1 166 ? 7.551 52.906 33.344 1 84 166 LEU B CA 1
ATOM 5277 C C . LEU B 1 166 ? 6.934 52.969 31.938 1 84 166 LEU B C 1
ATOM 5279 O O . LEU B 1 166 ? 5.926 52.312 31.672 1 84 166 LEU B O 1
ATOM 5283 N N . ALA B 1 167 ? 7.5 53.656 31.094 1 86.88 167 ALA B N 1
ATOM 5284 C CA . ALA B 1 167 ? 7.004 53.781 29.719 1 86.88 167 ALA B CA 1
ATOM 5285 C C . ALA B 1 167 ? 7.066 52.438 29 1 86.88 167 ALA B C 1
ATOM 5287 O O . ALA B 1 167 ? 6.145 52.094 28.266 1 86.88 167 ALA B O 1
ATOM 5288 N N . TRP B 1 168 ? 8.117 51.781 29.281 1 89.88 168 TRP B N 1
ATOM 5289 C CA . TRP B 1 168 ? 8.273 50.469 28.641 1 89.88 168 TRP B CA 1
ATOM 5290 C C . TRP B 1 168 ? 7.246 49.5 29.141 1 89.88 168 TRP B C 1
ATOM 5292 O O . TRP B 1 168 ? 6.73 48.656 28.375 1 89.88 168 TRP B O 1
ATOM 5302 N N . SER B 1 169 ? 6.863 49.594 30.375 1 93.25 169 SER B N 1
ATOM 5303 C CA . SER B 1 169 ? 5.824 48.719 30.938 1 93.25 169 SER B CA 1
ATOM 5304 C C . SER B 1 169 ? 4.461 49.062 30.328 1 93.25 169 SER B C 1
ATOM 5306 O O . SER B 1 169 ? 3.666 48.156 30.078 1 93.25 169 SER B O 1
ATOM 5308 N N . TYR B 1 170 ? 4.234 50.281 30.094 1 94.44 170 TYR B N 1
ATOM 5309 C CA . TYR B 1 170 ? 2.969 50.688 29.484 1 94.44 170 TYR B CA 1
ATOM 5310 C C . TYR B 1 170 ? 2.869 50.188 28.047 1 94.44 170 TYR B C 1
ATOM 5312 O O . TYR B 1 170 ? 1.797 49.781 27.609 1 94.44 170 TYR B O 1
ATOM 5320 N N . ILE B 1 171 ? 3.949 50.219 27.406 1 95.25 171 ILE B N 1
ATOM 5321 C CA . ILE B 1 171 ? 3.984 49.719 26.031 1 95.25 171 ILE B CA 1
ATOM 5322 C C . ILE B 1 171 ? 3.73 48.219 26 1 95.25 171 ILE B C 1
ATOM 5324 O O . ILE B 1 171 ? 2.953 47.719 25.188 1 95.25 171 ILE B O 1
ATOM 5328 N N . ALA B 1 172 ? 4.312 47.531 26.906 1 95.75 172 ALA B N 1
ATOM 5329 C CA . ALA B 1 172 ? 4.117 46.094 27 1 95.75 172 ALA B CA 1
ATOM 5330 C C . ALA B 1 172 ? 2.66 45.75 27.312 1 95.75 172 ALA B C 1
ATOM 5332 O O . ALA B 1 172 ? 2.094 44.812 26.734 1 95.75 172 ALA B O 1
ATOM 5333 N N . ILE B 1 173 ? 2.1 46.531 28.203 1 97.25 173 ILE B N 1
ATOM 5334 C CA . ILE B 1 173 ? 0.71 46.312 28.594 1 97.25 173 ILE B CA 1
ATOM 5335 C C . ILE B 1 173 ? -0.208 46.625 27.406 1 97.25 173 ILE B C 1
ATOM 5337 O O . ILE B 1 173 ? -1.167 45.875 27.156 1 97.25 173 ILE B O 1
ATOM 5341 N N . ALA B 1 174 ? 0.091 47.625 26.688 1 97.62 174 ALA B N 1
ATOM 5342 C CA . ALA B 1 174 ? -0.716 48 25.531 1 97.62 174 ALA B CA 1
ATOM 5343 C C . ALA B 1 174 ? -0.704 46.906 24.469 1 97.62 174 ALA B C 1
ATOM 5345 O O . ALA B 1 174 ? -1.748 46.562 23.922 1 97.62 174 ALA B O 1
ATOM 5346 N N . HIS B 1 175 ? 0.452 46.375 24.188 1 97.56 175 HIS B N 1
ATOM 5347 C CA . HIS B 1 175 ? 0.56 45.281 23.234 1 97.56 175 HIS B CA 1
ATOM 5348 C C . HIS B 1 175 ? -0.204 44.062 23.703 1 97.56 175 HIS B C 1
ATOM 5350 O O . HIS B 1 175 ? -0.868 43.375 22.922 1 97.56 175 HIS B O 1
ATOM 5356 N N . THR B 1 176 ? -0.147 43.75 25.016 1 97.38 176 THR B N 1
ATOM 5357 C CA . THR B 1 176 ? -0.818 42.594 25.578 1 97.38 176 THR B CA 1
ATOM 5358 C C . THR B 1 176 ? -2.334 42.75 25.484 1 97.38 176 THR B C 1
ATOM 5360 O O . THR B 1 176 ? -3.035 41.812 25.125 1 97.38 176 THR B O 1
ATOM 5363 N N . VAL B 1 177 ? -2.781 43.906 25.797 1 97.69 177 VAL B N 1
ATOM 5364 C CA . VAL B 1 177 ? -4.215 44.188 25.719 1 97.69 177 VAL B CA 1
ATOM 5365 C C . VAL B 1 177 ? -4.691 44.062 24.281 1 97.69 177 VAL B C 1
ATOM 5367 O O . VAL B 1 177 ? -5.742 43.5 24 1 97.69 177 VAL B O 1
ATOM 5370 N N . ASN B 1 178 ? -3.916 44.594 23.344 1 97.88 178 ASN B N 1
ATOM 5371 C CA . ASN B 1 178 ? -4.266 44.562 21.922 1 97.88 178 ASN B CA 1
ATOM 5372 C C . ASN B 1 178 ? -4.344 43.125 21.406 1 97.88 178 ASN B C 1
ATOM 5374 O O . ASN B 1 178 ? -5.312 42.75 20.75 1 97.88 178 ASN B O 1
ATOM 5378 N N . ALA B 1 179 ? -3.369 42.375 21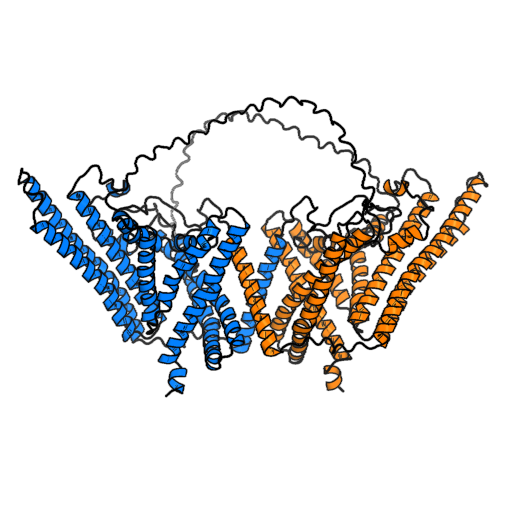.766 1 96.62 179 ALA B N 1
ATOM 5379 C CA . ALA B 1 179 ? -3.33 41 21.312 1 96.62 179 ALA B CA 1
ATOM 5380 C C . ALA B 1 179 ? -4.469 40.188 21.938 1 96.62 179 ALA B C 1
ATOM 5382 O O . ALA B 1 179 ? -5.109 39.375 21.266 1 96.62 179 ALA B O 1
ATOM 5383 N N . THR B 1 180 ? -4.754 40.406 23.219 1 96.88 180 THR B N 1
ATOM 5384 C CA . THR B 1 180 ? -5.816 39.688 23.922 1 96.88 180 THR B CA 1
ATOM 5385 C C . THR B 1 180 ? -7.184 40.094 23.375 1 96.88 180 THR B C 1
ATOM 5387 O O . THR B 1 180 ? -8.07 39.25 23.219 1 96.88 180 THR B O 1
ATOM 5390 N N . LEU B 1 181 ? -7.34 41.344 23.062 1 96.81 181 LEU B N 1
ATOM 5391 C CA . LEU B 1 181 ? -8.602 41.812 22.531 1 96.81 181 LEU B CA 1
ATOM 5392 C C . LEU B 1 181 ? -8.852 41.25 21.125 1 96.81 181 LEU B C 1
ATOM 5394 O O . LEU B 1 181 ? -9.992 40.938 20.781 1 96.81 181 LEU B O 1
ATOM 5398 N N . CYS B 1 182 ? -7.805 41.156 20.375 1 96.62 182 CYS B N 1
ATOM 5399 C CA . CYS B 1 182 ? -7.91 40.562 19.047 1 96.62 182 CYS B CA 1
ATOM 5400 C C . CYS B 1 182 ? -8.531 39.156 19.109 1 96.62 182 CYS B C 1
ATOM 5402 O O . CYS B 1 182 ? -9.492 38.875 18.406 1 96.62 182 CYS B O 1
ATOM 5404 N N . LEU B 1 183 ? -8.055 38.344 19.984 1 96.38 183 LEU B N 1
ATOM 5405 C CA . LEU B 1 183 ? -8.5 36.969 20.094 1 96.38 183 LEU B CA 1
ATOM 5406 C C . LEU B 1 183 ? -9.828 36.875 20.828 1 96.38 183 LEU B C 1
ATOM 5408 O O . LEU B 1 183 ? -10.742 36.188 20.391 1 96.38 183 LEU B O 1
ATOM 5412 N N . SER B 1 184 ? -10.039 37.656 21.906 1 96.81 184 SER B N 1
ATOM 5413 C CA . SER B 1 184 ? -11.227 37.531 22.75 1 96.81 184 SER B CA 1
ATOM 5414 C C . SER B 1 184 ? -12.461 38.062 22.047 1 96.81 184 SER B C 1
ATOM 5416 O O . SER B 1 184 ? -13.539 37.469 22.141 1 96.81 184 SER B O 1
ATOM 5418 N N . LEU B 1 185 ? -12.305 39.094 21.328 1 96.25 185 LEU B N 1
ATOM 5419 C CA . LEU B 1 185 ? -13.453 39.656 20.625 1 96.25 185 LEU B CA 1
ATOM 5420 C C . LEU B 1 185 ? -13.906 38.75 19.5 1 96.25 185 LEU B C 1
ATOM 5422 O O . LEU B 1 185 ? -15.109 38.531 19.312 1 96.25 185 LEU B O 1
ATOM 5426 N N . THR B 1 186 ? -12.969 38.25 18.766 1 96.88 186 THR B N 1
ATOM 5427 C CA . THR B 1 186 ? -13.305 37.344 17.672 1 96.88 186 THR B CA 1
ATOM 5428 C C . THR B 1 186 ? -13.914 36.031 18.234 1 96.88 186 THR B C 1
ATOM 5430 O O . THR B 1 186 ? -14.93 35.562 17.719 1 96.88 186 THR B O 1
ATOM 5433 N N . SER B 1 187 ? -13.312 35.469 19.266 1 97.31 187 SER B N 1
ATOM 5434 C CA . SER B 1 187 ? -13.828 34.25 19.891 1 97.31 187 SER B CA 1
ATOM 5435 C C . SER B 1 187 ? -15.242 34.438 20.406 1 97.31 187 SER B C 1
ATOM 5437 O O . SER B 1 187 ? -16.094 33.562 20.266 1 97.31 187 SER B O 1
ATOM 5439 N N . TYR B 1 188 ? -15.422 35.594 21 1 96.94 188 TYR B N 1
ATOM 5440 C CA . TYR B 1 188 ? -16.75 35.906 21.531 1 96.94 188 TYR B CA 1
ATOM 5441 C C . TYR B 1 188 ? -17.766 36 20.422 1 96.94 188 TYR B C 1
ATOM 5443 O O . TYR B 1 188 ? -18.859 35.406 20.516 1 96.94 188 TYR B O 1
ATOM 5451 N N . ALA B 1 189 ? -17.469 36.656 19.359 1 96.5 189 ALA B N 1
ATOM 5452 C CA . ALA B 1 189 ? -18.375 36.812 18.234 1 96.5 189 ALA B CA 1
ATOM 5453 C C . ALA B 1 189 ? -18.672 35.469 17.562 1 96.5 189 ALA B C 1
ATOM 5455 O O . ALA B 1 189 ? -19.812 35.188 17.203 1 96.5 189 ALA B O 1
ATOM 5456 N N . VAL B 1 190 ? -17.688 34.656 17.406 1 96.25 190 VAL B N 1
ATOM 5457 C CA . VAL B 1 190 ? -17.828 33.375 16.719 1 96.25 190 VAL B CA 1
ATOM 5458 C C . VAL B 1 190 ? -18.656 32.406 17.594 1 96.25 190 VAL B C 1
ATOM 5460 O O . VAL B 1 190 ? -19.547 31.734 17.109 1 96.25 190 VAL B O 1
ATOM 5463 N N . TYR B 1 191 ? -18.375 32.406 18.891 1 95.5 191 TYR B N 1
ATOM 5464 C CA . TYR B 1 191 ? -19.031 31.469 19.797 1 95.5 191 TYR B CA 1
ATOM 5465 C C . TYR B 1 191 ? -20.516 31.781 19.953 1 95.5 191 TYR B C 1
ATOM 5467 O O . TYR B 1 191 ? -21.344 30.875 19.984 1 95.5 191 TYR B O 1
ATOM 5475 N N . PHE B 1 192 ? -20.906 33.062 19.891 1 94.88 192 PHE B N 1
ATOM 5476 C CA . PHE B 1 192 ? -22.266 33.406 20.266 1 94.88 192 PHE B CA 1
ATOM 5477 C C . PHE B 1 192 ? -23.078 33.812 19.031 1 94.88 192 PHE B C 1
ATOM 5479 O O . PHE B 1 192 ? -24.297 33.688 19.016 1 94.88 192 PHE B O 1
ATOM 5486 N N . TYR B 1 193 ? -22.359 34.219 17.984 1 94.81 193 TYR B N 1
ATOM 5487 C CA . TYR B 1 193 ? -23.156 34.875 16.938 1 94.81 193 TYR B CA 1
ATOM 5488 C C . TYR B 1 193 ? -22.969 34.156 15.602 1 94.81 193 TYR B C 1
ATOM 5490 O O . TYR B 1 193 ? -23.703 34.438 14.641 1 94.81 193 TYR B O 1
ATOM 5498 N N . ILE B 1 194 ? -22 33.312 15.406 1 93.44 194 ILE B N 1
ATOM 5499 C CA . ILE B 1 194 ? -21.781 32.594 14.172 1 93.44 194 ILE B CA 1
ATOM 5500 C C . ILE B 1 194 ? -22.125 31.109 14.383 1 93.44 194 ILE B C 1
ATOM 5502 O O . ILE B 1 194 ? -21.484 30.438 15.195 1 93.44 194 ILE B O 1
ATOM 5506 N N . ASN B 1 195 ? -23.078 30.625 13.656 1 88.75 195 ASN B N 1
ATOM 5507 C CA . ASN B 1 195 ? -23.578 29.266 13.859 1 88.75 195 ASN B CA 1
ATOM 5508 C C . ASN B 1 195 ? -22.844 28.266 12.961 1 88.75 195 ASN B C 1
ATOM 5510 O O . ASN B 1 195 ? -22.578 27.141 13.375 1 88.75 195 ASN B O 1
ATOM 5514 N N . HIS B 1 196 ? -22.516 28.688 11.781 1 88.56 196 HIS B N 1
ATOM 5515 C CA . HIS B 1 196 ? -21.875 27.781 10.844 1 88.56 196 HIS B CA 1
ATOM 5516 C C . HIS B 1 196 ? -20.438 27.5 11.25 1 88.56 196 HIS B C 1
ATOM 5518 O O . HIS B 1 196 ? -19.594 28.391 11.266 1 88.56 196 HIS B O 1
ATOM 5524 N N . PRO B 1 197 ? -20.109 26.25 11.484 1 88.31 197 PRO B N 1
ATOM 5525 C CA . PRO B 1 197 ? -18.766 25.922 11.984 1 88.31 197 PRO B CA 1
ATOM 5526 C C . PRO B 1 197 ? -17.672 26.25 10.977 1 88.31 197 PRO B C 1
ATOM 5528 O O . PRO B 1 197 ? -16.562 26.609 11.375 1 88.31 197 PRO B O 1
ATOM 5531 N N . GLY B 1 198 ? -17.969 26.078 9.734 1 88.88 198 GLY B N 1
ATOM 5532 C CA . GLY B 1 198 ? -16.953 26.391 8.719 1 88.88 198 GLY B CA 1
ATOM 5533 C C . GLY B 1 198 ? -16.547 27.844 8.727 1 88.88 198 GLY B C 1
ATOM 5534 O O . GLY B 1 198 ? -15.352 28.156 8.711 1 88.88 198 GLY B O 1
ATOM 5535 N N . ILE B 1 199 ? -17.516 28.75 8.773 1 92.12 199 ILE B N 1
ATOM 5536 C CA . ILE B 1 199 ? -17.25 30.188 8.812 1 92.12 199 ILE B CA 1
ATOM 5537 C C . ILE B 1 199 ? -16.562 30.547 10.133 1 92.12 199 ILE B C 1
ATOM 5539 O O . ILE B 1 199 ? -15.617 31.328 10.148 1 92.12 199 ILE B O 1
ATOM 5543 N N . GLY B 1 200 ? -17.078 29.922 11.141 1 93.62 200 GLY B N 1
ATOM 5544 C CA . GLY B 1 200 ? -16.469 30.156 12.438 1 93.62 200 GLY B CA 1
ATOM 5545 C C . GLY B 1 200 ? -15.016 29.75 12.508 1 93.62 200 GLY B C 1
ATOM 5546 O O . GLY B 1 200 ? -14.195 30.453 13.086 1 93.62 200 GLY B O 1
ATOM 5547 N N . THR B 1 201 ? -14.727 28.641 11.961 1 94.44 201 THR B N 1
ATOM 5548 C CA . THR B 1 201 ? -13.352 28.141 11.969 1 94.44 201 THR B CA 1
ATOM 5549 C C . THR B 1 201 ? -12.43 29.078 11.188 1 94.44 201 THR B C 1
ATOM 5551 O O . THR B 1 201 ? -11.336 29.391 11.648 1 94.44 201 THR B O 1
ATOM 5554 N N . LEU B 1 202 ? -12.859 29.547 10.07 1 94.12 202 LEU B N 1
ATOM 5555 C CA . LEU B 1 202 ? -12.055 30.453 9.258 1 94.12 202 LEU B CA 1
ATOM 5556 C C . LEU B 1 202 ? -11.773 31.75 10.008 1 94.12 202 LEU B C 1
ATOM 5558 O O . LEU B 1 202 ? -10.641 32.25 10.008 1 94.12 202 LEU B O 1
ATOM 5562 N N . CYS B 1 203 ? -12.734 32.25 10.648 1 96 203 CYS B N 1
ATOM 5563 C CA . CYS B 1 203 ? -12.586 33.469 11.406 1 96 203 CYS B CA 1
ATOM 5564 C C . CYS B 1 203 ? -11.672 33.281 12.609 1 96 203 CYS B C 1
ATOM 5566 O O . CYS B 1 203 ? -10.789 34.094 12.859 1 96 203 CYS B O 1
ATOM 5568 N N . GLU B 1 204 ? -11.922 32.219 13.281 1 97 204 GLU B N 1
ATOM 5569 C CA . GLU B 1 204 ? -11.133 31.969 14.484 1 97 204 GLU B CA 1
ATOM 5570 C C . GLU B 1 204 ? -9.664 31.734 14.141 1 97 204 GLU B C 1
ATOM 5572 O O . GLU B 1 204 ? -8.773 32.25 14.82 1 97 204 GLU B O 1
ATOM 5577 N N . VAL B 1 205 ? -9.422 30.969 13.141 1 97 205 VAL B N 1
ATOM 5578 C CA . VAL B 1 205 ? -8.055 30.703 12.719 1 97 205 VAL B CA 1
ATOM 5579 C C . VAL B 1 205 ? -7.383 32 12.281 1 97 205 VAL B C 1
ATOM 5581 O O . VAL B 1 205 ? -6.219 32.25 12.602 1 97 205 VAL B O 1
ATOM 5584 N N . HIS B 1 206 ? -8.094 32.844 11.586 1 97.31 206 HIS B N 1
ATOM 5585 C CA . HIS B 1 206 ? -7.574 34.125 11.172 1 97.31 206 HIS B CA 1
ATOM 5586 C C . HIS B 1 206 ? -7.184 34.969 12.375 1 97.31 206 HIS B C 1
ATOM 5588 O O . HIS B 1 206 ? -6.121 35.594 12.383 1 97.31 206 HIS B O 1
ATOM 5594 N N . ALA B 1 207 ? -8.023 35 13.328 1 97.88 207 ALA B N 1
ATOM 5595 C CA . ALA B 1 207 ? -7.754 35.75 14.547 1 97.88 207 ALA B CA 1
ATOM 5596 C C . ALA B 1 207 ? -6.512 35.219 15.258 1 97.88 207 ALA B C 1
ATOM 5598 O O . ALA B 1 207 ? -5.715 36 15.789 1 97.88 207 ALA B O 1
ATOM 5599 N N . ILE B 1 208 ? -6.398 33.938 15.281 1 97.94 208 ILE B N 1
ATOM 5600 C CA . ILE B 1 208 ? -5.242 33.344 15.93 1 97.94 208 ILE B CA 1
ATOM 5601 C C . ILE B 1 208 ? -3.967 33.719 15.188 1 97.94 208 ILE B C 1
ATOM 5603 O O . ILE B 1 208 ? -2.973 34.125 15.805 1 97.94 208 ILE B O 1
ATOM 5607 N N . VAL B 1 209 ? -3.982 33.688 13.906 1 97.81 209 VAL B N 1
ATOM 5608 C CA . VAL B 1 209 ? -2.824 34.031 13.086 1 97.81 209 VAL B CA 1
ATOM 5609 C C . VAL B 1 209 ? -2.436 35.469 13.328 1 97.81 209 VAL B C 1
ATOM 5611 O O . VAL B 1 209 ? -1.263 35.781 13.562 1 97.81 209 VAL B O 1
ATOM 5614 N N . VAL B 1 210 ? -3.361 36.375 13.328 1 97.88 210 VAL B N 1
ATOM 5615 C CA . VAL B 1 210 ? -3.094 37.812 13.5 1 97.88 210 VAL B CA 1
ATOM 5616 C C . VAL B 1 210 ? -2.594 38.062 14.922 1 97.88 210 VAL B C 1
ATOM 5618 O O . VAL B 1 210 ? -1.703 38.906 15.125 1 97.88 210 VAL B O 1
ATOM 5621 N N . MET B 1 211 ? -3.215 37.406 15.852 1 98.19 211 MET B N 1
ATOM 5622 C CA . MET B 1 211 ? -2.758 37.562 17.234 1 98.19 211 MET B CA 1
ATOM 5623 C C . MET B 1 211 ? -1.3 37.125 17.375 1 98.19 211 MET B C 1
ATOM 5625 O O . MET B 1 211 ? -0.512 37.812 18.031 1 98.19 211 MET B O 1
ATOM 5629 N N . LEU B 1 212 ? -0.922 36.031 16.781 1 98.31 212 LEU B N 1
ATOM 5630 C CA . LEU B 1 212 ? 0.46 35.562 16.812 1 98.31 212 LEU B CA 1
ATOM 5631 C C . LEU B 1 212 ? 1.388 36.562 16.125 1 98.31 212 LEU B C 1
ATOM 5633 O O . LEU B 1 212 ? 2.484 36.844 16.609 1 98.31 212 LEU B O 1
ATOM 5637 N N . LYS B 1 213 ? 0.985 37.062 15.016 1 98.44 213 LYS B N 1
ATOM 5638 C CA . LYS B 1 213 ? 1.785 38.062 14.312 1 98.44 213 LYS B CA 1
ATOM 5639 C C . LYS B 1 213 ? 1.947 39.344 15.148 1 98.44 213 LYS B C 1
ATOM 5641 O O . LYS B 1 213 ? 3.025 39.938 15.18 1 98.44 213 LYS B O 1
ATOM 5646 N N . ASN B 1 214 ? 0.864 39.719 15.805 1 98.12 214 ASN B N 1
ATOM 5647 C CA . ASN B 1 214 ? 0.926 40.875 16.703 1 98.12 214 ASN B CA 1
ATOM 5648 C C . ASN B 1 214 ? 1.957 40.656 17.812 1 98.12 214 ASN B C 1
ATOM 5650 O O . ASN B 1 214 ? 2.744 41.562 18.109 1 98.12 214 ASN B O 1
ATOM 5654 N N . CYS B 1 215 ? 1.915 39.531 18.328 1 98.06 215 CYS B N 1
ATOM 5655 C CA . CYS B 1 215 ? 2.857 39.188 19.391 1 98.06 215 CYS B CA 1
ATOM 5656 C C . CYS B 1 215 ? 4.289 39.219 18.875 1 98.06 215 CYS B C 1
ATOM 5658 O O . CYS B 1 215 ? 5.18 39.781 19.531 1 98.06 215 CYS B O 1
ATOM 5660 N N . SER B 1 216 ? 4.512 38.625 17.75 1 98.5 216 SER B N 1
ATOM 5661 C CA . SER B 1 216 ? 5.852 38.594 17.188 1 98.5 216 SER B CA 1
ATOM 5662 C C . SER B 1 216 ? 6.363 40 16.906 1 98.5 216 SER B C 1
ATOM 5664 O O . SER B 1 216 ? 7.523 40.312 17.203 1 98.5 216 SER B O 1
ATOM 5666 N N . TYR B 1 217 ? 5.5 40.781 16.359 1 98.44 217 TYR B N 1
ATOM 5667 C CA . TYR B 1 217 ? 5.84 42.188 16.078 1 98.44 217 TYR B CA 1
ATOM 5668 C C . TYR B 1 217 ? 6.223 42.906 17.344 1 98.44 217 TYR B C 1
ATOM 5670 O O . TYR B 1 217 ? 7.23 43.625 17.391 1 98.44 217 TYR B O 1
ATOM 5678 N N . ALA B 1 218 ? 5.492 42.719 18.375 1 97.94 218 ALA B N 1
ATOM 5679 C CA . ALA B 1 218 ? 5.711 43.406 19.656 1 97.94 218 ALA B CA 1
ATOM 5680 C C . ALA B 1 218 ? 7.004 42.906 20.312 1 97.94 218 ALA B C 1
ATOM 5682 O O . ALA B 1 218 ? 7.828 43.719 20.734 1 97.94 218 ALA B O 1
ATOM 5683 N N . PHE B 1 219 ? 7.203 41.625 20.391 1 97.75 219 PHE B N 1
ATOM 5684 C CA . PHE B 1 219 ? 8.367 41.031 21.047 1 97.75 219 PHE B CA 1
ATOM 5685 C C . PHE B 1 219 ? 9.648 41.438 20.328 1 97.75 219 PHE B C 1
ATOM 5687 O O . PHE B 1 219 ? 10.648 41.781 20.953 1 97.75 219 PHE B O 1
ATOM 5694 N N . THR B 1 220 ? 9.617 41.344 19.016 1 97.75 220 THR B N 1
ATOM 5695 C CA . THR B 1 220 ? 10.805 41.625 18.234 1 97.75 220 THR B CA 1
ATOM 5696 C C . THR B 1 220 ? 11.195 43.094 18.375 1 97.75 220 THR B C 1
ATOM 5698 O O . THR B 1 220 ? 12.359 43.438 18.625 1 97.75 220 THR B O 1
ATOM 5701 N N . ASN B 1 221 ? 10.227 44 18.266 1 97.44 221 ASN B N 1
ATOM 5702 C CA . ASN B 1 221 ? 10.531 45.438 18.359 1 97.44 221 ASN B CA 1
ATOM 5703 C C . ASN B 1 221 ? 10.93 45.844 19.766 1 97.44 221 ASN B C 1
ATOM 5705 O O . ASN B 1 221 ? 11.719 46.781 19.953 1 97.44 221 ASN B O 1
ATOM 5709 N N . ARG B 1 222 ? 10.406 45.188 20.75 1 95.94 222 ARG B N 1
ATOM 5710 C CA . ARG B 1 222 ? 10.867 45.406 22.109 1 95.94 222 ARG B CA 1
ATOM 5711 C C . ARG B 1 222 ? 12.359 45.125 22.25 1 95.94 222 ARG B C 1
ATOM 5713 O O . ARG B 1 222 ? 13.102 45.938 22.797 1 95.94 222 ARG B O 1
ATOM 5720 N N . ASP B 1 223 ? 12.781 44 21.734 1 95.12 223 ASP B N 1
ATOM 5721 C CA . ASP B 1 223 ? 14.188 43.625 21.812 1 95.12 223 ASP B CA 1
ATOM 5722 C C . ASP B 1 223 ? 15.062 44.562 20.969 1 95.12 223 ASP B C 1
ATOM 5724 O O . ASP B 1 223 ? 16.172 44.906 21.375 1 95.12 223 ASP B O 1
ATOM 5728 N N . LEU B 1 224 ? 14.57 44.906 19.812 1 95.31 224 LEU B N 1
ATOM 5729 C CA . LEU B 1 224 ? 15.312 45.844 18.984 1 95.31 224 LEU B CA 1
ATOM 5730 C C . LEU B 1 224 ? 15.453 47.188 19.656 1 95.31 224 LEU B C 1
ATOM 5732 O O . LEU B 1 224 ? 16.5 47.812 19.594 1 95.31 224 LEU B O 1
ATOM 5736 N N . ARG B 1 225 ? 14.43 47.625 20.281 1 93.81 225 ARG B N 1
ATOM 5737 C CA . ARG B 1 225 ? 14.453 48.875 21.031 1 93.81 225 ARG B CA 1
ATOM 5738 C C . ARG B 1 225 ? 15.469 48.812 22.172 1 93.81 225 ARG B C 1
ATOM 5740 O O . ARG B 1 225 ? 16.25 49.75 22.375 1 93.81 225 ARG B O 1
ATOM 5747 N N . HIS B 1 226 ? 15.461 47.781 22.844 1 92.06 226 HIS B N 1
ATOM 5748 C CA . HIS B 1 226 ? 16.422 47.594 23.938 1 92.06 226 HIS B CA 1
ATOM 5749 C C . HIS B 1 226 ? 17.844 47.562 23.406 1 92.06 226 HIS B C 1
ATOM 5751 O O . HIS B 1 226 ? 18.75 48.094 24.047 1 92.06 226 HIS B O 1
ATOM 5757 N N . ALA B 1 227 ? 18.016 46.938 22.344 1 92.31 227 ALA B N 1
ATOM 5758 C CA . ALA B 1 227 ? 19.359 46.875 21.75 1 92.31 227 ALA B CA 1
ATOM 5759 C C . ALA B 1 227 ? 19.828 48.25 21.328 1 92.31 227 ALA B C 1
ATOM 5761 O O . ALA B 1 227 ? 21.016 48.562 21.438 1 92.31 227 ALA B O 1
ATOM 5762 N N . LEU B 1 228 ? 18.953 49.062 20.891 1 91.38 228 LEU B N 1
ATOM 5763 C CA . LEU B 1 228 ? 19.297 50.406 20.484 1 91.38 228 LEU B CA 1
ATOM 5764 C C . LEU B 1 228 ? 19.625 51.281 21.703 1 91.38 228 LEU B C 1
ATOM 5766 O O . LEU B 1 228 ? 20.547 52.094 21.656 1 91.38 228 LEU B O 1
ATOM 5770 N N . LEU B 1 229 ? 18.922 51.094 22.75 1 90.06 229 LEU B N 1
ATOM 5771 C CA . LEU B 1 229 ? 19.094 51.906 23.969 1 90.06 229 LEU B CA 1
ATOM 5772 C C . LEU B 1 229 ? 20.328 51.469 24.734 1 90.06 229 LEU B C 1
ATOM 5774 O O . LEU B 1 229 ? 20.922 52.25 25.469 1 90.06 229 LEU B O 1
ATOM 5778 N N . HIS B 1 230 ? 20.672 50.219 24.578 1 88.44 230 HIS B N 1
ATOM 5779 C CA . HIS B 1 230 ? 21.859 49.688 25.266 1 88.44 230 HIS B CA 1
ATOM 5780 C C . HIS B 1 230 ? 22.828 49.062 24.266 1 88.44 230 HIS B C 1
ATOM 5782 O O . HIS B 1 230 ? 22.984 47.844 24.219 1 88.44 230 HIS B O 1
ATOM 5788 N N . PRO B 1 231 ? 23.578 49.969 23.609 1 85.94 231 PRO B N 1
ATOM 5789 C CA . PRO B 1 231 ? 24.516 49.438 22.625 1 85.94 231 PRO B CA 1
ATOM 5790 C C . PRO B 1 231 ? 25.656 48.656 23.25 1 85.94 231 PRO B C 1
ATOM 5792 O O . PRO B 1 231 ? 26.25 49.125 24.234 1 85.94 231 PRO B O 1
ATOM 5795 N N . SER B 1 232 ? 25.703 47.469 22.984 1 86 232 SER B N 1
ATOM 5796 C CA . SER B 1 232 ? 26.781 46.594 23.453 1 86 232 SER B CA 1
ATOM 5797 C C . SER B 1 232 ? 27.312 45.719 22.328 1 86 232 SER B C 1
ATOM 5799 O O . SER B 1 232 ? 26.547 45.312 21.438 1 86 232 SER B O 1
ATOM 5801 N N . PRO B 1 233 ? 28.625 45.531 22.297 1 78 233 PRO B N 1
ATOM 5802 C CA . PRO B 1 233 ? 29.188 44.625 21.297 1 78 233 PRO B CA 1
ATOM 5803 C C . PRO B 1 233 ? 28.594 43.219 21.375 1 78 233 PRO B C 1
ATOM 5805 O O . PRO B 1 233 ? 28.625 42.469 20.406 1 78 233 PRO B O 1
ATOM 5808 N N . GLU B 1 234 ? 27.922 42.906 22.406 1 80.75 234 GLU B N 1
ATOM 5809 C CA . GLU B 1 234 ? 27.375 41.594 22.641 1 80.75 234 GLU B CA 1
ATOM 5810 C C . GLU B 1 234 ? 25.969 41.469 22.062 1 80.75 234 GLU B C 1
ATOM 5812 O O . GLU B 1 234 ? 25.406 40.375 22.031 1 80.75 234 GLU B O 1
ATOM 5817 N N . ASN B 1 235 ? 25.422 42.562 21.562 1 84.56 235 ASN B N 1
ATOM 5818 C CA . ASN B 1 235 ? 24.062 42.5 21.047 1 84.56 235 ASN B CA 1
ATOM 5819 C C . ASN B 1 235 ? 23.969 41.594 19.828 1 84.56 235 ASN B C 1
ATOM 5821 O O . ASN B 1 235 ? 22.969 40.875 19.656 1 84.56 235 ASN B O 1
ATOM 5825 N N . ASN B 1 236 ? 24.938 41.406 18.984 1 85.69 236 ASN B N 1
ATOM 5826 C CA . ASN B 1 236 ? 25.062 40.5 17.844 1 85.69 236 ASN B CA 1
ATOM 5827 C C . ASN B 1 236 ? 23.766 40.406 17.062 1 85.69 236 ASN B C 1
ATOM 5829 O O . ASN B 1 236 ? 23.25 39.312 16.844 1 85.69 236 ASN B O 1
ATOM 5833 N N . LEU B 1 237 ? 23.156 41.5 16.641 1 90.69 237 LEU B N 1
ATOM 5834 C CA . LEU B 1 237 ? 21.969 41.5 15.797 1 90.69 237 LEU B CA 1
ATOM 5835 C C . LEU B 1 237 ? 22.266 40.844 14.445 1 90.69 237 LEU B C 1
ATOM 5837 O O . LEU B 1 237 ? 23.375 40.969 13.93 1 90.69 237 LEU B O 1
ATOM 5841 N N . PRO B 1 238 ? 21.281 40.094 13.93 1 92.62 238 PRO B N 1
ATOM 5842 C CA . PRO B 1 238 ? 21.5 39.469 12.633 1 92.62 238 PRO B CA 1
ATOM 5843 C C . PRO B 1 238 ? 21.938 40.469 11.555 1 92.62 238 PRO B C 1
ATOM 5845 O O . PRO B 1 238 ? 21.438 41.594 11.516 1 92.62 238 PRO B O 1
ATOM 5848 N N . LYS B 1 239 ? 22.828 40.062 10.656 1 92.19 239 LYS B N 1
ATOM 5849 C CA . LYS B 1 239 ? 23.406 40.906 9.625 1 92.19 239 LYS B CA 1
ATOM 5850 C C . LYS B 1 239 ? 22.344 41.406 8.656 1 92.19 239 LYS B C 1
ATOM 5852 O O . LYS B 1 239 ? 22.438 42.531 8.156 1 92.19 239 LYS B O 1
ATOM 5857 N N . ILE B 1 240 ? 21.328 40.688 8.492 1 93.88 240 ILE B N 1
ATOM 5858 C CA . ILE B 1 240 ? 20.297 41.031 7.523 1 93.88 240 ILE B CA 1
ATOM 5859 C C . ILE B 1 240 ? 19.531 42.25 7.996 1 93.88 240 ILE B C 1
ATOM 5861 O O . ILE B 1 240 ? 18.953 43 7.188 1 93.88 240 ILE B O 1
ATOM 5865 N N . TYR B 1 241 ? 19.562 42.562 9.305 1 94.25 241 TYR B N 1
ATOM 5866 C CA . TYR B 1 241 ? 18.797 43.656 9.867 1 94.25 241 TYR B CA 1
ATOM 5867 C C . TYR B 1 241 ? 19.531 45 9.648 1 94.25 241 TYR B C 1
ATOM 5869 O O . TYR B 1 241 ? 18.953 46.062 9.836 1 94.25 241 TYR B O 1
ATOM 5877 N N . ASN B 1 242 ? 20.781 44.906 9.18 1 93.19 242 ASN B N 1
ATOM 5878 C CA . ASN B 1 242 ? 21.562 46.094 8.945 1 93.19 242 ASN B CA 1
ATOM 5879 C C . ASN B 1 242 ? 20.969 46.969 7.832 1 93.19 242 ASN B C 1
ATOM 5881 O O . ASN B 1 242 ? 21.156 48.188 7.805 1 93.19 242 ASN B O 1
ATOM 5885 N N . SER B 1 243 ? 20.234 46.312 7.02 1 94.56 243 SER B N 1
ATOM 5886 C CA . SER B 1 243 ? 19.641 47.031 5.895 1 94.56 243 SER B CA 1
ATOM 5887 C C . SER B 1 243 ? 18.438 47.875 6.332 1 94.56 243 SER B C 1
ATOM 5889 O O . SER B 1 243 ? 18.016 48.781 5.625 1 94.56 243 SER B O 1
ATOM 5891 N N . CYS B 1 244 ? 17.875 47.531 7.504 1 96 244 CYS B N 1
ATOM 5892 C CA . CYS B 1 244 ? 16.734 48.281 8.055 1 96 244 CYS B CA 1
ATOM 5893 C C . CYS B 1 244 ? 16.781 48.281 9.578 1 96 244 CYS B C 1
ATOM 5895 O O . CYS B 1 244 ? 15.953 47.625 10.219 1 96 244 CYS B O 1
ATOM 5897 N N . PRO B 1 245 ? 17.625 49.062 10.094 1 94.38 245 PRO B N 1
ATOM 5898 C CA . PRO B 1 245 ? 17.781 49.062 11.547 1 94.38 245 PRO B CA 1
ATOM 5899 C C . PRO B 1 245 ? 16.625 49.781 12.258 1 94.38 245 PRO B C 1
ATOM 5901 O O . PRO B 1 245 ? 15.984 50.656 11.68 1 94.38 245 PRO B O 1
ATOM 5904 N N . TYR B 1 246 ? 16.359 49.469 13.492 1 95.06 246 TYR B N 1
ATOM 5905 C CA . TYR B 1 246 ? 15.375 50.156 14.328 1 95.06 246 TYR B CA 1
ATOM 5906 C C . TYR B 1 246 ? 15.758 51.594 14.578 1 95.06 246 TYR B C 1
ATOM 5908 O O . TYR B 1 246 ? 16.922 51.906 14.828 1 95.06 246 TYR B O 1
ATOM 5916 N N . PRO B 1 247 ? 14.844 52.469 14.469 1 96.25 247 PRO B N 1
ATOM 5917 C CA . PRO B 1 247 ? 13.383 52.406 14.328 1 96.25 247 PRO B CA 1
ATOM 5918 C C . PRO B 1 247 ? 12.922 52.625 12.891 1 96.25 247 PRO B C 1
ATOM 5920 O O . PRO B 1 247 ? 11.766 53.031 12.664 1 96.25 247 PRO B O 1
ATOM 5923 N N . GLN B 1 248 ? 13.82 52.469 11.93 1 96 248 GLN B N 1
ATOM 5924 C CA . GLN B 1 248 ? 13.477 52.688 10.523 1 96 248 GLN B CA 1
ATOM 5925 C C . GLN B 1 248 ? 12.469 51.656 10.039 1 96 248 GLN B C 1
ATOM 5927 O O . GLN B 1 248 ? 11.789 51.875 9.031 1 96 248 GLN B O 1
ATOM 5932 N N . ASN B 1 249 ? 12.414 50.562 10.781 1 97.19 249 ASN B N 1
ATOM 5933 C CA . ASN B 1 249 ? 11.516 49.5 10.406 1 97.19 249 ASN B CA 1
ATOM 5934 C C . ASN B 1 249 ? 10.078 49.781 10.828 1 97.19 249 ASN B C 1
ATOM 5936 O O . ASN B 1 249 ? 9.141 49.125 10.383 1 97.19 249 ASN B O 1
ATOM 5940 N N . ILE B 1 250 ? 9.875 50.812 11.648 1 97.81 250 ILE B N 1
ATOM 5941 C CA . ILE B 1 250 ? 8.531 51.125 12.141 1 97.81 250 ILE B CA 1
ATOM 5942 C C . ILE B 1 250 ? 7.801 51.969 11.109 1 97.81 250 ILE B C 1
ATOM 5944 O O . ILE B 1 250 ? 7.648 53.188 11.297 1 97.81 250 ILE B O 1
ATOM 5948 N N . THR B 1 251 ? 7.32 51.375 10.016 1 97.44 251 THR B N 1
ATOM 5949 C CA . THR B 1 251 ? 6.559 52 8.938 1 97.44 251 THR B CA 1
ATOM 5950 C C . THR B 1 251 ? 5.352 51.125 8.57 1 97.44 251 THR B C 1
ATOM 5952 O O . THR B 1 251 ? 5.332 49.938 8.852 1 97.44 251 THR B O 1
ATOM 5955 N N . ILE B 1 252 ? 4.398 51.75 7.988 1 96.69 252 ILE B N 1
ATOM 5956 C CA . ILE B 1 252 ? 3.182 51.062 7.594 1 96.69 252 ILE B CA 1
ATOM 5957 C C . ILE B 1 252 ? 3.498 50.062 6.488 1 96.69 252 ILE B C 1
ATOM 5959 O O . ILE B 1 252 ? 2.891 48.969 6.422 1 96.69 252 ILE B O 1
ATOM 5963 N N . LYS B 1 253 ? 4.41 50.406 5.648 1 96.94 253 LYS B N 1
ATOM 5964 C CA . LYS B 1 253 ? 4.809 49.531 4.562 1 96.94 253 LYS B CA 1
ATOM 5965 C C . LYS B 1 253 ? 5.445 48.25 5.102 1 96.94 253 LYS B C 1
ATOM 5967 O O . LYS B 1 253 ? 5.133 47.156 4.637 1 96.94 253 LYS B O 1
ATOM 5972 N N . ASN B 1 254 ? 6.297 48.438 6.043 1 97.75 254 ASN B N 1
ATOM 5973 C CA . ASN B 1 254 ? 6.961 47.281 6.66 1 97.75 254 ASN B CA 1
ATOM 5974 C C . ASN B 1 254 ? 5.961 46.375 7.371 1 97.75 254 ASN B C 1
ATOM 5976 O O . ASN B 1 254 ? 6.023 45.156 7.23 1 97.75 254 ASN B O 1
ATOM 5980 N N . LEU B 1 255 ? 5.043 46.969 8.055 1 97.5 255 LEU B N 1
ATOM 5981 C CA . LEU B 1 255 ? 4.043 46.219 8.781 1 97.5 255 LEU B CA 1
ATOM 5982 C C . LEU B 1 255 ? 3.102 45.5 7.82 1 97.5 255 LEU B C 1
ATOM 5984 O O . LEU B 1 255 ? 2.736 44.344 8.047 1 97.5 255 LEU B O 1
ATOM 5988 N N . THR B 1 256 ? 2.65 46.219 6.785 1 97.25 256 THR B N 1
ATOM 5989 C CA . THR B 1 256 ? 1.729 45.625 5.82 1 97.25 256 THR B CA 1
ATOM 5990 C C . THR B 1 256 ? 2.373 44.438 5.117 1 97.25 256 THR B C 1
ATOM 5992 O O . THR B 1 256 ? 1.705 43.438 4.84 1 97.25 256 THR B O 1
ATOM 5995 N N . TYR B 1 257 ? 3.645 44.469 4.816 1 97.69 257 TYR B N 1
ATOM 5996 C CA . TYR B 1 257 ? 4.344 43.344 4.25 1 97.69 257 TYR B CA 1
ATOM 5997 C C . TYR B 1 257 ? 4.301 42.156 5.203 1 97.69 257 TYR B C 1
ATOM 5999 O O . TYR B 1 257 ? 3.982 41.031 4.793 1 97.69 257 TYR B O 1
ATOM 6007 N N . PHE B 1 258 ? 4.594 42.406 6.449 1 97.94 258 PHE B N 1
ATOM 6008 C CA . PHE B 1 258 ? 4.586 41.344 7.453 1 97.94 258 PHE B CA 1
ATOM 6009 C C . PHE B 1 258 ? 3.191 40.75 7.594 1 97.94 258 PHE B C 1
ATOM 6011 O O . PHE B 1 258 ? 3.047 39.531 7.762 1 97.94 258 PHE B O 1
ATOM 6018 N N . TRP B 1 259 ? 2.232 41.625 7.523 1 97.56 259 TRP B N 1
ATOM 6019 C CA . TRP B 1 259 ? 0.845 41.188 7.621 1 97.56 259 TRP B CA 1
ATOM 6020 C C . TRP B 1 259 ? 0.541 40.094 6.586 1 97.56 259 TRP B C 1
ATOM 6022 O O . TRP B 1 259 ? -0.039 39.062 6.91 1 97.56 259 TRP B O 1
ATOM 6032 N N . LEU B 1 260 ? 1.034 40.188 5.379 1 96.94 260 LEU B N 1
ATOM 6033 C CA . LEU B 1 260 ? 0.661 39.312 4.273 1 96.94 260 LEU B CA 1
ATOM 6034 C C . LEU B 1 260 ? 1.706 38.25 4.066 1 96.94 260 LEU B C 1
ATOM 6036 O O . LEU B 1 260 ? 1.436 37.219 3.408 1 96.94 260 LEU B O 1
ATOM 6040 N N . ALA B 1 261 ? 2.898 38.438 4.613 1 97.5 261 ALA B N 1
ATOM 6041 C CA . ALA B 1 261 ? 3.975 37.469 4.426 1 97.5 261 ALA B CA 1
ATOM 6042 C C . ALA B 1 261 ? 3.604 36.094 5.031 1 97.5 261 ALA B C 1
ATOM 6044 O O . ALA B 1 261 ? 2.951 36.031 6.074 1 97.5 261 ALA B O 1
ATOM 6045 N N . PRO B 1 262 ? 3.941 35 4.363 1 97.38 262 PRO B N 1
ATOM 6046 C CA . PRO B 1 262 ? 3.604 33.688 4.859 1 97.38 262 PRO B CA 1
ATOM 6047 C C . PRO B 1 262 ? 4.504 33.219 6.008 1 97.38 262 PRO B C 1
ATOM 6049 O O . PRO B 1 262 ? 5.18 32.188 5.902 1 97.38 262 PRO B O 1
ATOM 6052 N N . THR B 1 263 ? 4.613 33.938 6.992 1 98.06 263 THR B N 1
ATOM 6053 C CA . THR B 1 263 ? 5.371 33.656 8.203 1 98.06 263 THR B CA 1
ATOM 6054 C C . THR B 1 263 ? 4.664 34.219 9.43 1 98.06 263 THR B C 1
ATOM 6056 O O . THR B 1 263 ? 3.746 35.031 9.305 1 98.06 263 THR B O 1
ATOM 6059 N N . LEU B 1 264 ? 4.98 33.688 10.547 1 98.38 264 LEU B N 1
ATOM 6060 C CA . LEU B 1 264 ? 4.422 34.188 11.797 1 98.38 264 LEU B CA 1
ATOM 6061 C C . LEU B 1 264 ? 5.477 34.938 12.602 1 98.38 264 LEU B C 1
ATOM 6063 O O . LEU B 1 264 ? 5.172 35.5 13.656 1 98.38 264 LEU B O 1
ATOM 6067 N N . VAL B 1 265 ? 6.652 35.031 12.07 1 98.19 265 VAL B N 1
ATOM 6068 C CA . VAL B 1 265 ? 7.762 35.688 12.75 1 98.19 265 VAL B CA 1
ATOM 6069 C C . VAL B 1 265 ? 8.094 37 12.062 1 98.19 265 VAL B C 1
ATOM 6071 O O . VAL B 1 265 ? 8.367 37.031 10.859 1 98.19 265 VAL B O 1
ATOM 6074 N N . TYR B 1 266 ? 8.109 38.062 12.844 1 98.56 266 TYR B N 1
ATOM 6075 C CA . TYR B 1 266 ? 8.406 39.375 12.297 1 98.56 266 TYR B CA 1
ATOM 6076 C C . TYR B 1 266 ? 9.906 39.594 12.18 1 98.56 266 TYR B C 1
ATOM 6078 O O . TYR B 1 266 ? 10.664 39.281 13.102 1 98.56 266 TYR B O 1
ATOM 6086 N N . GLN B 1 267 ? 10.32 40.062 11.07 1 97.81 267 GLN B N 1
ATOM 6087 C CA . GLN B 1 267 ? 11.664 40.562 10.789 1 97.81 267 GLN B CA 1
ATOM 6088 C C . GLN B 1 267 ? 11.625 41.875 10.031 1 97.81 267 GLN B C 1
ATOM 6090 O O . GLN B 1 267 ? 10.773 42.062 9.164 1 97.81 267 GLN B O 1
ATOM 6095 N N . PRO B 1 268 ? 12.539 42.688 10.367 1 97.38 268 PRO B N 1
ATOM 6096 C CA . PRO B 1 268 ? 12.578 43.938 9.609 1 97.38 268 PRO B CA 1
ATOM 6097 C C . PRO B 1 268 ? 12.883 43.719 8.125 1 97.38 268 PRO B C 1
ATOM 6099 O O . PRO B 1 268 ? 12.43 44.5 7.285 1 97.38 268 PRO B O 1
ATOM 6102 N N . VAL B 1 269 ? 13.602 42.75 7.902 1 97.06 269 VAL B N 1
ATOM 6103 C CA . VAL B 1 269 ? 14 42.438 6.527 1 97.06 269 VAL B CA 1
ATOM 6104 C C . VAL B 1 269 ? 13.883 40.938 6.27 1 97.06 269 VAL B C 1
ATOM 6106 O O . VAL B 1 269 ? 14.25 40.125 7.121 1 97.06 269 VAL B O 1
ATOM 6109 N N . TYR B 1 270 ? 13.297 40.656 5.086 1 97.06 270 TYR B N 1
ATOM 6110 C CA . TYR B 1 270 ? 13.172 39.281 4.645 1 97.06 270 TYR B CA 1
ATOM 6111 C C . TYR B 1 270 ? 13.922 39.062 3.342 1 97.06 270 TYR B C 1
ATOM 6113 O O . TYR B 1 270 ? 14.133 39.969 2.564 1 97.06 270 TYR B O 1
ATOM 6121 N N . PRO B 1 271 ? 14.344 37.812 3.129 1 96.25 271 PRO B N 1
ATOM 6122 C CA . PRO B 1 271 ? 14.852 37.531 1.787 1 96.25 271 PRO B CA 1
ATOM 6123 C C . PRO B 1 271 ? 13.766 37.562 0.719 1 96.25 271 PRO B C 1
ATOM 6125 O O . PRO B 1 271 ? 12.672 37.031 0.93 1 96.25 271 PRO B O 1
ATOM 6128 N N . THR B 1 272 ? 14 38.219 -0.329 1 96.25 272 THR B N 1
ATOM 6129 C CA . THR B 1 272 ? 12.984 38.406 -1.364 1 96.25 272 THR B CA 1
ATOM 6130 C C . THR B 1 272 ? 13.5 37.906 -2.711 1 96.25 272 THR B C 1
ATOM 6132 O O . THR B 1 272 ? 14.711 37.875 -2.953 1 96.25 272 THR B O 1
ATOM 6135 N N . THR B 1 273 ? 12.633 37.469 -3.566 1 94.44 273 THR B N 1
ATOM 6136 C CA . THR B 1 273 ? 12.953 37.062 -4.938 1 94.44 273 THR B CA 1
ATOM 6137 C C . THR B 1 273 ? 12.859 38.281 -5.871 1 94.44 273 THR B C 1
ATOM 6139 O O . THR B 1 273 ? 12.297 39.312 -5.508 1 94.44 273 THR B O 1
ATOM 6142 N N . SER B 1 274 ? 13.359 38.156 -7.082 1 93.5 274 SER B N 1
ATOM 6143 C CA . SER B 1 274 ? 13.539 39.281 -7.98 1 93.5 274 SER B CA 1
ATOM 6144 C C . SER B 1 274 ? 12.25 39.625 -8.727 1 93.5 274 SER B C 1
ATOM 6146 O O . SER B 1 274 ? 11.984 40.781 -9.055 1 93.5 274 SER B O 1
ATOM 6148 N N . TYR B 1 275 ? 11.469 38.562 -9.055 1 94.56 275 TYR B N 1
ATOM 6149 C CA . TYR B 1 275 ? 10.242 38.844 -9.805 1 94.56 275 TYR B CA 1
ATOM 6150 C C . TYR B 1 275 ? 9.164 37.812 -9.445 1 94.56 275 TYR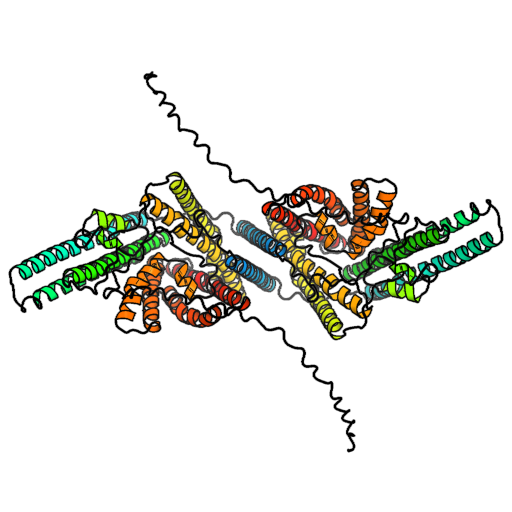 B C 1
ATOM 6152 O O . TYR B 1 275 ? 9.438 36.812 -8.781 1 94.56 275 TYR B O 1
ATOM 6160 N N . ILE B 1 276 ? 7.93 38.094 -9.82 1 96.88 276 ILE B N 1
ATOM 6161 C CA . ILE B 1 276 ? 6.773 37.25 -9.562 1 96.88 276 ILE B CA 1
ATOM 6162 C C . ILE B 1 276 ? 6.488 36.375 -10.781 1 96.88 276 ILE B C 1
ATOM 6164 O O . ILE B 1 276 ? 6.352 36.875 -11.898 1 96.88 276 ILE B O 1
ATOM 6168 N N . ARG B 1 277 ? 6.398 35.062 -10.734 1 94.88 277 ARG B N 1
ATOM 6169 C CA . ARG B 1 277 ? 5.992 34.125 -11.773 1 94.88 277 ARG B CA 1
ATOM 6170 C C . ARG B 1 277 ? 4.488 33.906 -11.734 1 94.88 277 ARG B C 1
ATOM 6172 O O . ARG B 1 277 ? 4.008 33.031 -10.992 1 94.88 277 ARG B O 1
ATOM 6179 N N . TRP B 1 278 ? 3.816 34.5 -12.562 1 97 278 TRP B N 1
ATOM 6180 C CA . TRP B 1 278 ? 2.357 34.531 -12.5 1 97 278 TRP B CA 1
ATOM 6181 C C . TRP B 1 278 ? 1.79 33.156 -12.922 1 97 278 TRP B C 1
ATOM 6183 O O . TRP B 1 278 ? 0.713 32.781 -12.469 1 97 278 TRP B O 1
ATOM 6193 N N . ASN B 1 279 ? 2.455 32.406 -13.812 1 96.31 279 ASN B N 1
ATOM 6194 C CA . ASN B 1 279 ? 2.031 31.047 -14.125 1 96.31 279 ASN B CA 1
ATOM 6195 C C . ASN B 1 279 ? 2.104 30.141 -12.898 1 96.31 279 ASN B C 1
ATOM 6197 O O . ASN B 1 279 ? 1.241 29.281 -12.703 1 96.31 279 ASN B O 1
ATOM 6201 N N . PHE B 1 280 ? 3.117 30.391 -12.156 1 95.12 280 PHE B N 1
ATOM 6202 C CA . PHE B 1 280 ? 3.27 29.641 -10.906 1 95.12 280 PHE B CA 1
ATOM 6203 C C . PHE B 1 280 ? 2.133 29.969 -9.945 1 95.12 280 PHE B C 1
ATOM 6205 O O . PHE B 1 280 ? 1.561 29.062 -9.328 1 95.12 280 PHE B O 1
ATOM 6212 N N . VAL B 1 281 ? 1.803 31.203 -9.852 1 97.62 281 VAL B N 1
ATOM 6213 C CA . VAL B 1 281 ? 0.729 31.641 -8.969 1 97.62 281 VAL B CA 1
ATOM 6214 C C . VAL B 1 281 ? -0.597 31.031 -9.43 1 97.62 281 VAL B C 1
ATOM 6216 O O . VAL B 1 281 ? -1.362 30.5 -8.617 1 97.62 281 VAL B O 1
ATOM 6219 N N . ALA B 1 282 ? -0.849 31.016 -10.719 1 98 282 ALA B N 1
ATOM 6220 C CA . ALA B 1 282 ? -2.098 30.484 -11.258 1 98 282 ALA B CA 1
ATOM 6221 C C . ALA B 1 282 ? -2.219 29 -10.984 1 98 282 ALA B C 1
ATOM 6223 O O . ALA B 1 282 ? -3.293 28.5 -10.617 1 98 282 ALA B O 1
ATOM 6224 N N . LYS B 1 283 ? -1.155 28.344 -11.156 1 97.12 283 LYS B N 1
ATOM 6225 C CA . LYS B 1 283 ? -1.146 26.906 -10.914 1 97.12 283 LYS B CA 1
ATOM 6226 C C . LYS B 1 283 ? -1.429 26.594 -9.445 1 97.12 283 LYS B C 1
ATOM 6228 O O . LYS B 1 283 ? -2.244 25.719 -9.133 1 97.12 283 LYS B O 1
ATOM 6233 N N . ARG B 1 284 ? -0.752 27.281 -8.586 1 97.62 284 ARG B N 1
ATOM 6234 C CA . ARG B 1 284 ? -0.921 27.047 -7.152 1 97.62 284 ARG B CA 1
ATOM 6235 C C . ARG B 1 284 ? -2.328 27.422 -6.699 1 97.62 284 ARG B C 1
ATOM 6237 O O . ARG B 1 284 ? -2.922 26.734 -5.863 1 97.62 284 ARG B O 1
ATOM 6244 N N . VAL B 1 285 ? -2.826 28.438 -7.254 1 98.25 285 VAL B N 1
ATOM 6245 C CA . VAL B 1 285 ? -4.176 28.875 -6.902 1 98.25 285 VAL B CA 1
ATOM 6246 C C . VAL B 1 285 ? -5.195 27.859 -7.414 1 98.25 285 VAL B C 1
ATOM 6248 O O . VAL B 1 285 ? -6.152 27.531 -6.715 1 98.25 285 VAL B O 1
ATOM 6251 N N . ALA B 1 286 ? -5.008 27.359 -8.594 1 98.25 286 ALA B N 1
ATOM 6252 C CA . ALA B 1 286 ? -5.887 26.328 -9.133 1 98.25 286 ALA B CA 1
ATOM 6253 C C . ALA B 1 286 ? -5.852 25.062 -8.281 1 98.25 286 ALA B C 1
ATOM 6255 O O . ALA B 1 286 ? -6.891 24.453 -8.023 1 98.25 286 ALA B O 1
ATOM 6256 N N . GLU B 1 287 ? -4.66 24.734 -7.863 1 97.62 287 GLU B N 1
ATOM 6257 C CA . GLU B 1 287 ? -4.508 23.578 -6.98 1 97.62 287 GLU B CA 1
ATOM 6258 C C . GLU B 1 287 ? -5.238 23.781 -5.66 1 97.62 287 GLU B C 1
ATOM 6260 O O . GLU B 1 287 ? -5.922 22.875 -5.168 1 97.62 287 GLU B O 1
ATOM 6265 N N . PHE B 1 288 ? -5.078 24.938 -5.172 1 97.94 288 PHE B N 1
ATOM 6266 C CA . PHE B 1 288 ? -5.73 25.25 -3.908 1 97.94 288 PHE B CA 1
ATOM 6267 C C . PHE B 1 288 ? -7.246 25.172 -4.043 1 97.94 288 PHE B C 1
ATOM 6269 O O . PHE B 1 288 ? -7.918 24.578 -3.205 1 97.94 288 PHE B O 1
ATOM 6276 N N . CYS B 1 289 ? -7.781 25.719 -5.031 1 97.88 289 CYS B N 1
ATOM 6277 C CA . CYS B 1 289 ? -9.219 25.703 -5.258 1 97.88 289 CYS B CA 1
ATOM 6278 C C . CYS B 1 289 ? -9.719 24.297 -5.523 1 97.88 289 CYS B C 1
ATOM 6280 O O . CYS B 1 289 ? -10.727 23.875 -4.953 1 97.88 289 CYS B O 1
ATOM 6282 N N . GLY B 1 290 ? -9.023 23.594 -6.371 1 97.62 290 GLY B N 1
ATOM 6283 C CA . GLY B 1 290 ? -9.398 22.219 -6.656 1 97.62 290 GLY B CA 1
ATOM 6284 C C . GLY B 1 290 ? -9.398 21.328 -5.426 1 97.62 290 GLY B C 1
ATOM 6285 O O . GLY B 1 290 ? -10.336 20.562 -5.211 1 97.62 290 GLY B O 1
ATOM 6286 N N . LEU B 1 291 ? -8.383 21.438 -4.582 1 97.62 291 LEU B N 1
ATOM 6287 C CA . LEU B 1 291 ? -8.266 20.625 -3.371 1 97.62 291 LEU B CA 1
ATOM 6288 C C . LEU B 1 291 ? -9.312 21.047 -2.342 1 97.62 291 LEU B C 1
ATOM 6290 O O . LEU B 1 291 ? -9.805 20.219 -1.579 1 97.62 291 LEU B O 1
ATOM 6294 N N . SER B 1 292 ? -9.648 22.344 -2.346 1 95.94 292 SER B N 1
ATOM 6295 C CA . SER B 1 292 ? -10.703 22.812 -1.441 1 95.94 292 SER B CA 1
ATOM 6296 C C . SER B 1 292 ? -12.047 22.203 -1.803 1 95.94 292 SER B C 1
ATOM 6298 O O . SER B 1 292 ? -12.789 21.75 -0.923 1 95.94 292 SER B O 1
ATOM 6300 N N . VAL B 1 293 ? -12.328 22.141 -3.045 1 94.12 293 VAL B N 1
ATOM 6301 C CA . VAL B 1 293 ? -13.57 21.516 -3.506 1 94.12 293 VAL B CA 1
ATOM 6302 C C . VAL B 1 293 ? -13.531 20.016 -3.213 1 94.12 293 VAL B C 1
ATOM 6304 O O . VAL B 1 293 ? -14.523 19.438 -2.764 1 94.12 293 VAL B O 1
ATOM 6307 N N . PHE B 1 294 ? -12.453 19.391 -3.477 1 95.19 294 PHE B N 1
ATOM 6308 C CA . PHE B 1 294 ? -12.273 17.984 -3.203 1 95.19 294 PHE B CA 1
ATOM 6309 C C . PHE B 1 294 ? -12.523 17.672 -1.731 1 95.19 294 PHE B C 1
ATOM 6311 O O . PHE B 1 294 ? -13.234 16.719 -1.403 1 95.19 294 PHE B O 1
ATOM 6318 N N . MET B 1 295 ? -11.93 18.469 -0.875 1 95.06 295 MET B N 1
ATOM 6319 C CA . MET B 1 295 ? -12.125 18.281 0.561 1 95.06 295 MET B CA 1
ATOM 6320 C C . MET B 1 295 ? -13.594 18.453 0.941 1 95.06 295 MET B C 1
ATOM 6322 O O . MET B 1 295 ? -14.109 17.719 1.778 1 95.06 295 MET B O 1
ATOM 6326 N N . TRP B 1 296 ? -14.203 19.375 0.344 1 90.88 296 TRP B N 1
ATOM 6327 C CA . TRP B 1 296 ? -15.625 19.594 0.607 1 90.88 296 TRP B CA 1
ATOM 6328 C C . TRP B 1 296 ? -16.453 18.406 0.176 1 90.88 296 TRP B C 1
ATOM 6330 O O . TRP B 1 296 ? -17.359 17.969 0.904 1 90.88 296 TRP B O 1
ATOM 6340 N N . ILE B 1 297 ? -16.156 17.844 -0.929 1 91.19 297 ILE B N 1
ATOM 6341 C CA . ILE B 1 297 ? -16.891 16.703 -1.455 1 91.19 297 ILE B CA 1
ATOM 6342 C C . ILE B 1 297 ? -16.688 15.492 -0.539 1 91.19 297 ILE B C 1
ATOM 6344 O O . ILE B 1 297 ? -17.656 14.82 -0.174 1 91.19 297 ILE B O 1
ATOM 6348 N N . ILE B 1 298 ? -15.484 15.242 -0.175 1 92.81 298 ILE B N 1
ATOM 6349 C CA . ILE B 1 298 ? -15.188 14.086 0.671 1 92.81 298 ILE B CA 1
ATOM 6350 C C . ILE B 1 298 ? -15.852 14.266 2.035 1 92.81 298 ILE B C 1
ATOM 6352 O O . ILE B 1 298 ? -16.328 13.297 2.627 1 92.81 298 ILE B O 1
ATOM 6356 N N . SER B 1 299 ? -15.914 15.492 2.516 1 90.94 299 SER B N 1
ATOM 6357 C CA . SER B 1 299 ? -16.531 15.758 3.812 1 90.94 299 SER B CA 1
ATOM 6358 C C . SER B 1 299 ? -18.047 15.547 3.76 1 90.94 299 SER B C 1
ATOM 6360 O O . SER B 1 299 ? -18.609 14.875 4.621 1 90.94 299 SER B O 1
ATOM 6362 N N . ALA B 1 300 ? -18.672 16.016 2.721 1 88.94 300 ALA B N 1
ATOM 6363 C CA . ALA B 1 300 ? -20.125 15.953 2.613 1 88.94 300 ALA B CA 1
ATOM 6364 C C . ALA B 1 300 ? -20.594 14.555 2.219 1 88.94 300 ALA B C 1
ATOM 6366 O O . ALA B 1 300 ? -21.594 14.062 2.738 1 88.94 300 ALA B O 1
ATOM 6367 N N . GLN B 1 301 ? -19.844 13.945 1.362 1 91.5 301 GLN B N 1
ATOM 6368 C CA . GLN B 1 301 ? -20.297 12.688 0.783 1 91.5 301 GLN B CA 1
ATOM 6369 C C . GLN B 1 301 ? -19.875 11.5 1.648 1 91.5 301 GLN B C 1
ATOM 6371 O O . GLN B 1 301 ? -20.578 10.492 1.721 1 91.5 301 GLN B O 1
ATOM 6376 N N . TYR B 1 302 ? -18.734 11.602 2.346 1 91.62 302 TYR B N 1
ATOM 6377 C CA . TYR B 1 302 ? -18.203 10.422 3.004 1 91.62 302 TYR B CA 1
ATOM 6378 C C . TYR B 1 302 ? -18.094 10.633 4.512 1 91.62 302 TYR B C 1
ATOM 6380 O O . TYR B 1 302 ? -18.594 9.812 5.289 1 91.62 302 TYR B O 1
ATOM 6388 N N . ALA B 1 303 ? -17.562 11.727 4.93 1 90.44 303 ALA B N 1
ATOM 6389 C CA . ALA B 1 303 ? -17.312 11.945 6.355 1 90.44 303 ALA B CA 1
ATOM 6390 C C . ALA B 1 303 ? -18.625 12.141 7.113 1 90.44 303 ALA B C 1
ATOM 6392 O O . ALA B 1 303 ? -18.844 11.516 8.156 1 90.44 303 ALA B O 1
ATOM 6393 N N . SER B 1 304 ? -19.547 12.938 6.621 1 88.69 304 SER B N 1
ATOM 6394 C CA . SER B 1 304 ? -20.766 13.289 7.324 1 88.69 304 SER B CA 1
ATOM 6395 C C . SER B 1 304 ? -21.656 12.07 7.547 1 88.69 304 SER B C 1
ATOM 6397 O O . SER B 1 304 ? -22.062 11.789 8.68 1 88.69 304 SER B O 1
ATOM 6399 N N . PRO B 1 305 ? -21.875 11.32 6.52 1 89.44 305 PRO B N 1
ATOM 6400 C CA . PRO B 1 305 ? -22.719 10.141 6.758 1 89.44 305 PRO B CA 1
ATOM 6401 C C . PRO B 1 305 ? -22.047 9.125 7.684 1 89.44 305 PRO B C 1
ATOM 6403 O O . PRO B 1 305 ? -22.719 8.461 8.477 1 89.44 305 PRO B O 1
ATOM 6406 N N . THR B 1 306 ? -20.75 8.969 7.559 1 89.38 306 THR B N 1
ATOM 6407 C CA . THR B 1 306 ? -20.031 8.047 8.422 1 89.38 306 THR B CA 1
ATOM 6408 C C . THR B 1 306 ? -20.125 8.477 9.883 1 89.38 306 THR B C 1
ATOM 6410 O O . THR B 1 306 ? -20.328 7.648 10.773 1 89.38 306 THR B O 1
ATOM 6413 N N . LEU B 1 307 ? -20.047 9.75 10.141 1 89.25 307 LEU B N 1
ATOM 6414 C CA . LEU B 1 307 ? -20.156 10.289 11.492 1 89.25 307 LEU B CA 1
ATOM 6415 C C . LEU B 1 307 ? -21.562 10.094 12.047 1 89.25 307 LEU B C 1
ATOM 6417 O O . LEU B 1 307 ? -21.734 9.711 13.203 1 89.25 307 LEU B O 1
ATOM 6421 N N . LEU B 1 308 ? -22.562 10.289 11.242 1 88.5 308 LEU B N 1
ATOM 6422 C CA . LEU B 1 308 ? -23.953 10.125 11.664 1 88.5 308 LEU B CA 1
ATOM 6423 C C . LEU B 1 308 ? -24.25 8.672 12.016 1 88.5 308 LEU B C 1
ATOM 6425 O O . LEU B 1 308 ? -24.906 8.391 13.023 1 88.5 308 LEU B O 1
ATOM 6429 N N . ASN B 1 309 ? -23.703 7.844 11.203 1 87.56 309 ASN B N 1
ATOM 6430 C CA . ASN B 1 309 ? -23.891 6.422 11.469 1 87.56 309 ASN B CA 1
ATOM 6431 C C . ASN B 1 309 ? -23.156 5.984 12.734 1 87.56 309 ASN B C 1
ATOM 6433 O O . ASN B 1 309 ? -23.625 5.129 13.477 1 87.56 309 ASN B O 1
ATOM 6437 N N . ALA B 1 310 ? -22.047 6.57 12.945 1 86.81 310 ALA B N 1
ATOM 6438 C CA . ALA B 1 310 ? -21.266 6.242 14.125 1 86.81 310 ALA B CA 1
ATOM 6439 C C . ALA B 1 310 ? -21.984 6.664 15.398 1 86.81 310 ALA B C 1
ATOM 6441 O O . ALA B 1 310 ? -21.922 5.969 16.422 1 86.81 310 ALA B O 1
ATOM 6442 N N . LEU B 1 311 ? -22.719 7.754 15.359 1 86.06 311 LEU B N 1
ATOM 6443 C CA . LEU B 1 311 ? -23.469 8.234 16.516 1 86.06 311 LEU B CA 1
ATOM 6444 C C . LEU B 1 311 ? -24.547 7.234 16.922 1 86.06 311 LEU B C 1
ATOM 6446 O O . LEU B 1 311 ? -24.734 6.988 18.125 1 86.06 311 LEU B O 1
ATOM 6450 N N . GLU B 1 312 ? -25.141 6.695 15.953 1 85.69 312 GLU B N 1
ATOM 6451 C CA . GLU B 1 312 ? -26.188 5.707 16.219 1 85.69 312 GLU B CA 1
ATOM 6452 C C . GLU B 1 312 ? -25.609 4.457 16.875 1 85.69 312 GLU B C 1
ATOM 6454 O O . GLU B 1 312 ? -26.203 3.906 17.797 1 85.69 312 GLU B O 1
ATOM 6459 N N . LYS B 1 313 ? -24.453 4.129 16.438 1 86.81 313 LYS B N 1
ATOM 6460 C CA . LYS B 1 313 ? -23.844 2.916 16.969 1 86.81 313 LYS B CA 1
ATOM 6461 C C . LYS B 1 313 ? -23.266 3.152 18.359 1 86.81 313 LYS B C 1
ATOM 6463 O O . LYS B 1 313 ? -23.266 2.244 19.203 1 86.81 313 LYS B O 1
ATOM 6468 N N . ILE B 1 314 ? -22.844 4.324 18.641 1 82.81 314 ILE B N 1
ATOM 6469 C CA . ILE B 1 314 ? -22.344 4.68 19.969 1 82.81 314 ILE B CA 1
ATOM 6470 C C . ILE B 1 314 ? -23.5 4.684 20.969 1 82.81 314 ILE B C 1
ATOM 6472 O O . ILE B 1 314 ? -23.375 4.191 22.094 1 82.81 314 ILE B O 1
ATOM 6476 N N . ALA B 1 315 ? -24.641 5.176 20.516 1 82.62 315 ALA B N 1
ATOM 6477 C CA . ALA B 1 315 ? -25.828 5.191 21.359 1 82.62 315 ALA B CA 1
ATOM 6478 C C . ALA B 1 315 ? -26.266 3.773 21.734 1 82.62 315 ALA B C 1
ATOM 6480 O O . ALA B 1 315 ? -26.719 3.527 22.844 1 82.62 315 ALA B O 1
ATOM 6481 N N . LEU B 1 316 ? -25.938 2.822 20.875 1 88.94 316 LEU B N 1
ATOM 6482 C CA . LEU B 1 316 ? -26.344 1.436 21.078 1 88.94 316 LEU B CA 1
ATOM 6483 C C . LEU B 1 316 ? -25.219 0.638 21.75 1 88.94 316 LEU B C 1
ATOM 6485 O O . LEU B 1 316 ? -25.406 -0.535 22.078 1 88.94 316 LEU B O 1
ATOM 6489 N N . ARG B 1 317 ? -24.094 1.225 21.984 1 88.56 317 ARG B N 1
ATOM 6490 C CA . ARG B 1 317 ? -22.938 0.64 22.641 1 88.56 317 ARG B CA 1
ATOM 6491 C C . ARG B 1 317 ? -22.484 -0.636 21.938 1 88.56 317 ARG B C 1
ATOM 6493 O O . ARG B 1 317 ? -22.219 -1.651 22.578 1 88.56 317 ARG B O 1
ATOM 6500 N N . GLU B 1 318 ? -22.5 -0.607 20.656 1 91.25 318 GLU B N 1
ATOM 6501 C CA . GLU B 1 318 ? -21.984 -1.702 19.844 1 91.25 318 GLU B CA 1
ATOM 6502 C C . GLU B 1 318 ? -20.5 -1.521 19.547 1 91.25 318 GLU B C 1
ATOM 6504 O O . GLU B 1 318 ? -20.125 -0.915 18.531 1 91.25 318 GLU B O 1
ATOM 6509 N N . TRP B 1 319 ? -19.625 -2.137 20.234 1 88.94 319 TRP B N 1
ATOM 6510 C CA . TRP B 1 319 ? -18.203 -1.857 20.219 1 88.94 319 TRP B CA 1
ATOM 6511 C C . TRP B 1 319 ? -17.578 -2.27 18.875 1 88.94 319 TRP B C 1
ATOM 6513 O O . TRP B 1 319 ? -16.719 -1.57 18.344 1 88.94 319 TRP B O 1
ATOM 6523 N N . ALA B 1 320 ? -18.016 -3.41 18.344 1 89.5 320 ALA B N 1
ATOM 6524 C CA . ALA B 1 320 ? -17.469 -3.854 17.062 1 89.5 320 ALA B CA 1
ATOM 6525 C C . ALA B 1 320 ? -17.844 -2.893 15.945 1 89.5 320 ALA B C 1
ATOM 6527 O O . ALA B 1 320 ? -17.016 -2.574 15.086 1 89.5 320 ALA B O 1
ATOM 6528 N N . SER B 1 321 ? -19 -2.402 16.062 1 89.19 321 SER B N 1
ATOM 6529 C CA . SER B 1 321 ? -19.469 -1.464 15.047 1 89.19 321 SER B CA 1
ATOM 6530 C C . SER B 1 321 ? -18.766 -0.115 15.18 1 89.19 321 SER B C 1
ATOM 6532 O O . SER B 1 321 ? -18.484 0.539 14.172 1 89.19 321 SER B O 1
ATOM 6534 N N . ILE B 1 322 ? -18.547 0.226 16.406 1 86.94 322 ILE B N 1
ATOM 6535 C CA . ILE B 1 322 ? -17.859 1.481 16.641 1 86.94 322 ILE B CA 1
ATOM 6536 C C . ILE B 1 322 ? -16.438 1.393 16.094 1 86.94 322 ILE B C 1
ATOM 6538 O O . ILE B 1 322 ? -15.961 2.314 15.422 1 86.94 322 ILE B O 1
ATOM 6542 N N . ALA B 1 323 ? -15.773 0.307 16.359 1 88 323 ALA B N 1
ATOM 6543 C CA . ALA B 1 323 ? -14.422 0.107 15.859 1 88 323 ALA B CA 1
ATOM 6544 C C . ALA B 1 323 ? -14.391 0.15 14.328 1 88 323 ALA B C 1
ATOM 6546 O O . ALA B 1 323 ? -13.508 0.772 13.742 1 88 323 ALA B O 1
ATOM 6547 N N . GLU B 1 324 ? -15.328 -0.458 13.734 1 89.94 324 GLU B N 1
ATOM 6548 C CA . GLU B 1 324 ? -15.422 -0.472 12.273 1 89.94 324 GLU B CA 1
ATOM 6549 C C . GLU B 1 324 ? -15.625 0.936 11.719 1 89.94 324 GLU B C 1
ATOM 6551 O O . GLU B 1 324 ? -14.992 1.312 10.727 1 89.94 324 GLU B O 1
ATOM 6556 N N . ARG B 1 325 ? -16.422 1.68 12.359 1 87.69 325 ARG B N 1
ATOM 6557 C CA . ARG B 1 325 ? -16.719 3.031 11.891 1 87.69 325 ARG B CA 1
ATOM 6558 C C . ARG B 1 325 ? -15.531 3.961 12.125 1 87.69 325 ARG B C 1
ATOM 6560 O O . ARG B 1 325 ? -15.266 4.852 11.312 1 87.69 325 ARG B O 1
ATOM 6567 N N . VAL B 1 326 ? -14.898 3.748 13.18 1 86.75 326 VAL B N 1
ATOM 6568 C CA . VAL B 1 326 ? -13.719 4.562 13.461 1 86.75 326 VAL B CA 1
ATOM 6569 C C . VAL B 1 326 ? -12.641 4.293 12.422 1 86.75 326 VAL B C 1
ATOM 6571 O O . VAL B 1 326 ? -11.969 5.223 11.961 1 86.75 326 VAL B O 1
ATOM 6574 N N . MET B 1 327 ? -12.484 3.068 12.031 1 88.88 327 MET B N 1
ATOM 6575 C CA . MET B 1 327 ? -11.5 2.729 11.008 1 88.88 327 MET B CA 1
ATOM 6576 C C . MET B 1 327 ? -11.891 3.318 9.656 1 88.88 327 MET B C 1
ATOM 6578 O O . MET B 1 327 ? -11.031 3.789 8.914 1 88.88 327 MET B O 1
ATOM 6582 N N . LYS B 1 328 ? -13.109 3.266 9.383 1 89 328 LYS B N 1
ATOM 6583 C CA . LYS B 1 328 ? -13.602 3.896 8.164 1 89 328 LYS B CA 1
ATOM 6584 C C . LYS B 1 328 ? -13.344 5.402 8.18 1 89 328 LYS B C 1
ATOM 6586 O O . LYS B 1 328 ? -12.883 5.969 7.188 1 89 328 LYS B O 1
ATOM 6591 N N . LEU B 1 329 ? -13.633 5.984 9.266 1 89.19 329 LEU B N 1
ATOM 6592 C CA . LEU B 1 329 ? -13.445 7.422 9.43 1 89.19 329 LEU B CA 1
ATOM 6593 C C . LEU B 1 329 ? -11.969 7.789 9.367 1 89.19 329 LEU B C 1
ATOM 6595 O O . LEU B 1 329 ? -11.609 8.859 8.859 1 89.19 329 LEU B O 1
ATOM 6599 N N . SER B 1 330 ? -11.156 6.891 9.836 1 89.38 330 SER B N 1
ATOM 6600 C CA . SER B 1 330 ? -9.719 7.145 9.836 1 89.38 330 SER B CA 1
ATOM 6601 C C . SER B 1 330 ? -9.195 7.312 8.414 1 89.38 330 SER B C 1
ATOM 6603 O O . SER B 1 330 ? -8.375 8.195 8.148 1 89.38 330 SER B O 1
ATOM 6605 N N . THR B 1 331 ? -9.664 6.535 7.551 1 88.19 331 THR B N 1
ATOM 6606 C CA . THR B 1 331 ? -9.227 6.633 6.164 1 88.19 331 THR B CA 1
ATOM 6607 C C . THR B 1 331 ? -9.719 7.926 5.527 1 88.19 331 THR B C 1
ATOM 6609 O O . THR B 1 331 ? -8.977 8.602 4.816 1 88.19 331 THR B O 1
ATOM 6612 N N . ILE B 1 332 ? -10.906 8.266 5.801 1 90.62 332 ILE B N 1
ATOM 6613 C CA . ILE B 1 332 ? -11.5 9.477 5.25 1 90.62 332 ILE B CA 1
ATOM 6614 C C . ILE B 1 332 ? -10.773 10.703 5.797 1 90.62 332 ILE B C 1
ATOM 6616 O O . ILE B 1 332 ? -10.398 11.602 5.039 1 90.62 332 ILE B O 1
ATOM 6620 N N . SER B 1 333 ? -10.586 10.703 7.078 1 91.5 333 SER B N 1
ATOM 6621 C CA . SER B 1 333 ? -9.914 11.828 7.727 1 91.5 333 SER B CA 1
ATOM 6622 C C . SER B 1 333 ? -8.484 11.984 7.219 1 91.5 333 SER B C 1
ATOM 6624 O O . SER B 1 333 ? -7.988 13.102 7.07 1 91.5 333 SER B O 1
ATOM 6626 N N . LEU B 1 334 ? -7.836 10.859 7 1 91.19 334 LEU B N 1
ATOM 6627 C CA . LEU B 1 334 ? -6.473 10.898 6.48 1 91.19 334 LEU B CA 1
ATOM 6628 C C . LEU B 1 334 ? -6.434 11.57 5.113 1 91.19 334 LEU B C 1
ATOM 6630 O O . LEU B 1 334 ? -5.574 12.422 4.863 1 91.19 334 LEU B O 1
ATOM 6634 N N . VAL B 1 335 ? -7.332 11.25 4.277 1 91.19 335 VAL B N 1
ATOM 6635 C CA . VAL B 1 335 ? -7.379 11.812 2.934 1 91.19 335 VAL B CA 1
ATOM 6636 C C . VAL B 1 335 ? -7.629 13.32 3.014 1 91.19 335 VAL B C 1
ATOM 6638 O O . VAL B 1 335 ? -6.973 14.102 2.32 1 91.19 335 VAL B O 1
ATOM 6641 N N . ILE B 1 336 ? -8.477 13.711 3.848 1 92.81 336 ILE B N 1
ATOM 6642 C CA . ILE B 1 336 ? -8.797 15.125 4.008 1 92.81 336 ILE B CA 1
ATOM 6643 C C . ILE B 1 336 ? -7.586 15.859 4.578 1 92.81 336 ILE B C 1
ATOM 6645 O O . ILE B 1 336 ? -7.266 16.969 4.137 1 92.81 336 ILE B O 1
ATOM 6649 N N . TRP B 1 337 ? -6.945 15.25 5.496 1 92.56 337 TRP B N 1
ATOM 6650 C CA . TRP B 1 337 ? -5.781 15.875 6.117 1 92.56 337 TRP B CA 1
ATOM 6651 C C . TRP B 1 337 ? -4.652 16.062 5.105 1 92.56 337 TRP B C 1
ATOM 6653 O O . TRP B 1 337 ? -4.035 17.125 5.043 1 92.56 337 TRP B O 1
ATOM 6663 N N . LEU B 1 338 ? -4.402 15.031 4.371 1 92.88 338 LEU B N 1
ATOM 6664 C CA . LEU B 1 338 ? -3.342 15.125 3.371 1 92.88 338 LEU B CA 1
ATOM 6665 C C . LEU B 1 338 ? -3.684 16.156 2.309 1 92.88 338 LEU B C 1
ATOM 6667 O O . LEU B 1 338 ? -2.82 16.938 1.89 1 92.88 338 LEU B O 1
ATOM 6671 N N . ALA B 1 339 ? -4.93 16.188 1.939 1 95.25 339 ALA B N 1
ATOM 6672 C CA . ALA B 1 339 ? -5.375 17.203 0.982 1 95.25 339 ALA B CA 1
ATOM 6673 C C . ALA B 1 339 ? -5.254 18.609 1.567 1 95.25 339 ALA B C 1
ATOM 6675 O O . ALA B 1 339 ? -4.824 19.531 0.881 1 95.25 339 ALA B O 1
ATOM 6676 N N . GLY B 1 340 ? -5.598 18.734 2.766 1 95.75 340 GLY B N 1
ATOM 6677 C CA . GLY B 1 340 ? -5.5 20.016 3.436 1 95.75 340 GLY B CA 1
ATOM 6678 C C . GLY B 1 340 ? -4.07 20.484 3.609 1 95.75 340 GLY B C 1
ATOM 6679 O O . GLY B 1 340 ? -3.773 21.672 3.408 1 95.75 340 GLY B O 1
ATOM 6680 N N . PHE B 1 341 ? -3.229 19.547 3.969 1 94.75 341 PHE B N 1
ATOM 6681 C CA . PHE B 1 341 ? -1.816 19.906 4.086 1 94.75 341 PHE B CA 1
ATOM 6682 C C . PHE B 1 341 ? -1.275 20.422 2.764 1 94.75 341 PHE B C 1
ATOM 6684 O O . PHE B 1 341 ? -0.625 21.469 2.725 1 94.75 341 PHE B O 1
ATOM 6691 N N . TYR B 1 342 ? -1.545 19.656 1.734 1 96.38 342 TYR B N 1
ATOM 6692 C CA . TYR B 1 342 ? -1.054 20.047 0.42 1 96.38 342 TYR B CA 1
ATOM 6693 C C . TYR B 1 342 ? -1.665 21.375 -0.013 1 96.38 342 TYR B C 1
ATOM 6695 O O . TYR B 1 342 ? -0.968 22.25 -0.539 1 96.38 342 TYR B O 1
ATOM 6703 N N . ALA B 1 343 ? -2.881 21.562 0.227 1 97.44 343 ALA B N 1
ATOM 6704 C CA . ALA B 1 343 ? -3.584 22.781 -0.173 1 97.44 343 ALA B CA 1
ATOM 6705 C C . ALA B 1 343 ? -3.023 24 0.55 1 97.44 343 ALA B C 1
ATOM 6707 O O . ALA B 1 343 ? -2.756 25.031 -0.074 1 97.44 343 ALA B O 1
ATOM 6708 N N . LEU B 1 344 ? -2.736 23.859 1.768 1 97.06 344 LEU B N 1
ATOM 6709 C CA . LEU B 1 344 ? -2.332 25.016 2.568 1 97.06 344 LEU B CA 1
ATOM 6710 C C . LEU B 1 344 ? -0.836 25.281 2.428 1 97.06 344 LEU B C 1
ATOM 6712 O O . LEU B 1 344 ? -0.427 26.375 2.057 1 97.06 344 LEU B O 1
ATOM 6716 N N . PHE B 1 345 ? -0.049 24.266 2.613 1 96.94 345 PHE B N 1
ATOM 6717 C CA . PHE B 1 345 ? 1.387 24.484 2.75 1 96.94 345 PHE B CA 1
ATOM 6718 C C . PHE B 1 345 ? 2.072 24.438 1.39 1 96.94 345 PHE B C 1
ATOM 6720 O O . PHE B 1 345 ? 3.033 25.172 1.146 1 96.94 345 PHE B O 1
ATOM 6727 N N . GLN B 1 346 ? 1.587 23.609 0.589 1 95.44 346 GLN B N 1
ATOM 6728 C CA . GLN B 1 346 ? 2.225 23.5 -0.718 1 95.44 346 GLN B CA 1
ATOM 6729 C C . GLN B 1 346 ? 1.623 24.484 -1.714 1 95.44 346 GLN B C 1
ATOM 6731 O O . GLN B 1 346 ? 2.348 25.109 -2.49 1 95.44 346 GLN B O 1
ATOM 6736 N N . SER B 1 347 ? 0.364 24.656 -1.695 1 97.38 347 SER B N 1
ATOM 6737 C CA . SER B 1 347 ? -0.275 25.453 -2.734 1 97.38 347 SER B CA 1
ATOM 6738 C C . SER B 1 347 ? -0.497 26.891 -2.266 1 97.38 347 SER B C 1
ATOM 6740 O O . SER B 1 347 ? 0.099 27.828 -2.807 1 97.38 347 SER B O 1
ATOM 6742 N N . PHE B 1 348 ? -1.193 27.141 -1.25 1 97.75 348 PHE B N 1
ATOM 6743 C CA . PHE B 1 348 ? -1.598 28.469 -0.813 1 97.75 348 PHE B CA 1
ATOM 6744 C C . PHE B 1 348 ? -0.388 29.281 -0.375 1 97.75 348 PHE B C 1
ATOM 6746 O O . PHE B 1 348 ? -0.183 30.406 -0.852 1 97.75 348 PHE B O 1
ATOM 6753 N N . LEU B 1 349 ? 0.406 28.812 0.525 1 97.81 349 LEU B N 1
ATOM 6754 C CA . LEU B 1 349 ? 1.534 29.562 1.051 1 97.81 349 LEU B CA 1
ATOM 6755 C C . LEU B 1 349 ? 2.559 29.844 -0.043 1 97.81 349 LEU B C 1
ATOM 6757 O O . LEU B 1 349 ? 3.189 30.906 -0.055 1 97.81 349 LEU B O 1
ATOM 6761 N N . ASN B 1 350 ? 2.715 28.875 -0.888 1 97.12 350 ASN B N 1
ATOM 6762 C CA . ASN B 1 350 ? 3.637 29.125 -1.991 1 97.12 350 ASN B CA 1
ATOM 6763 C C . ASN B 1 350 ? 3.098 30.188 -2.945 1 97.12 350 ASN B C 1
ATOM 6765 O O . ASN B 1 350 ? 3.861 31 -3.475 1 97.12 350 ASN B O 1
ATOM 6769 N N . ALA B 1 351 ? 1.822 30.141 -3.229 1 97.69 351 ALA B N 1
ATOM 6770 C CA . ALA B 1 351 ? 1.221 31.188 -4.047 1 97.69 351 ALA B CA 1
ATOM 6771 C C . ALA B 1 351 ? 1.392 32.562 -3.395 1 97.69 351 ALA B C 1
ATOM 6773 O O . ALA B 1 351 ? 1.778 33.531 -4.059 1 97.69 351 ALA B O 1
ATOM 6774 N N . LEU B 1 352 ? 1.146 32.656 -2.135 1 97.88 352 LEU B N 1
ATOM 6775 C CA . LEU B 1 352 ? 1.285 33.875 -1.385 1 97.88 352 LEU B CA 1
ATOM 6776 C C . LEU B 1 352 ? 2.736 34.344 -1.375 1 97.88 352 LEU B C 1
ATOM 6778 O O . LEU B 1 352 ? 3.012 35.531 -1.545 1 97.88 352 LEU B O 1
ATOM 6782 N N . ALA B 1 353 ? 3.617 33.406 -1.123 1 97.94 353 ALA B N 1
ATOM 6783 C CA . ALA B 1 353 ? 5.039 33.75 -1.117 1 97.94 353 ALA B CA 1
ATOM 6784 C C . ALA B 1 353 ? 5.473 34.312 -2.459 1 97.94 353 ALA B C 1
ATOM 6786 O O . ALA B 1 353 ? 6.273 35.25 -2.508 1 97.94 353 ALA B O 1
ATOM 6787 N N . GLU B 1 354 ? 4.945 33.781 -3.465 1 97.25 354 GLU B N 1
ATOM 6788 C CA . GLU B 1 354 ? 5.297 34.25 -4.797 1 97.25 354 GLU B CA 1
ATOM 6789 C C . GLU B 1 354 ? 4.805 35.688 -5.016 1 97.25 354 GLU B C 1
ATOM 6791 O O . GLU B 1 354 ? 5.559 36.531 -5.484 1 97.25 354 GLU B O 1
ATOM 6796 N N . VAL B 1 355 ? 3.584 35.969 -4.652 1 97.75 355 VAL B N 1
ATOM 6797 C CA . VAL B 1 355 ? 2.992 37.312 -4.828 1 97.75 355 VAL B CA 1
ATOM 6798 C C . VAL B 1 355 ? 3.732 38.312 -3.963 1 97.75 355 VAL B C 1
ATOM 6800 O O . VAL B 1 355 ? 3.936 39.469 -4.375 1 97.75 355 VAL B O 1
ATOM 6803 N N . MET B 1 356 ? 4.234 37.938 -2.809 1 97.62 356 MET B N 1
ATOM 6804 C CA . MET B 1 356 ? 4.93 38.812 -1.867 1 97.62 356 MET B CA 1
ATOM 6805 C C . MET B 1 356 ? 6.43 38.844 -2.154 1 97.62 356 MET B C 1
ATOM 6807 O O . MET B 1 356 ? 7.172 39.594 -1.524 1 97.62 356 MET B O 1
ATOM 6811 N N . ARG B 1 357 ? 6.836 38 -3.027 1 97.75 357 ARG B N 1
ATOM 6812 C CA . ARG B 1 357 ? 8.258 37.844 -3.326 1 97.75 357 ARG B CA 1
ATOM 6813 C C . ARG B 1 357 ? 9.031 37.406 -2.082 1 97.75 357 ARG B C 1
ATOM 6815 O O . ARG B 1 357 ? 10.148 37.875 -1.856 1 97.75 357 ARG B O 1
ATOM 6822 N N . PHE B 1 358 ? 8.359 36.625 -1.272 1 97.44 358 PHE B N 1
ATOM 6823 C CA . PHE B 1 358 ? 8.969 36.094 -0.072 1 97.44 358 PHE B CA 1
ATOM 6824 C C . PHE B 1 358 ? 9.906 34.938 -0.426 1 97.44 358 PHE B C 1
ATOM 6826 O O . PHE B 1 358 ? 9.484 33.938 -0.986 1 97.44 358 PHE B O 1
ATOM 6833 N N . GLY B 1 359 ? 11.125 34.938 -0.071 1 95.62 359 GLY B N 1
ATOM 6834 C CA . GLY B 1 359 ? 12.148 34.031 -0.581 1 95.62 359 GLY B CA 1
ATOM 6835 C C . GLY B 1 359 ? 12.258 32.75 0.21 1 95.62 359 GLY B C 1
ATOM 6836 O O . GLY B 1 359 ? 12.711 31.719 -0.315 1 95.62 359 GLY B O 1
ATOM 6837 N N . ASP B 1 360 ? 11.93 32.719 1.447 1 95.94 360 ASP B N 1
ATOM 6838 C CA . ASP B 1 360 ? 12.031 31.531 2.27 1 95.94 360 ASP B CA 1
ATOM 6839 C C . ASP B 1 360 ? 10.742 30.703 2.219 1 95.94 360 ASP B C 1
ATOM 6841 O O . ASP B 1 360 ? 9.828 30.938 3.012 1 95.94 360 ASP B O 1
ATOM 6845 N N . ARG B 1 361 ? 10.789 29.656 1.438 1 95.31 361 ARG B N 1
ATOM 6846 C CA . ARG B 1 361 ? 9.562 28.906 1.194 1 95.31 361 ARG B CA 1
ATOM 6847 C C . ARG B 1 361 ? 9.625 27.531 1.845 1 95.31 361 ARG B C 1
ATOM 6849 O O . ARG B 1 361 ? 8.977 26.578 1.381 1 95.31 361 ARG B O 1
ATOM 6856 N N . GLU B 1 362 ? 10.43 27.344 2.777 1 94.94 362 GLU B N 1
ATOM 6857 C CA . GLU B 1 362 ? 10.477 26.094 3.543 1 94.94 362 GLU B CA 1
ATOM 6858 C C . GLU B 1 362 ? 9.383 26.062 4.609 1 94.94 362 GLU B C 1
ATOM 6860 O O . GLU B 1 362 ? 9.672 26.125 5.805 1 94.94 362 GLU B O 1
ATOM 6865 N N . PHE B 1 363 ? 8.219 25.875 4.137 1 97.06 363 PHE B N 1
ATOM 6866 C CA . PHE B 1 363 ? 7.07 25.875 5.035 1 97.06 363 PHE B CA 1
ATOM 6867 C C . PHE B 1 363 ? 6.941 24.531 5.738 1 97.06 363 PHE B C 1
ATOM 6869 O O . PHE B 1 363 ? 6.254 24.422 6.758 1 97.06 363 PHE B O 1
ATOM 6876 N N . TYR B 1 364 ? 7.5 23.516 5.133 1 95.62 364 TYR B N 1
ATOM 6877 C CA . TYR B 1 364 ? 7.531 22.156 5.656 1 95.62 364 TYR B CA 1
ATOM 6878 C C . TYR B 1 364 ? 8.742 21.391 5.125 1 95.62 364 TYR B C 1
ATOM 6880 O O . TYR B 1 364 ? 9.391 21.844 4.176 1 95.62 364 TYR B O 1
ATOM 6888 N N . THR B 1 365 ? 9.07 20.391 5.797 1 93.88 365 THR B N 1
ATOM 6889 C CA . THR B 1 365 ? 10.078 19.453 5.305 1 93.88 365 THR B CA 1
ATOM 6890 C C . THR B 1 365 ? 9.508 18.031 5.238 1 93.88 365 THR B C 1
ATOM 6892 O O . THR B 1 365 ? 8.297 17.844 5.117 1 93.88 365 THR B O 1
ATOM 6895 N N . ASP B 1 366 ? 10.305 17 5.203 1 91.75 366 ASP B N 1
ATOM 6896 C CA . ASP B 1 366 ? 9.844 15.641 4.949 1 91.75 366 ASP B CA 1
ATOM 6897 C C . ASP B 1 366 ? 9.188 15.047 6.195 1 91.75 366 ASP B C 1
ATOM 6899 O O . ASP B 1 366 ? 9.57 13.961 6.645 1 91.75 366 ASP B O 1
ATOM 6903 N N . TRP B 1 367 ? 8.117 15.641 6.629 1 93.44 367 TRP B N 1
ATOM 6904 C CA . TRP B 1 367 ? 7.445 15.242 7.859 1 93.44 367 TRP B CA 1
ATOM 6905 C C . TRP B 1 367 ? 6.879 13.828 7.738 1 93.44 367 TRP B C 1
ATOM 6907 O O . TRP B 1 367 ? 6.742 13.125 8.734 1 93.44 367 TRP B O 1
ATOM 6917 N N . TRP B 1 368 ? 6.555 13.352 6.57 1 92 368 TRP B N 1
ATOM 6918 C CA . TRP B 1 368 ? 5.969 12.031 6.367 1 92 368 TRP B CA 1
ATOM 6919 C C . TRP B 1 368 ? 6.988 10.93 6.645 1 92 368 TRP B C 1
ATOM 6921 O O . TRP B 1 368 ? 6.625 9.766 6.816 1 92 368 TRP B O 1
ATOM 6931 N N . ASN B 1 369 ? 8.258 11.297 6.711 1 90.5 369 ASN B N 1
ATOM 6932 C CA . ASN B 1 369 ? 9.328 10.352 7 1 90.5 369 ASN B CA 1
ATOM 6933 C C . ASN B 1 369 ? 9.75 10.414 8.469 1 90.5 369 ASN B C 1
ATOM 6935 O O . ASN B 1 369 ? 10.742 9.805 8.859 1 90.5 369 ASN B O 1
ATOM 6939 N N . SER B 1 370 ? 9.008 11.125 9.234 1 91.12 370 SER B N 1
ATOM 6940 C CA . SER B 1 370 ? 9.422 11.359 10.617 1 91.12 370 SER B CA 1
ATOM 6941 C C . SER B 1 370 ? 9.5 10.055 11.398 1 91.12 370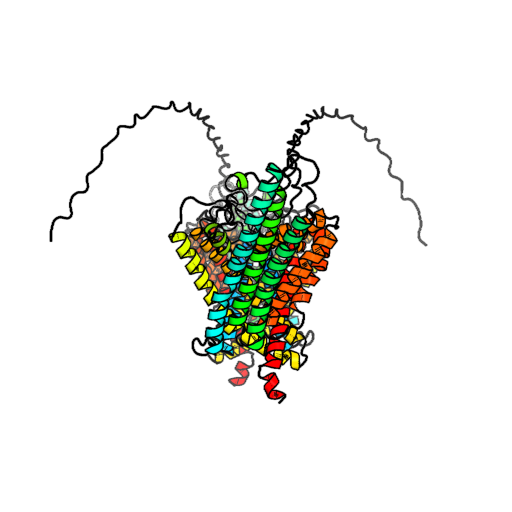 SER B C 1
ATOM 6943 O O . SER B 1 370 ? 8.531 9.297 11.461 1 91.12 370 SER B O 1
ATOM 6945 N N . PRO B 1 371 ? 10.648 9.766 12.031 1 90.38 371 PRO B N 1
ATOM 6946 C CA . PRO B 1 371 ? 10.805 8.547 12.836 1 90.38 371 PRO B CA 1
ATOM 6947 C C . PRO B 1 371 ? 10.266 8.703 14.258 1 90.38 371 PRO B C 1
ATOM 6949 O O . PRO B 1 371 ? 10.359 7.77 15.055 1 90.38 371 PRO B O 1
ATOM 6952 N N . SER B 1 372 ? 9.766 9.883 14.578 1 90.81 372 SER B N 1
ATOM 6953 C CA . SER B 1 372 ? 9.211 10.164 15.898 1 90.81 372 SER B CA 1
ATOM 6954 C C . SER B 1 372 ? 8.148 11.266 15.828 1 90.81 372 SER B C 1
ATOM 6956 O O . SER B 1 372 ? 8.109 12.031 14.859 1 90.81 372 SER B O 1
ATOM 6958 N N . VAL B 1 373 ? 7.422 11.336 16.891 1 91.19 373 VAL B N 1
ATOM 6959 C CA . VAL B 1 373 ? 6.363 12.336 16.953 1 91.19 373 VAL B CA 1
ATOM 6960 C C . VAL B 1 373 ? 6.977 13.727 17.141 1 91.19 373 VAL B C 1
ATOM 6962 O O . VAL B 1 373 ? 6.465 14.711 16.609 1 91.19 373 VAL B O 1
ATOM 6965 N N . GLY B 1 374 ? 8.086 13.789 17.797 1 92.31 374 GLY B N 1
ATOM 6966 C CA . GLY B 1 374 ? 8.773 15.062 17.984 1 92.31 374 GLY B CA 1
ATOM 6967 C C . GLY B 1 374 ? 9.258 15.672 16.688 1 92.31 374 GLY B C 1
ATOM 6968 O O . GLY B 1 374 ? 9.07 16.859 16.438 1 92.31 374 GLY B O 1
ATOM 6969 N N . ARG B 1 375 ? 9.844 14.852 15.898 1 92.81 375 ARG B N 1
ATOM 6970 C CA . ARG B 1 375 ? 10.32 15.336 14.602 1 92.81 375 ARG B CA 1
ATOM 6971 C C . ARG B 1 375 ? 9.156 15.773 13.719 1 92.81 375 ARG B C 1
ATOM 6973 O O . ARG B 1 375 ? 9.273 16.734 12.961 1 92.81 375 ARG B O 1
ATOM 6980 N N . TYR B 1 376 ? 8.102 15.109 13.836 1 92.5 376 TYR B N 1
ATOM 6981 C CA . TYR B 1 376 ? 6.914 15.484 13.078 1 92.5 376 TYR B CA 1
ATOM 6982 C C . TYR B 1 376 ? 6.488 16.906 13.406 1 92.5 376 TYR B C 1
ATOM 6984 O O . TYR B 1 376 ? 6.277 17.734 12.508 1 92.5 376 TYR B O 1
ATOM 6992 N N . TRP B 1 377 ? 6.398 17.266 14.656 1 93.31 377 TRP B N 1
ATOM 6993 C CA . TRP B 1 377 ? 5.887 18.547 15.102 1 93.31 377 TRP B CA 1
ATOM 6994 C C . TRP B 1 377 ? 6.875 19.672 14.773 1 93.31 377 TRP B C 1
ATOM 6996 O O . TRP B 1 377 ? 6.504 20.844 14.75 1 93.31 377 TRP B O 1
ATOM 7006 N N . ARG B 1 378 ? 8.07 19.297 14.406 1 94.75 378 ARG B N 1
ATOM 7007 C CA . ARG B 1 378 ? 9.07 20.297 14.07 1 94.75 378 ARG B CA 1
ATOM 7008 C C . ARG B 1 378 ? 9.188 20.469 12.562 1 94.75 378 ARG B C 1
ATOM 7010 O O . ARG B 1 378 ? 9.82 21.422 12.086 1 94.75 378 ARG B O 1
ATOM 7017 N N . THR B 1 379 ? 8.477 19.562 11.805 1 95.06 379 THR B N 1
ATOM 7018 C CA . THR B 1 379 ? 8.812 19.562 10.383 1 95.06 379 THR B CA 1
ATOM 7019 C C . THR B 1 379 ? 7.574 19.812 9.531 1 95.06 379 THR B C 1
ATOM 7021 O O . THR B 1 379 ? 7.68 20.203 8.367 1 95.06 379 THR B O 1
ATOM 7024 N N . TRP B 1 380 ? 6.359 19.594 10.016 1 93.94 380 TRP B N 1
ATOM 7025 C CA . TRP B 1 380 ? 5.188 19.641 9.148 1 93.94 380 TRP B CA 1
ATOM 7026 C C . TRP B 1 380 ? 4.652 21.062 9.031 1 93.94 380 TRP B C 1
ATOM 7028 O O . TRP B 1 380 ? 4.059 21.422 8.008 1 93.94 380 TRP B O 1
ATOM 7038 N N . ASN B 1 381 ? 4.84 21.859 10.039 1 96.12 381 ASN B N 1
ATOM 7039 C CA . ASN B 1 381 ? 4.379 23.234 10.141 1 96.12 381 ASN B CA 1
ATOM 7040 C C . ASN B 1 381 ? 5.48 24.156 10.664 1 96.12 381 ASN B C 1
ATOM 7042 O O . ASN B 1 381 ? 5.438 24.594 11.812 1 96.12 381 ASN B O 1
ATOM 7046 N N . ILE B 1 382 ? 6.348 24.578 9.797 1 97.44 382 ILE B N 1
ATOM 7047 C CA . ILE B 1 382 ? 7.57 25.281 10.18 1 97.44 382 ILE B CA 1
ATOM 7048 C C . ILE B 1 382 ? 7.234 26.703 10.625 1 97.44 382 ILE B C 1
ATOM 7050 O O . ILE B 1 382 ? 7.816 27.203 11.594 1 97.44 382 ILE B O 1
ATOM 7054 N N . PRO B 1 383 ? 6.27 27.391 10 1 97.62 383 PRO B N 1
ATOM 7055 C CA . PRO B 1 383 ? 5.941 28.734 10.477 1 97.62 383 PRO B CA 1
ATOM 7056 C C . PRO B 1 383 ? 5.539 28.75 11.945 1 97.62 383 PRO B C 1
ATOM 7058 O O . PRO B 1 383 ? 6.031 29.594 12.711 1 97.62 383 PRO B O 1
ATOM 7061 N N . VAL B 1 384 ? 4.684 27.812 12.328 1 97.75 384 VAL B N 1
ATOM 7062 C CA . VAL B 1 384 ? 4.254 27.781 13.719 1 97.75 384 VAL B CA 1
ATOM 7063 C C . VAL B 1 384 ? 5.406 27.328 14.609 1 97.75 384 VAL B C 1
ATOM 7065 O O . VAL B 1 384 ? 5.598 27.844 15.711 1 97.75 384 VAL B O 1
ATOM 7068 N N . TYR B 1 385 ? 6.141 26.359 14.133 1 97.5 385 TYR B N 1
ATOM 7069 C CA . TYR B 1 385 ? 7.297 25.875 14.883 1 97.5 385 TYR B CA 1
ATOM 7070 C C . TYR B 1 385 ? 8.281 27.016 15.156 1 97.5 385 TYR B C 1
ATOM 7072 O O . TYR B 1 385 ? 8.773 27.156 16.281 1 97.5 385 TYR B O 1
ATOM 7080 N N . GLN B 1 386 ? 8.586 27.828 14.164 1 97.81 386 GLN B N 1
ATOM 7081 C CA . GLN B 1 386 ? 9.531 28.938 14.297 1 97.81 386 GLN B CA 1
ATOM 7082 C C . GLN B 1 386 ? 9.023 29.984 15.289 1 97.81 386 GLN B C 1
ATOM 7084 O O . GLN B 1 386 ? 9.805 30.547 16.062 1 97.81 386 GLN B O 1
ATOM 7089 N N . PHE B 1 387 ? 7.758 30.234 15.211 1 98.31 387 PHE B N 1
ATOM 7090 C CA . PHE B 1 387 ? 7.184 31.156 16.172 1 98.31 387 PHE B CA 1
ATOM 7091 C C . PHE B 1 387 ? 7.367 30.641 17.594 1 98.31 387 PHE B C 1
ATOM 7093 O O . PHE B 1 387 ? 7.824 31.391 18.469 1 98.31 387 PHE B O 1
ATOM 7100 N N . MET B 1 388 ? 6.992 29.391 17.828 1 98.19 388 MET B N 1
ATOM 7101 C CA . MET B 1 388 ? 7.066 28.797 19.172 1 98.19 388 MET B CA 1
ATOM 7102 C C . MET B 1 388 ? 8.508 28.734 19.656 1 98.19 388 MET B C 1
ATOM 7104 O O . MET B 1 388 ? 8.789 29 20.828 1 98.19 388 MET B O 1
ATOM 7108 N N . LYS B 1 389 ? 9.359 28.438 18.766 1 97.38 389 LYS B N 1
ATOM 7109 C CA . LYS B 1 389 ? 10.773 28.328 19.109 1 97.38 389 LYS B CA 1
ATOM 7110 C C . LYS B 1 389 ? 11.352 29.703 19.469 1 97.38 389 LYS B C 1
ATOM 7112 O O . LYS B 1 389 ? 12.016 29.859 20.5 1 97.38 389 LYS B O 1
ATOM 7117 N N . ARG B 1 390 ? 11.078 30.703 18.688 1 97.44 390 ARG B N 1
ATOM 7118 C CA . ARG B 1 390 ? 11.695 32 18.828 1 97.44 390 ARG B CA 1
ATOM 7119 C C . ARG B 1 390 ? 11.094 32.781 20.016 1 97.44 390 ARG B C 1
ATOM 7121 O O . ARG B 1 390 ? 11.805 33.469 20.719 1 97.44 390 ARG B O 1
ATOM 7128 N N . HIS B 1 391 ? 9.797 32.688 20.188 1 97.81 391 HIS B N 1
ATOM 7129 C CA . HIS B 1 391 ? 9.133 33.625 21.094 1 97.81 391 HIS B CA 1
ATOM 7130 C C . HIS B 1 391 ? 8.742 32.938 22.391 1 97.81 391 HIS B C 1
ATOM 7132 O O . HIS B 1 391 ? 8.383 33.594 23.375 1 97.81 391 HIS B O 1
ATOM 7138 N N . ILE B 1 392 ? 8.82 31.594 22.453 1 97.62 392 ILE B N 1
ATOM 7139 C CA . ILE B 1 392 ? 8.43 30.906 23.688 1 97.62 392 ILE B CA 1
ATOM 7140 C C . ILE B 1 392 ? 9.578 30.016 24.172 1 97.62 392 ILE B C 1
ATOM 7142 O O . ILE B 1 392 ? 10.156 30.266 25.234 1 97.62 392 ILE B O 1
ATOM 7146 N N . PHE B 1 393 ? 10 29.125 23.406 1 97.25 393 PHE B N 1
ATOM 7147 C CA . PHE B 1 393 ? 10.969 28.109 23.828 1 97.25 393 PHE B CA 1
ATOM 7148 C C . PHE B 1 393 ? 12.305 28.75 24.156 1 97.25 393 PHE B C 1
ATOM 7150 O O . PHE B 1 393 ? 12.805 28.625 25.266 1 97.25 393 PHE B O 1
ATOM 7157 N N . SER B 1 394 ? 12.906 29.531 23.219 1 96.38 394 SER B N 1
ATOM 7158 C CA . SER B 1 394 ? 14.242 30.094 23.359 1 96.38 394 SER B CA 1
ATOM 7159 C C . SER B 1 394 ? 14.305 31.094 24.5 1 96.38 394 SER B C 1
ATOM 7161 O O . SER B 1 394 ? 15.219 31.047 25.328 1 96.38 394 SER B O 1
ATOM 7163 N N . PRO B 1 395 ? 13.383 31.953 24.609 1 95.94 395 PRO B N 1
ATOM 7164 C CA . PRO B 1 395 ? 13.422 32.906 25.734 1 95.94 395 PRO B CA 1
ATOM 7165 C C . PRO B 1 395 ? 13.305 32.188 27.078 1 95.94 395 PRO B C 1
ATOM 7167 O O . PRO B 1 395 ? 13.961 32.594 28.047 1 95.94 395 PRO B O 1
ATOM 7170 N N . LEU B 1 396 ? 12.508 31.172 27.156 1 96.69 396 LEU B N 1
ATOM 7171 C CA . LEU B 1 396 ? 12.367 30.453 28.422 1 96.69 396 LEU B CA 1
ATOM 7172 C C . LEU B 1 396 ? 13.656 29.719 28.781 1 96.69 396 LEU B C 1
ATOM 7174 O O . LEU B 1 396 ? 14.086 29.734 29.938 1 96.69 396 LEU B O 1
ATOM 7178 N N . VAL B 1 397 ? 14.227 29.125 27.859 1 95.38 397 VAL B N 1
ATOM 7179 C CA . VAL B 1 397 ? 15.5 28.453 28.094 1 95.38 397 VAL B CA 1
ATOM 7180 C C . VAL B 1 397 ? 16.562 29.469 28.469 1 95.38 397 VAL B C 1
ATOM 7182 O O . VAL B 1 397 ? 17.406 29.219 29.344 1 95.38 397 VAL B O 1
ATOM 7185 N N . GLY B 1 398 ? 16.531 30.641 27.797 1 92.62 398 GLY B N 1
ATOM 7186 C CA . GLY B 1 398 ? 17.438 31.719 28.125 1 92.62 398 GLY B CA 1
ATOM 7187 C C . GLY B 1 398 ? 17.297 32.219 29.547 1 92.62 398 GLY B C 1
ATOM 7188 O O . GLY B 1 398 ? 18.266 32.688 30.156 1 92.62 398 GLY B O 1
ATOM 7189 N N . ARG B 1 399 ? 16.156 32.094 30.156 1 94.56 399 ARG B N 1
ATOM 7190 C CA . ARG B 1 399 ? 15.898 32.5 31.531 1 94.56 399 ARG B CA 1
ATOM 7191 C C . ARG B 1 399 ? 16.234 31.406 32.531 1 94.56 399 ARG B C 1
ATOM 7193 O O . ARG B 1 399 ? 15.969 31.531 33.719 1 94.56 399 ARG B O 1
ATOM 7200 N N . GLY B 1 400 ? 16.625 30.234 32.031 1 95 400 GLY B N 1
ATOM 7201 C CA . GLY B 1 400 ? 17.125 29.188 32.906 1 95 400 GLY B CA 1
ATOM 7202 C C . GLY B 1 400 ? 16.203 27.984 33 1 95 400 GLY B C 1
ATOM 7203 O O . GLY B 1 400 ? 16.469 27.031 33.719 1 95 400 GLY B O 1
ATOM 7204 N N . TRP B 1 401 ? 15.156 27.953 32.156 1 96.38 401 TRP B N 1
ATOM 7205 C CA . TRP B 1 401 ? 14.258 26.797 32.156 1 96.38 401 TRP B CA 1
ATOM 7206 C C . TRP B 1 401 ? 14.914 25.594 31.484 1 96.38 401 TRP B C 1
ATOM 7208 O O . TRP B 1 401 ? 15.727 25.766 30.578 1 96.38 401 TRP B O 1
ATOM 7218 N N . SER B 1 402 ? 14.562 24.438 32 1 96.62 402 SER B N 1
ATOM 7219 C CA . SER B 1 402 ? 15.016 23.25 31.297 1 96.62 402 SER B CA 1
ATOM 7220 C C . SER B 1 402 ? 14.32 23.094 29.953 1 96.62 402 SER B C 1
ATOM 7222 O O . SER B 1 402 ? 13.195 23.578 29.781 1 96.62 402 SER B O 1
ATOM 7224 N N . PRO B 1 403 ? 14.969 22.453 29.047 1 93.94 403 PRO B N 1
ATOM 7225 C CA . PRO B 1 403 ? 14.336 22.219 27.75 1 93.94 403 PRO B CA 1
ATOM 7226 C C . PRO B 1 403 ? 13 21.469 27.859 1 93.94 403 PRO B C 1
ATOM 7228 O O . PRO B 1 403 ? 12.07 21.766 27.109 1 93.94 403 PRO B O 1
ATOM 7231 N N . PHE B 1 404 ? 12.914 20.609 28.734 1 93.38 404 PHE B N 1
ATOM 7232 C CA . PHE B 1 404 ? 11.672 19.859 28.938 1 93.38 404 PHE B CA 1
ATOM 7233 C C . PHE B 1 404 ? 10.555 20.781 29.406 1 93.38 404 PHE B C 1
ATOM 7235 O O . PHE B 1 404 ? 9.453 20.75 28.844 1 93.38 404 PHE B O 1
ATOM 7242 N N . THR B 1 405 ? 10.828 21.562 30.359 1 96.31 405 THR B N 1
ATOM 7243 C CA . THR B 1 405 ? 9.805 22.453 30.891 1 96.31 405 THR B CA 1
ATOM 7244 C C . THR B 1 405 ? 9.406 23.5 29.844 1 96.31 405 THR B C 1
ATOM 7246 O O . THR B 1 405 ? 8.242 23.891 29.766 1 96.31 405 THR B O 1
ATOM 7249 N N . ALA B 1 406 ? 10.359 23.953 29.078 1 97.25 406 ALA B N 1
ATOM 7250 C CA . ALA B 1 406 ? 10.062 24.891 27.984 1 97.25 406 ALA B CA 1
ATOM 7251 C C . ALA B 1 406 ? 9.156 24.25 26.953 1 97.25 406 ALA B C 1
ATOM 7253 O O . ALA B 1 406 ? 8.219 24.891 26.453 1 97.25 406 ALA B O 1
ATOM 7254 N N . SER B 1 407 ? 9.414 23 26.75 1 95.56 407 SER B N 1
ATOM 7255 C CA . SER B 1 407 ? 8.586 22.281 25.797 1 95.56 407 SER B CA 1
ATOM 7256 C C . SER B 1 407 ? 7.164 22.094 26.312 1 95.56 407 SER B C 1
ATOM 7258 O O . SER B 1 407 ? 6.199 22.188 25.547 1 95.56 407 SER B O 1
ATOM 7260 N N . VAL B 1 408 ? 7.039 21.812 27.516 1 97.06 408 VAL B N 1
ATOM 7261 C CA . VAL B 1 408 ? 5.723 21.672 28.141 1 97.06 408 VAL B CA 1
ATOM 7262 C C . VAL B 1 408 ? 4.938 22.969 27.969 1 97.06 408 VAL B C 1
ATOM 7264 O O . VAL B 1 408 ? 3.742 22.953 27.672 1 97.06 408 VAL B O 1
ATOM 7267 N N . MET B 1 409 ? 5.594 24.062 28.094 1 97.38 409 MET B N 1
ATOM 7268 C CA . MET B 1 409 ? 4.934 25.344 27.922 1 97.38 409 MET B CA 1
ATOM 7269 C C . MET B 1 409 ? 4.512 25.547 26.469 1 97.38 409 MET B C 1
ATOM 7271 O O . MET B 1 409 ? 3.402 26.016 26.203 1 97.38 409 MET B O 1
ATOM 7275 N N . VAL B 1 410 ? 5.379 25.203 25.578 1 97.62 410 VAL B N 1
ATOM 7276 C CA . VAL B 1 410 ? 5.07 25.312 24.156 1 97.62 410 VAL B CA 1
ATOM 7277 C C . VAL B 1 410 ? 3.818 24.5 23.828 1 97.62 410 VAL B C 1
ATOM 7279 O O . VAL B 1 410 ? 2.895 25 23.188 1 97.62 410 VAL B O 1
ATOM 7282 N N . PHE B 1 411 ? 3.73 23.297 24.359 1 97.25 411 PHE B N 1
ATOM 7283 C CA . PHE B 1 411 ? 2.605 22.422 24.062 1 97.25 411 PHE B CA 1
ATOM 7284 C C . PHE B 1 411 ? 1.354 22.859 24.812 1 97.25 411 PHE B C 1
ATOM 7286 O O . PHE B 1 411 ? 0.236 22.672 24.328 1 97.25 411 PHE B O 1
ATOM 7293 N N . THR B 1 412 ? 1.548 23.5 25.922 1 97.94 412 THR B N 1
ATOM 7294 C CA . THR B 1 412 ? 0.399 24.031 26.641 1 97.94 412 THR B CA 1
ATOM 7295 C C . THR B 1 412 ? -0.22 25.203 25.859 1 97.94 412 THR B C 1
ATOM 7297 O O . THR B 1 412 ? -1.439 25.25 25.688 1 97.94 412 THR B O 1
ATOM 7300 N N . VAL B 1 413 ? 0.624 26.094 25.391 1 97.44 413 VAL B N 1
ATOM 7301 C CA . VAL B 1 413 ? 0.14 27.219 24.594 1 97.44 413 VAL B CA 1
ATOM 7302 C C . VAL B 1 413 ? -0.533 26.703 23.328 1 97.44 413 VAL B C 1
ATOM 7304 O O . VAL B 1 413 ? -1.621 27.156 22.953 1 97.44 413 VAL B O 1
ATOM 7307 N N . SER B 1 414 ? 0.071 25.75 22.719 1 97 414 SER B N 1
ATOM 7308 C CA . SER B 1 414 ? -0.489 25.141 21.516 1 97 414 SER B CA 1
ATOM 7309 C C . SER B 1 414 ? -1.827 24.469 21.812 1 97 414 SER B C 1
ATOM 7311 O O . SER B 1 414 ? -2.76 24.547 21.016 1 97 414 SER B O 1
ATOM 7313 N N . ALA B 1 415 ? -1.913 23.781 22.953 1 97.12 415 ALA B N 1
ATOM 7314 C CA . ALA B 1 415 ? -3.139 23.094 23.359 1 97.12 415 ALA B CA 1
ATOM 7315 C C . ALA B 1 415 ? -4.289 24.078 23.516 1 97.12 415 ALA B C 1
ATOM 7317 O O . ALA B 1 415 ? -5.406 23.828 23.062 1 97.12 415 ALA B O 1
ATOM 7318 N N . VAL B 1 416 ? -3.992 25.188 24.062 1 97.31 416 VAL B N 1
ATOM 7319 C CA . VAL B 1 416 ? -5.008 26.203 24.266 1 97.31 416 VAL B CA 1
ATOM 7320 C C . VAL B 1 416 ? -5.473 26.75 22.922 1 97.31 416 VAL B C 1
ATOM 7322 O O . VAL B 1 416 ? -6.676 26.891 22.672 1 97.31 416 VAL B O 1
ATOM 7325 N N . LEU B 1 417 ? -4.574 27.047 22.094 1 97.06 417 LEU B N 1
ATOM 7326 C CA . LEU B 1 417 ? -4.91 27.594 20.797 1 97.06 417 LEU B CA 1
ATOM 7327 C C . LEU B 1 417 ? -5.707 26.594 19.969 1 97.06 417 LEU B C 1
ATOM 7329 O O . LEU B 1 417 ? -6.629 26.969 19.25 1 97.06 417 LEU B O 1
ATOM 7333 N N . HIS B 1 418 ? -5.375 25.328 20.109 1 95.25 418 HIS B N 1
ATOM 7334 C CA . HIS B 1 418 ? -6.117 24.297 19.391 1 95.25 418 HIS B CA 1
ATOM 7335 C C . HIS B 1 418 ? -7.547 24.188 19.906 1 95.25 418 HIS B C 1
ATOM 7337 O O . HIS B 1 418 ? -8.484 24.016 19.125 1 95.25 418 HIS B O 1
ATOM 7343 N N . GLU B 1 419 ? -7.672 24.266 21.156 1 95.94 419 GLU B N 1
ATOM 7344 C CA . GLU B 1 419 ? -9.016 24.203 21.719 1 95.94 419 GLU B CA 1
ATOM 7345 C C . GLU B 1 419 ? -9.852 25.406 21.266 1 95.94 419 GLU B C 1
ATOM 7347 O O . GLU B 1 419 ? -11.039 25.266 20.969 1 95.94 419 GLU B O 1
ATOM 7352 N N . LEU B 1 420 ? -9.203 26.516 21.203 1 96.44 420 LEU B N 1
ATOM 7353 C CA . LEU B 1 420 ? -9.906 27.703 20.719 1 96.44 420 LEU B CA 1
ATOM 7354 C C . LEU B 1 420 ? -10.266 27.547 19.25 1 96.44 420 LEU B C 1
ATOM 7356 O O . LEU B 1 420 ? -11.359 27.938 18.828 1 96.44 420 LEU B O 1
ATOM 7360 N N . ALA B 1 421 ? -9.422 26.938 18.516 1 95.44 421 ALA B N 1
ATOM 7361 C CA . ALA B 1 421 ? -9.602 26.812 17.062 1 95.44 421 ALA B CA 1
ATOM 7362 C C . ALA B 1 421 ? -10.711 25.812 16.734 1 95.44 421 ALA B C 1
ATOM 7364 O O . ALA B 1 421 ? -11.375 25.922 15.703 1 95.44 421 ALA B O 1
ATOM 7365 N N . VAL B 1 422 ? -10.875 24.844 17.594 1 93.75 422 VAL B N 1
ATOM 7366 C CA . VAL B 1 422 ? -11.844 23.797 17.297 1 93.75 422 VAL B CA 1
ATOM 7367 C C . VAL B 1 422 ? -13.086 23.984 18.172 1 93.75 422 VAL B C 1
ATOM 7369 O O . VAL B 1 422 ? -14.211 23.969 17.672 1 93.75 422 VAL B O 1
ATOM 7372 N N . GLY B 1 423 ? -12.938 24.234 19.422 1 94.5 423 GLY B N 1
ATOM 7373 C CA . GLY B 1 423 ? -14.023 24.297 20.375 1 94.5 423 GLY B CA 1
ATOM 7374 C C . GLY B 1 423 ? -14.922 25.516 20.188 1 94.5 423 GLY B C 1
ATOM 7375 O O . GLY B 1 423 ? -16.141 25.406 20.328 1 94.5 423 GLY B O 1
ATOM 7376 N N . ILE B 1 424 ? -14.367 26.609 19.828 1 95.69 424 ILE B N 1
ATOM 7377 C CA . ILE B 1 424 ? -15.133 27.844 19.719 1 95.69 424 ILE B CA 1
ATOM 7378 C C . ILE B 1 424 ? -16.047 27.781 18.5 1 95.69 424 ILE B C 1
ATOM 7380 O O . ILE B 1 424 ? -17.25 28 18.594 1 95.69 424 ILE B O 1
ATOM 7384 N N . PRO B 1 425 ? -15.547 27.406 17.344 1 93.69 425 PRO B N 1
ATOM 7385 C CA . PRO B 1 425 ? -16.422 27.359 16.172 1 93.69 425 PRO B CA 1
ATOM 7386 C C . PRO B 1 425 ? -17.484 26.266 16.266 1 93.69 425 PRO B C 1
ATOM 7388 O O . PRO B 1 425 ? -18.547 26.391 15.648 1 93.69 425 PRO B O 1
ATOM 7391 N N . THR B 1 426 ? -17.234 25.234 17.016 1 91.94 426 THR B N 1
ATOM 7392 C CA . THR B 1 426 ? -18.219 24.156 17.188 1 91.94 426 THR B CA 1
ATOM 7393 C C . THR B 1 426 ? -19.109 24.438 18.391 1 91.94 426 THR B C 1
ATOM 7395 O O . THR B 1 426 ? -20 23.641 18.703 1 91.94 426 THR B O 1
ATOM 7398 N N . HIS B 1 427 ? -18.859 25.438 19.094 1 92.56 427 HIS B N 1
ATOM 7399 C CA . HIS B 1 427 ? -19.625 25.859 20.266 1 92.56 427 HIS B CA 1
ATOM 7400 C C . HIS B 1 427 ? -19.531 24.828 21.375 1 92.56 427 HIS B C 1
ATOM 7402 O O . HIS B 1 427 ? -20.5 24.625 22.109 1 92.56 427 HIS B O 1
ATOM 7408 N N . ASN B 1 428 ? -18.484 24.062 21.375 1 92.88 428 ASN B N 1
ATOM 7409 C CA . ASN B 1 428 ? -18.25 23.016 22.359 1 92.88 428 ASN B CA 1
ATOM 7410 C C . ASN B 1 428 ? -16.812 23.016 22.859 1 92.88 428 ASN B C 1
ATOM 7412 O O . ASN B 1 428 ? -15.953 22.344 22.281 1 92.88 428 ASN B O 1
ATOM 7416 N N . ILE B 1 429 ? -16.609 23.672 23.938 1 93.94 429 ILE B N 1
ATOM 7417 C CA . ILE B 1 429 ? -15.281 23.641 24.547 1 93.94 429 ILE B CA 1
ATOM 7418 C C . ILE B 1 429 ? -15.172 22.469 25.516 1 93.94 429 ILE B C 1
ATOM 7420 O O . ILE B 1 429 ? -15.344 22.641 26.719 1 93.94 429 ILE B O 1
ATOM 7424 N N . ILE B 1 430 ? -14.891 21.312 25.031 1 93.31 430 ILE B N 1
ATOM 7425 C CA . ILE B 1 430 ? -14.945 20.078 25.812 1 93.31 430 ILE B CA 1
ATOM 7426 C C . ILE B 1 430 ? -13.531 19.641 26.188 1 93.31 430 ILE B C 1
ATOM 7428 O O . ILE B 1 430 ? -13.359 18.656 26.906 1 93.31 430 ILE B O 1
ATOM 7432 N N . GLY B 1 431 ? -12.492 20.266 25.703 1 94.25 431 GLY B N 1
ATOM 7433 C CA . GLY B 1 431 ? -11.125 20 26.125 1 94.25 431 GLY B CA 1
ATOM 7434 C C . GLY B 1 431 ? -10.469 18.875 25.344 1 94.25 431 GLY B C 1
ATOM 7435 O O . GLY B 1 431 ? -9.344 18.469 25.672 1 94.25 431 GLY B O 1
ATOM 7436 N N . VAL B 1 432 ? -11.094 18.344 24.328 1 91.69 432 VAL B N 1
ATOM 7437 C CA . VAL B 1 432 ? -10.555 17.219 23.562 1 91.69 432 VAL B CA 1
ATOM 7438 C C . VAL B 1 432 ? -9.352 17.672 22.734 1 91.69 432 VAL B C 1
ATOM 7440 O O . VAL B 1 432 ? -8.328 16.984 22.688 1 91.69 432 VAL B O 1
ATOM 7443 N N . ALA B 1 433 ? -9.5 18.781 22.078 1 93.44 433 ALA B N 1
ATOM 7444 C CA . ALA B 1 433 ? -8.375 19.297 21.312 1 93.44 433 ALA B CA 1
ATOM 7445 C C . ALA B 1 433 ? -7.203 19.656 22.234 1 93.44 433 ALA B C 1
ATOM 7447 O O . ALA B 1 433 ? -6.047 19.391 21.891 1 93.44 433 ALA B O 1
ATOM 7448 N N . PHE B 1 434 ? -7.492 20.203 23.359 1 95.38 434 PHE B N 1
ATOM 7449 C CA . PHE B 1 434 ? -6.484 20.516 24.359 1 95.38 434 PHE B CA 1
ATOM 7450 C C . PHE B 1 434 ? -5.781 19.25 24.828 1 95.38 434 PHE B C 1
ATOM 7452 O O . PHE B 1 434 ? -4.551 19.172 24.828 1 95.38 434 PHE B O 1
ATOM 7459 N N . GLY B 1 435 ? -6.578 18.312 25.234 1 93.44 435 GLY B N 1
ATOM 7460 C CA . GLY B 1 435 ? -6.02 17.047 25.688 1 93.44 435 GLY B CA 1
ATOM 7461 C C . GLY B 1 435 ? -5.215 16.328 24.625 1 93.44 435 GLY B C 1
ATOM 7462 O O . GLY B 1 435 ? -4.16 15.758 24.906 1 93.44 435 GLY B O 1
ATOM 7463 N N . GLY B 1 436 ? -5.711 16.391 23.375 1 90.31 436 GLY B N 1
ATOM 7464 C CA . GLY B 1 436 ? -4.984 15.805 22.266 1 90.31 436 GLY B CA 1
ATOM 7465 C C . GLY B 1 436 ? -3.598 16.391 22.078 1 90.31 436 GLY B C 1
ATOM 7466 O O . GLY B 1 436 ? -2.637 15.664 21.828 1 90.31 436 GLY B O 1
ATOM 7467 N N . MET B 1 437 ? -3.473 17.656 22.219 1 91.75 437 MET B N 1
ATOM 7468 C CA . MET B 1 437 ? -2.186 18.328 22.078 1 91.75 437 MET B CA 1
ATOM 7469 C C . MET B 1 437 ? -1.27 18.016 23.25 1 91.75 437 MET B C 1
ATOM 7471 O O . MET B 1 437 ? -0.081 17.75 23.062 1 91.75 437 MET B O 1
ATOM 7475 N N . MET B 1 438 ? -1.811 17.969 24.406 1 94.06 438 MET B N 1
ATOM 7476 C CA . MET B 1 438 ? -1.007 17.703 25.594 1 94.06 438 MET B CA 1
ATOM 7477 C C . MET B 1 438 ? -0.489 16.266 25.578 1 94.06 438 MET B C 1
ATOM 7479 O O . MET B 1 438 ? 0.616 15.992 26.047 1 94.06 438 MET B O 1
ATOM 7483 N N . PHE B 1 439 ? -1.257 15.398 25.062 1 91.81 439 PHE B N 1
ATOM 7484 C CA . PHE B 1 439 ? -0.903 13.984 25.031 1 91.81 439 PHE B CA 1
ATOM 7485 C C . PHE B 1 439 ? 0.208 13.727 24.031 1 91.81 439 PHE B C 1
ATOM 7487 O O . PHE B 1 439 ? 0.781 12.633 24 1 91.81 439 PHE B O 1
ATOM 7494 N N . GLN B 1 440 ? 0.509 14.719 23.25 1 91.25 440 GLN B N 1
ATOM 7495 C CA . GLN B 1 440 ? 1.636 14.57 22.328 1 91.25 440 GLN B CA 1
ATOM 7496 C C . GLN B 1 440 ? 2.955 14.477 23.094 1 91.25 440 GLN B C 1
ATOM 7498 O O . GLN B 1 440 ? 3.9 13.836 22.625 1 91.25 440 GLN B O 1
ATOM 7503 N N . LEU B 1 441 ? 3.014 15.055 24.266 1 93.12 441 LEU B N 1
ATOM 7504 C CA . LEU B 1 441 ? 4.25 15.07 25.031 1 93.12 441 LEU B CA 1
ATOM 7505 C C . LEU B 1 441 ? 4.66 13.664 25.453 1 93.12 441 LEU B C 1
ATOM 7507 O O . LEU B 1 441 ? 5.781 13.234 25.172 1 93.12 441 LEU B O 1
ATOM 7511 N N . PRO B 1 442 ? 3.732 12.859 26.047 1 91.31 442 PRO B N 1
ATOM 7512 C CA . PRO B 1 442 ? 4.094 11.469 26.328 1 91.31 442 PRO B CA 1
ATOM 7513 C C . PRO B 1 442 ? 4.402 10.672 25.062 1 91.31 442 PRO B C 1
ATOM 7515 O O . PRO B 1 442 ? 5.27 9.789 25.078 1 91.31 442 PRO B O 1
ATOM 7518 N N . LEU B 1 443 ? 3.748 10.93 24.016 1 90.06 443 LEU B N 1
ATOM 7519 C CA . LEU B 1 443 ? 3.998 10.219 22.766 1 90.06 443 LEU B CA 1
ATOM 7520 C C . LEU B 1 443 ? 5.383 10.547 22.234 1 90.06 443 LEU B C 1
ATOM 7522 O O . LEU B 1 443 ? 6.051 9.688 21.656 1 90.06 443 LEU B O 1
ATOM 7526 N N . ILE B 1 444 ? 5.777 11.805 22.375 1 91.75 444 ILE B N 1
ATOM 7527 C CA . ILE B 1 444 ? 7.117 12.219 21.969 1 91.75 444 ILE B CA 1
ATOM 7528 C C . ILE B 1 444 ? 8.156 11.477 22.812 1 91.75 444 ILE B C 1
ATOM 7530 O O . ILE B 1 444 ? 9.148 10.969 22.266 1 91.75 444 ILE B O 1
ATOM 7534 N N . ALA B 1 445 ? 7.895 11.344 24.062 1 90.75 445 ALA B N 1
ATOM 7535 C CA . ALA B 1 445 ? 8.82 10.656 24.953 1 90.75 445 ALA B CA 1
ATOM 7536 C C . ALA B 1 445 ? 8.953 9.18 24.578 1 90.75 445 ALA B C 1
ATOM 7538 O O . ALA B 1 445 ? 10.055 8.633 24.594 1 90.75 445 ALA B O 1
ATOM 7539 N N . VAL B 1 446 ? 7.91 8.562 24.172 1 89.62 446 VAL B N 1
ATOM 7540 C CA . VAL B 1 446 ? 7.891 7.137 23.859 1 89.62 446 VAL B CA 1
ATOM 7541 C C . VAL B 1 446 ? 8.594 6.891 22.531 1 89.62 446 VAL B C 1
ATOM 7543 O O . VAL B 1 446 ? 9.25 5.863 22.344 1 89.62 446 VAL B O 1
ATOM 7546 N N . THR B 1 447 ? 8.555 7.836 21.625 1 90.62 447 THR B N 1
ATOM 7547 C CA . THR B 1 447 ? 9.094 7.621 20.297 1 90.62 447 THR B CA 1
ATOM 7548 C C . THR B 1 447 ? 10.508 8.172 20.188 1 90.62 447 THR B C 1
ATOM 7550 O O . THR B 1 447 ? 11.203 7.93 19.203 1 90.62 447 THR B O 1
ATOM 7553 N N . LEU B 1 448 ? 11.016 8.883 21.172 1 88.5 448 LEU B N 1
ATOM 7554 C CA . LEU B 1 448 ? 12.336 9.5 21.141 1 88.5 448 LEU B CA 1
ATOM 7555 C C . LEU B 1 448 ? 13.422 8.445 21 1 88.5 448 LEU B C 1
ATOM 7557 O O . LEU B 1 448 ? 14.352 8.602 20.203 1 88.5 448 LEU B O 1
ATOM 7561 N N . PRO B 1 449 ? 13.297 7.324 21.75 1 88.75 449 PRO B N 1
ATOM 7562 C CA . PRO B 1 449 ? 14.344 6.312 21.609 1 88.75 449 PRO B CA 1
ATOM 7563 C C . PRO B 1 449 ? 14.383 5.684 20.219 1 88.75 449 PRO B C 1
ATOM 7565 O O . PRO B 1 449 ? 15.445 5.273 19.75 1 88.75 449 PRO B O 1
ATOM 7568 N N . LEU B 1 450 ? 13.297 5.633 19.609 1 86.81 450 LEU B N 1
ATOM 7569 C CA . LEU B 1 450 ? 13.234 5.055 18.266 1 86.81 450 LEU B CA 1
ATOM 7570 C C . LEU B 1 450 ? 13.945 5.949 17.25 1 86.81 450 LEU B C 1
ATOM 7572 O O . LEU B 1 450 ? 14.531 5.453 16.297 1 86.81 450 LEU B O 1
ATOM 7576 N N . GLU B 1 451 ? 13.836 7.16 17.484 1 83.69 451 GLU B N 1
ATOM 7577 C CA . GLU B 1 451 ? 14.523 8.117 16.625 1 83.69 451 GLU B CA 1
ATOM 7578 C C . GLU B 1 451 ? 16.047 7.969 16.75 1 83.69 451 GLU B C 1
ATOM 7580 O O . GLU B 1 451 ? 16.766 8.156 15.758 1 83.69 451 GLU B O 1
ATOM 7585 N N . LYS B 1 452 ? 16.516 7.539 17.844 1 84.69 452 LYS B N 1
ATOM 7586 C CA . LYS B 1 452 ? 17.938 7.426 18.109 1 84.69 452 LYS B CA 1
ATOM 7587 C C . LYS B 1 452 ? 18.484 6.082 17.625 1 84.69 452 LYS B C 1
ATOM 7589 O O . LYS B 1 452 ? 19.688 5.934 17.406 1 84.69 452 LYS B O 1
ATOM 7594 N N . MET B 1 453 ? 17.547 5.16 17.469 1 82.56 453 MET B N 1
ATOM 7595 C CA . MET B 1 453 ? 17.953 3.848 16.969 1 82.56 453 MET B CA 1
ATOM 7596 C C . MET B 1 453 ? 18.375 3.928 15.508 1 82.56 453 MET B C 1
ATOM 7598 O O . MET B 1 453 ? 17.625 4.461 14.68 1 82.56 453 MET B O 1
ATOM 7602 N N . ASN B 1 454 ? 19.562 3.82 15.086 1 78.25 454 ASN B N 1
ATOM 7603 C CA . ASN B 1 454 ? 20.047 3.936 13.719 1 78.25 454 ASN B CA 1
ATOM 7604 C C . ASN B 1 454 ? 19.719 2.686 12.898 1 78.25 454 ASN B C 1
ATOM 7606 O O . ASN B 1 454 ? 20.219 2.525 11.781 1 78.25 454 ASN B O 1
ATOM 7610 N N . SER B 1 455 ? 18.812 1.926 13.406 1 82.31 455 SER B N 1
ATOM 7611 C CA . SER B 1 455 ? 18.453 0.73 12.648 1 82.31 455 SER B CA 1
ATOM 7612 C C . SER B 1 455 ? 17.25 0.991 11.742 1 82.31 455 SER B C 1
ATOM 7614 O O . SER B 1 455 ? 16.438 1.864 12.031 1 82.31 455 SER B O 1
ATOM 7616 N N . GLN B 1 456 ? 17.234 0.341 10.648 1 82.31 456 GLN B N 1
ATOM 7617 C CA . GLN B 1 456 ? 16.125 0.466 9.711 1 82.31 456 GLN B CA 1
ATOM 7618 C C . GLN B 1 456 ? 14.797 0.097 10.375 1 82.31 456 GLN B C 1
ATOM 7620 O O . GLN B 1 456 ? 13.781 0.746 10.133 1 82.31 456 GLN B O 1
ATOM 7625 N N . THR B 1 457 ? 14.859 -0.84 11.195 1 84.19 457 THR B N 1
ATOM 7626 C CA . THR B 1 457 ? 13.656 -1.284 11.891 1 84.19 457 THR B CA 1
ATOM 7627 C C . THR B 1 457 ? 13.172 -0.22 12.867 1 84.19 457 THR B C 1
ATOM 7629 O O . THR B 1 457 ? 11.969 -0.002 13.016 1 84.19 457 THR B O 1
ATOM 7632 N N . GLY B 1 458 ? 14.148 0.388 13.461 1 84.69 458 GLY B N 1
ATOM 7633 C CA . GLY B 1 458 ? 13.781 1.459 14.375 1 84.69 458 GLY B CA 1
ATOM 7634 C C . GLY B 1 458 ? 13.102 2.625 13.688 1 84.69 458 GLY B C 1
ATOM 7635 O O . GLY B 1 458 ? 12.102 3.148 14.18 1 84.69 458 GLY B O 1
ATOM 7636 N N . LYS B 1 459 ? 13.57 2.963 12.578 1 86.94 459 LYS B N 1
ATOM 7637 C CA . LYS B 1 459 ? 12.984 4.066 11.812 1 86.94 459 LYS B CA 1
ATOM 7638 C C . LYS B 1 459 ? 11.594 3.707 11.312 1 86.94 459 LYS B C 1
ATOM 7640 O O . LYS B 1 459 ? 10.688 4.543 11.328 1 86.94 459 LYS B O 1
ATOM 7645 N N . ILE B 1 460 ? 11.438 2.484 10.938 1 88.81 460 ILE B N 1
ATOM 7646 C CA . ILE B 1 460 ? 10.148 2.027 10.43 1 88.81 460 ILE B CA 1
ATOM 7647 C C . ILE B 1 460 ? 9.125 2.01 11.562 1 88.81 460 ILE B C 1
ATOM 7649 O O . ILE B 1 460 ? 7.992 2.475 11.391 1 88.81 460 ILE B O 1
ATOM 7653 N N . LEU B 1 461 ? 9.586 1.553 12.688 1 90.25 461 LEU B N 1
ATOM 7654 C CA . LEU B 1 461 ? 8.672 1.463 13.82 1 90.25 461 LEU B CA 1
ATOM 7655 C C . LEU B 1 461 ? 8.297 2.852 14.328 1 90.25 461 LEU B C 1
ATOM 7657 O O . LEU B 1 461 ? 7.133 3.104 14.656 1 90.25 461 LEU B O 1
ATOM 7661 N N . GLY B 1 462 ? 9.289 3.691 14.391 1 90.25 462 GLY B N 1
ATOM 7662 C CA . GLY B 1 462 ? 9.008 5.059 14.797 1 90.25 462 GLY B CA 1
ATOM 7663 C C . GLY B 1 462 ? 8.055 5.777 13.867 1 90.25 462 GLY B C 1
ATOM 7664 O O . GLY B 1 462 ? 7.125 6.449 14.312 1 90.25 462 GLY B O 1
ATOM 7665 N N . ASN B 1 463 ? 8.258 5.566 12.625 1 92.25 463 ASN B N 1
ATOM 7666 C CA . ASN B 1 463 ? 7.379 6.176 11.633 1 92.25 463 ASN B CA 1
ATOM 7667 C C . ASN B 1 463 ? 5.98 5.566 11.672 1 92.25 463 ASN B C 1
ATOM 7669 O O . ASN B 1 463 ? 4.984 6.277 11.523 1 92.25 463 ASN B O 1
ATOM 7673 N N . ALA B 1 464 ? 5.914 4.309 11.883 1 90.81 464 ALA B N 1
ATOM 7674 C CA . ALA B 1 464 ? 4.621 3.631 11.977 1 90.81 464 ALA B CA 1
ATOM 7675 C C . ALA B 1 464 ? 3.83 4.117 13.188 1 90.81 464 ALA B C 1
ATOM 7677 O O . ALA B 1 464 ? 2.621 4.34 13.094 1 90.81 464 ALA B O 1
ATOM 7678 N N . LEU B 1 465 ? 4.496 4.258 14.227 1 88.5 465 LEU B N 1
ATOM 7679 C CA . LEU B 1 465 ? 3.832 4.73 15.438 1 88.5 465 LEU B CA 1
ATOM 7680 C C . LEU B 1 465 ? 3.312 6.148 15.25 1 88.5 465 LEU B C 1
ATOM 7682 O O . LEU B 1 465 ? 2.223 6.484 15.719 1 88.5 465 LEU B O 1
ATOM 7686 N N . PHE B 1 466 ? 4.062 6.934 14.641 1 89.62 466 PHE B N 1
ATOM 7687 C CA . PHE B 1 466 ? 3.623 8.281 14.305 1 89.62 466 PHE B CA 1
ATOM 7688 C C . PHE B 1 466 ? 2.352 8.25 13.469 1 89.62 466 PHE B C 1
ATOM 7690 O O . PHE B 1 466 ? 1.37 8.922 13.789 1 89.62 466 PHE B O 1
ATOM 7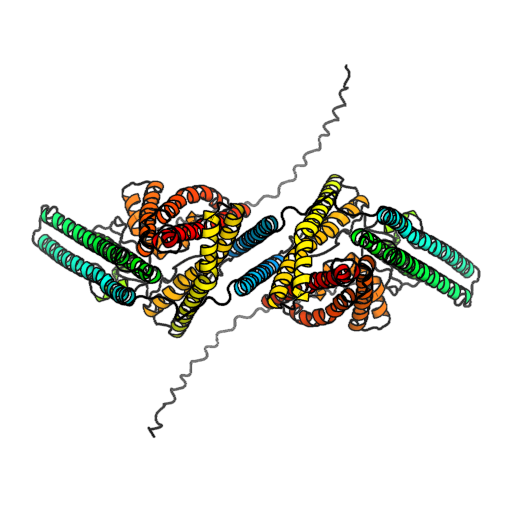697 N N . TRP B 1 467 ? 2.352 7.426 12.43 1 90.06 467 TRP B N 1
ATOM 7698 C CA . TRP B 1 467 ? 1.195 7.371 11.539 1 90.06 467 TRP B CA 1
ATOM 7699 C C . TRP B 1 467 ? -0.016 6.781 12.258 1 90.06 467 TRP B C 1
ATOM 7701 O O . TRP B 1 467 ? -1.143 7.246 12.07 1 90.06 467 TRP B O 1
ATOM 7711 N N . LEU B 1 468 ? 0.175 5.812 13.047 1 88.25 468 LEU B N 1
ATOM 7712 C CA . LEU B 1 468 ? -0.921 5.176 13.766 1 88.25 468 LEU B CA 1
ATOM 7713 C C . LEU B 1 468 ? -1.562 6.145 14.75 1 88.25 468 LEU B C 1
ATOM 7715 O O . LEU B 1 468 ? -2.789 6.219 14.852 1 88.25 468 LEU B O 1
ATOM 7719 N N . SER B 1 469 ? -0.73 6.844 15.414 1 83.75 469 SER B N 1
ATOM 7720 C CA . SER B 1 469 ? -1.257 7.812 16.375 1 83.75 469 SER B CA 1
ATOM 7721 C C . SER B 1 469 ? -1.962 8.961 15.664 1 83.75 469 SER B C 1
ATOM 7723 O O . SER B 1 469 ? -2.996 9.445 16.125 1 83.75 469 SER B O 1
ATOM 7725 N N . PHE B 1 470 ? -1.395 9.305 14.633 1 79.44 470 PHE B N 1
ATOM 7726 C CA . PHE B 1 470 ? -1.917 10.438 13.867 1 79.44 470 PHE B CA 1
ATOM 7727 C C . PHE B 1 470 ? -3.209 10.055 13.156 1 79.44 470 PHE B C 1
ATOM 7729 O O . PHE B 1 470 ? -4.203 10.773 13.234 1 79.44 470 PHE B O 1
ATOM 7736 N N . CYS B 1 471 ? -3.244 8.867 12.422 1 72.06 471 CYS B N 1
ATOM 7737 C CA . CYS B 1 471 ? -4.316 8.508 11.5 1 72.06 471 CYS B CA 1
ATOM 7738 C C . CYS B 1 471 ? -5.434 7.766 12.219 1 72.06 471 CYS B C 1
ATOM 7740 O O . CYS B 1 471 ? -6.613 7.945 11.906 1 72.06 471 CYS B O 1
ATOM 7742 N N . LEU B 1 472 ? -5.086 6.93 13.148 1 68.25 472 LEU B N 1
ATOM 7743 C CA . LEU B 1 472 ? -6.109 6.02 13.641 1 68.25 472 LEU B CA 1
ATOM 7744 C C . LEU B 1 472 ? -6.734 6.547 14.93 1 68.25 472 LEU B C 1
ATOM 7746 O O . LEU B 1 472 ? -7.949 6.445 15.125 1 68.25 472 LEU B O 1
ATOM 7750 N N . VAL B 1 473 ? -5.914 7.254 15.703 1 68.38 473 VAL B N 1
ATOM 7751 C CA . VAL B 1 473 ? -6.445 7.492 17.047 1 68.38 473 VAL B CA 1
ATOM 7752 C C . VAL B 1 473 ? -6.648 8.992 17.25 1 68.38 473 VAL B C 1
ATOM 7754 O O . VAL B 1 473 ? -7.691 9.422 17.75 1 68.38 473 VAL B O 1
ATOM 7757 N N . GLY B 1 474 ? -5.914 9.758 16.641 1 76.88 474 GLY B N 1
ATOM 7758 C CA . GLY B 1 474 ? -5.922 11.148 17.047 1 76.88 474 GLY B CA 1
ATOM 7759 C C . GLY B 1 474 ? -6.992 11.977 16.359 1 76.88 474 GLY B C 1
ATOM 7760 O O . GLY B 1 474 ? -8.047 12.242 16.938 1 76.88 474 GLY B O 1
ATOM 7761 N N . GLN B 1 475 ? -6.914 12.07 15.07 1 77.94 475 GLN B N 1
ATOM 7762 C CA . GLN B 1 475 ? -7.754 13.031 14.359 1 77.94 475 GLN B CA 1
ATOM 7763 C C . GLN B 1 475 ? -9.18 12.5 14.203 1 77.94 475 GLN B C 1
ATOM 7765 O O . GLN B 1 475 ? -10.141 13.203 14.516 1 77.94 475 GLN B O 1
ATOM 7770 N N . PRO B 1 476 ? -9.359 11.219 13.914 1 78.12 476 PRO B N 1
ATOM 7771 C CA . PRO B 1 476 ? -10.734 10.742 13.742 1 78.12 476 PRO B CA 1
ATOM 7772 C C . PRO B 1 476 ? -11.516 10.703 15.047 1 78.12 476 PRO B C 1
ATOM 7774 O O . PRO B 1 476 ? -12.703 11.031 15.07 1 78.12 476 PRO B O 1
ATOM 7777 N N . LEU B 1 477 ? -10.852 10.406 16.094 1 80.81 477 LEU B N 1
ATOM 7778 C CA . LEU B 1 477 ? -11.523 10.359 17.391 1 80.81 477 LEU B CA 1
ATOM 7779 C C . LEU B 1 477 ? -11.922 11.758 17.844 1 80.81 477 LEU B C 1
ATOM 7781 O O . LEU B 1 477 ? -13.016 11.961 18.375 1 80.81 477 LEU B O 1
ATOM 7785 N N . ALA B 1 478 ? -11.055 12.688 17.641 1 84.31 478 ALA B N 1
ATOM 7786 C CA . ALA B 1 478 ? -11.359 14.07 18 1 84.31 478 ALA B CA 1
ATOM 7787 C C . ALA B 1 478 ? -12.523 14.609 17.172 1 84.31 478 ALA B C 1
ATOM 7789 O O . ALA B 1 478 ? -13.422 15.266 17.703 1 84.31 478 ALA B O 1
ATOM 7790 N N . ALA B 1 479 ? -12.492 14.258 15.922 1 81.44 479 ALA B N 1
ATOM 7791 C CA . ALA B 1 479 ? -13.578 14.695 15.039 1 81.44 479 ALA B CA 1
ATOM 7792 C C . ALA B 1 479 ? -14.906 14.078 15.453 1 81.44 479 ALA B C 1
ATOM 7794 O O . ALA B 1 479 ? -15.938 14.758 15.469 1 81.44 479 ALA B O 1
ATOM 7795 N N . LEU B 1 480 ? -14.836 12.867 15.805 1 83.19 480 LEU B N 1
ATOM 7796 C CA . LEU B 1 480 ? -16.047 12.164 16.234 1 83.19 480 LEU B CA 1
ATOM 7797 C C . LEU B 1 480 ? -16.594 12.773 17.516 1 83.19 480 LEU B C 1
ATOM 7799 O O . LEU B 1 480 ? -17.812 13 17.625 1 83.19 480 LEU B O 1
ATOM 7803 N N . LEU B 1 481 ? -15.766 13.102 18.453 1 85 481 LEU B N 1
ATOM 7804 C CA . LEU B 1 481 ? -16.203 13.625 19.75 1 85 481 LEU B CA 1
ATOM 7805 C C . LEU B 1 481 ? -16.797 15.023 19.594 1 85 481 LEU B C 1
ATOM 7807 O O . LEU B 1 481 ? -17.812 15.336 20.203 1 85 481 LEU B O 1
ATOM 7811 N N . TYR B 1 482 ? -16.219 15.828 18.812 1 87.94 482 TYR B N 1
ATOM 7812 C CA . TYR B 1 482 ? -16.75 17.172 18.609 1 87.94 482 TYR B CA 1
ATOM 7813 C C . TYR B 1 482 ? -18.031 17.125 17.781 1 87.94 482 TYR B C 1
ATOM 7815 O O . TYR B 1 482 ? -18.938 17.922 18 1 87.94 482 TYR B O 1
ATOM 7823 N N . PHE B 1 483 ? -18.031 16.188 16.891 1 84.88 483 PHE B N 1
ATOM 7824 C CA . PHE B 1 483 ? -19.266 16.016 16.125 1 84.88 483 PHE B CA 1
ATOM 7825 C C . PHE B 1 483 ? -20.406 15.547 17.016 1 84.88 483 PHE B C 1
ATOM 7827 O O . PHE B 1 483 ? -21.531 16.016 16.891 1 84.88 483 PHE B O 1
ATOM 7834 N N . PHE B 1 484 ? -20.109 14.656 17.844 1 83.81 484 PHE B N 1
ATOM 7835 C CA . PHE B 1 484 ? -21.094 14.172 18.797 1 83.81 484 PHE B CA 1
ATOM 7836 C C . PHE B 1 484 ? -21.609 15.312 19.672 1 83.81 484 PHE B C 1
ATOM 7838 O O . PHE B 1 484 ? -22.812 15.445 19.875 1 83.81 484 PHE B O 1
ATOM 7845 N N . ALA B 1 485 ? -20.719 16.078 20.141 1 86.19 485 ALA B N 1
ATOM 7846 C CA . ALA B 1 485 ? -21.094 17.203 21 1 86.19 485 ALA B CA 1
ATOM 7847 C C . ALA B 1 485 ? -21.938 18.203 20.234 1 86.19 485 ALA B C 1
ATOM 7849 O O . ALA B 1 485 ? -22.906 18.75 20.781 1 86.19 485 ALA B O 1
ATOM 7850 N N . TRP B 1 486 ? -21.578 18.391 19.031 1 85.56 486 TRP B N 1
ATOM 7851 C CA . TRP B 1 486 ? -22.328 19.312 18.188 1 85.56 486 TRP B CA 1
ATOM 7852 C C . TRP B 1 486 ? -23.734 18.797 17.938 1 85.56 486 TRP B C 1
ATOM 7854 O O . TRP B 1 486 ? -24.719 19.547 18.031 1 85.56 486 TRP B O 1
ATOM 7864 N N . GLN B 1 487 ? -23.875 17.547 17.641 1 81.62 487 GLN B N 1
ATOM 7865 C CA . GLN B 1 487 ? -25.172 16.938 17.375 1 81.62 487 GLN B CA 1
ATOM 7866 C C . GLN B 1 487 ? -26.031 16.875 18.625 1 81.62 487 GLN B C 1
ATOM 7868 O O . GLN B 1 487 ? -27.266 16.984 18.562 1 81.62 487 GLN B O 1
ATOM 7873 N N . ALA B 1 488 ? -25.391 16.672 19.688 1 80.12 488 ALA B N 1
ATOM 7874 C CA . ALA B 1 488 ? -26.125 16.656 20.953 1 80.12 488 ALA B CA 1
ATOM 7875 C C . ALA B 1 488 ? -26.719 18.016 21.266 1 80.12 488 ALA B C 1
ATOM 7877 O O . ALA B 1 488 ? -27.828 18.109 21.828 1 80.12 488 ALA B O 1
ATOM 7878 N N . LYS B 1 489 ? -26.047 19.062 20.844 1 81.81 489 LYS B N 1
ATOM 7879 C CA . LYS B 1 489 ? -26.5 20.422 21.141 1 81.81 489 LYS B CA 1
ATOM 7880 C C . LYS B 1 489 ? -27.438 20.938 20.062 1 81.81 489 LYS B C 1
ATOM 7882 O O . LYS B 1 489 ? -28.453 21.594 20.359 1 81.81 489 LYS B O 1
ATOM 7887 N N . TYR B 1 490 ? -27.141 20.609 18.734 1 75.94 490 TYR B N 1
ATOM 7888 C CA . TYR B 1 490 ? -27.875 21.25 17.656 1 75.94 490 TYR B CA 1
ATOM 7889 C C . TYR B 1 490 ? -28.578 20.219 16.781 1 75.94 490 TYR B C 1
ATOM 7891 O O . TYR B 1 490 ? -29.391 20.578 15.922 1 75.94 490 TYR B O 1
ATOM 7899 N N . GLY B 1 491 ? -28.188 18.984 16.906 1 67.12 491 GLY B N 1
ATOM 7900 C CA . GLY B 1 491 ? -28.672 17.984 15.984 1 67.12 491 GLY B CA 1
ATOM 7901 C C . GLY B 1 491 ? -29.906 17.266 16.484 1 67.12 491 GLY B C 1
ATOM 7902 O O . GLY B 1 491 ? -30.594 17.75 17.391 1 67.12 491 GLY B O 1
ATOM 7903 N N . SER B 1 492 ? -30.172 16.125 15.734 1 56.06 492 SER B N 1
ATOM 7904 C CA . SER B 1 492 ? -31.375 15.312 15.914 1 56.06 492 SER B CA 1
ATOM 7905 C C . SER B 1 492 ? -31.438 14.711 17.312 1 56.06 492 SER B C 1
ATOM 7907 O O . SER B 1 492 ? -32.531 14.5 17.859 1 56.06 492 SER B O 1
ATOM 7909 N N . ILE B 1 493 ? -30.312 14.5 17.859 1 48.75 493 ILE B N 1
ATOM 7910 C CA . ILE B 1 493 ? -30.344 13.898 19.188 1 48.75 493 ILE B CA 1
ATOM 7911 C C . ILE B 1 493 ? -30.984 14.875 20.188 1 48.75 493 ILE B C 1
ATOM 7913 O O . ILE B 1 493 ? -31.688 14.461 21.094 1 48.75 493 ILE B O 1
ATOM 7917 N N . SER B 1 494 ? -30.641 16.141 20.047 1 45.88 494 SER B N 1
ATOM 7918 C CA . SER B 1 494 ? -31.266 17.156 20.875 1 45.88 494 SER B CA 1
ATOM 7919 C C . SER B 1 494 ? -32.781 17.188 20.656 1 45.88 494 SER B C 1
ATOM 7921 O O . SER B 1 494 ? -33.562 17.406 21.594 1 45.88 494 SER B O 1
ATOM 7923 N N . ARG B 1 495 ? -33.25 16.969 19.469 1 47.91 495 ARG B N 1
ATOM 7924 C CA . ARG B 1 495 ? -34.688 16.953 19.188 1 47.91 495 ARG B CA 1
ATOM 7925 C C . ARG B 1 495 ? -35.344 15.711 19.781 1 47.91 495 ARG B C 1
ATOM 7927 O O . ARG B 1 495 ? -36.5 15.766 20.219 1 47.91 495 ARG B O 1
ATOM 7934 N N . ALA B 1 496 ? -34.656 14.57 19.859 1 39.81 496 ALA B N 1
ATOM 7935 C CA . ALA B 1 496 ? -35.219 13.352 20.422 1 39.81 496 ALA B CA 1
ATOM 7936 C C . ALA B 1 496 ? -35.281 13.438 21.938 1 39.81 496 ALA B C 1
ATOM 7938 O O . ALA B 1 496 ? -36.094 12.75 22.578 1 39.81 496 ALA B O 1
ATOM 7939 N N . ALA B 1 497 ? -34.375 14.164 22.531 1 38.78 497 ALA B N 1
ATOM 7940 C CA . ALA B 1 497 ? -34.406 14.352 23.984 1 38.78 497 ALA B CA 1
ATOM 7941 C C . ALA B 1 497 ? -35.375 15.469 24.359 1 38.78 497 ALA B C 1
ATOM 7943 O O . ALA B 1 497 ? -35.75 15.594 25.531 1 38.78 497 ALA B O 1
ATOM 7944 N N . LYS B 1 498 ? -35.75 16.281 23.625 1 33.16 498 LYS B N 1
ATOM 7945 C CA . LYS B 1 498 ? -36.844 17.203 23.953 1 33.16 498 LYS B CA 1
ATOM 7946 C C . LYS B 1 498 ? -38.188 16.547 23.688 1 33.16 498 LYS B C 1
ATOM 7948 O O . LYS B 1 498 ? -38.406 15.93 22.641 1 33.16 498 LYS B O 1
#